Protein 1FPZ (pdb70)

Organism: Homo sapiens (NCBI:txid9606)

GO terms:
  GO:0004722 protein serine/threonine phosphatase activity (F, IDA)
  GO:0004725 protein tyrosine phosphatase activity (F, IDA)
  GO:0051726 regulation of cell cycle (P, IDA)
  GO:0004722 protein serine/threonine phosphatase activity (F, EXP)
  GO:0004725 protein tyrosine phosphatase activity (F, EXP)
  GO:0008138 protein tyrosine/serine/threonine phosphatase activity (F, TAS)
  GO:0051726 regulation of cell cycle (P, TAS)
  GO:0000079 regulation of cyclin-dependent protein serine/threonine kinase activity (P, TAS)
  GO:0000082 G1/S transition of mitotic cell cycle (P, TAS)
  GO:0008285 negative regulation of cell population proliferation (P, TAS)
  GO:0005515 protein binding (F, IPI)
  GO:0005829 cytosol (C, IDA)
  GO:0048471 perinuclear region of cytoplasm (C, IDA)

Structure (mmCIF, N/CA/C/O backbone):
data_1FPZ
#
_entry.id   1FPZ
#
_cell.length_a   131.930
_cell.length_b   131.930
_cell.length_c   140.240
_cell.angle_alpha   90.00
_cell.angle_beta   90.00
_cell.angle_gamma   120.00
#
_symmetry.space_group_name_H-M   'P 65'
#
loop_
_entity.id
_entity.type
_entity.pdbx_description
1 polymer 'CYCLIN-DEPENDENT KINASE INHIBITOR 3'
2 non-polymer 'SULFATE ION'
3 water water
#
loop_
_atom_site.group_PDB
_atom_site.id
_atom_site.type_symbol
_atom_site.label_atom_id
_atom_site.label_alt_id
_atom_site.label_comp_id
_atom_site.label_asym_id
_atom_site.label_entity_id
_atom_site.label_seq_id
_atom_site.pdbx_PDB_ins_code
_atom_site.Cartn_x
_atom_site.Cartn_y
_atom_site.Cartn_z
_atom_site.occupancy
_atom_site.B_iso_or_equiv
_atom_site.auth_seq_id
_atom_site.auth_comp_id
_atom_site.auth_asym_id
_atom_site.auth_atom_id
_atom_site.pdbx_PDB_model_num
ATOM 1 N N . THR A 1 25 ? 3.040 21.349 93.341 1.00 53.31 25 THR A N 1
ATOM 2 C CA . THR A 1 25 ? 3.705 21.982 94.520 1.00 53.72 25 THR A CA 1
ATOM 3 C C . THR A 1 25 ? 4.897 22.841 94.099 1.00 53.64 25 THR A C 1
ATOM 4 O O . THR A 1 25 ? 5.371 22.756 92.961 1.00 52.88 25 THR A O 1
ATOM 8 N N . PRO A 1 26 ? 5.387 23.694 95.013 1.00 53.84 26 PRO A N 1
ATOM 9 C CA . PRO A 1 26 ? 6.530 24.549 94.686 1.00 54.02 26 PRO A CA 1
ATOM 10 C C . PRO A 1 26 ? 7.819 23.759 94.439 1.00 53.29 26 PRO A C 1
ATOM 11 O O . PRO A 1 26 ? 7.969 23.055 93.422 1.00 53.86 26 PRO A O 1
ATOM 15 N N . ILE A 1 27 ? 8.739 23.914 95.386 1.00 51.38 27 ILE A N 1
ATOM 16 C CA . ILE A 1 27 ? 10.051 23.273 95.413 1.00 49.13 27 ILE A CA 1
ATOM 17 C C . ILE A 1 27 ? 10.531 23.760 96.753 1.00 47.08 27 ILE A C 1
ATOM 18 O O . ILE A 1 27 ? 10.536 24.974 97.005 1.00 46.75 27 ILE A O 1
ATOM 23 N N . HIS A 1 28 ? 10.920 22.843 97.622 1.00 44.41 28 HIS A N 1
ATOM 24 C CA . HIS A 1 28 ? 11.353 23.296 98.919 1.00 41.94 28 HIS A CA 1
ATOM 25 C C . HIS A 1 28 ? 12.848 23.456 99.120 1.00 39.81 28 HIS A C 1
ATOM 26 O O . HIS A 1 28 ? 13.631 22.574 98.793 1.00 40.28 28 HIS A O 1
ATOM 33 N N . ILE A 1 29 ? 13.204 24.591 99.705 1.00 37.28 29 ILE A N 1
ATOM 34 C CA . ILE A 1 29 ? 14.574 24.959 100.016 1.00 33.05 29 ILE A CA 1
ATOM 35 C C . ILE A 1 29 ? 14.763 24.805 101.523 1.00 32.47 29 ILE A C 1
ATOM 36 O O . ILE A 1 29 ? 13.968 25.333 102.307 1.00 32.09 29 ILE A O 1
ATOM 41 N N . SER A 1 30 ? 15.790 24.063 101.923 1.00 31.81 30 SER A N 1
ATOM 42 C CA . SER A 1 30 ? 16.117 23.868 103.335 1.00 30.83 30 SER A CA 1
ATOM 43 C C . SER A 1 30 ? 17.213 24.874 103.654 1.00 29.05 30 SER A C 1
ATOM 44 O O . SER A 1 30 ? 18.339 24.745 103.174 1.00 28.74 30 SER A O 1
ATOM 47 N N . TRP A 1 31 ? 16.886 25.874 104.461 1.00 27.53 31 TRP A N 1
ATOM 48 C CA . TRP A 1 31 ? 17.844 26.917 104.778 1.00 26.42 31 TRP A CA 1
ATOM 49 C C . TRP A 1 31 ? 18.771 26.654 105.977 1.00 24.49 31 TRP A C 1
ATOM 50 O O . TRP A 1 31 ? 18.312 26.572 107.121 1.00 24.17 31 TRP A O 1
ATOM 61 N N . LEU A 1 32 ? 20.076 26.554 105.700 1.00 20.69 32 LEU A N 1
ATOM 62 C CA . LEU A 1 32 ? 21.080 26.295 106.733 1.00 17.19 32 LEU A CA 1
ATOM 63 C C . LEU A 1 32 ? 21.601 27.577 107.401 1.00 18.95 32 LEU A C 1
ATOM 64 O O . LEU A 1 32 ? 22.126 28.465 106.729 1.00 17.64 32 LEU A O 1
ATOM 69 N N . SER A 1 33 ? 21.464 27.672 108.717 1.00 19.47 33 SER A N 1
ATOM 70 C CA . SER A 1 33 ? 21.976 28.853 109.405 1.00 20.55 33 SER A CA 1
ATOM 71 C C . SER A 1 33 ? 23.485 28.702 109.531 1.00 20.11 33 SER A C 1
ATOM 72 O O . SER A 1 33 ? 23.981 27.616 109.815 1.00 20.12 33 SER A O 1
ATOM 75 N N . LEU A 1 34 ? 24.215 29.780 109.293 1.00 20.58 34 LEU A N 1
ATOM 76 C CA . LEU A 1 34 ? 25.671 29.723 109.392 1.00 20.38 34 LEU A CA 1
ATOM 77 C C . LEU A 1 34 ? 26.174 30.383 110.707 1.00 21.76 34 LEU A C 1
ATOM 78 O O . LEU A 1 34 ? 27.374 30.580 110.907 1.00 20.18 34 LEU A O 1
ATOM 83 N N . SER A 1 35 ? 25.255 30.698 111.626 1.00 24.10 35 SER A N 1
ATOM 84 C CA . SER A 1 35 ? 25.686 31.328 112.871 1.00 27.13 35 SER A CA 1
ATOM 85 C C . SER A 1 35 ? 26.739 30.507 113.648 1.00 28.83 35 SER A C 1
ATOM 86 O O . SER A 1 35 ? 27.518 31.081 114.400 1.00 29.11 35 SER A O 1
ATOM 89 N N . ARG A 1 36 ? 26.793 29.191 113.469 1.00 31.49 36 ARG A N 1
ATOM 90 C CA . ARG A 1 36 ? 27.788 28.392 114.201 1.00 35.36 36 ARG A CA 1
ATOM 91 C C . ARG A 1 36 ? 29.212 28.653 113.718 1.00 37.79 36 ARG A C 1
ATOM 92 O O . ARG A 1 36 ? 30.172 28.111 114.274 1.00 38.32 36 ARG A O 1
ATOM 100 N N . VAL A 1 37 ? 29.342 29.466 112.674 1.00 39.27 37 VAL A N 1
ATOM 101 C CA . VAL A 1 37 ? 30.641 29.815 112.134 1.00 40.43 37 VAL A CA 1
ATOM 102 C C . VAL A 1 37 ? 30.713 31.340 111.997 1.00 42.33 37 VAL A C 1
ATOM 103 O O . VAL A 1 37 ? 31.400 31.893 111.147 1.00 42.74 37 VAL A O 1
ATOM 107 N N . ASN A 1 38 ? 29.975 32.011 112.870 1.00 44.89 38 ASN A N 1
ATOM 108 C CA . ASN A 1 38 ? 29.936 33.463 112.932 1.00 47.66 38 ASN A CA 1
ATOM 109 C C . ASN A 1 38 ? 29.499 34.143 111.657 1.00 48.08 38 ASN A C 1
ATOM 110 O O . ASN A 1 38 ? 30.165 35.065 111.188 1.00 49.31 38 ASN A O 1
ATOM 115 N N . CYS A 1 39 ? 28.379 33.690 111.105 1.00 47.79 39 CYS A N 1
ATOM 116 C CA . CYS A 1 39 ? 27.829 34.269 109.889 1.00 46.22 39 CYS A CA 1
ATOM 117 C C . CYS A 1 39 ? 26.323 34.398 110.040 1.00 45.44 39 CYS A C 1
ATOM 118 O O . CYS A 1 39 ? 25.633 33.431 110.371 1.00 45.17 39 CYS A O 1
ATOM 121 N N . SER A 1 40 ? 25.841 35.612 109.799 1.00 43.90 40 SER A N 1
ATOM 122 C CA . SER A 1 40 ? 24.437 35.999 109.890 1.00 42.38 40 SER A CA 1
ATOM 123 C C . SER A 1 40 ? 23.566 35.397 108.797 1.00 42.22 40 SER A C 1
ATOM 124 O O . SER A 1 40 ? 22.337 35.286 108.939 1.00 41.56 40 SER A O 1
ATOM 127 N N . GLN A 1 41 ? 24.227 35.029 107.699 1.00 42.25 41 GLN A N 1
ATOM 128 C CA . GLN A 1 41 ? 23.590 34.459 106.506 1.00 41.07 41 GLN A CA 1
ATOM 129 C C . GLN A 1 41 ? 23.132 33.006 106.627 1.00 38.55 41 GLN A C 1
ATOM 130 O O . GLN A 1 41 ? 23.579 32.270 107.511 1.00 38.02 41 GLN A O 1
ATOM 136 N N . PHE A 1 42 ? 22.248 32.619 105.702 1.00 35.43 42 PHE A N 1
ATOM 137 C CA . PHE A 1 42 ? 21.697 31.270 105.607 1.00 32.55 42 PHE A CA 1
ATOM 138 C C . PHE A 1 42 ? 22.040 30.735 104.221 1.00 31.42 42 PHE A C 1
ATOM 139 O O . PHE A 1 42 ? 22.073 31.492 103.251 1.00 31.91 42 PHE A O 1
ATOM 147 N N . LEU A 1 43 ? 22.275 29.437 104.120 1.00 27.17 43 LEU A N 1
ATOM 148 C CA . LEU A 1 43 ? 22.586 28.834 102.839 1.00 24.36 43 LEU A CA 1
ATOM 149 C C . LEU A 1 43 ? 21.471 27.870 102.471 1.00 22.95 43 LEU A C 1
ATOM 150 O O . LEU A 1 43 ? 21.100 27.011 103.275 1.00 23.40 43 LEU A O 1
ATOM 155 N N . GLY A 1 44 ? 20.935 27.995 101.263 1.00 22.73 44 GLY A N 1
ATOM 156 C CA . GLY A 1 44 ? 19.870 27.089 100.845 1.00 22.97 44 GLY A CA 1
ATOM 157 C C . GLY A 1 44 ? 20.310 25.826 100.113 1.00 24.12 44 GLY A C 1
ATOM 158 O O . GLY A 1 44 ? 21.250 25.859 99.334 1.00 23.60 44 GLY A O 1
ATOM 159 N N . LEU A 1 45 ? 19.639 24.702 100.378 1.00 26.99 45 LEU A N 1
ATOM 160 C CA . LEU A 1 45 ? 19.927 23.417 99.727 1.00 29.64 45 LEU A CA 1
ATOM 161 C C . LEU A 1 45 ? 18.619 22.805 99.234 1.00 32.82 45 LEU A C 1
ATOM 162 O O . LEU A 1 45 ? 17.547 23.058 99.807 1.00 34.79 45 LEU A O 1
ATOM 167 N N . CYS A 1 46 ? 18.700 22.000 98.172 1.00 34.96 46 CYS A N 1
ATOM 168 C CA . CYS A 1 46 ? 17.500 21.382 97.612 1.00 36.91 46 CYS A CA 1
ATOM 169 C C . CYS A 1 46 ? 17.806 20.240 96.659 1.00 37.85 46 CYS A C 1
ATOM 170 O O . CYS A 1 46 ? 18.963 19.914 96.409 1.00 38.00 46 CYS A O 1
ATOM 173 N N . ALA A 1 47 ? 16.743 19.626 96.151 1.00 38.90 47 ALA A N 1
ATOM 174 C CA . ALA A 1 47 ? 16.844 18.538 95.183 1.00 39.14 47 ALA A CA 1
ATOM 175 C C . ALA A 1 47 ? 16.779 19.147 93.782 1.00 39.95 47 ALA A C 1
ATOM 176 O O . ALA A 1 47 ? 16.535 20.348 93.621 1.00 39.58 47 ALA A O 1
ATOM 178 N N . LEU A 1 48 ? 16.967 18.315 92.766 1.00 41.49 48 LEU A N 1
ATOM 179 C CA . LEU A 1 48 ? 16.960 18.785 91.387 1.00 43.07 48 LEU A CA 1
ATOM 180 C C . LEU A 1 48 ? 15.682 19.467 90.926 1.00 44.64 48 LEU A C 1
ATOM 181 O O . LEU A 1 48 ? 14.613 18.863 90.844 1.00 43.75 48 LEU A O 1
ATOM 186 N N . PRO A 1 49 ? 15.776 20.753 90.609 1.00 46.16 49 PRO A N 1
ATOM 187 C CA . PRO A 1 49 ? 14.603 21.498 90.150 1.00 48.41 49 PRO A CA 1
ATOM 188 C C . PRO A 1 49 ? 14.173 20.996 88.762 1.00 50.60 49 PRO A C 1
ATOM 189 O O . PRO A 1 49 ? 15.018 20.684 87.910 1.00 50.77 49 PRO A O 1
ATOM 193 N N . GLY A 1 50 ? 12.866 20.926 88.530 1.00 52.21 50 GLY A N 1
ATOM 194 C CA . GLY A 1 50 ? 12.368 20.466 87.244 1.00 54.67 50 GLY A CA 1
ATOM 195 C C . GLY A 1 50 ? 12.672 19.016 86.890 1.00 56.41 50 GLY A C 1
ATOM 196 O O . GLY A 1 50 ? 12.436 18.594 85.755 1.00 56.60 50 GLY A O 1
ATOM 197 N N . CYS A 1 51 ? 13.182 18.247 87.849 1.00 57.36 51 CYS A N 1
ATOM 198 C CA . CYS A 1 51 ? 13.509 16.848 87.596 1.00 58.52 51 CYS A CA 1
ATOM 199 C C . CYS A 1 51 ? 12.287 16.056 87.155 1.00 59.69 51 CYS A C 1
ATOM 200 O O . CYS A 1 51 ? 11.173 16.261 87.651 1.00 60.90 51 CYS A O 1
ATOM 203 N N . LYS A 1 52 ? 12.507 15.148 86.215 1.00 60.59 52 LYS A N 1
ATOM 204 C CA . LYS A 1 52 ? 11.438 14.316 85.685 1.00 60.30 52 LYS A CA 1
ATOM 205 C C . LYS A 1 52 ? 11.958 12.892 85.634 1.00 60.92 52 LYS A C 1
ATOM 206 O O . LYS A 1 52 ? 12.694 12.522 84.726 1.00 61.82 52 LYS A O 1
ATOM 212 N N . PHE A 1 53 ? 11.583 12.101 86.631 1.00 61.37 53 PHE A N 1
ATOM 213 C CA . PHE A 1 53 ? 12.020 10.720 86.720 1.00 61.36 53 PHE A CA 1
ATOM 214 C C . PHE A 1 53 ? 10.817 9.909 87.184 1.00 62.26 53 PHE A C 1
ATOM 215 O O . PHE A 1 53 ? 9.727 10.455 87.318 1.00 61.64 53 PHE A O 1
ATOM 223 N N . LYS A 1 54 ? 11.013 8.617 87.436 1.00 63.87 54 LYS A N 1
ATOM 224 C CA . LYS A 1 54 ? 9.919 7.753 87.876 1.00 64.77 54 LYS A CA 1
ATOM 225 C C . LYS A 1 54 ? 9.063 8.396 88.959 1.00 66.51 54 LYS A C 1
ATOM 226 O O . LYS A 1 54 ? 9.528 8.623 90.085 1.00 67.96 54 LYS A O 1
ATOM 232 N N . ASP A 1 55 ? 7.814 8.689 88.602 1.00 67.26 55 ASP A N 1
ATOM 233 C CA . ASP A 1 55 ? 6.844 9.291 89.517 1.00 67.71 55 ASP A CA 1
ATOM 234 C C . ASP A 1 55 ? 7.091 10.772 89.822 1.00 67.97 55 ASP A C 1
ATOM 235 O O . ASP A 1 55 ? 6.199 11.471 90.321 1.00 67.38 55 ASP A O 1
ATOM 240 N N . VAL A 1 56 ? 8.303 11.242 89.536 1.00 68.42 56 VAL A N 1
ATOM 241 C CA . VAL A 1 56 ? 8.658 12.635 89.769 1.00 68.25 56 VAL A CA 1
ATOM 242 C C . VAL A 1 56 ? 8.561 13.400 88.458 1.00 67.58 56 VAL A C 1
ATOM 243 O O . VAL A 1 56 ? 9.383 13.226 87.563 1.00 68.03 56 VAL A O 1
ATOM 247 N N . ARG A 1 57 ? 7.546 14.242 88.343 1.00 66.99 57 ARG A N 1
ATOM 248 C CA . ARG A 1 57 ? 7.357 15.024 87.133 1.00 66.61 57 ARG A CA 1
ATOM 249 C C . ARG A 1 57 ? 7.256 16.487 87.527 1.00 65.63 57 ARG A C 1
ATOM 250 O O . ARG A 1 57 ? 6.198 16.954 87.938 1.00 65.45 57 ARG A O 1
ATOM 258 N N . ARG A 1 58 ? 8.371 17.199 87.407 1.00 64.15 58 ARG A N 1
ATOM 259 C CA . ARG A 1 58 ? 8.435 18.617 87.743 1.00 62.27 58 ARG A CA 1
ATOM 260 C C . ARG A 1 58 ? 8.477 19.462 86.477 1.00 60.69 58 ARG A C 1
ATOM 261 O O . ARG A 1 58 ? 8.844 18.981 85.413 1.00 59.92 58 ARG A O 1
ATOM 269 N N . ASN A 1 59 ? 8.113 20.732 86.617 1.00 59.90 59 ASN A N 1
ATOM 270 C CA . ASN A 1 59 ? 8.098 21.686 85.515 1.00 59.36 59 ASN A CA 1
ATOM 271 C C . ASN A 1 59 ? 9.330 22.581 85.668 1.00 58.95 59 ASN A C 1
ATOM 272 O O . ASN A 1 59 ? 9.316 23.514 86.468 1.00 58.08 59 ASN A O 1
ATOM 277 N N . VAL A 1 60 ? 10.381 22.314 84.899 1.00 58.38 60 VAL A N 1
ATOM 278 C CA . VAL A 1 60 ? 11.620 23.076 85.022 1.00 58.28 60 VAL A CA 1
ATOM 279 C C . VAL A 1 60 ? 11.504 24.593 84.886 1.00 58.07 60 VAL A C 1
ATOM 280 O O . VAL A 1 60 ? 12.264 25.333 85.511 1.00 58.66 60 VAL A O 1
ATOM 284 N N . GLN A 1 61 ? 10.553 25.061 84.088 1.00 57.23 61 GLN A N 1
ATOM 285 C CA . GLN A 1 61 ? 10.380 26.499 83.910 1.00 56.94 61 GLN A CA 1
ATOM 286 C C . GLN A 1 61 ? 9.680 27.141 85.101 1.00 55.98 61 GLN A C 1
ATOM 287 O O . GLN A 1 61 ? 10.058 28.225 85.540 1.00 56.25 61 GLN A O 1
ATOM 293 N N . LYS A 1 62 ? 8.642 26.487 85.610 1.00 54.66 62 LYS A N 1
ATOM 294 C CA . LYS A 1 62 ? 7.926 27.023 86.758 1.00 52.66 62 LYS A CA 1
ATOM 295 C C . LYS A 1 62 ? 8.846 27.080 87.973 1.00 51.66 62 LYS A C 1
ATOM 296 O O . LYS A 1 62 ? 8.859 28.079 88.693 1.00 51.24 62 LYS A O 1
ATOM 302 N N . ASP A 1 63 ? 9.595 26.000 88.203 1.00 49.84 63 ASP A N 1
ATOM 303 C CA . ASP A 1 63 ? 10.532 25.911 89.331 1.00 47.04 63 ASP A CA 1
ATOM 304 C C . ASP A 1 63 ? 11.527 27.037 89.287 1.00 46.05 63 ASP A C 1
ATOM 305 O O . ASP A 1 63 ? 11.768 27.703 90.291 1.00 46.37 63 ASP A O 1
ATOM 310 N N . THR A 1 64 ? 12.124 27.215 88.117 1.00 44.83 64 THR A N 1
ATOM 311 C CA . THR A 1 64 ? 13.096 28.275 87.885 1.00 45.62 64 THR A CA 1
ATOM 312 C C . THR A 1 64 ? 12.474 29.623 88.282 1.00 46.56 64 THR A C 1
ATOM 313 O O . THR A 1 64 ? 13.029 30.357 89.098 1.00 45.91 64 THR A O 1
ATOM 317 N N . GLU A 1 65 ? 11.311 29.931 87.705 1.00 48.21 65 GLU A N 1
ATOM 318 C CA . GLU A 1 65 ? 10.585 31.174 87.981 1.00 48.06 65 GLU A CA 1
ATOM 319 C C . GLU A 1 65 ? 10.293 31.328 89.479 1.00 47.90 65 GLU A C 1
ATOM 320 O O . GLU A 1 65 ? 10.396 32.419 90.040 1.00 48.22 65 GLU A O 1
ATOM 326 N N . GLU A 1 66 ? 9.916 30.228 90.117 1.00 47.46 66 GLU A N 1
ATOM 327 C CA . GLU A 1 66 ? 9.633 30.227 91.549 1.00 46.81 66 GLU A CA 1
ATOM 328 C C . GLU A 1 66 ? 10.872 30.671 92.334 1.00 46.36 66 GLU A C 1
ATOM 329 O O . GLU A 1 66 ? 10.791 31.530 93.218 1.00 45.86 66 GLU A O 1
ATOM 335 N N . LEU A 1 67 ? 12.012 30.060 92.014 1.00 45.23 67 LEU A N 1
ATOM 336 C CA . LEU A 1 67 ? 13.269 30.374 92.670 1.00 43.56 67 LEU A CA 1
ATOM 337 C C . LEU A 1 67 ? 13.632 31.820 92.424 1.00 43.98 67 LEU A C 1
ATOM 338 O O . LEU A 1 67 ? 14.121 32.511 93.319 1.00 43.33 67 LEU A O 1
ATOM 343 N N . LYS A 1 68 ? 13.410 32.268 91.194 1.00 45.22 68 LYS A N 1
ATOM 344 C CA . LYS A 1 68 ? 13.702 33.635 90.804 1.00 46.93 68 LYS A CA 1
ATOM 345 C C . LYS A 1 68 ? 12.820 34.584 91.615 1.00 48.99 68 LYS A C 1
ATOM 346 O O . LYS A 1 68 ? 13.272 35.641 92.076 1.00 48.52 68 LYS A O 1
ATOM 352 N N . SER A 1 69 ? 11.558 34.185 91.778 1.00 50.39 69 SER A N 1
ATOM 353 C CA . SER A 1 69 ? 10.558 34.953 92.522 1.00 52.33 69 SER A CA 1
ATOM 354 C C . SER A 1 69 ? 10.851 34.968 94.018 1.00 52.74 69 SER A C 1
ATOM 355 O O . SER A 1 69 ? 10.335 35.804 94.755 1.00 53.60 69 SER A O 1
ATOM 358 N N . CYS A 1 70 ? 11.679 34.025 94.455 1.00 52.96 70 CYS A N 1
ATOM 359 C CA . CYS A 1 70 ? 12.052 33.903 95.856 1.00 52.57 70 CYS A CA 1
ATOM 360 C C . CYS A 1 70 ? 13.216 34.802 96.202 1.00 52.45 70 CYS A C 1
ATOM 361 O O . CYS A 1 70 ? 13.478 35.049 97.375 1.00 53.62 70 CYS A O 1
ATOM 364 N N . GLY A 1 71 ? 13.938 35.269 95.190 1.00 51.13 71 GLY A N 1
ATOM 365 C CA . GLY A 1 71 ? 15.076 36.134 95.459 1.00 48.79 71 GLY A CA 1
ATOM 366 C C . GLY A 1 71 ? 16.421 35.440 95.298 1.00 47.09 71 GLY A C 1
ATOM 367 O O . GLY A 1 71 ? 17.480 36.001 95.613 1.00 45.96 71 GLY A O 1
ATOM 368 N N . ILE A 1 72 ? 16.386 34.211 94.808 1.00 45.34 72 ILE A N 1
ATOM 369 C CA . ILE A 1 72 ? 17.605 33.451 94.595 1.00 42.94 72 ILE A CA 1
ATOM 370 C C . ILE A 1 72 ? 18.459 34.236 93.616 1.00 41.64 72 ILE A C 1
ATOM 371 O O . ILE A 1 72 ? 18.004 34.577 92.531 1.00 42.22 72 ILE A O 1
ATOM 376 N N . GLN A 1 73 ? 19.699 34.510 93.981 1.00 39.41 73 GLN A N 1
ATOM 377 C CA . GLN A 1 73 ? 20.571 35.269 93.098 1.00 38.54 73 GLN A CA 1
ATOM 378 C C . GLN A 1 73 ? 21.653 34.419 92.439 1.00 36.73 73 GLN A C 1
ATOM 379 O O . GLN A 1 73 ? 22.011 34.630 91.284 1.00 36.59 73 GLN A O 1
ATOM 385 N N . ASP A 1 74 ? 22.182 33.472 93.195 1.00 34.17 74 ASP A N 1
ATOM 386 C CA . ASP A 1 74 ? 23.216 32.571 92.706 1.00 31.05 74 ASP A CA 1
ATOM 387 C C . ASP A 1 74 ? 22.850 31.130 93.031 1.00 28.55 74 ASP A C 1
ATOM 388 O O . ASP A 1 74 ? 22.436 30.855 94.154 1.00 28.48 74 ASP A O 1
ATOM 393 N N . ILE A 1 75 ? 23.008 30.213 92.064 1.00 26.00 75 ILE A N 1
ATOM 394 C CA . ILE A 1 75 ? 22.715 28.776 92.261 1.00 22.11 75 ILE A CA 1
ATOM 395 C C . ILE A 1 75 ? 23.927 27.886 91.919 1.00 20.02 75 ILE A C 1
ATOM 396 O O . ILE A 1 75 ? 24.508 28.052 90.861 1.00 19.08 75 ILE A O 1
ATOM 401 N N . PHE A 1 76 ? 24.308 26.961 92.807 1.00 18.04 76 PHE A N 1
ATOM 402 C CA . PHE A 1 76 ? 25.434 26.060 92.549 1.00 16.76 76 PHE A CA 1
ATOM 403 C C . PHE A 1 76 ? 24.876 24.676 92.236 1.00 17.92 76 PHE A C 1
ATOM 404 O O . PHE A 1 76 ? 24.099 24.116 93.010 1.00 16.16 76 PHE A O 1
ATOM 412 N N . VAL A 1 77 ? 25.303 24.126 91.108 1.00 17.40 77 VAL A N 1
ATOM 413 C CA . VAL A 1 77 ? 24.821 22.835 90.649 1.00 18.36 77 VAL A CA 1
ATOM 414 C C . VAL A 1 77 ? 25.919 21.794 90.630 1.00 19.72 77 VAL A C 1
ATOM 415 O O . VAL A 1 77 ? 26.944 21.997 89.970 1.00 20.46 77 VAL A O 1
ATOM 419 N N . PHE A 1 78 ? 25.722 20.685 91.345 1.00 20.23 78 PHE A N 1
ATOM 420 C CA . PHE A 1 78 ? 26.740 19.649 91.361 1.00 22.18 78 PHE A CA 1
ATOM 421 C C . PHE A 1 78 ? 26.347 18.417 90.558 1.00 25.47 78 PHE A C 1
ATOM 422 O O . PHE A 1 78 ? 27.032 17.415 90.627 1.00 26.18 78 PHE A O 1
ATOM 430 N N . CYS A 1 79 ? 25.264 18.508 89.781 1.00 29.84 79 CYS A N 1
ATOM 431 C CA . CYS A 1 79 ? 24.805 17.401 88.938 1.00 35.14 79 CYS A CA 1
ATOM 432 C C . CYS A 1 79 ? 25.623 17.365 87.661 1.00 38.18 79 CYS A C 1
ATOM 433 O O . CYS A 1 79 ? 25.921 18.416 87.104 1.00 39.48 79 CYS A O 1
ATOM 436 N N . THR A 1 80 ? 25.989 16.176 87.190 1.00 40.45 80 THR A N 1
ATOM 437 C CA . THR A 1 80 ? 26.766 16.089 85.955 1.00 42.16 80 THR A CA 1
ATOM 438 C C . THR A 1 80 ? 25.872 16.320 84.748 1.00 43.61 80 THR A C 1
ATOM 439 O O . THR A 1 80 ? 24.647 16.421 84.869 1.00 44.10 80 THR A O 1
ATOM 443 N N . ARG A 1 81 ? 26.497 16.427 83.582 1.00 45.85 81 ARG A N 1
ATOM 444 C CA . ARG A 1 81 ? 25.780 16.635 82.326 1.00 47.41 81 ARG A CA 1
ATOM 445 C C . ARG A 1 81 ? 24.859 15.448 82.025 1.00 46.98 81 ARG A C 1
ATOM 446 O O . ARG A 1 81 ? 23.722 15.625 81.585 1.00 46.27 81 ARG A O 1
ATOM 454 N N . GLY A 1 82 ? 25.364 14.240 82.254 1.00 46.43 82 GLY A N 1
ATOM 455 C CA . GLY A 1 82 ? 24.556 13.060 82.019 1.00 46.84 82 GLY A CA 1
ATOM 456 C C . GLY A 1 82 ? 23.255 13.117 82.806 1.00 47.23 82 GLY A C 1
ATOM 457 O O . GLY A 1 82 ? 22.166 12.883 82.265 1.00 46.54 82 GLY A O 1
ATOM 458 N N . GLU A 1 83 ? 23.356 13.449 84.088 1.00 46.30 83 GLU A N 1
ATOM 459 C CA . GLU A 1 83 ? 22.172 13.515 84.921 1.00 45.03 83 GLU A CA 1
ATOM 460 C C . GLU A 1 83 ? 21.168 14.489 84.367 1.00 45.93 83 GLU A C 1
ATOM 461 O O . GLU A 1 83 ? 19.996 14.157 84.205 1.00 45.86 83 GLU A O 1
ATOM 467 N N . LEU A 1 84 ? 21.620 15.704 84.074 1.00 46.56 84 LEU A N 1
ATOM 468 C CA . LEU A 1 84 ? 20.707 16.703 83.551 1.00 46.75 84 LEU A CA 1
ATOM 469 C C . LEU A 1 84 ? 19.986 16.138 82.334 1.00 47.99 84 LEU A C 1
ATOM 470 O O . LEU A 1 84 ? 18.856 16.528 82.037 1.00 47.88 84 LEU A O 1
ATOM 475 N N . SER A 1 85 ? 20.637 15.203 81.647 1.00 48.93 85 SER A N 1
ATOM 476 C CA . SER A 1 85 ? 20.035 14.557 80.486 1.00 49.90 85 SER A CA 1
ATOM 477 C C . SER A 1 85 ? 19.035 13.515 80.972 1.00 50.26 85 SER A C 1
ATOM 478 O O . SER A 1 85 ? 17.847 13.573 80.649 1.00 49.53 85 SER A O 1
ATOM 481 N N . LYS A 1 86 ? 19.530 12.561 81.752 1.00 50.71 86 LYS A N 1
ATOM 482 C CA . LYS A 1 86 ? 18.685 11.512 82.305 1.00 51.32 86 LYS A CA 1
ATOM 483 C C . LYS A 1 86 ? 17.363 12.038 82.842 1.00 53.06 86 LYS A C 1
ATOM 484 O O . LYS A 1 86 ? 16.293 11.618 82.414 1.00 53.82 86 LYS A O 1
ATOM 490 N N . TYR A 1 87 ? 17.451 12.960 83.789 1.00 54.82 87 TYR A N 1
ATOM 491 C CA . TYR A 1 87 ? 16.279 13.537 84.431 1.00 56.49 87 TYR A CA 1
ATOM 492 C C . TYR A 1 87 ? 15.569 14.603 83.573 1.00 58.23 87 TYR A C 1
ATOM 493 O O . TYR A 1 87 ? 14.770 15.400 84.069 1.00 58.57 87 TYR A O 1
ATOM 502 N N . ARG A 1 88 ? 15.858 14.585 82.276 1.00 59.49 88 ARG A N 1
ATOM 503 C CA . ARG A 1 88 ? 15.279 15.511 81.306 1.00 60.83 88 ARG A CA 1
ATOM 504 C C . ARG A 1 88 ? 15.314 16.997 81.633 1.00 61.09 88 ARG A C 1
ATOM 505 O O . ARG A 1 88 ? 14.299 17.683 81.542 1.00 60.65 88 ARG A O 1
ATOM 513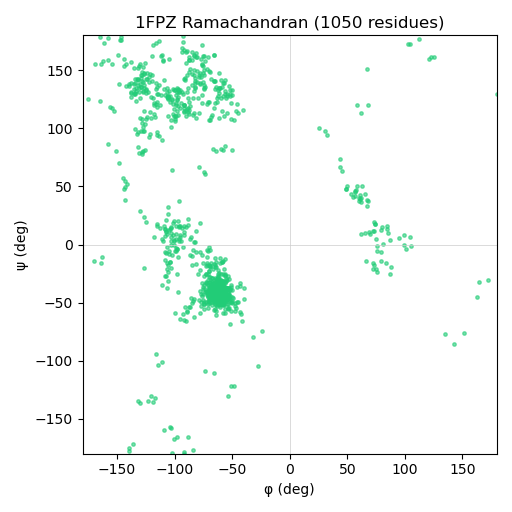 N N . VAL A 1 89 ? 16.494 17.489 81.999 1.00 61.25 89 VAL A N 1
ATOM 514 C CA . VAL A 1 89 ? 16.705 18.908 82.296 1.00 61.16 89 VAL A CA 1
ATOM 515 C C . VAL A 1 89 ? 18.093 19.302 81.780 1.00 60.71 89 VAL A C 1
ATOM 516 O O . VAL A 1 89 ? 18.880 19.926 82.487 1.00 60.63 89 VAL A O 1
ATOM 520 N N . PRO A 1 90 ? 18.399 18.951 80.524 1.00 60.10 90 PRO A N 1
ATOM 521 C CA . PRO A 1 90 ? 19.679 19.236 79.871 1.00 58.90 90 PRO A CA 1
ATOM 522 C C . PRO A 1 90 ? 20.005 20.721 79.769 1.00 58.06 90 PRO A C 1
ATOM 523 O O . PRO A 1 90 ? 21.172 21.112 79.769 1.00 57.45 90 PRO A O 1
ATOM 527 N N . ASN A 1 91 ? 18.978 21.553 79.664 1.00 56.42 91 ASN A N 1
ATOM 528 C CA . ASN A 1 91 ? 19.214 22.985 79.552 1.00 54.56 91 ASN A CA 1
ATOM 529 C C . ASN A 1 91 ? 18.890 23.719 80.848 1.00 51.97 91 ASN A C 1
ATOM 530 O O . ASN A 1 91 ? 18.466 24.883 80.841 1.00 50.50 91 ASN A O 1
ATOM 535 N N . LEU A 1 92 ? 19.105 23.021 81.959 1.00 49.41 92 LEU A N 1
ATOM 536 C CA . LEU A 1 92 ? 18.869 23.569 83.291 1.00 46.40 92 LEU A CA 1
ATOM 537 C C . LEU A 1 92 ? 19.673 24.843 83.446 1.00 44.30 92 LEU A C 1
ATOM 538 O O . LEU A 1 92 ? 19.127 25.910 83.749 1.00 44.79 92 LEU A O 1
ATOM 543 N N . LEU A 1 93 ? 20.978 24.717 83.217 1.00 42.29 93 LEU A N 1
ATOM 544 C CA . LEU A 1 93 ? 21.905 25.835 83.326 1.00 39.43 93 LEU A CA 1
ATOM 545 C C . LEU A 1 93 ? 21.432 27.009 82.469 1.00 38.95 93 LEU A C 1
ATOM 546 O O . LEU A 1 93 ? 21.458 28.164 82.901 1.00 36.67 93 LEU A O 1
ATOM 551 N N . ASP A 1 94 ? 20.993 26.692 81.250 1.00 39.87 94 ASP A N 1
ATOM 552 C CA . ASP A 1 94 ? 20.495 27.690 80.303 1.00 41.40 94 ASP A CA 1
ATOM 553 C C . ASP A 1 94 ? 19.356 28.482 80.946 1.00 40.71 94 ASP A C 1
ATOM 554 O O . ASP A 1 94 ? 19.384 29.713 81.047 1.00 40.93 94 ASP A O 1
ATOM 559 N N . LEU A 1 95 ? 18.325 27.744 81.341 1.00 39.41 95 LEU A N 1
ATOM 560 C CA . LEU A 1 95 ? 17.146 28.339 81.952 1.00 37.95 95 LEU A CA 1
ATOM 561 C C . LEU A 1 95 ? 17.410 29.251 83.131 1.00 37.77 95 LEU A C 1
ATOM 562 O O . LEU A 1 95 ? 16.795 30.315 83.232 1.00 38.15 95 LEU A O 1
ATOM 567 N N . TYR A 1 96 ? 18.311 28.843 84.023 1.00 36.63 96 TYR A N 1
ATOM 568 C CA . TYR A 1 96 ? 18.642 29.645 85.196 1.00 35.94 96 TYR A CA 1
ATOM 569 C C . TYR A 1 96 ? 19.185 31.007 84.800 1.00 35.69 96 TYR A C 1
ATOM 570 O O . TYR A 1 96 ? 18.841 32.028 85.396 1.00 35.78 96 TYR A O 1
ATOM 579 N N . GLN A 1 97 ? 20.084 31.011 83.824 1.00 35.15 97 GLN A N 1
ATOM 580 C CA . GLN A 1 97 ? 20.696 32.248 83.393 1.00 34.18 97 GLN A CA 1
ATOM 581 C C . GLN A 1 97 ? 19.709 33.104 82.605 1.00 36.26 97 GLN A C 1
ATOM 582 O O . GLN A 1 97 ? 19.742 34.331 82.676 1.00 35.51 97 GLN A O 1
ATOM 588 N N . GLN A 1 98 ? 18.813 32.457 81.875 1.00 37.92 98 GLN A N 1
ATOM 589 C CA . GLN A 1 98 ? 17.813 33.191 81.114 1.00 40.03 98 GLN A CA 1
ATOM 590 C C . GLN A 1 98 ? 16.954 33.975 82.088 1.00 40.31 98 GLN A C 1
ATOM 591 O O . GLN A 1 98 ? 16.395 35.012 81.738 1.00 40.90 98 GLN A O 1
ATOM 597 N N . CYS A 1 99 ? 16.853 33.463 83.316 1.00 39.48 99 CYS A N 1
ATOM 598 C CA . CYS A 1 99 ? 16.049 34.091 84.359 1.00 37.98 99 CYS A CA 1
ATOM 599 C C . CYS A 1 99 ? 16.829 35.068 85.211 1.00 37.35 99 CYS A C 1
ATOM 600 O O . CYS A 1 99 ? 16.340 35.537 86.231 1.00 36.98 99 CYS A O 1
ATOM 603 N N . GLY A 1 100 ? 18.054 35.359 84.808 1.00 36.44 100 GLY A N 1
ATOM 604 C CA . GLY A 1 100 ? 18.875 36.295 85.558 1.00 34.62 100 GLY A CA 1
ATOM 605 C C . GLY A 1 100 ? 19.581 35.755 86.799 1.00 33.68 100 GLY A C 1
ATOM 606 O O . GLY A 1 100 ? 20.059 36.526 87.640 1.00 32.29 100 GLY A O 1
ATOM 607 N N . ILE A 1 101 ? 19.652 34.437 86.930 1.00 32.26 101 ILE A N 1
ATOM 608 C CA . ILE A 1 101 ? 20.307 33.823 88.095 1.00 31.10 101 ILE A CA 1
ATOM 609 C C . ILE A 1 101 ? 21.758 33.499 87.737 1.00 28.70 101 ILE A C 1
ATOM 610 O O . ILE A 1 101 ? 21.983 32.938 86.683 1.00 29.64 101 ILE A O 1
ATOM 615 N N . ILE A 1 102 ? 22.741 33.828 88.571 1.00 25.99 102 ILE A N 1
ATOM 616 C CA . ILE A 1 102 ? 24.105 33.448 88.208 1.00 25.54 102 ILE A CA 1
ATOM 617 C C . ILE A 1 102 ? 24.267 31.972 88.570 1.00 24.92 102 ILE A C 1
ATOM 618 O O . ILE A 1 102 ? 24.005 31.552 89.698 1.00 22.43 102 ILE A O 1
ATOM 623 N N . THR A 1 103 ? 24.688 31.203 87.574 1.00 22.53 103 THR A N 1
ATOM 624 C CA . THR A 1 103 ? 24.843 29.768 87.651 1.00 21.46 103 THR A CA 1
ATOM 625 C C . THR A 1 103 ? 26.300 29.293 87.790 1.00 18.70 103 THR A C 1
ATOM 626 O O . THR A 1 103 ? 27.140 29.598 86.951 1.00 17.85 103 THR A O 1
ATOM 630 N N . HIS A 1 104 ? 26.563 28.541 88.863 1.00 15.56 104 HIS A N 1
ATOM 631 C CA . HIS A 1 104 ? 27.887 27.979 89.183 1.00 13.58 104 HIS A CA 1
ATOM 632 C C . HIS A 1 104 ? 27.855 26.458 89.007 1.00 14.47 104 HIS A C 1
ATOM 633 O O . HIS A 1 104 ? 27.550 25.701 89.950 1.00 13.73 104 HIS A O 1
ATOM 640 N N . HIS A 1 105 ? 28.166 25.977 87.814 1.00 14.19 105 HIS A N 1
ATOM 641 C CA . HIS A 1 105 ? 28.128 24.536 87.616 1.00 16.26 105 HIS A CA 1
ATOM 642 C C . HIS A 1 105 ? 29.475 23.866 87.929 1.00 17.11 105 HIS A C 1
ATOM 643 O O . HIS A 1 105 ? 30.465 24.108 87.247 1.00 16.08 105 HIS A O 1
ATOM 650 N N . HIS A 1 106 ? 29.501 23.025 88.963 1.00 17.92 106 HIS A N 1
ATOM 651 C CA . HIS A 1 106 ? 30.707 22.322 89.367 1.00 16.99 106 HIS A CA 1
ATOM 652 C C . HIS A 1 106 ? 30.373 20.849 89.541 1.00 18.65 106 HIS A C 1
ATOM 653 O O . HIS A 1 106 ? 30.211 20.353 90.678 1.00 16.39 106 HIS A O 1
ATOM 660 N N . PRO A 1 107 ? 30.277 20.122 88.426 1.00 21.82 107 PRO A N 1
ATOM 661 C CA . PRO A 1 107 ? 29.955 18.689 88.477 1.00 24.97 107 PRO A CA 1
ATOM 662 C C . PRO A 1 107 ? 30.788 17.816 89.431 1.00 27.06 107 PRO A C 1
ATOM 663 O O . PRO A 1 107 ? 32.007 17.872 89.437 1.00 25.31 107 PRO A O 1
ATOM 667 N N . ILE A 1 108 ? 30.107 17.042 90.275 1.00 30.39 108 ILE A N 1
ATOM 668 C CA . ILE A 1 108 ? 30.777 16.123 91.186 1.00 32.24 108 ILE A CA 1
ATOM 669 C C . ILE A 1 108 ? 30.075 14.788 90.971 1.00 35.47 108 ILE A C 1
ATOM 670 O O . ILE A 1 108 ? 28.847 14.711 90.837 1.00 35.41 108 ILE A O 1
ATOM 675 N N . ALA A 1 109 ? 30.874 13.741 90.873 1.00 39.34 109 ALA A N 1
ATOM 676 C CA . ALA A 1 109 ? 30.364 12.406 90.636 1.00 42.63 109 ALA A CA 1
ATOM 677 C C . ALA A 1 109 ? 29.335 11.958 91.673 1.00 44.69 109 ALA A C 1
ATOM 678 O O . ALA A 1 109 ? 29.583 12.050 92.867 1.00 44.78 109 ALA A O 1
ATOM 680 N N . ASP A 1 110 ? 28.188 11.469 91.209 1.00 47.43 110 ASP A N 1
ATOM 681 C CA . ASP A 1 110 ? 27.143 10.980 92.110 1.00 50.22 110 ASP A CA 1
ATOM 682 C C . ASP A 1 110 ? 27.773 9.995 93.095 1.00 52.18 110 ASP A C 1
ATOM 683 O O . ASP A 1 110 ? 28.355 8.993 92.693 1.00 52.45 110 ASP A O 1
ATOM 688 N N . GLY A 1 111 ? 27.654 10.291 94.384 1.00 54.39 111 GLY A N 1
ATOM 689 C CA . GLY A 1 111 ? 28.236 9.429 95.390 1.00 56.31 111 GLY A CA 1
ATOM 690 C C . GLY A 1 111 ? 29.716 9.700 95.548 1.00 56.59 111 GLY A C 1
ATOM 691 O O . GLY A 1 111 ? 30.381 9.078 96.368 1.00 58.22 111 GLY A O 1
ATOM 692 N N . GLY A 1 112 ? 30.236 10.645 94.778 1.00 56.24 112 GLY A N 1
ATOM 693 C CA . GLY A 1 112 ? 31.652 10.955 94.863 1.00 56.82 112 GLY A CA 1
ATOM 694 C C . GLY A 1 112 ? 32.027 12.229 95.601 1.00 56.91 112 GLY A C 1
ATOM 695 O O . GLY A 1 112 ? 31.280 12.734 96.435 1.00 57.97 112 GLY A O 1
ATOM 696 N N . THR A 1 113 ? 33.205 12.755 95.294 1.00 56.41 113 THR A N 1
ATOM 697 C CA . THR A 1 113 ? 33.674 13.968 95.935 1.00 56.49 113 THR A CA 1
ATOM 698 C C . THR A 1 113 ? 34.453 14.833 94.946 1.00 56.81 113 THR A C 1
ATOM 699 O O . THR A 1 113 ? 34.935 14.340 93.926 1.00 58.27 113 THR A O 1
ATOM 703 N N . PRO A 1 114 ? 34.589 16.138 95.230 1.00 56.33 114 PRO A N 1
ATOM 704 C CA . PRO A 1 114 ? 35.322 17.023 94.324 1.00 55.58 114 PRO A CA 1
ATOM 705 C C . PRO A 1 114 ? 36.801 16.978 94.623 1.00 55.42 114 PRO A C 1
ATOM 706 O O . PRO A 1 114 ? 37.191 16.831 95.772 1.00 55.32 114 PRO A O 1
ATOM 710 N N . ASP A 1 115 ? 37.633 17.113 93.598 1.00 55.22 115 ASP A N 1
ATOM 711 C CA . ASP A 1 115 ? 39.066 17.131 93.838 1.00 54.45 115 ASP A CA 1
ATOM 712 C C . ASP A 1 115 ? 39.293 18.405 94.635 1.00 53.29 115 ASP A C 1
ATOM 713 O O . ASP A 1 115 ? 38.430 19.284 94.669 1.00 53.82 115 ASP A O 1
ATOM 718 N N . ILE A 1 116 ? 40.450 18.501 95.275 1.00 51.56 116 ILE A N 1
ATOM 719 C CA . ILE A 1 116 ? 40.769 19.654 96.100 1.00 49.97 116 ILE A CA 1
ATOM 720 C C . ILE A 1 116 ? 40.808 20.983 95.383 1.00 48.03 116 ILE A C 1
ATOM 721 O O . ILE A 1 116 ? 40.464 22.012 95.956 1.00 48.00 116 ILE A O 1
ATOM 726 N N . ALA A 1 117 ? 41.239 20.973 94.132 1.00 47.38 117 ALA A N 1
ATOM 727 C CA . ALA A 1 117 ? 41.308 22.210 93.367 1.00 46.67 117 ALA A CA 1
ATOM 728 C C . ALA A 1 117 ? 39.895 22.721 93.064 1.00 45.26 117 ALA A C 1
ATOM 729 O O . ALA A 1 117 ? 39.615 23.912 93.171 1.00 44.60 117 ALA A O 1
ATOM 731 N N . SER A 1 118 ? 39.008 21.817 92.673 1.00 43.77 118 SER A N 1
ATOM 732 C CA . SER A 1 118 ? 37.643 22.216 92.384 1.00 42.71 118 SER A CA 1
ATOM 733 C C . SER A 1 118 ? 36.914 22.582 93.684 1.00 41.58 118 SER A C 1
ATOM 734 O O . SER A 1 118 ? 36.299 23.643 93.772 1.00 40.32 118 SER A O 1
ATOM 737 N N . CYS A 1 119 ? 37.006 21.734 94.705 1.00 41.64 119 CYS A N 1
ATOM 738 C CA . CYS A 1 119 ? 36.338 22.060 95.961 1.00 41.74 119 CYS A CA 1
ATOM 739 C C . CYS A 1 119 ? 36.826 23.393 96.507 1.00 40.85 119 CYS A C 1
ATOM 740 O O . CYS A 1 119 ? 36.078 24.116 97.164 1.00 41.04 119 CYS A O 1
ATOM 743 N N . CYS A 1 120 ? 38.085 23.714 96.232 1.00 39.15 120 CYS A N 1
ATOM 744 C CA . CYS A 1 120 ? 38.662 24.966 96.693 1.00 37.80 120 CYS A CA 1
ATOM 745 C C . CYS A 1 120 ? 38.000 26.153 95.984 1.00 36.47 120 CYS A C 1
ATOM 746 O O . CYS A 1 120 ? 37.692 27.160 96.613 1.00 38.07 120 CYS A O 1
ATOM 749 N N . GLU A 1 121 ? 37.771 26.015 94.679 1.00 34.74 121 GLU A N 1
ATOM 750 C CA . GLU A 1 121 ? 37.125 27.056 93.851 1.00 32.83 121 GLU A CA 1
ATOM 751 C C . GLU A 1 121 ? 35.679 27.264 94.352 1.00 29.88 121 GLU A C 1
ATOM 752 O O . GLU A 1 121 ? 35.166 28.387 94.403 1.00 27.63 121 GLU A O 1
ATOM 758 N N . ILE A 1 122 ? 35.020 26.160 94.678 1.00 28.09 122 ILE A N 1
ATOM 759 C CA . ILE A 1 122 ? 33.656 26.231 95.185 1.00 27.15 122 ILE A CA 1
ATOM 760 C C . ILE A 1 122 ? 33.601 27.025 96.494 1.00 27.86 122 ILE A C 1
ATOM 761 O O . ILE A 1 122 ? 32.738 27.897 96.655 1.00 26.19 122 ILE A O 1
ATOM 766 N N . MET A 1 123 ? 34.525 26.742 97.415 1.00 27.42 123 MET A N 1
ATOM 767 C CA . MET A 1 123 ? 34.555 27.449 98.697 1.00 26.43 123 MET A CA 1
ATOM 768 C C . MET A 1 123 ? 34.735 28.929 98.492 1.00 27.09 123 MET A C 1
ATOM 769 O O . MET A 1 123 ? 34.078 29.764 99.111 1.00 27.90 123 MET A O 1
ATOM 774 N N . GLU A 1 124 ? 35.627 29.264 97.584 1.00 27.82 124 GLU A N 1
ATOM 775 C CA . GLU A 1 124 ? 35.890 30.643 97.305 1.00 27.04 124 GLU A CA 1
ATOM 776 C C . GLU A 1 124 ? 34.696 31.350 96.671 1.00 25.66 124 GLU A C 1
ATOM 777 O O . GLU A 1 124 ? 34.391 32.472 97.039 1.00 25.12 124 GLU A O 1
ATOM 783 N N . GLU A 1 125 ? 34.012 30.706 95.722 1.00 23.96 125 GLU A N 1
ATOM 784 C CA . GLU A 1 125 ? 32.870 31.363 95.099 1.00 23.33 125 GLU A CA 1
ATOM 785 C C . GLU A 1 125 ? 31.718 31.486 96.107 1.00 23.06 125 GLU A C 1
ATOM 786 O O . GLU A 1 125 ? 30.932 32.442 96.060 1.00 20.65 125 GLU A O 1
ATOM 792 N N . LEU A 1 126 ? 31.608 30.509 97.007 1.00 23.49 126 LEU A N 1
ATOM 793 C CA . LEU A 1 126 ? 30.544 30.533 98.012 1.00 22.47 126 LEU A CA 1
ATOM 794 C C . LEU A 1 126 ? 30.808 31.690 98.968 1.00 23.15 126 LEU A C 1
ATOM 795 O O . LEU A 1 126 ? 29.932 32.514 99.218 1.00 20.71 126 LEU A O 1
ATOM 800 N N . THR A 1 127 ? 32.021 31.742 99.502 1.00 24.44 127 THR A N 1
ATOM 801 C CA . THR A 1 127 ? 32.372 32.794 100.434 1.00 27.30 127 THR A CA 1
ATOM 802 C C . THR A 1 127 ? 32.101 34.164 99.858 1.00 28.54 127 THR A C 1
ATOM 803 O O . THR A 1 127 ? 31.588 35.037 100.545 1.00 30.21 127 THR A O 1
ATOM 807 N N . THR A 1 128 ? 32.416 34.349 98.582 1.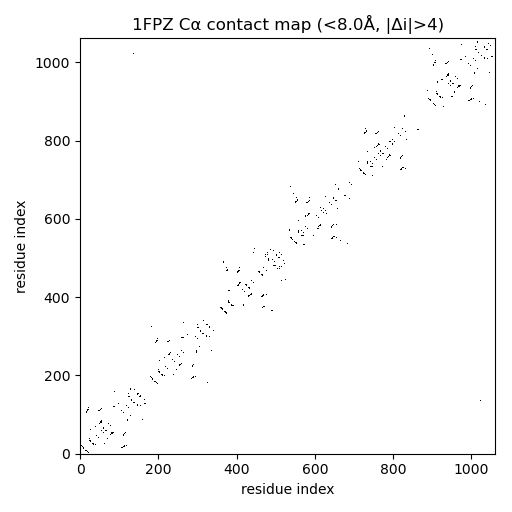00 30.65 128 THR A N 1
ATOM 808 C CA . THR A 1 128 ? 32.188 35.627 97.934 1.00 30.06 128 THR A CA 1
ATOM 809 C C . THR A 1 128 ? 30.707 35.960 97.859 1.00 31.27 128 THR A C 1
ATOM 810 O O . THR A 1 128 ? 30.327 37.120 98.014 1.00 32.07 128 THR A O 1
ATOM 814 N N . CYS A 1 129 ? 29.877 34.952 97.588 1.00 31.34 129 CYS A N 1
ATOM 815 C CA . CYS A 1 129 ? 28.438 35.155 97.506 1.00 32.05 129 CYS A CA 1
ATOM 816 C C . CYS A 1 129 ? 27.938 35.661 98.852 1.00 32.59 129 CYS A C 1
ATOM 817 O O . CYS A 1 129 ? 27.090 36.531 98.903 1.00 33.03 129 CYS A O 1
ATOM 820 N N . LEU A 1 130 ? 28.467 35.108 99.936 1.00 33.38 130 LEU A N 1
ATOM 821 C CA . LEU A 1 130 ? 28.033 35.509 101.264 1.00 34.88 130 LEU A CA 1
ATOM 822 C C . LEU A 1 130 ? 28.568 36.900 101.611 1.00 36.98 130 LEU A C 1
ATOM 823 O O . LEU A 1 130 ? 27.809 37.766 102.029 1.00 36.63 130 LEU A O 1
ATOM 828 N N . LYS A 1 131 ? 29.860 37.125 101.418 1.00 39.34 131 LYS A N 1
ATOM 829 C CA . LYS A 1 131 ? 30.412 38.438 101.712 1.00 41.50 131 LYS A CA 1
ATOM 830 C C . LYS A 1 131 ? 29.750 39.525 100.868 1.00 42.29 131 LYS A C 1
ATOM 831 O O . LYS A 1 131 ? 29.862 40.693 101.196 1.00 44.57 131 LYS A O 1
ATOM 837 N N . ASN A 1 132 ? 29.050 39.138 99.799 1.00 43.16 132 ASN A N 1
ATOM 838 C CA . ASN A 1 132 ? 28.336 40.096 98.940 1.00 43.77 132 ASN A CA 1
ATOM 839 C C . ASN A 1 132 ? 26.856 40.139 99.313 1.00 43.01 132 ASN A C 1
ATOM 840 O O . ASN A 1 132 ? 26.082 40.905 98.743 1.00 42.61 132 ASN A O 1
ATOM 845 N N . TYR A 1 133 ? 26.473 39.288 100.263 1.00 42.62 133 TYR A N 1
ATOM 846 C CA . TYR A 1 133 ? 25.093 39.205 100.742 1.00 42.25 133 TYR A CA 1
ATOM 847 C C . TYR A 1 133 ? 24.140 38.670 99.674 1.00 41.25 133 TYR A C 1
ATOM 848 O O . TYR A 1 133 ? 22.968 39.039 99.616 1.00 42.17 133 TYR A O 1
ATOM 857 N N . ARG A 1 134 ? 24.651 37.772 98.839 1.00 39.25 134 ARG A N 1
ATOM 858 C CA . ARG A 1 134 ? 23.847 37.187 97.776 1.00 37.98 134 ARG A CA 1
ATOM 859 C C . ARG A 1 134 ? 23.000 35.993 98.214 1.00 36.18 134 ARG A C 1
ATOM 860 O O . ARG A 1 134 ? 23.517 35.017 98.766 1.00 35.36 134 ARG A O 1
ATOM 868 N N . LYS A 1 135 ? 21.703 36.062 97.952 1.00 33.17 135 LYS A N 1
ATOM 869 C CA . LYS A 1 135 ? 20.837 34.953 98.293 1.00 31.00 135 LYS A CA 1
ATOM 870 C C . LYS A 1 135 ? 21.350 33.760 97.494 1.00 29.56 135 LYS A C 1
ATOM 871 O O . LYS A 1 135 ? 21.188 33.702 96.268 1.00 29.01 135 LYS A O 1
ATOM 877 N N . THR A 1 136 ? 21.958 32.803 98.181 1.00 27.96 136 THR A N 1
ATOM 878 C CA . THR A 1 136 ? 22.528 31.644 97.505 1.00 23.64 136 THR A CA 1
ATOM 879 C C . THR A 1 136 ? 21.879 30.278 97.785 1.00 22.50 136 THR A C 1
ATOM 880 O O . THR A 1 136 ? 21.596 29.923 98.926 1.00 20.34 136 THR A O 1
ATOM 884 N N . LEU A 1 137 ? 21.706 29.496 96.724 1.00 21.80 137 LEU A N 1
ATOM 885 C CA . LEU A 1 137 ? 21.106 28.169 96.791 1.00 20.04 137 LEU A CA 1
ATOM 886 C C . LEU A 1 137 ? 22.003 27.099 96.121 1.00 20.29 137 LEU A C 1
ATOM 887 O O . LEU A 1 137 ? 22.587 27.359 95.056 1.00 18.50 137 LEU A O 1
ATOM 892 N N . ILE A 1 138 ? 22.106 25.899 96.722 1.00 20.30 138 ILE A N 1
ATOM 893 C CA . ILE A 1 138 ? 22.924 24.840 96.122 1.00 18.75 138 ILE A CA 1
ATOM 894 C C . ILE A 1 138 ? 22.127 23.548 96.000 1.00 19.89 138 ILE A C 1
ATOM 895 O O . ILE A 1 138 ? 21.287 23.251 96.831 1.00 17.38 138 ILE A O 1
ATOM 900 N N . HIS A 1 139 ? 22.380 22.777 94.951 1.00 21.65 139 HIS A N 1
ATOM 901 C CA . HIS A 1 139 ? 21.656 21.534 94.793 1.00 23.84 139 HIS A CA 1
ATOM 902 C C . HIS A 1 139 ? 22.393 20.491 93.983 1.00 25.51 139 HIS A C 1
ATOM 903 O O . HIS A 1 139 ? 23.232 20.791 93.141 1.00 25.84 139 HIS A O 1
ATOM 910 N N . SER A 1 140 ? 22.031 19.254 94.253 1.00 28.23 140 SER A N 1
ATOM 911 C CA . SER A 1 140 ? 22.557 18.078 93.597 1.00 30.05 140 SER A CA 1
ATOM 912 C C . SER A 1 140 ? 21.346 17.416 92.930 1.00 32.12 140 SER A C 1
ATOM 913 O O . SER A 1 140 ? 20.513 18.081 92.321 1.00 32.68 140 SER A O 1
ATOM 916 N N . TYR A 1 141 ? 21.258 16.102 93.068 1.00 35.00 141 TYR A N 1
ATOM 917 C CA . TYR A 1 141 ? 20.128 15.364 92.530 1.00 38.04 141 TYR A CA 1
ATOM 918 C C . TYR A 1 141 ? 19.060 15.350 93.631 1.00 38.30 141 TYR A C 1
ATOM 919 O O . TYR A 1 141 ? 17.944 15.834 93.433 1.00 38.19 141 TYR A O 1
ATOM 928 N N . GLY A 1 142 ? 19.430 14.823 94.794 1.00 38.36 142 GLY A N 1
ATOM 929 C CA . GLY A 1 142 ? 18.503 14.775 95.911 1.00 40.47 142 GLY A CA 1
ATOM 930 C C . GLY A 1 142 ? 18.879 15.669 97.083 1.00 41.46 142 GLY A C 1
ATOM 931 O O . GLY A 1 142 ? 18.332 15.526 98.179 1.00 41.63 142 GLY A O 1
ATOM 932 N N . GLY A 1 143 ? 19.807 16.592 96.859 1.00 43.25 143 GLY A N 1
ATOM 933 C CA . GLY A 1 143 ? 20.238 17.490 97.929 1.00 45.96 143 GLY A CA 1
ATOM 934 C C . GLY A 1 143 ? 20.577 16.735 99.206 1.00 46.15 143 GLY A C 1
ATOM 935 O O . GLY A 1 143 ? 20.166 17.109 100.317 1.00 47.85 143 GLY A O 1
ATOM 936 N N . LEU A 1 144 ? 21.365 15.681 99.054 1.00 45.50 144 LEU A N 1
ATOM 937 C CA . LEU A 1 144 ? 21.690 14.853 100.189 1.00 44.47 144 LEU A CA 1
ATOM 938 C C . LEU A 1 144 ? 22.959 14.074 99.955 1.00 43.45 144 LEU A C 1
ATOM 939 O O . LEU A 1 144 ? 22.911 12.946 99.484 1.00 44.74 144 LEU A O 1
ATOM 944 N N . GLY A 1 145 ? 24.101 14.671 100.266 1.00 42.90 145 GLY A N 1
ATOM 945 C CA . GLY A 1 145 ? 25.342 13.954 100.076 1.00 41.04 145 GLY A CA 1
ATOM 946 C C . GLY A 1 145 ? 26.359 14.837 99.422 1.00 40.47 145 GLY A C 1
ATOM 947 O O . GLY A 1 145 ? 27.283 15.330 100.077 1.00 41.17 145 GLY A O 1
ATOM 948 N N . ARG A 1 146 ? 26.211 15.022 98.118 1.00 39.17 146 ARG A N 1
ATOM 949 C CA . ARG A 1 146 ? 27.130 15.880 97.420 1.00 37.25 146 ARG A CA 1
ATOM 950 C C . ARG A 1 146 ? 26.897 17.292 97.950 1.00 35.36 146 ARG A C 1
ATOM 951 O O . ARG A 1 146 ? 27.848 17.978 98.293 1.00 34.81 146 ARG A O 1
ATOM 959 N N . SER A 1 147 ? 25.639 17.707 98.059 1.00 33.63 147 SER A N 1
ATOM 960 C CA . SER A 1 147 ? 25.342 19.050 98.558 1.00 33.57 147 SER A CA 1
ATOM 961 C C . SER A 1 147 ? 25.726 19.243 100.012 1.00 34.58 147 SER A C 1
ATOM 962 O O . SER A 1 147 ? 26.253 20.296 100.376 1.00 33.72 147 SER A O 1
ATOM 965 N N . CYS A 1 148 ? 25.476 18.229 100.845 1.00 35.12 148 CYS A N 1
ATOM 966 C CA . CYS A 1 148 ? 25.820 18.330 102.259 1.00 34.96 148 CYS A CA 1
ATOM 967 C C . CYS A 1 148 ? 27.314 18.289 102.428 1.00 35.01 148 CYS A C 1
ATOM 968 O O . CYS A 1 148 ? 27.867 18.888 103.357 1.00 35.39 148 CYS A O 1
ATOM 971 N N . LEU A 1 149 ? 27.980 17.585 101.515 1.00 34.53 149 LEU A N 1
ATOM 972 C CA . LEU A 1 149 ? 29.435 17.487 101.552 1.00 33.49 149 LEU A CA 1
ATOM 973 C C . LEU A 1 149 ? 30.032 18.888 101.376 1.00 32.70 149 LEU A C 1
ATOM 974 O O . LEU A 1 149 ? 30.899 19.308 102.148 1.00 34.77 149 LEU A O 1
ATOM 979 N N . VAL A 1 150 ? 29.551 19.611 100.368 1.00 29.88 150 VAL A N 1
ATOM 980 C CA . VAL A 1 150 ? 30.025 20.959 100.092 1.00 27.16 150 VAL A CA 1
ATOM 981 C C . VAL A 1 150 ? 29.637 21.891 101.243 1.00 25.37 150 VAL A C 1
ATOM 982 O O . VAL A 1 150 ? 30.440 22.673 101.704 1.00 25.36 150 VAL A O 1
ATOM 986 N N . ALA A 1 151 ? 28.405 21.792 101.718 1.00 25.88 151 ALA A N 1
ATOM 987 C CA . ALA A 1 151 ? 27.941 22.638 102.820 1.00 24.30 151 ALA A CA 1
ATOM 988 C C . ALA A 1 151 ? 28.816 22.393 104.034 1.00 24.94 151 ALA A C 1
ATOM 989 O O . ALA A 1 151 ? 29.292 23.329 104.651 1.00 24.31 151 ALA A O 1
ATOM 991 N N . ALA A 1 152 ? 29.024 21.119 104.378 1.00 26.23 152 ALA A N 1
ATOM 992 C CA . ALA A 1 152 ? 29.833 20.772 105.540 1.00 26.56 152 ALA A CA 1
ATOM 993 C C . ALA A 1 152 ? 31.282 21.192 105.331 1.00 27.30 152 ALA A C 1
ATOM 994 O O . ALA A 1 152 ? 31.982 21.552 106.279 1.00 29.76 152 ALA A O 1
ATOM 996 N N . CYS A 1 153 ? 31.739 21.141 104.091 1.00 27.28 153 CYS A N 1
ATOM 997 C CA . CYS A 1 153 ? 33.093 21.588 103.800 1.00 28.30 153 CYS A CA 1
ATOM 998 C C . CYS A 1 153 ? 33.202 23.098 104.058 1.00 26.85 153 CYS A C 1
ATOM 999 O O . CYS A 1 153 ? 34.200 23.568 104.585 1.00 27.76 153 CYS A O 1
ATOM 1002 N N . LEU A 1 154 ? 32.163 23.847 103.680 1.00 26.60 154 LEU A N 1
ATOM 1003 C CA . LEU A 1 154 ? 32.143 25.309 103.851 1.00 25.56 154 LEU A CA 1
ATOM 1004 C C . LEU A 1 154 ? 32.209 25.669 105.345 1.00 26.56 154 LEU A C 1
ATOM 1005 O O . LEU A 1 154 ? 32.822 26.657 105.710 1.00 27.44 154 LEU A O 1
ATOM 1010 N N . LEU A 1 155 ? 31.578 24.870 106.203 1.00 27.82 155 LEU A N 1
ATOM 1011 C CA . LEU A 1 155 ? 31.618 25.139 107.642 1.00 29.84 155 LEU A CA 1
ATOM 1012 C C . LEU A 1 155 ? 33.061 24.969 108.127 1.00 32.05 155 LEU A C 1
ATOM 1013 O O . LEU A 1 155 ? 33.570 25.832 108.833 1.00 33.58 155 LEU A O 1
ATOM 1018 N N . LEU A 1 156 ? 33.719 23.869 107.748 1.00 33.34 156 LEU A N 1
ATOM 1019 C CA . LEU A 1 156 ? 35.115 23.660 108.139 1.00 33.77 156 LEU A CA 1
ATOM 1020 C C . LEU A 1 156 ? 35.952 24.781 107.550 1.00 35.32 156 LEU A C 1
ATOM 1021 O O . LEU A 1 156 ? 36.900 25.278 108.165 1.00 36.14 156 LEU A O 1
ATOM 1026 N N . TYR A 1 157 ? 35.588 25.170 106.337 1.00 36.10 157 TYR A N 1
ATOM 1027 C CA . TYR A 1 157 ? 36.295 26.207 105.616 1.00 36.03 157 TYR A CA 1
ATOM 1028 C C . TYR A 1 157 ? 36.246 27.540 106.343 1.00 36.51 157 TYR A C 1
ATOM 1029 O O . TYR A 1 157 ? 37.283 28.168 106.547 1.00 37.28 157 TYR A O 1
ATOM 1038 N N . LEU A 1 158 ? 35.054 27.969 106.753 1.00 37.44 158 LEU A N 1
ATOM 1039 C CA . LEU A 1 158 ? 34.927 29.252 107.447 1.00 38.88 158 LEU A CA 1
ATOM 1040 C C . LEU A 1 158 ? 35.208 29.209 108.953 1.00 41.05 158 LEU A C 1
ATOM 1041 O O . LEU A 1 158 ? 35.187 30.240 109.607 1.00 40.68 158 LEU A O 1
ATOM 1046 N N . SER A 1 159 ? 35.447 28.027 109.510 1.00 44.73 159 SER A N 1
ATOM 1047 C CA . SER A 1 159 ? 35.755 27.925 110.941 1.00 48.18 159 SER A CA 1
ATOM 1048 C C . SER A 1 159 ? 36.928 26.990 111.201 1.00 51.72 159 SER A C 1
ATOM 1049 O O . SER A 1 159 ? 37.035 25.921 110.610 1.00 52.38 159 SER A O 1
ATOM 1052 N N . ASP A 1 160 ? 37.804 27.381 112.106 1.00 55.21 160 ASP A N 1
ATOM 1053 C CA . ASP A 1 160 ? 38.944 26.546 112.387 1.00 58.68 160 ASP A CA 1
ATOM 1054 C C . ASP A 1 160 ? 38.741 25.805 113.697 1.00 59.55 160 ASP A C 1
ATOM 1055 O O . ASP A 1 160 ? 39.597 25.034 114.129 1.00 59.74 160 ASP A O 1
ATOM 1060 N N . THR A 1 161 ? 37.571 26.001 114.295 1.00 60.31 161 THR A N 1
ATOM 1061 C CA . THR A 1 161 ? 37.254 25.371 115.569 1.00 60.44 161 THR A CA 1
ATOM 1062 C C . THR A 1 161 ? 36.262 24.210 115.463 1.00 61.21 161 THR A C 1
ATOM 1063 O O . THR A 1 161 ? 36.232 23.328 116.327 1.00 61.45 161 THR A O 1
ATOM 1067 N N . ILE A 1 162 ? 35.452 24.207 114.410 1.00 62.07 162 ILE A N 1
ATOM 1068 C CA . ILE A 1 162 ? 34.456 23.158 114.242 1.00 63.43 162 ILE A CA 1
ATOM 1069 C C . ILE A 1 162 ? 35.081 21.867 113.717 1.00 64.15 162 ILE A C 1
ATOM 1070 O O . ILE A 1 162 ? 35.944 21.889 112.833 1.00 64.84 162 ILE A O 1
ATOM 1075 N N . SER A 1 163 ? 34.634 20.746 114.271 1.00 64.32 163 SER A N 1
ATOM 1076 C CA . SER A 1 163 ? 35.136 19.434 113.889 1.00 63.82 163 SER A CA 1
ATOM 1077 C C . SER A 1 163 ? 34.369 18.873 112.703 1.00 63.92 163 SER A C 1
ATOM 1078 O O . SER A 1 163 ? 33.236 19.270 112.438 1.00 63.31 163 SER A O 1
ATOM 1081 N N . PRO A 1 164 ? 34.976 17.923 111.982 1.00 64.04 164 PRO A N 1
ATOM 1082 C CA . PRO A 1 164 ? 34.312 17.322 110.828 1.00 63.50 164 PRO A CA 1
ATOM 1083 C C . PRO A 1 164 ? 33.034 16.682 111.335 1.00 62.63 164 PRO A C 1
ATOM 1084 O O . PRO A 1 164 ? 31.979 16.755 110.708 1.00 63.40 164 PRO A O 1
ATOM 1088 N N . GLU A 1 165 ? 33.141 16.062 112.501 1.00 61.06 165 GLU A N 1
ATOM 1089 C CA . GLU A 1 165 ? 31.998 15.406 113.102 1.00 58.50 165 GLU A CA 1
ATOM 1090 C C . GLU A 1 165 ? 30.899 16.401 113.414 1.00 56.51 165 GLU A C 1
ATOM 1091 O O . GLU A 1 165 ? 29.719 16.099 113.240 1.00 57.11 165 GLU A O 1
ATOM 1097 N N . GLN A 1 166 ? 31.281 17.590 113.867 1.00 54.18 166 GLN A N 1
ATOM 1098 C CA . GLN A 1 166 ? 30.301 18.626 114.177 1.00 52.33 166 GLN A CA 1
ATOM 1099 C C . GLN A 1 166 ? 29.628 19.190 112.924 1.00 50.98 166 GLN A C 1
ATOM 1100 O O . GLN A 1 166 ? 28.420 19.442 112.910 1.00 49.58 166 GLN A O 1
ATOM 1106 N N . ALA A 1 167 ? 30.411 19.380 111.866 1.00 49.31 167 ALA A N 1
ATOM 1107 C CA . ALA A 1 167 ? 29.869 19.924 110.626 1.00 46.59 167 ALA A CA 1
ATOM 1108 C C . ALA A 1 167 ? 28.916 18.932 110.027 1.00 44.62 167 ALA A C 1
ATOM 1109 O O . ALA A 1 167 ? 27.916 19.293 109.419 1.00 44.76 167 ALA A O 1
ATOM 1111 N N . ILE A 1 168 ? 29.236 17.666 110.203 1.00 43.70 168 ILE A N 1
ATOM 1112 C CA . ILE A 1 168 ? 28.395 16.616 109.688 1.00 42.44 168 ILE A CA 1
ATOM 1113 C C . ILE A 1 168 ? 27.093 16.642 110.485 1.00 40.98 168 ILE A C 1
ATOM 1114 O O . ILE A 1 168 ? 26.008 16.579 109.914 1.00 40.70 168 ILE A O 1
ATOM 1119 N N . ASP A 1 169 ? 27.198 16.799 111.801 1.00 40.66 169 ASP A N 1
ATOM 1120 C CA . ASP A 1 169 ? 26.012 16.842 112.654 1.00 40.25 169 ASP A CA 1
ATOM 1121 C C . ASP A 1 169 ? 25.073 17.981 112.252 1.00 39.47 169 ASP A C 1
ATOM 1122 O O . ASP A 1 169 ? 23.856 17.817 112.198 1.00 38.40 169 ASP A O 1
ATOM 1127 N N . SER A 1 170 ? 25.640 19.147 111.964 1.00 39.35 170 SER A N 1
ATOM 1128 C CA . SER A 1 170 ? 24.812 20.281 111.567 1.00 39.13 170 SER A CA 1
ATOM 1129 C C . SER A 1 170 ? 24.008 19.997 110.305 1.00 39.72 170 SER A C 1
ATOM 1130 O O . SER A 1 170 ? 22.844 20.376 110.214 1.00 39.04 170 SER A O 1
ATOM 1133 N N . LEU A 1 171 ? 24.619 19.340 109.322 1.00 41.30 171 LEU A N 1
ATOM 1134 C CA . LEU A 1 171 ? 23.906 19.026 108.085 1.00 41.78 171 LEU A CA 1
ATOM 1135 C C . LEU A 1 171 ? 22.918 17.887 108.304 1.00 43.07 171 LEU A C 1
ATOM 1136 O O . LEU A 1 171 ? 21.832 17.866 107.706 1.00 43.72 171 LEU A O 1
ATOM 1141 N N . ARG A 1 172 ? 23.296 16.949 109.171 1.00 44.14 172 ARG A N 1
ATOM 1142 C CA . ARG A 1 172 ? 22.441 15.815 109.504 1.00 45.61 172 ARG A CA 1
ATOM 1143 C C . ARG A 1 172 ? 21.146 16.387 110.092 1.00 46.55 172 ARG A C 1
ATOM 1144 O O . ARG A 1 172 ? 20.052 15.917 109.798 1.00 45.98 172 ARG A O 1
ATOM 1152 N N . ASP A 1 173 ? 21.297 17.437 110.899 1.00 48.93 173 ASP A N 1
ATOM 1153 C CA . ASP A 1 173 ? 20.172 18.106 111.543 1.00 50.62 173 ASP A CA 1
ATOM 1154 C C . ASP A 1 173 ? 19.320 18.849 110.541 1.00 50.48 173 ASP A C 1
ATOM 1155 O O . ASP A 1 173 ? 18.169 19.163 110.818 1.00 50.20 173 ASP A O 1
ATOM 1160 N N . LEU A 1 174 ? 19.896 19.128 109.376 1.00 51.68 174 LEU A N 1
ATOM 1161 C CA . LEU A 1 174 ? 19.197 19.845 108.316 1.00 53.31 174 LEU A CA 1
ATOM 1162 C C . LEU A 1 174 ? 18.593 18.923 107.263 1.00 55.25 174 LEU A C 1
ATOM 1163 O O . LEU A 1 174 ? 17.480 19.150 106.799 1.00 54.77 174 LEU A O 1
ATOM 1168 N N . ARG A 1 175 ? 19.332 17.882 106.894 1.00 57.78 175 ARG A N 1
ATOM 1169 C CA . ARG A 1 175 ? 18.890 16.957 105.844 1.00 61.42 175 ARG A CA 1
ATOM 1170 C C . ARG A 1 175 ? 18.444 15.548 106.257 1.00 64.17 175 ARG A C 1
ATOM 1171 O O . ARG A 1 175 ? 17.869 14.824 105.438 1.00 64.95 175 ARG A O 1
ATOM 1179 N N . GLY A 1 176 ? 18.732 15.147 107.493 1.00 67.06 176 GLY A N 1
ATOM 1180 C CA . GLY A 1 176 ? 18.366 13.812 107.942 1.00 70.05 176 GLY A CA 1
ATOM 1181 C C . GLY A 1 176 ? 19.596 12.946 108.178 1.00 71.95 176 GLY A C 1
ATOM 1182 O O . GLY A 1 176 ? 20.721 13.387 107.936 1.00 71.86 176 GLY A O 1
ATOM 1183 N N . SER A 1 177 ? 19.407 11.717 108.650 1.00 73.52 177 SER A N 1
ATOM 1184 C CA . SER A 1 177 ? 20.556 10.853 108.898 1.00 74.58 177 SER A CA 1
ATOM 1185 C C . SER A 1 177 ? 21.297 10.514 107.604 1.00 75.56 177 SER A C 1
ATOM 1186 O O . SER A 1 177 ? 22.455 10.101 107.649 1.00 75.44 177 SER A O 1
ATOM 1189 N N . GLY A 1 178 ? 20.641 10.716 106.458 1.00 76.17 178 GLY A N 1
ATOM 1190 C CA . GLY A 1 178 ? 21.265 10.423 105.177 1.00 76.73 178 GLY A CA 1
ATOM 1191 C C . GLY A 1 178 ? 22.028 11.590 104.581 1.00 77.56 178 GLY A C 1
ATOM 1192 O O . GLY A 1 178 ? 22.368 11.561 103.402 1.00 78.44 178 GLY A O 1
ATOM 1193 N N . ALA A 1 179 ? 22.300 12.609 105.395 1.00 77.56 179 ALA A N 1
ATOM 1194 C CA . ALA A 1 179 ? 23.027 13.813 104.973 1.00 77.72 179 ALA A CA 1
ATOM 1195 C C . ALA A 1 179 ? 24.232 13.498 104.091 1.00 77.69 179 ALA A C 1
ATOM 1196 O O . ALA A 1 179 ? 24.344 13.980 102.955 1.00 77.94 179 ALA A O 1
ATOM 1198 N N . ILE A 1 180 ? 25.157 12.723 104.640 1.00 77.44 180 ILE A N 1
ATOM 1199 C CA . ILE A 1 180 ? 26.330 12.311 103.887 1.00 77.43 180 ILE A CA 1
ATOM 1200 C C . ILE A 1 180 ? 25.982 10.907 103.381 1.00 77.82 180 ILE A C 1
ATOM 1201 O O . ILE A 1 180 ? 25.467 10.075 104.141 1.00 77.68 180 ILE A O 1
ATOM 1206 N N . GLN A 1 181 ? 26.259 10.664 102.100 1.00 77.39 181 GLN A N 1
ATOM 1207 C CA . GLN A 1 181 ? 25.936 9.401 101.438 1.00 77.21 181 GLN A CA 1
ATOM 1208 C C . GLN A 1 181 ? 26.883 8.225 101.586 1.00 77.34 181 GLN A C 1
ATOM 1209 O O . GLN A 1 181 ? 26.492 7.188 102.095 1.00 77.28 181 GLN A O 1
ATOM 1215 N N . THR A 1 182 ? 28.114 8.376 101.112 1.00 77.86 182 THR A N 1
ATOM 1216 C CA . THR A 1 182 ? 29.086 7.284 101.157 1.00 78.31 182 THR A CA 1
ATOM 1217 C C . THR A 1 182 ? 30.242 7.506 102.114 1.00 78.35 182 THR A C 1
ATOM 1218 O O . THR A 1 182 ? 30.515 8.632 102.528 1.00 77.51 182 THR A O 1
ATOM 1222 N N . ILE A 1 183 ? 30.941 6.425 102.447 1.00 78.57 183 ILE A N 1
ATOM 1223 C CA . ILE A 1 183 ? 32.058 6.570 103.352 1.00 78.56 183 ILE A CA 1
ATOM 1224 C C . ILE A 1 183 ? 33.165 7.332 102.653 1.00 78.45 183 ILE A C 1
ATOM 1225 O O . ILE A 1 183 ? 34.037 7.884 103.310 1.00 78.61 183 ILE A O 1
ATOM 1230 N N . LYS A 1 184 ? 33.128 7.394 101.325 1.00 78.41 184 LYS A N 1
ATOM 1231 C CA . LYS A 1 184 ? 34.154 8.159 100.631 1.00 78.48 184 LYS A CA 1
ATOM 1232 C C . LYS A 1 184 ? 33.986 9.621 101.027 1.00 77.86 184 LYS A C 1
ATOM 1233 O O . LYS A 1 184 ? 34.961 10.329 101.287 1.00 77.61 184 LYS A O 1
ATOM 1239 N N . GLN A 1 185 ? 32.736 10.064 101.072 1.00 76.92 185 GLN A N 1
ATOM 1240 C CA . GLN A 1 185 ? 32.432 11.437 101.438 1.00 75.40 185 GLN A CA 1
ATOM 1241 C C . GLN A 1 185 ? 32.831 11.688 102.898 1.00 74.46 185 GLN A C 1
ATOM 1242 O O . GLN A 1 185 ? 33.435 12.714 103.211 1.00 74.46 185 GLN A O 1
ATOM 1248 N N . TYR A 1 186 ? 32.508 10.748 103.786 1.00 73.42 186 TYR A N 1
ATOM 1249 C CA . TYR A 1 186 ? 32.865 10.886 105.201 1.00 71.71 186 TYR A CA 1
ATOM 1250 C C . TYR A 1 186 ? 34.364 11.032 105.293 1.00 70.16 186 TYR A C 1
ATOM 1251 O O . TYR A 1 186 ? 34.887 11.862 106.031 1.00 69.12 186 TYR A O 1
ATOM 1260 N N . ASN A 1 187 ? 35.041 10.200 104.521 1.00 69.12 187 ASN A N 1
ATOM 1261 C CA . ASN A 1 187 ? 36.480 10.185 104.478 1.00 67.91 187 ASN A CA 1
ATOM 1262 C C . ASN A 1 187 ? 37.022 11.544 104.032 1.00 66.82 187 ASN A C 1
ATOM 1263 O O . ASN A 1 187 ? 37.973 12.055 104.620 1.00 67.10 187 ASN A O 1
ATOM 1268 N N . TYR A 1 188 ? 36.406 12.142 103.015 1.00 65.31 188 TYR A N 1
ATOM 1269 C CA . TYR A 1 188 ? 36.863 13.445 102.531 1.00 63.85 188 TYR A CA 1
ATOM 1270 C C . TYR A 1 188 ? 36.751 14.520 103.621 1.00 62.88 188 TYR A C 1
ATOM 1271 O O . TYR A 1 188 ? 37.698 15.286 103.845 1.00 62.27 188 TYR A O 1
ATOM 1280 N N . LEU A 1 189 ? 35.603 14.570 104.299 1.00 61.60 189 LEU A N 1
ATOM 1281 C CA . LEU A 1 189 ? 35.390 15.550 105.371 1.00 60.26 189 LEU A CA 1
ATOM 1282 C C . LEU A 1 189 ? 36.503 15.446 106.403 1.00 59.73 189 LEU A C 1
ATOM 1283 O O . LEU A 1 189 ? 37.067 16.452 106.824 1.00 59.04 189 LEU A O 1
ATOM 1288 N N . HIS A 1 190 ? 36.799 14.223 106.829 1.00 59.93 190 HIS A N 1
ATOM 1289 C CA . HIS A 1 190 ? 37.879 14.015 107.776 1.00 59.70 190 HIS A CA 1
ATOM 1290 C C . HIS A 1 190 ? 39.112 14.084 106.895 1.00 60.19 190 HIS A C 1
ATOM 1291 O O . HIS A 1 190 ? 39.297 13.233 106.034 1.00 59.90 190 HIS A O 1
ATOM 1298 N N . GLU A 1 191 ? 39.925 15.120 107.089 1.00 61.36 191 GLU A N 1
ATOM 1299 C CA . GLU A 1 191 ? 41.164 15.355 106.323 1.00 61.78 191 GLU A CA 1
ATOM 1300 C C . GLU A 1 191 ? 41.014 16.408 105.230 1.00 61.62 191 GLU A C 1
ATOM 1301 O O . GLU A 1 191 ? 41.993 16.735 104.563 1.00 61.18 191 GLU A O 1
ATOM 1307 N N . PHE A 1 192 ? 39.802 16.927 105.031 1.00 61.82 192 PHE A N 1
ATOM 1308 C CA . PHE A 1 192 ? 39.598 17.959 104.019 1.00 61.40 192 PHE A CA 1
ATOM 1309 C C . PHE A 1 192 ? 40.487 19.154 104.353 1.00 61.17 192 PHE A C 1
ATOM 1310 O O . PHE A 1 192 ? 40.966 19.854 103.461 1.00 60.70 192 PHE A O 1
ATOM 1318 N N . ARG A 1 193 ? 40.693 19.379 105.648 1.00 62.05 193 ARG A N 1
ATOM 1319 C CA . ARG A 1 193 ? 41.529 20.473 106.130 1.00 63.07 193 ARG A CA 1
ATOM 1320 C C . ARG A 1 193 ? 42.987 20.221 105.772 1.00 63.66 193 ARG A C 1
ATOM 1321 O O . ARG A 1 193 ? 43.721 21.134 105.388 1.00 64.24 193 ARG A O 1
ATOM 1329 N N . ASP A 1 194 ? 43.408 18.972 105.908 1.00 63.70 194 ASP A N 1
ATOM 1330 C CA . ASP A 1 194 ? 44.779 18.632 105.593 1.00 64.11 194 ASP A CA 1
ATOM 1331 C C . ASP A 1 194 ? 44.993 18.689 104.080 1.00 63.96 194 ASP A C 1
ATOM 1332 O O . ASP A 1 194 ? 45.975 19.271 103.608 1.00 64.20 194 ASP A O 1
ATOM 1337 N N . LYS A 1 195 ? 44.063 18.123 103.315 1.00 63.32 195 LYS A N 1
ATOM 1338 C CA . LYS A 1 195 ? 44.199 18.138 101.867 1.00 62.23 195 LYS A CA 1
ATOM 1339 C C . LYS A 1 195 ? 44.198 19.568 101.380 1.00 62.12 195 LYS A C 1
ATOM 1340 O O . LYS A 1 195 ? 44.989 19.936 100.520 1.00 62.44 195 LYS A O 1
ATOM 1346 N N . LEU A 1 196 ? 43.324 20.387 101.943 1.00 62.29 196 LEU A N 1
ATOM 1347 C CA . LEU A 1 196 ? 43.277 21.775 101.528 1.00 63.37 196 LEU A CA 1
ATOM 1348 C C . LEU A 1 196 ? 44.572 22.471 101.932 1.00 64.34 196 LEU A C 1
ATOM 1349 O O . LEU A 1 196 ? 45.068 23.330 101.207 1.00 64.55 196 LEU A O 1
ATOM 1354 N N . ALA A 1 197 ? 45.121 22.092 103.083 1.00 66.50 197 ALA A N 1
ATOM 1355 C CA . ALA A 1 197 ? 46.371 22.681 103.572 1.00 68.52 197 ALA A CA 1
ATOM 1356 C C . ALA A 1 197 ? 47.462 22.499 102.517 1.00 69.72 197 ALA A C 1
ATOM 1357 O O . ALA A 1 197 ? 48.325 23.365 102.320 1.00 68.85 197 ALA A O 1
ATOM 1359 N N . ALA A 1 198 ? 47.407 21.349 101.851 1.00 71.47 198 ALA A N 1
ATOM 1360 C CA . ALA A 1 198 ? 48.354 21.016 100.801 1.00 72.92 198 ALA A CA 1
ATOM 1361 C C . ALA A 1 198 ? 48.266 22.107 99.751 1.00 74.06 198 ALA A C 1
ATOM 1362 O O . ALA A 1 198 ? 47.579 21.961 98.733 1.00 74.29 198 ALA A O 1
ATOM 1364 N N . HIS A 1 199 ? 48.947 23.214 100.021 1.00 74.74 199 HIS A N 1
ATOM 1365 C CA . HIS A 1 199 ? 48.958 24.327 99.103 1.00 75.14 199 HIS A CA 1
ATOM 1366 C C . HIS A 1 199 ? 50.366 24.738 98.759 1.00 75.61 199 HIS A C 1
ATOM 1367 O O . HIS A 1 199 ? 51.130 25.187 99.613 1.00 75.45 199 HIS A O 1
ATOM 1374 N N . LEU A 1 200 ? 50.701 24.558 97.487 1.00 76.48 200 LEU A N 1
ATOM 1375 C CA . LEU A 1 200 ? 52.023 24.888 96.986 1.00 76.68 200 LEU A CA 1
ATOM 1376 C C . LEU A 1 200 ? 51.981 26.180 96.187 1.00 76.49 200 LEU A C 1
ATOM 1377 O O . LEU A 1 200 ? 52.465 27.203 96.718 1.00 76.11 200 LEU A O 1
ATOM 1382 N N . THR B 1 25 ? 4.569 94.244 95.130 1.00 47.97 25 THR B N 1
ATOM 1383 C CA . THR B 1 25 ? 5.383 95.017 96.120 1.00 48.09 25 THR B CA 1
ATOM 1384 C C . THR B 1 25 ? 6.540 95.736 95.418 1.00 47.24 25 THR B C 1
ATOM 1385 O O . THR B 1 25 ? 7.407 95.083 94.830 1.00 47.77 25 THR B O 1
ATOM 1389 N N . PRO B 1 26 ? 6.568 97.092 95.484 1.00 45.97 26 PRO B N 1
ATOM 1390 C CA . PRO B 1 26 ? 7.589 97.951 94.868 1.00 44.31 26 PRO B CA 1
ATOM 1391 C C . PRO B 1 26 ? 8.949 97.293 94.700 1.00 42.93 26 PRO B C 1
ATOM 1392 O O . PRO B 1 26 ? 9.164 96.480 93.796 1.00 45.21 26 PRO B O 1
ATOM 1396 N N . ILE B 1 27 ? 9.869 97.690 95.558 1.00 39.28 27 ILE B N 1
ATOM 1397 C CA . ILE B 1 27 ? 11.237 97.185 95.597 1.00 35.95 27 ILE B CA 1
ATOM 1398 C C . ILE B 1 27 ? 11.608 97.707 96.975 1.00 33.23 27 ILE B C 1
ATOM 1399 O O . ILE B 1 27 ? 11.481 98.905 97.219 1.00 32.51 27 ILE B O 1
ATOM 1404 N N . HIS B 1 28 ? 12.039 96.833 97.874 1.00 29.91 28 HIS B N 1
ATOM 1405 C CA . HIS B 1 28 ? 12.378 97.290 99.224 1.00 26.82 28 HIS B CA 1
ATOM 1406 C C . HIS B 1 28 ? 13.828 97.652 99.408 1.00 23.58 28 HIS B C 1
ATOM 1407 O O . HIS B 1 28 ? 14.712 96.868 99.065 1.00 21.26 28 HIS B O 1
ATOM 1414 N N . ILE B 1 29 ? 14.062 98.837 99.966 1.00 21.78 29 ILE B N 1
ATOM 1415 C CA . ILE B 1 29 ? 15.427 99.306 100.239 1.00 19.00 29 ILE B CA 1
ATOM 1416 C C . ILE B 1 29 ? 15.655 99.228 101.751 1.00 17.46 29 ILE B C 1
ATOM 1417 O O . ILE B 1 29 ? 14.819 99.696 102.523 1.00 17.18 29 ILE B O 1
ATOM 1422 N N . SER B 1 30 ? 16.783 98.638 102.155 1.00 14.70 30 SER B N 1
ATOM 1423 C CA . SER B 1 30 ? 17.166 98.504 103.542 1.00 13.09 30 SER B CA 1
ATOM 1424 C C . SER B 1 30 ? 18.136 99.658 103.790 1.00 13.45 30 SER B C 1
ATOM 1425 O O . SER B 1 30 ? 19.237 99.668 103.214 1.00 11.57 30 SER B O 1
ATOM 1428 N N . TRP B 1 31 ? 17.756 100.602 104.655 1.00 13.95 31 TRP B N 1
ATOM 1429 C CA . TRP B 1 31 ? 18.601 101.756 104.910 1.00 14.20 31 TRP B CA 1
ATOM 1430 C C . TRP B 1 31 ? 19.568 101.597 106.073 1.00 13.31 31 TRP B C 1
ATOM 1431 O O . TRP B 1 31 ? 19.167 101.418 107.210 1.00 13.53 31 TRP B O 1
ATOM 1442 N N . LEU B 1 32 ? 20.858 101.666 105.761 1.00 12.92 32 LEU B N 1
ATOM 1443 C CA . LEU B 1 32 ? 21.930 101.543 106.738 1.00 13.05 32 LEU B CA 1
ATOM 1444 C C . LEU B 1 32 ? 22.348 102.874 107.406 1.00 14.62 32 LEU B C 1
ATOM 1445 O O . LEU B 1 32 ? 22.844 103.771 106.723 1.00 13.47 32 LEU B O 1
ATOM 1450 N N . SER B 1 33 ? 22.194 102.997 108.724 1.00 15.71 33 SER B N 1
ATOM 1451 C CA . SER B 1 33 ? 22.617 104.232 109.409 1.00 16.54 33 SER B CA 1
ATOM 1452 C C . SER B 1 33 ? 24.124 104.236 109.499 1.00 16.23 33 SER B C 1
ATOM 1453 O O . SER B 1 33 ? 24.720 103.216 109.825 1.00 15.11 33 SER B O 1
ATOM 1456 N N . LEU B 1 34 ? 24.734 105.381 109.188 1.00 17.58 34 LEU B N 1
ATOM 1457 C CA . LEU B 1 34 ? 26.185 105.524 109.256 1.00 16.94 34 LEU B CA 1
ATOM 1458 C C . LEU B 1 34 ? 26.573 106.214 110.580 1.00 18.94 34 LEU B C 1
ATOM 1459 O O . LEU B 1 34 ? 27.728 106.580 110.803 1.00 18.99 34 LEU B O 1
ATOM 1464 N N . SER B 1 35 ? 25.611 106.381 111.479 1.00 20.49 35 SER B N 1
ATOM 1465 C CA . SER B 1 35 ? 25.916 107.060 112.742 1.00 22.60 35 SER B CA 1
ATOM 1466 C C . SER B 1 35 ? 27.121 106.516 113.497 1.00 25.08 35 SER B C 1
ATOM 1467 O O . SER B 1 35 ? 27.838 107.289 114.148 1.00 24.86 35 SER B O 1
ATOM 1470 N N . ARG B 1 36 ? 27.333 105.202 113.435 1.00 26.25 36 ARG B N 1
ATOM 1471 C CA . ARG B 1 36 ? 28.429 104.583 114.184 1.00 28.67 36 ARG B CA 1
ATOM 1472 C C . ARG B 1 36 ? 29.788 104.931 113.622 1.00 29.61 36 ARG B C 1
ATOM 1473 O O . ARG B 1 36 ? 30.828 104.540 114.171 1.00 31.42 36 ARG B O 1
ATOM 1481 N N . VAL B 1 37 ? 29.775 105.690 112.530 1.00 29.13 37 VAL B N 1
ATOM 1482 C CA . VAL B 1 37 ? 30.981 106.121 111.867 1.00 28.52 37 VAL B CA 1
ATOM 1483 C C . VAL B 1 37 ? 30.917 107.652 111.733 1.00 28.38 37 VAL B C 1
ATOM 1484 O O . VAL B 1 37 ? 31.558 108.272 110.889 1.00 28.85 37 VAL B O 1
ATOM 1488 N N . ASN B 1 38 ? 30.132 108.254 112.619 1.00 28.74 38 ASN B N 1
ATOM 1489 C CA . ASN B 1 38 ? 29.952 109.700 112.679 1.00 28.39 38 ASN B CA 1
ATOM 1490 C C . ASN B 1 38 ? 29.459 110.364 111.395 1.00 28.87 38 ASN B C 1
ATOM 1491 O O . ASN B 1 38 ? 29.993 111.400 110.950 1.00 29.29 38 ASN B O 1
ATOM 1496 N N . CYS B 1 39 ? 28.437 109.764 110.791 1.00 27.17 39 CYS B N 1
ATOM 1497 C CA . CYS B 1 39 ? 27.828 110.338 109.601 1.00 25.33 39 CYS B CA 1
ATOM 1498 C C . CYS B 1 39 ? 26.317 110.245 109.798 1.00 25.53 39 CYS B C 1
ATOM 1499 O O . CYS B 1 39 ? 25.787 109.179 110.153 1.00 24.60 39 CYS B O 1
ATOM 1502 N N . SER B 1 40 ? 25.632 111.367 109.597 1.00 24.90 40 SER B N 1
ATOM 1503 C CA . SER B 1 40 ? 24.184 111.417 109.762 1.00 25.22 40 SER B CA 1
ATOM 1504 C C . SER B 1 40 ? 23.399 110.786 108.606 1.00 24.49 40 SER B C 1
ATOM 1505 O O . SER B 1 40 ? 22.178 110.608 108.706 1.00 24.14 40 SER B O 1
ATOM 1508 N N . GLN B 1 41 ? 24.094 110.447 107.526 1.00 23.18 41 GLN B N 1
ATOM 1509 C CA . GLN B 1 41 ? 23.475 109.838 106.349 1.00 22.81 41 GLN B CA 1
ATOM 1510 C C . GLN B 1 41 ? 23.231 108.318 106.430 1.00 21.66 41 GLN B C 1
ATOM 1511 O O . GLN B 1 41 ? 23.815 107.632 107.275 1.00 21.10 41 GLN B O 1
ATOM 1517 N N . PHE B 1 42 ? 22.348 107.820 105.558 1.00 19.60 42 PHE B N 1
ATOM 1518 C CA . PHE B 1 42 ? 22.010 106.384 105.507 1.00 18.35 42 PHE B CA 1
ATOM 1519 C C . PHE B 1 42 ? 22.302 105.884 104.101 1.00 18.51 42 PHE B C 1
ATOM 1520 O O . PHE B 1 42 ? 22.059 106.590 103.122 1.00 19.13 42 PHE B O 1
ATOM 1528 N N . LEU B 1 43 ? 22.855 104.680 104.002 1.00 17.61 43 LEU B N 1
ATOM 1529 C CA . LEU B 1 43 ? 23.166 104.101 102.709 1.00 15.57 43 LEU B CA 1
ATOM 1530 C C . LEU B 1 43 ? 22.134 103.028 102.401 1.00 16.36 43 LEU B C 1
ATOM 1531 O O . LEU B 1 43 ? 21.848 102.175 103.241 1.00 16.20 43 LEU B O 1
ATOM 1536 N N . GLY B 1 44 ? 21.574 103.053 101.196 1.00 15.16 44 GLY B N 1
ATOM 1537 C CA . GLY B 1 44 ? 20.591 102.035 100.852 1.00 13.54 44 GLY B CA 1
ATOM 1538 C C . GLY B 1 44 ? 21.165 100.774 100.187 1.00 14.71 44 GLY B C 1
ATOM 1539 O O . GLY B 1 44 ? 22.117 100.852 99.388 1.00 13.49 44 GLY B O 1
ATOM 1540 N N . LEU B 1 45 ? 20.589 99.616 100.527 1.00 12.48 45 LEU B N 1
ATOM 1541 C CA . LEU B 1 45 ? 20.966 98.310 99.963 1.00 12.59 45 LEU B CA 1
ATOM 1542 C C . LEU B 1 45 ? 19.677 97.615 99.471 1.00 12.56 45 LEU B C 1
ATOM 1543 O O . LEU B 1 45 ? 18.607 97.805 100.068 1.00 13.53 45 LEU B O 1
ATOM 1548 N N . CYS B 1 46 ? 19.774 96.843 98.391 1.00 12.60 46 CYS B N 1
ATOM 1549 C CA . CYS B 1 46 ? 18.632 96.092 97.864 1.00 13.42 46 CYS B CA 1
ATOM 1550 C C . CYS B 1 46 ? 19.049 94.944 96.926 1.00 12.25 46 CYS B C 1
ATOM 1551 O O . CYS B 1 46 ? 20.223 94.755 96.623 1.00 13.34 46 CYS B O 1
ATOM 1554 N N . ALA B 1 47 ? 18.070 94.134 96.528 1.00 13.79 47 ALA B N 1
ATOM 1555 C CA . ALA B 1 47 ? 18.270 93.015 95.600 1.00 13.49 47 ALA B CA 1
ATOM 1556 C C . ALA B 1 47 ? 18.220 93.536 94.171 1.00 15.47 47 ALA B C 1
ATOM 1557 O O . ALA B 1 47 ? 18.072 94.731 93.960 1.00 18.29 47 ALA B O 1
ATOM 1559 N N . LEU B 1 48 ? 18.314 92.656 93.174 1.00 14.91 48 LEU B N 1
ATOM 1560 C CA . LEU B 1 48 ? 18.291 93.096 91.785 1.00 14.59 48 LEU B CA 1
ATOM 1561 C C . LEU B 1 48 ? 16.965 93.675 91.244 1.00 16.41 48 LEU B C 1
ATOM 1562 O O . LEU B 1 48 ? 16.004 92.929 91.039 1.00 16.92 48 LEU B O 1
ATOM 1567 N N . PRO B 1 49 ? 16.895 95.005 90.974 1.00 15.77 49 PRO B N 1
ATOM 1568 C CA . PRO B 1 49 ? 15.649 95.570 90.443 1.00 16.30 49 PRO B CA 1
ATOM 1569 C C . PRO B 1 49 ? 15.315 94.916 89.089 1.00 18.24 49 PRO B C 1
ATOM 1570 O O . PRO B 1 49 ? 16.221 94.590 88.307 1.00 19.40 49 PRO B O 1
ATOM 1574 N N . GLY B 1 50 ? 14.025 94.768 88.797 1.00 19.77 50 GLY B N 1
ATOM 1575 C CA . GLY B 1 50 ? 13.603 94.202 87.529 1.00 22.01 50 GLY B CA 1
ATOM 1576 C C . GLY B 1 50 ? 14.045 92.764 87.253 1.00 24.87 50 GLY B C 1
ATOM 1577 O O . GLY B 1 50 ? 13.866 92.264 86.140 1.00 24.68 50 GLY B O 1
ATOM 1578 N N . CYS B 1 51 ? 14.609 92.094 88.250 1.00 26.87 51 CYS B N 1
ATOM 1579 C CA . CYS B 1 51 ? 15.075 90.722 88.075 1.00 29.87 51 CYS B CA 1
ATOM 1580 C C . CYS B 1 51 ? 13.933 89.825 87.629 1.00 33.12 51 CYS B C 1
ATOM 1581 O O . CYS B 1 51 ? 12.808 89.967 88.101 1.00 33.92 51 CYS B O 1
ATOM 1584 N N . LYS B 1 52 ? 14.233 88.928 86.692 1.00 35.69 52 LYS B N 1
ATOM 1585 C CA . LYS B 1 52 ? 13.269 87.970 86.167 1.00 38.72 52 LYS B CA 1
ATOM 1586 C C . LYS B 1 52 ? 13.935 86.613 86.180 1.00 41.81 52 LYS B C 1
ATOM 1587 O O . LYS B 1 52 ? 14.710 86.285 85.285 1.00 42.34 52 LYS B O 1
ATOM 1593 N N . PHE B 1 53 ? 13.658 85.843 87.222 1.00 45.59 53 PHE B N 1
ATOM 1594 C CA . PHE B 1 53 ? 14.213 84.510 87.347 1.00 50.22 53 PHE B CA 1
ATOM 1595 C C . PHE B 1 53 ? 13.097 83.639 87.900 1.00 53.55 53 PHE B C 1
ATOM 1596 O O . PHE B 1 53 ? 11.984 84.118 88.086 1.00 54.44 53 PHE B O 1
ATOM 1604 N N . LYS B 1 54 ? 13.384 82.367 88.157 1.00 57.13 54 LYS B N 1
ATOM 1605 C CA . LYS B 1 54 ? 12.373 81.444 88.679 1.00 59.58 54 LYS B CA 1
ATOM 1606 C C . LYS B 1 54 ? 11.460 82.072 89.733 1.00 61.50 54 LYS B C 1
ATOM 1607 O O . LYS B 1 54 ? 11.914 82.451 90.820 1.00 62.24 54 LYS B O 1
ATOM 1613 N N . ASP B 1 55 ? 10.174 82.175 89.407 1.00 62.47 55 ASP B N 1
ATOM 1614 C CA . ASP B 1 55 ? 9.187 82.739 90.328 1.00 63.29 55 ASP B CA 1
ATOM 1615 C C . ASP B 1 55 ? 9.269 84.245 90.537 1.00 62.60 55 ASP B C 1
ATOM 1616 O O . ASP B 1 55 ? 8.306 84.867 90.992 1.00 62.97 55 ASP B O 1
ATOM 1621 N N . VAL B 1 56 ? 10.426 84.823 90.238 1.00 61.27 56 VAL B N 1
ATOM 1622 C CA . VAL B 1 56 ? 10.604 86.254 90.388 1.00 59.26 56 VAL B CA 1
ATOM 1623 C C . VAL B 1 56 ? 10.452 86.917 89.028 1.00 58.42 56 VAL B C 1
ATOM 1624 O O . VAL B 1 56 ? 11.277 86.734 88.143 1.00 58.56 56 VAL B O 1
ATOM 1628 N N . ARG B 1 57 ? 9.375 87.671 88.857 1.00 57.78 57 ARG B N 1
ATOM 1629 C CA . ARG B 1 57 ? 9.137 88.364 87.598 1.00 56.12 57 ARG B CA 1
ATOM 1630 C C . ARG B 1 57 ? 8.854 89.824 87.935 1.00 53.80 57 ARG B C 1
ATOM 1631 O O . ARG B 1 57 ? 7.747 90.196 88.301 1.00 54.57 57 ARG B O 1
ATOM 1639 N N . ARG B 1 58 ? 9.885 90.647 87.820 1.00 50.38 58 ARG B N 1
ATOM 1640 C CA . ARG B 1 58 ? 9.777 92.064 88.133 1.00 46.86 58 ARG B CA 1
ATOM 1641 C C . ARG B 1 58 ? 9.879 92.866 86.844 1.00 44.00 58 ARG B C 1
ATOM 1642 O O . ARG B 1 58 ? 10.392 92.364 85.848 1.00 44.59 58 ARG B O 1
ATOM 1650 N N . ASN B 1 59 ? 9.389 94.104 86.857 1.00 40.70 59 ASN B N 1
ATOM 1651 C CA . ASN B 1 59 ? 9.448 94.947 85.664 1.00 35.67 59 ASN B CA 1
ATOM 1652 C C . ASN B 1 59 ? 10.526 96.017 85.847 1.00 33.53 59 ASN B C 1
ATOM 1653 O O . ASN B 1 59 ? 10.376 96.928 86.656 1.00 33.24 59 ASN B O 1
ATOM 1658 N N . VAL B 1 60 ? 11.612 95.895 85.088 1.00 30.56 60 VAL B N 1
ATOM 1659 C CA . VAL B 1 60 ? 12.735 96.835 85.165 1.00 28.48 60 VAL B CA 1
ATOM 1660 C C . VAL B 1 60 ? 12.375 98.313 84.979 1.00 26.93 60 VAL B C 1
ATOM 1661 O O . VAL B 1 60 ? 12.968 99.181 85.618 1.00 25.73 60 VAL B O 1
ATOM 1665 N N . GLN B 1 61 ? 11.435 98.619 84.093 1.00 25.10 61 GLN B N 1
ATOM 1666 C CA . GLN B 1 61 ? 11.101 100.026 83.901 1.00 23.64 61 GLN B CA 1
ATOM 1667 C C . GLN B 1 61 ? 10.328 100.592 85.092 1.00 22.66 61 GLN B C 1
ATOM 1668 O O . GLN B 1 61 ? 10.572 101.722 85.519 1.00 22.79 61 GLN B O 1
ATOM 1674 N N . LYS B 1 62 ? 9.404 99.809 85.631 1.00 22.85 62 LYS B N 1
ATOM 1675 C CA . LYS B 1 62 ? 8.613 100.254 86.782 1.00 22.94 62 LYS B CA 1
ATOM 1676 C C . LYS B 1 62 ? 9.487 100.441 88.023 1.00 21.21 62 LYS B C 1
ATOM 1677 O O . LYS B 1 62 ? 9.372 101.434 88.775 1.00 19.92 62 LYS B O 1
ATOM 1683 N N . ASP B 1 63 ? 10.352 99.463 88.251 1.00 19.38 63 ASP B N 1
ATOM 1684 C CA . ASP B 1 63 ? 11.247 99.501 89.389 1.00 20.28 63 ASP B CA 1
ATOM 1685 C C . ASP B 1 63 ? 12.119 100.759 89.278 1.00 20.10 63 ASP B C 1
ATOM 1686 O O . ASP B 1 63 ? 12.222 101.518 90.216 1.00 22.09 63 ASP B O 1
ATOM 1691 N N . THR B 1 64 ? 12.745 100.968 88.125 1.00 18.90 64 THR B N 1
ATOM 1692 C CA . THR B 1 64 ? 13.613 102.124 87.906 1.00 17.73 64 THR B CA 1
ATOM 1693 C C . THR B 1 64 ? 12.866 103.441 88.185 1.00 17.28 64 THR B C 1
ATOM 1694 O O . THR B 1 64 ? 13.393 104.353 88.805 1.00 15.52 64 THR B O 1
ATOM 1698 N N . GLU B 1 65 ? 11.635 103.543 87.711 1.00 19.45 65 GLU B N 1
ATOM 1699 C CA . GLU B 1 65 ? 10.868 104.751 87.930 1.00 20.58 65 GLU B CA 1
ATOM 1700 C C . GLU B 1 65 ? 10.551 104.927 89.401 1.00 20.31 65 GLU B C 1
ATOM 1701 O O . GLU B 1 65 ? 10.576 106.049 89.889 1.00 19.78 65 GLU B O 1
ATOM 1707 N N . GLU B 1 66 ? 10.258 103.831 90.104 1.00 21.33 66 GLU B N 1
ATOM 1708 C CA . GLU B 1 66 ? 9.978 103.932 91.533 1.00 22.10 66 GLU B CA 1
ATOM 1709 C C . GLU B 1 66 ? 11.245 104.456 92.261 1.00 20.80 66 GLU B C 1
ATOM 1710 O O . GLU B 1 66 ? 11.149 105.335 93.103 1.00 20.10 66 GLU B O 1
ATOM 1716 N N . LEU B 1 67 ? 12.416 103.915 91.927 1.00 19.15 67 LEU B N 1
ATOM 1717 C CA . LEU B 1 67 ? 13.668 104.366 92.542 1.00 19.67 67 LEU B CA 1
ATOM 1718 C C . LEU B 1 67 ? 13.881 105.833 92.239 1.00 17.98 67 LEU B C 1
ATOM 1719 O O . LEU B 1 67 ? 14.266 106.601 93.105 1.00 17.70 67 LEU B O 1
ATOM 1724 N N . LYS B 1 68 ? 13.637 106.216 90.999 1.00 18.66 68 LYS B N 1
ATOM 1725 C CA . LYS B 1 68 ? 13.812 107.603 90.586 1.00 20.43 68 LYS B CA 1
ATOM 1726 C C . LYS B 1 68 ? 12.878 108.530 91.352 1.00 20.64 68 LYS B C 1
ATOM 1727 O O . LYS B 1 68 ? 13.306 109.575 91.857 1.00 19.08 68 LYS B O 1
ATOM 1733 N N . SER B 1 69 ? 11.613 108.133 91.461 1.00 22.38 69 SER B N 1
ATOM 1734 C CA . SER B 1 69 ? 10.624 108.960 92.153 1.00 24.55 69 SER B CA 1
ATOM 1735 C C . SER B 1 69 ? 10.809 108.988 93.660 1.00 25.28 69 SER B C 1
ATOM 1736 O O . SER B 1 69 ? 10.177 109.796 94.337 1.00 25.80 69 SER B O 1
ATOM 1739 N N . CYS B 1 70 ? 11.675 108.120 94.186 1.00 25.21 70 CYS B N 1
ATOM 1740 C CA . CYS B 1 70 ? 11.939 108.083 95.626 1.00 23.85 70 CYS B CA 1
ATOM 1741 C C . CYS B 1 70 ? 13.136 108.986 95.942 1.00 21.62 70 CYS B C 1
ATOM 1742 O O . CYS B 1 70 ? 13.501 109.184 97.104 1.00 19.58 70 CYS B O 1
ATOM 1745 N N . GLY B 1 71 ? 13.717 109.570 94.899 1.00 19.73 71 GLY B N 1
ATOM 1746 C CA . GLY B 1 71 ? 14.849 110.441 95.110 1.00 18.99 71 GLY B CA 1
ATOM 1747 C C . GLY B 1 71 ? 16.240 109.831 94.975 1.00 18.76 71 GLY B C 1
ATOM 1748 O O . GLY B 1 71 ? 17.220 110.518 95.244 1.00 17.73 71 GLY B O 1
ATOM 1749 N N . ILE B 1 72 ? 16.345 108.562 94.555 1.00 18.87 72 ILE B N 1
ATOM 1750 C CA . ILE B 1 72 ? 17.669 107.938 94.393 1.00 18.82 72 ILE B CA 1
ATOM 1751 C C . ILE B 1 72 ? 18.431 108.758 93.330 1.00 18.94 72 ILE B C 1
ATOM 1752 O O . ILE B 1 72 ? 17.890 109.019 92.264 1.00 18.69 72 ILE B O 1
ATOM 1757 N N . GLN B 1 73 ? 19.673 109.164 93.607 1.00 18.50 73 GLN B N 1
ATOM 1758 C CA . GLN B 1 73 ? 20.431 109.971 92.649 1.00 15.19 73 GLN B CA 1
ATOM 1759 C C . GLN B 1 73 ? 21.601 109.161 92.076 1.00 15.48 73 GLN B C 1
ATOM 1760 O O . GLN B 1 73 ? 21.953 109.310 90.909 1.00 13.74 73 GLN B O 1
ATOM 1766 N N . ASP B 1 74 ? 22.191 108.303 92.906 1.00 16.35 74 ASP B N 1
ATOM 1767 C CA . ASP B 1 74 ? 23.314 107.447 92.499 1.00 17.51 74 ASP B CA 1
ATOM 1768 C C . ASP B 1 74 ? 23.048 105.969 92.866 1.00 17.53 74 ASP B C 1
ATOM 1769 O O . ASP B 1 74 ? 22.606 105.680 93.998 1.00 17.19 74 ASP B O 1
ATOM 1774 N N . ILE B 1 75 ? 23.339 105.055 91.933 1.00 15.10 75 ILE B N 1
ATOM 1775 C CA . ILE B 1 75 ? 23.188 103.617 92.180 1.00 16.32 75 ILE B CA 1
ATOM 1776 C C . ILE B 1 75 ? 24.502 102.850 91.906 1.00 15.60 75 ILE B C 1
ATOM 1777 O O . ILE B 1 75 ? 25.167 103.066 90.872 1.00 15.44 75 ILE B O 1
ATOM 1782 N N . PHE B 1 76 ? 24.891 101.973 92.822 1.00 12.10 76 PHE B N 1
ATOM 1783 C CA . PHE B 1 76 ? 26.102 101.166 92.636 1.00 13.28 76 PHE B CA 1
ATOM 1784 C C . PHE B 1 76 ? 25.643 99.744 92.305 1.00 14.29 76 PHE B C 1
ATOM 1785 O O . PHE B 1 76 ? 24.851 99.178 93.038 1.00 15.82 76 PHE B O 1
ATOM 1793 N N . VAL B 1 77 ? 26.145 99.170 91.211 1.00 14.26 77 VAL B N 1
ATOM 1794 C CA . VAL B 1 77 ? 25.721 97.839 90.763 1.00 13.74 77 VAL B CA 1
ATOM 1795 C C . VAL B 1 77 ? 26.934 96.904 90.787 1.00 15.74 77 VAL B C 1
ATOM 1796 O O . VAL B 1 77 ? 27.953 97.177 90.130 1.00 16.47 77 VAL B O 1
ATOM 1800 N N . PHE B 1 78 ? 26.847 95.813 91.534 1.00 15.30 78 PHE B N 1
ATOM 1801 C CA . PHE B 1 78 ? 27.984 94.881 91.614 1.00 16.56 78 PHE B CA 1
ATOM 1802 C C . PHE B 1 78 ? 27.751 93.559 90.880 1.00 17.50 78 PHE B C 1
ATOM 1803 O O . PHE B 1 78 ? 28.576 92.648 90.985 1.00 18.12 78 PHE B O 1
ATOM 1811 N N . CYS B 1 79 ? 26.627 93.471 90.147 1.00 19.50 79 CYS B N 1
ATOM 1812 C CA . CYS B 1 79 ? 26.272 92.297 89.330 1.00 20.11 79 CYS B CA 1
ATOM 1813 C C . CYS B 1 79 ? 27.153 92.293 88.091 1.00 20.31 79 CYS B C 1
ATOM 1814 O O . CYS B 1 79 ? 27.545 93.350 87.610 1.00 19.37 79 CYS B O 1
ATOM 1817 N N . THR B 1 80 ? 27.451 91.114 87.560 1.00 22.03 80 THR B N 1
ATOM 1818 C CA . THR B 1 80 ? 28.293 91.037 86.361 1.00 24.17 80 THR B CA 1
ATOM 1819 C C . THR B 1 80 ? 27.425 91.111 85.121 1.00 23.78 80 THR B C 1
ATOM 1820 O O . THR B 1 80 ? 26.221 90.992 85.214 1.00 23.97 80 THR B O 1
ATOM 1824 N N . ARG B 1 81 ? 28.060 91.328 83.969 1.00 25.71 81 ARG B N 1
ATOM 1825 C CA . ARG B 1 81 ? 27.400 91.373 82.668 1.00 26.56 81 ARG B CA 1
ATOM 1826 C C . ARG B 1 81 ? 26.591 90.091 82.447 1.00 25.44 81 ARG B C 1
ATOM 1827 O O . ARG B 1 81 ? 25.432 90.121 81.982 1.00 22.22 81 ARG B O 1
ATOM 1835 N N . GLY B 1 82 ? 27.222 88.965 82.764 1.00 24.48 82 GLY B N 1
ATOM 1836 C CA . GLY B 1 82 ? 26.555 87.678 82.625 1.00 24.35 82 GLY B CA 1
ATOM 1837 C C . GLY B 1 82 ? 25.247 87.643 83.415 1.00 25.87 82 GLY B C 1
ATOM 1838 O O . GLY B 1 82 ? 24.204 87.219 82.880 1.00 26.78 82 GLY B O 1
ATOM 1839 N N . GLU B 1 83 ? 25.289 88.113 84.675 1.00 23.96 83 GLU B N 1
ATOM 1840 C CA . GLU B 1 83 ? 24.094 88.129 85.538 1.00 22.93 83 GLU B CA 1
ATOM 1841 C C . GLU B 1 83 ? 22.999 88.976 84.940 1.00 22.24 83 GLU B C 1
ATOM 1842 O O . GLU B 1 83 ? 21.852 88.540 84.898 1.00 24.03 83 GLU B O 1
ATOM 1848 N N . LEU B 1 84 ? 23.342 90.182 84.488 1.00 21.35 84 LEU B N 1
ATOM 1849 C CA . LEU B 1 84 ? 22.358 91.090 83.896 1.00 20.74 84 LEU B CA 1
ATOM 1850 C C . LEU B 1 84 ? 21.650 90.370 82.741 1.00 22.79 84 LEU B C 1
ATOM 1851 O O . LEU B 1 84 ? 20.433 90.548 82.523 1.00 23.21 84 LEU B O 1
ATOM 1856 N N . SER B 1 85 ? 22.404 89.565 82.001 1.00 21.69 85 SER B N 1
ATOM 1857 C CA . SER B 1 85 ? 21.812 88.791 80.915 1.00 24.90 85 SER B CA 1
ATOM 1858 C C . SER B 1 85 ? 20.936 87.665 81.458 1.00 26.38 85 SER B C 1
ATOM 1859 O O . SER B 1 85 ? 19.759 87.570 81.105 1.00 28.52 85 SER B O 1
ATOM 1862 N N . LYS B 1 86 ? 21.500 86.817 82.316 1.00 25.42 86 LYS B N 1
ATOM 1863 C CA . LYS B 1 86 ? 20.738 85.705 82.891 1.00 26.31 86 LYS B CA 1
ATOM 1864 C C . LYS B 1 86 ? 19.396 86.114 83.491 1.00 25.77 86 LYS B C 1
ATOM 1865 O O . LYS B 1 86 ? 18.371 85.514 83.186 1.00 26.01 86 LYS B O 1
ATOM 1871 N N . TYR B 1 87 ? 19.405 87.138 84.335 1.00 25.49 87 TYR B N 1
ATOM 1872 C CA . TYR B 1 87 ? 18.193 87.610 84.974 1.00 25.55 87 TYR B CA 1
ATOM 1873 C C . TYR B 1 87 ? 17.382 88.526 84.060 1.00 25.64 87 TYR B C 1
ATOM 1874 O O . TYR B 1 87 ? 16.439 89.185 84.488 1.00 24.85 87 TYR B O 1
ATOM 1883 N N . ARG B 1 88 ? 17.771 88.549 82.795 1.00 26.57 88 ARG B N 1
ATOM 1884 C CA . ARG B 1 88 ? 17.070 89.308 81.776 1.00 28.55 88 ARG B CA 1
ATOM 1885 C C . ARG B 1 88 ? 16.917 90.808 81.989 1.00 29.00 88 ARG B C 1
ATOM 1886 O O . ARG B 1 88 ? 15.836 91.376 81.806 1.00 29.23 88 ARG B O 1
ATOM 1894 N N . VAL B 1 89 ? 18.023 91.438 82.351 1.00 27.97 89 VAL B N 1
ATOM 1895 C CA . VAL B 1 89 ? 18.090 92.882 82.539 1.00 26.59 89 VAL B CA 1
ATOM 1896 C C . VAL B 1 89 ? 19.479 93.322 82.082 1.00 25.20 89 VAL B C 1
ATOM 1897 O O . VAL B 1 89 ? 20.257 93.888 82.847 1.00 23.07 89 VAL B O 1
ATOM 1901 N N . PRO B 1 90 ? 19.814 93.021 80.825 1.00 24.61 90 PRO B N 1
ATOM 1902 C CA . PRO B 1 90 ? 21.080 93.339 80.173 1.00 24.10 90 PRO B CA 1
ATOM 1903 C C . PRO B 1 90 ? 21.288 94.847 80.038 1.00 25.14 90 PRO B C 1
ATOM 1904 O O . PRO B 1 90 ? 22.420 95.341 80.047 1.00 25.16 90 PRO B O 1
ATOM 1908 N N . ASN B 1 91 ? 20.197 95.581 79.895 1.00 23.38 91 ASN B N 1
ATOM 1909 C CA . ASN B 1 91 ? 20.333 97.015 79.704 1.00 23.18 91 ASN B CA 1
ATOM 1910 C C . ASN B 1 91 ? 19.952 97.801 80.948 1.00 22.59 91 ASN B C 1
ATOM 1911 O O . ASN B 1 91 ? 19.539 98.959 80.838 1.00 23.99 91 ASN B O 1
ATOM 1916 N N . LEU B 1 92 ? 20.088 97.167 82.116 1.00 19.88 92 LEU B N 1
ATOM 1917 C CA . LEU B 1 92 ? 19.769 97.821 83.365 1.00 18.27 92 LEU B CA 1
ATOM 1918 C C . LEU B 1 92 ? 20.505 99.161 83.509 1.00 17.80 92 LEU B C 1
ATOM 1919 O O . LEU B 1 92 ? 19.879 100.183 83.758 1.00 16.27 92 LEU B O 1
ATOM 1924 N N . LEU B 1 93 ? 21.816 99.150 83.313 1.00 18.48 93 LEU B N 1
ATOM 1925 C CA . LEU B 1 93 ? 22.637 100.343 83.473 1.00 19.99 93 LEU B CA 1
ATOM 1926 C C . LEU B 1 93 ? 22.186 101.483 82.550 1.00 20.95 93 LEU B C 1
ATOM 1927 O O . LEU B 1 93 ? 22.171 102.668 82.927 1.00 21.06 93 LEU B O 1
ATOM 1932 N N . ASP B 1 94 ? 21.802 101.090 81.343 1.00 22.93 94 ASP B N 1
ATOM 1933 C CA . ASP B 1 94 ? 21.305 101.995 80.322 1.00 23.94 94 ASP B CA 1
ATOM 1934 C C . ASP B 1 94 ? 20.026 102.667 80.819 1.00 21.78 94 ASP B C 1
ATOM 1935 O O . ASP B 1 94 ? 19.903 103.898 80.778 1.00 20.33 94 ASP B O 1
ATOM 1940 N N . LEU B 1 95 ? 19.090 101.850 81.281 1.00 19.35 95 LEU B N 1
ATOM 1941 C CA . LEU B 1 95 ? 17.807 102.315 81.808 1.00 20.40 95 LEU B CA 1
ATOM 1942 C C . LEU B 1 95 ? 17.940 103.240 83.029 1.00 20.17 95 LEU B C 1
ATOM 1943 O O . LEU B 1 95 ? 17.185 104.230 83.190 1.00 19.15 95 LEU B O 1
ATOM 1948 N N . TYR B 1 96 ? 18.892 102.929 83.899 1.00 18.52 96 TYR B N 1
ATOM 1949 C CA . TYR B 1 96 ? 19.092 103.784 85.072 1.00 18.90 96 TYR B CA 1
ATOM 1950 C C . TYR B 1 96 ? 19.461 105.187 84.560 1.00 19.19 96 TYR B C 1
ATOM 1951 O O . TYR B 1 96 ? 18.828 106.183 84.925 1.00 18.98 96 TYR B O 1
ATOM 1960 N N . GLN B 1 97 ? 20.485 105.252 83.711 1.00 18.86 97 GLN B N 1
ATOM 1961 C CA . GLN B 1 97 ? 20.951 106.526 83.196 1.00 19.91 97 GLN B CA 1
ATOM 1962 C C . GLN B 1 97 ? 19.909 107.273 82.367 1.00 21.20 97 GLN B C 1
ATOM 1963 O O . GLN B 1 97 ? 19.834 108.498 82.438 1.00 21.10 97 GLN B O 1
ATOM 1969 N N . GLN B 1 98 ? 19.121 106.551 81.575 1.00 21.09 98 GLN B N 1
ATOM 1970 C CA . GLN B 1 98 ? 18.085 107.195 80.778 1.00 22.44 98 GLN B CA 1
ATOM 1971 C C . GLN B 1 98 ? 17.078 107.881 81.691 1.00 22.74 98 GLN B C 1
ATOM 1972 O O . GLN B 1 98 ? 16.423 108.826 81.277 1.00 22.32 98 GLN B O 1
ATOM 1978 N N . CYS B 1 99 ? 16.981 107.400 82.933 1.00 22.08 99 CYS B N 1
ATOM 1979 C CA . CYS B 1 99 ? 16.057 107.948 83.928 1.00 21.96 99 CYS B CA 1
ATOM 1980 C C . CYS B 1 99 ? 16.726 109.026 84.773 1.00 20.94 99 CYS B C 1
ATOM 1981 O O . CYS B 1 99 ? 16.183 109.416 85.793 1.00 22.64 99 CYS B O 1
ATOM 1984 N N . GLY B 1 100 ? 17.915 109.475 84.374 1.00 18.73 100 GLY B N 1
ATOM 1985 C CA . GLY B 1 100 ? 18.605 110.496 85.143 1.00 19.44 100 GLY B CA 1
ATOM 1986 C C . GLY B 1 100 ? 19.364 110.090 86.412 1.00 19.83 100 GLY B C 1
ATOM 1987 O O . GLY B 1 100 ? 19.783 110.969 87.188 1.00 19.34 100 GLY B O 1
ATOM 1988 N N . ILE B 1 101 ? 19.572 108.788 86.631 1.00 17.78 101 ILE B N 1
ATOM 1989 C CA . ILE B 1 101 ? 20.280 108.315 87.829 1.00 16.77 101 ILE B CA 1
ATOM 1990 C C . ILE B 1 101 ? 21.758 108.075 87.491 1.00 16.10 101 ILE B C 1
ATOM 1991 O O . ILE B 1 101 ? 22.054 107.430 86.494 1.00 16.05 101 ILE B O 1
ATOM 1996 N N . ILE B 1 102 ? 22.687 108.584 88.306 1.00 15.40 102 ILE B N 1
ATOM 1997 C CA . ILE B 1 102 ? 24.114 108.386 88.017 1.00 14.75 102 ILE B CA 1
ATOM 1998 C C . ILE B 1 102 ? 24.462 106.951 88.397 1.00 15.05 102 ILE B C 1
ATOM 1999 O O . ILE B 1 102 ? 24.283 106.548 89.548 1.00 12.12 102 ILE B O 1
ATOM 2004 N N . THR B 1 103 ? 24.954 106.191 87.423 1.00 15.67 103 THR B N 1
ATOM 2005 C CA . THR B 1 103 ? 25.267 104.781 87.617 1.00 15.59 103 THR B CA 1
ATOM 2006 C C . THR B 1 103 ? 26.731 104.440 87.756 1.00 15.66 103 THR B C 1
ATOM 2007 O O . THR B 1 103 ? 27.527 104.779 86.872 1.00 18.91 103 THR B O 1
ATOM 2011 N N . HIS B 1 104 ? 27.070 103.710 88.821 1.00 14.07 104 HIS B N 1
ATOM 2012 C CA . HIS B 1 104 ? 28.441 103.272 89.098 1.00 11.90 104 HIS B CA 1
ATOM 2013 C C . HIS B 1 104 ? 28.537 101.741 89.035 1.00 13.05 104 HIS B C 1
ATOM 2014 O O . HIS B 1 104 ? 28.315 101.049 90.046 1.00 10.40 104 HIS B O 1
ATOM 2021 N N . HIS B 1 105 ? 28.914 101.200 87.872 1.00 12.96 105 HIS B N 1
ATOM 2022 C CA . HIS B 1 105 ? 28.982 99.758 87.719 1.00 12.68 105 HIS B CA 1
ATOM 2023 C C . HIS B 1 105 ? 30.334 99.146 88.079 1.00 13.34 105 HIS B C 1
ATOM 2024 O O . HIS B 1 105 ? 31.293 99.324 87.376 1.00 13.17 105 HIS B O 1
ATOM 2031 N N . HIS B 1 106 ? 30.392 98.398 89.174 1.00 15.74 106 HIS B N 1
ATOM 2032 C CA . HIS B 1 106 ? 31.633 97.752 89.611 1.00 17.37 106 HIS B CA 1
ATOM 2033 C C . HIS B 1 106 ? 31.347 96.279 89.786 1.00 17.65 106 HIS B C 1
ATOM 2034 O O . HIS B 1 106 ? 31.111 95.811 90.902 1.00 16.93 106 HIS B O 1
ATOM 2041 N N . PRO B 1 107 ? 31.360 95.516 88.691 1.00 18.49 107 PRO B N 1
ATOM 2042 C CA . PRO B 1 107 ? 31.071 94.088 88.869 1.00 17.47 107 PRO B CA 1
ATOM 2043 C C . PRO B 1 107 ? 32.004 93.322 89.818 1.00 16.76 107 PRO B C 1
ATOM 2044 O O . PRO B 1 107 ? 33.231 93.507 89.831 1.00 15.94 107 PRO B O 1
ATOM 2048 N N . ILE B 1 108 ? 31.398 92.502 90.668 1.00 16.13 108 ILE B N 1
ATOM 2049 C CA . ILE B 1 108 ? 32.161 91.662 91.594 1.00 14.87 108 ILE B CA 1
ATOM 2050 C C . ILE B 1 108 ? 31.631 90.252 91.349 1.00 15.43 108 ILE B C 1
ATOM 2051 O O . ILE B 1 108 ? 30.423 90.043 91.197 1.00 14.74 108 ILE B O 1
ATOM 2056 N N . ALA B 1 109 ? 32.539 89.288 91.290 1.00 15.95 109 ALA B N 1
ATOM 2057 C CA . ALA B 1 109 ? 32.153 87.900 91.041 1.00 16.05 109 ALA B CA 1
ATOM 2058 C C . ALA B 1 109 ? 31.244 87.383 92.177 1.00 16.47 109 ALA B C 1
ATOM 2059 O O . ALA B 1 109 ? 31.549 87.574 93.372 1.00 15.01 109 ALA B O 1
ATOM 2061 N N . ASP B 1 110 ? 30.141 86.731 91.799 1.00 16.13 110 ASP B N 1
ATOM 2062 C CA . ASP B 1 110 ? 29.179 86.211 92.765 1.00 17.95 110 ASP B CA 1
ATOM 2063 C C . ASP B 1 110 ? 29.893 85.367 93.805 1.00 17.67 110 ASP B C 1
ATOM 2064 O O . ASP B 1 110 ? 30.622 84.468 93.461 1.00 17.11 110 ASP B O 1
ATOM 2069 N N . GLY B 1 111 ? 29.674 85.656 95.077 1.00 16.88 111 GLY B N 1
ATOM 2070 C CA . GLY B 1 111 ? 30.371 84.920 96.108 1.00 17.92 111 GLY B CA 1
ATOM 2071 C C . GLY B 1 111 ? 31.828 85.369 96.232 1.00 19.26 111 GLY B C 1
ATOM 2072 O O . GLY B 1 111 ? 32.563 84.883 97.101 1.00 18.96 111 GLY B O 1
ATOM 2073 N N . GLY B 1 112 ? 32.245 86.316 95.385 1.00 19.12 112 GLY B N 1
ATOM 2074 C CA . GLY B 1 112 ? 33.616 86.780 95.409 1.00 19.23 112 GLY B CA 1
ATOM 2075 C C . GLY B 1 112 ? 33.891 88.120 96.055 1.00 22.19 112 GLY B C 1
ATOM 2076 O O . GLY B 1 112 ? 33.087 88.614 96.858 1.00 23.54 112 GLY B O 1
ATOM 2077 N N . THR B 1 113 ? 35.019 88.725 95.679 1.00 21.75 113 THR B N 1
ATOM 2078 C CA . THR B 1 113 ? 35.452 89.991 96.244 1.00 22.10 113 THR B CA 1
ATOM 2079 C C . THR B 1 113 ? 36.137 90.908 95.220 1.00 22.50 113 THR B C 1
ATOM 2080 O O . THR B 1 113 ? 36.698 90.445 94.220 1.00 22.98 113 THR B O 1
ATOM 2084 N N . PRO B 1 114 ? 36.084 92.225 95.452 1.00 21.05 114 PRO B N 1
ATOM 2085 C CA . PRO B 1 114 ? 36.724 93.147 94.514 1.00 20.63 114 PRO B CA 1
ATOM 2086 C C . PRO B 1 114 ? 38.228 93.195 94.799 1.00 20.81 114 PRO B C 1
ATOM 2087 O O . PRO B 1 114 ? 38.642 92.972 95.919 1.00 20.79 114 PRO B O 1
ATOM 2091 N N . ASP B 1 115 ? 39.053 93.429 93.790 1.00 23.41 115 ASP B N 1
ATOM 2092 C CA . ASP B 1 115 ? 40.487 93.538 94.056 1.00 25.28 115 ASP B CA 1
ATOM 2093 C C . ASP B 1 115 ? 40.666 94.878 94.802 1.00 26.91 115 ASP B C 1
ATOM 2094 O O . ASP B 1 115 ? 39.765 95.729 94.762 1.00 28.12 115 ASP B O 1
ATOM 2099 N N . ILE B 1 116 ? 41.778 95.082 95.502 1.00 25.71 116 ILE B N 1
ATOM 2100 C CA . ILE B 1 116 ? 41.909 96.330 96.257 1.00 24.42 116 ILE B CA 1
ATOM 2101 C C . ILE B 1 116 ? 41.798 97.588 95.439 1.00 22.88 116 ILE B C 1
ATOM 2102 O O . ILE B 1 116 ? 41.281 98.599 95.919 1.00 22.11 116 ILE B O 1
ATOM 2107 N N . ALA B 1 117 ? 42.313 97.547 94.221 1.00 22.12 117 ALA B N 1
ATOM 2108 C CA . ALA B 1 117 ? 42.259 98.723 93.357 1.00 21.95 117 ALA B CA 1
ATOM 2109 C C . ALA B 1 117 ? 40.810 99.076 93.121 1.00 22.58 117 ALA B C 1
ATOM 2110 O O . ALA B 1 117 ? 40.382 100.226 93.256 1.00 22.82 117 ALA B O 1
ATOM 2112 N N . SER B 1 118 ? 40.056 98.055 92.738 1.00 22.23 118 SER B N 1
ATOM 2113 C CA . SER B 1 118 ? 38.649 98.222 92.455 1.00 20.86 118 SER B CA 1
ATOM 2114 C C . SER B 1 118 ? 37.911 98.636 93.726 1.00 20.76 118 SER B C 1
ATOM 2115 O O . SER B 1 118 ? 37.148 99.603 93.710 1.00 20.65 118 SER B O 1
ATOM 2118 N N . CYS B 1 119 ? 38.165 97.950 94.842 1.00 20.36 119 CYS B N 1
ATOM 2119 C CA . CYS B 1 119 ? 37.491 98.308 96.086 1.00 20.92 119 CYS B CA 1
ATOM 2120 C C . CYS B 1 119 ? 37.825 99.747 96.527 1.00 21.59 119 CYS B C 1
ATOM 2121 O O . CYS B 1 119 ? 36.972 100.491 97.052 1.00 20.38 119 CYS B O 1
ATOM 2124 N N . CYS B 1 120 ? 39.069 100.139 96.301 1.00 21.13 120 CYS B N 1
ATOM 2125 C CA . CYS B 1 120 ? 39.470 101.464 96.692 1.00 24.18 120 CYS B CA 1
ATOM 2126 C C . CYS B 1 120 ? 38.666 102.501 95.927 1.00 23.65 120 CYS B C 1
ATOM 2127 O O . CYS B 1 120 ? 38.213 103.468 96.511 1.00 25.21 120 CYS B O 1
ATOM 2130 N N . GLU B 1 121 ? 38.507 102.305 94.616 1.00 23.38 121 GLU B N 1
ATOM 2131 C CA . GLU B 1 121 ? 37.742 103.234 93.767 1.00 22.33 121 GLU B CA 1
ATOM 2132 C C . GLU B 1 121 ? 36.309 103.309 94.253 1.00 20.89 121 GLU B C 1
ATOM 2133 O O . GLU B 1 121 ? 35.699 104.378 94.262 1.00 20.71 121 GLU B O 1
ATOM 2139 N N . ILE B 1 122 ? 35.762 102.161 94.629 1.00 18.68 122 ILE B N 1
ATOM 2140 C CA . ILE B 1 122 ? 34.386 102.114 95.139 1.00 19.07 122 ILE B CA 1
ATOM 2141 C C . ILE B 1 122 ? 34.264 102.979 96.406 1.00 18.54 122 ILE B C 1
ATOM 2142 O O . ILE B 1 122 ? 33.328 103.768 96.545 1.00 18.20 122 ILE B O 1
ATOM 2147 N N . MET B 1 123 ? 35.219 102.840 97.322 1.00 19.35 123 MET B N 1
ATOM 2148 C CA . MET B 1 123 ? 35.187 103.587 98.578 1.00 18.62 123 MET B CA 1
ATOM 2149 C C . MET B 1 123 ? 35.242 105.084 98.330 1.00 18.22 123 MET B C 1
ATOM 2150 O O . MET B 1 123 ? 34.492 105.873 98.933 1.00 18.80 123 MET B O 1
ATOM 2155 N N . GLU B 1 124 ? 36.113 105.483 97.414 1.00 18.25 124 GLU B N 1
ATOM 2156 C CA . GLU B 1 124 ? 36.233 106.888 97.067 1.00 18.74 124 GLU B CA 1
ATOM 2157 C C . GLU B 1 124 ? 34.941 107.431 96.457 1.00 18.16 124 GLU B C 1
ATOM 2158 O O . GLU B 1 124 ? 34.485 108.534 96.815 1.00 18.93 124 GLU B O 1
ATOM 2164 N N . GLU B 1 125 ? 34.340 106.691 95.535 1.00 17.23 125 GLU B N 1
ATOM 2165 C CA . GLU B 1 125 ? 33.112 107.190 94.920 1.00 18.21 125 GLU B CA 1
ATOM 2166 C C . GLU B 1 125 ? 31.952 107.288 95.928 1.00 19.48 125 GLU B C 1
ATOM 2167 O O . GLU B 1 125 ? 31.133 108.214 95.855 1.00 18.93 125 GLU B O 1
ATOM 2173 N N . LEU B 1 126 ? 31.884 106.339 96.863 1.00 19.95 126 LEU B N 1
ATOM 2174 C CA . LEU B 1 126 ? 30.809 106.348 97.854 1.00 20.60 126 LEU B CA 1
ATOM 2175 C C . LEU B 1 126 ? 31.035 107.525 98.802 1.00 20.51 126 LEU B C 1
ATOM 2176 O O . LEU B 1 126 ? 30.094 108.256 99.155 1.00 20.17 126 LEU B O 1
ATOM 2181 N N . THR B 1 127 ? 32.283 107.709 99.198 1.00 19.99 127 THR B N 1
ATOM 2182 C CA . THR B 1 127 ? 32.640 108.782 100.109 1.00 19.86 127 THR B CA 1
ATOM 2183 C C . THR B 1 127 ? 32.180 110.086 99.520 1.00 18.87 127 THR B C 1
ATOM 2184 O O . THR B 1 127 ? 31.579 110.890 100.206 1.00 19.46 127 THR B O 1
ATOM 2188 N N . THR B 1 128 ? 32.475 110.279 98.239 1.00 18.18 128 THR B N 1
ATOM 2189 C CA . THR B 1 128 ? 32.086 111.488 97.537 1.00 19.47 128 THR B CA 1
ATOM 2190 C C . THR B 1 128 ? 30.561 111.687 97.499 1.00 19.35 128 THR B C 1
ATOM 2191 O O . THR B 1 128 ? 30.093 112.793 97.748 1.00 21.16 128 THR B O 1
ATOM 2195 N N . CYS B 1 129 ? 29.781 110.646 97.198 1.00 17.17 129 CYS B N 1
ATOM 2196 C CA . CYS B 1 129 ? 28.323 110.806 97.200 1.00 17.79 129 CYS B CA 1
ATOM 2197 C C . CYS B 1 129 ? 27.884 111.289 98.578 1.00 18.18 129 CYS B C 1
ATOM 2198 O O . CYS B 1 129 ? 27.032 112.168 98.683 1.00 17.50 129 CYS B O 1
ATOM 2201 N N . LEU B 1 130 ? 28.461 110.717 99.635 1.00 17.15 130 LEU B N 1
ATOM 2202 C CA . LEU B 1 130 ? 28.093 111.107 100.994 1.00 19.10 130 LEU B CA 1
ATOM 2203 C C . LEU B 1 130 ? 28.459 112.565 101.275 1.00 22.07 130 LEU B C 1
ATOM 2204 O O . LEU B 1 130 ? 27.660 113.340 101.821 1.00 21.43 130 LEU B O 1
ATOM 2209 N N . LYS B 1 131 ? 29.685 112.936 100.911 1.00 23.60 131 LYS B N 1
ATOM 2210 C CA . LYS B 1 131 ? 30.116 114.311 101.126 1.00 24.45 131 LYS B CA 1
ATOM 2211 C C . LYS B 1 131 ? 29.322 115.312 100.313 1.00 23.68 131 LYS B C 1
ATOM 2212 O O . LYS B 1 131 ? 29.309 116.488 100.650 1.00 26.27 131 LYS B O 1
ATOM 2218 N N . ASN B 1 132 ? 28.655 114.857 99.257 1.00 21.73 132 ASN B N 1
ATOM 2219 C CA . ASN B 1 132 ? 27.822 115.749 98.439 1.00 21.24 132 ASN B CA 1
ATOM 2220 C C . ASN B 1 132 ? 26.323 115.584 98.825 1.00 19.79 132 ASN B C 1
ATOM 2221 O O . ASN B 1 132 ? 25.437 116.185 98.224 1.00 22.19 132 ASN B O 1
ATOM 2226 N N . TYR B 1 133 ? 26.052 114.773 99.829 1.00 18.21 133 TYR B N 1
ATOM 2227 C CA . TYR B 1 133 ? 24.699 114.504 100.279 1.00 19.36 133 TYR B CA 1
ATOM 2228 C C . TYR B 1 133 ? 23.807 113.852 99.220 1.00 18.13 133 TYR B C 1
ATOM 2229 O O . TYR B 1 133 ? 22.622 114.126 99.160 1.00 18.26 133 TYR B O 1
ATOM 2238 N N . ARG B 1 134 ? 24.377 112.972 98.404 1.00 17.95 134 ARG B N 1
ATOM 2239 C CA . ARG B 1 134 ? 23.606 112.296 97.365 1.00 16.83 134 ARG B CA 1
ATOM 2240 C C . ARG B 1 134 ? 22.879 111.102 97.965 1.00 16.88 134 ARG B C 1
ATOM 2241 O O . ARG B 1 134 ? 23.477 110.335 98.701 1.00 15.49 134 ARG B O 1
ATOM 2249 N N . LYS B 1 135 ? 21.588 110.974 97.669 1.00 17.67 135 LYS B N 1
ATOM 2250 C CA . LYS B 1 135 ? 20.792 109.829 98.121 1.00 19.07 135 LYS B CA 1
ATOM 2251 C C . LYS B 1 135 ? 21.355 108.641 97.285 1.00 19.71 135 LYS B C 1
ATOM 2252 O O . LYS B 1 135 ? 21.141 108.530 96.065 1.00 19.79 135 LYS B O 1
ATOM 2258 N N . THR B 1 136 ? 22.096 107.777 97.957 1.00 19.55 136 THR B N 1
ATOM 2259 C CA . THR B 1 136 ? 22.784 106.661 97.322 1.00 17.19 136 THR B CA 1
ATOM 2260 C C . THR B 1 136 ? 22.205 105.269 97.643 1.00 17.35 136 THR B C 1
ATOM 2261 O O . THR B 1 136 ? 21.803 105.000 98.777 1.00 18.02 136 THR B O 1
ATOM 2265 N N . LEU B 1 137 ? 22.186 104.402 96.627 1.00 16.04 137 LEU B N 1
ATOM 2266 C CA . LEU B 1 137 ? 21.664 103.037 96.700 1.00 14.79 137 LEU B CA 1
ATOM 2267 C C . LEU B 1 137 ? 22.678 102.061 96.088 1.00 15.03 137 LEU B C 1
ATOM 2268 O O . LEU B 1 137 ? 23.263 102.365 95.041 1.00 13.47 137 LEU B O 1
ATOM 2273 N N . ILE B 1 138 ? 22.908 100.910 96.726 1.00 13.09 138 ILE B N 1
ATOM 2274 C CA . ILE B 1 138 ? 23.824 99.941 96.134 1.00 13.61 138 ILE B CA 1
ATOM 2275 C C . ILE B 1 138 ? 23.101 98.601 96.048 1.00 14.58 138 ILE B C 1
ATOM 2276 O O . ILE B 1 138 ? 22.261 98.319 96.887 1.00 16.53 138 ILE B O 1
ATOM 2281 N N . HIS B 1 139 ? 23.397 97.783 95.046 1.00 14.13 139 HIS B N 1
ATOM 2282 C CA . HIS B 1 139 ? 22.734 96.485 94.969 1.00 14.21 139 HIS B CA 1
ATOM 2283 C C . HIS B 1 139 ? 23.503 95.482 94.160 1.00 13.74 139 HIS B C 1
ATOM 2284 O O . HIS B 1 139 ? 24.345 95.853 93.330 1.00 11.94 139 HIS B O 1
ATOM 2291 N N . SER B 1 140 ? 23.194 94.209 94.409 1.00 14.16 140 SER B N 1
ATOM 2292 C CA . SER B 1 140 ? 23.810 93.094 93.714 1.00 16.04 140 SER B CA 1
ATOM 2293 C C . SER B 1 140 ? 22.641 92.219 93.253 1.00 17.14 140 SER B C 1
ATOM 2294 O O . SER B 1 140 ? 21.644 92.748 92.731 1.00 16.61 140 SER B O 1
ATOM 2297 N N . TYR B 1 141 ? 22.747 90.899 93.408 1.00 17.23 141 TYR B N 1
ATOM 2298 C CA . TYR B 1 141 ? 21.617 90.034 93.023 1.00 17.49 141 TYR B CA 1
ATOM 2299 C C . TYR B 1 141 ? 20.647 89.936 94.217 1.00 15.99 141 TYR B C 1
ATOM 2300 O O . TYR B 1 141 ? 19.475 90.257 94.114 1.00 13.02 141 TYR B O 1
ATOM 2309 N N . GLY B 1 142 ? 21.169 89.545 95.370 1.00 15.99 142 GLY B N 1
ATOM 2310 C CA . GLY B 1 142 ? 20.307 89.411 96.537 1.00 14.87 142 GLY B CA 1
ATOM 2311 C C . GLY B 1 142 ? 20.556 90.452 97.607 1.00 14.97 142 GLY B C 1
ATOM 2312 O O . GLY B 1 142 ? 19.914 90.418 98.656 1.00 17.31 142 GLY B O 1
ATOM 2313 N N . GLY B 1 143 ? 21.470 91.391 97.354 1.00 14.42 143 GLY B N 1
ATOM 2314 C CA . GLY B 1 143 ? 21.788 92.421 98.341 1.00 13.40 143 GLY B CA 1
ATOM 2315 C C . GLY B 1 143 ? 22.214 91.754 99.626 1.00 15.54 143 GLY B C 1
ATOM 2316 O O . GLY B 1 143 ? 21.893 92.217 100.725 1.00 13.47 143 GLY B O 1
ATOM 2317 N N . LEU B 1 144 ? 23.011 90.704 99.469 1.00 15.25 144 LEU B N 1
ATOM 2318 C CA . LEU B 1 144 ? 23.415 89.882 100.588 1.00 19.47 144 LEU B CA 1
ATOM 2319 C C . LEU B 1 144 ? 24.832 89.279 100.400 1.00 21.80 144 LEU B C 1
ATOM 2320 O O . LEU B 1 144 ? 24.985 88.073 100.176 1.00 27.41 144 LEU B O 1
ATOM 2325 N N . GLY B 1 145 ? 25.882 90.056 100.448 1.00 18.66 145 GLY B N 1
ATOM 2326 C CA . GLY B 1 145 ? 27.156 89.362 100.324 1.00 14.87 145 GLY B CA 1
ATOM 2327 C C . GLY B 1 145 ? 28.102 90.323 99.699 1.00 13.04 145 GLY B C 1
ATOM 2328 O O . GLY B 1 145 ? 28.960 90.910 100.356 1.00 11.44 145 GLY B O 1
ATOM 2329 N N . ARG B 1 146 ? 27.930 90.489 98.404 1.00 13.21 146 ARG B N 1
ATOM 2330 C CA . ARG B 1 146 ? 28.753 91.441 97.704 1.00 13.24 146 ARG B CA 1
ATOM 2331 C C . ARG B 1 146 ? 28.340 92.848 98.178 1.00 13.82 146 ARG B C 1
ATOM 2332 O O . ARG B 1 146 ? 29.182 93.700 98.380 1.00 14.49 146 ARG B O 1
ATOM 2340 N N . SER B 1 147 ? 27.042 93.097 98.359 1.00 12.93 147 SER B N 1
ATOM 2341 C CA . SER B 1 147 ? 26.618 94.424 98.830 1.00 12.07 147 SER B CA 1
ATOM 2342 C C . SER B 1 147 ? 27.013 94.684 100.260 1.00 12.82 147 SER B C 1
ATOM 2343 O O . SER B 1 147 ? 27.480 95.773 100.589 1.00 12.77 147 SER B O 1
ATOM 2346 N N . CYS B 1 148 ? 26.767 93.713 101.137 1.00 13.71 148 CYS B N 1
ATOM 2347 C CA . CYS B 1 148 ? 27.137 93.894 102.539 1.00 13.62 148 CYS B CA 1
ATOM 2348 C C . CYS B 1 148 ? 28.690 93.939 102.675 1.00 14.53 148 CYS B C 1
ATOM 2349 O O . CYS B 1 148 ? 29.225 94.567 103.596 1.00 16.30 148 CYS B O 1
ATOM 2352 N N . LEU B 1 149 ? 29.404 93.267 101.771 1.00 14.95 149 LEU B N 1
ATOM 2353 C CA . LEU B 1 149 ? 30.876 93.274 101.782 1.00 15.16 149 LEU B CA 1
ATOM 2354 C C . LEU B 1 149 ? 31.339 94.708 101.604 1.00 15.70 149 LEU B C 1
ATOM 2355 O O . LEU B 1 149 ? 32.167 95.215 102.385 1.00 16.63 149 LEU B O 1
ATOM 2360 N N . VAL B 1 150 ? 30.804 95.348 100.559 1.00 15.03 150 VAL B N 1
ATOM 2361 C CA . VAL B 1 150 ? 31.153 96.732 100.239 1.00 13.95 150 VAL B CA 1
ATOM 2362 C C . VAL B 1 150 ? 30.736 97.668 101.348 1.00 15.60 150 VAL B C 1
ATOM 2363 O O . VAL B 1 150 ? 31.525 98.494 101.785 1.00 19.52 150 VAL B O 1
ATOM 2367 N N . ALA B 1 151 ? 29.493 97.575 101.809 1.00 16.17 151 ALA B N 1
ATOM 2368 C CA . ALA B 1 151 ? 29.069 98.460 102.882 1.00 15.12 151 ALA B CA 1
ATOM 2369 C C . ALA B 1 151 ? 29.923 98.264 104.141 1.00 14.48 151 ALA B C 1
ATOM 2370 O O . ALA B 1 151 ? 30.217 99.227 104.844 1.00 14.57 151 ALA B O 1
ATOM 2372 N N . ALA B 1 152 ? 30.321 97.030 104.444 1.00 15.45 152 ALA B N 1
ATOM 2373 C CA . ALA B 1 152 ? 31.142 96.767 105.643 1.00 13.40 152 ALA B CA 1
ATOM 2374 C C . ALA B 1 152 ? 32.520 97.391 105.461 1.00 14.75 152 ALA B C 1
ATOM 2375 O O . ALA B 1 152 ? 33.117 97.936 106.404 1.00 12.05 152 ALA B O 1
ATOM 2377 N N . CYS B 1 153 ? 33.026 97.299 104.232 1.00 15.36 153 CYS B N 1
ATOM 2378 C CA . CYS B 1 153 ? 34.331 97.874 103.906 1.00 14.30 153 CYS B CA 1
ATOM 2379 C C . CYS B 1 153 ? 34.306 99.391 104.104 1.00 15.11 153 CYS B C 1
ATOM 2380 O O . CYS B 1 153 ? 35.301 99.982 104.546 1.00 15.60 153 CYS B O 1
ATOM 2383 N N . LEU B 1 154 ? 33.182 100.024 103.760 1.00 14.37 154 LEU B N 1
ATOM 2384 C CA . LEU B 1 154 ? 33.076 101.476 103.901 1.00 14.25 154 LEU B CA 1
ATOM 2385 C C . LEU B 1 154 ? 33.087 101.865 105.382 1.00 14.96 154 LEU B C 1
ATOM 2386 O O . LEU B 1 154 ? 33.603 102.936 105.756 1.00 15.38 154 LEU B O 1
ATOM 2391 N N . LEU B 1 155 ? 32.491 101.033 106.225 1.00 13.78 155 LEU B N 1
ATOM 2392 C CA . LEU B 1 155 ? 32.475 101.329 107.636 1.00 14.55 155 LEU B CA 1
ATOM 2393 C C . LEU B 1 155 ? 33.929 101.306 108.113 1.00 15.38 155 LEU B C 1
ATOM 2394 O O . LEU B 1 155 ? 34.354 102.197 108.854 1.00 16.69 155 LEU B O 1
ATOM 2399 N N . LEU B 1 156 ? 34.698 100.317 107.675 1.00 17.03 156 LEU B N 1
ATOM 2400 C CA . LEU B 1 156 ? 36.108 100.229 108.061 1.00 18.44 156 LEU B CA 1
ATOM 2401 C C . LEU B 1 156 ? 36.886 101.391 107.441 1.00 20.09 156 LEU B C 1
ATOM 2402 O O . LEU B 1 156 ? 37.793 101.937 108.049 1.00 20.16 156 LEU B O 1
ATOM 2407 N N . TYR B 1 157 ? 36.527 101.745 106.216 1.00 21.96 157 TYR B N 1
ATOM 2408 C CA . TYR B 1 157 ? 37.158 102.855 105.485 1.00 23.79 157 TYR B CA 1
ATOM 2409 C C . TYR B 1 157 ? 36.921 104.188 106.215 1.00 24.42 157 TYR B C 1
ATOM 2410 O O . TYR B 1 157 ? 37.864 104.952 106.444 1.00 26.79 157 TYR B O 1
ATOM 2419 N N . LEU B 1 158 ? 35.680 104.467 106.599 1.00 24.00 158 LEU B N 1
ATOM 2420 C CA . LEU B 1 158 ? 35.373 105.725 107.264 1.00 24.60 158 LEU B CA 1
ATOM 2421 C C . LEU B 1 158 ? 35.673 105.806 108.769 1.00 27.01 158 LEU B C 1
ATOM 2422 O O . LEU B 1 158 ? 35.565 106.881 109.360 1.00 27.84 158 LEU B O 1
ATOM 2427 N N . SER B 1 159 ? 36.065 104.697 109.385 1.00 27.57 159 SER B N 1
ATOM 2428 C CA . SER B 1 159 ? 36.365 104.695 110.820 1.00 28.40 159 SER B CA 1
ATOM 2429 C C . SER B 1 159 ? 37.614 103.884 111.121 1.00 28.90 159 SER B C 1
ATOM 2430 O O . SER B 1 159 ? 37.817 102.814 110.559 1.00 28.76 159 SER B O 1
ATOM 2433 N N . ASP B 1 160 ? 38.450 104.387 112.010 1.00 29.07 160 ASP B N 1
ATOM 2434 C CA . ASP B 1 160 ? 39.665 103.669 112.339 1.00 30.30 160 ASP B CA 1
ATOM 2435 C C . ASP B 1 160 ? 39.491 102.862 113.629 1.00 30.61 160 ASP B C 1
ATOM 2436 O O . ASP B 1 160 ? 40.372 102.104 114.028 1.00 31.49 160 ASP B O 1
ATOM 2441 N N . THR B 1 161 ? 38.339 102.998 114.269 1.00 28.71 161 THR B N 1
ATOM 2442 C CA . THR B 1 161 ? 38.127 102.291 115.509 1.00 25.98 161 THR B CA 1
ATOM 2443 C C . THR B 1 161 ? 37.196 101.085 115.478 1.00 24.72 161 THR B C 1
ATOM 2444 O O . THR B 1 161 ? 37.219 100.281 116.397 1.00 24.22 161 THR B O 1
ATOM 2448 N N . ILE B 1 162 ? 36.367 100.962 114.451 1.00 23.56 162 ILE B N 1
ATOM 2449 C CA . ILE B 1 162 ? 35.452 99.814 114.386 1.00 21.53 162 ILE B CA 1
ATOM 2450 C C . ILE B 1 162 ? 36.188 98.616 113.832 1.00 20.69 162 ILE B C 1
ATOM 2451 O O . ILE B 1 162 ? 36.966 98.743 112.899 1.00 21.90 162 ILE B O 1
ATOM 2456 N N . SER B 1 163 ? 35.934 97.449 114.408 1.00 19.80 163 SER B N 1
ATOM 2457 C CA . SER B 1 163 ? 36.577 96.200 113.990 1.00 19.01 163 SER B CA 1
ATOM 2458 C C . SER B 1 163 ? 35.806 95.507 112.857 1.00 19.04 163 SER B C 1
ATOM 2459 O O . SER B 1 163 ? 34.625 95.795 112.624 1.00 16.49 163 SER B O 1
ATOM 2462 N N . PRO B 1 164 ? 36.478 94.586 112.127 1.00 18.00 164 PRO B N 1
ATOM 2463 C CA . PRO B 1 164 ? 35.776 93.894 111.048 1.00 16.71 164 PRO B CA 1
ATOM 2464 C C . PRO B 1 164 ? 34.603 93.113 111.649 1.00 17.00 164 PRO B C 1
ATOM 2465 O O . PRO B 1 164 ? 33.510 93.014 111.074 1.00 15.09 164 PRO B O 1
ATOM 2469 N N . GLU B 1 165 ? 34.817 92.568 112.831 1.00 18.04 165 GLU B N 1
ATOM 2470 C CA . GLU B 1 165 ? 33.736 91.833 113.452 1.00 19.28 165 GLU B CA 1
ATOM 2471 C C . GLU B 1 165 ? 32.529 92.741 113.701 1.00 18.16 165 GLU B C 1
ATOM 2472 O O . GLU B 1 165 ? 31.382 92.319 113.496 1.00 17.87 165 GLU B O 1
ATOM 2478 N N . GLN B 1 166 ? 32.786 93.959 114.173 1.00 16.57 166 GLN B N 1
ATOM 2479 C CA . GLN B 1 166 ? 31.731 94.922 114.450 1.00 15.80 166 GLN B CA 1
ATOM 2480 C C . GLN B 1 166 ? 31.012 95.410 113.207 1.00 15.25 166 GLN B C 1
ATOM 2481 O O . GLN B 1 166 ? 29.806 95.686 113.267 1.00 17.67 166 GLN B O 1
ATOM 2487 N N . ALA B 1 167 ? 31.752 95.596 112.109 1.00 13.24 167 ALA B N 1
ATOM 2488 C CA . ALA B 1 167 ? 31.147 96.024 110.841 1.00 12.66 167 ALA B CA 1
ATOM 2489 C C . ALA B 1 167 ? 30.291 94.871 110.295 1.00 12.81 167 ALA B C 1
ATOM 2490 O O . ALA B 1 167 ? 29.257 95.075 109.676 1.00 11.25 167 ALA B O 1
ATOM 2492 N N . ILE B 1 168 ? 30.762 93.647 110.487 1.00 12.77 168 ILE B N 1
ATOM 2493 C CA . ILE B 1 168 ? 30.007 92.506 110.005 1.00 14.07 168 ILE B CA 1
ATOM 2494 C C . ILE B 1 168 ? 28.689 92.441 110.784 1.00 15.01 168 ILE B C 1
ATOM 2495 O O . ILE B 1 168 ? 27.636 92.228 110.202 1.00 12.51 168 ILE B O 1
ATOM 2500 N N . ASP B 1 169 ? 28.743 92.651 112.097 1.00 16.55 169 ASP B N 1
ATOM 2501 C CA . ASP B 1 169 ? 27.514 92.630 112.919 1.00 17.14 169 ASP B CA 1
ATOM 2502 C C . ASP B 1 169 ? 26.503 93.717 112.531 1.00 16.17 169 ASP B C 1
ATOM 2503 O O . ASP B 1 169 ? 25.273 93.487 112.548 1.00 15.27 169 ASP B O 1
ATOM 2508 N N . SER B 1 170 ? 26.988 94.912 112.219 1.00 14.76 170 SER B N 1
ATOM 2509 C CA . SER B 1 170 ? 26.073 95.985 111.827 1.00 14.06 170 SER B CA 1
ATOM 2510 C C . SER B 1 170 ? 25.320 95.560 110.584 1.00 14.80 170 SER B C 1
ATOM 2511 O O . SER B 1 170 ? 24.127 95.832 110.446 1.00 15.76 170 SER B O 1
ATOM 2514 N N . LEU B 1 171 ? 26.025 94.921 109.648 1.00 14.63 171 LEU B N 1
ATOM 2515 C CA . LEU B 1 171 ? 25.351 94.531 108.428 1.00 13.63 171 LEU B CA 1
ATOM 2516 C C . LEU B 1 171 ? 24.376 93.379 108.620 1.00 13.91 171 LEU B C 1
ATOM 2517 O O . LEU B 1 171 ? 23.353 93.317 107.933 1.00 16.06 171 LEU B O 1
ATOM 2522 N N . ARG B 1 172 ? 24.690 92.465 109.533 1.00 13.33 172 ARG B N 1
ATOM 2523 C CA . ARG B 1 172 ? 23.808 91.346 109.766 1.00 14.66 172 ARG B CA 1
ATOM 2524 C C . ARG B 1 172 ? 22.545 91.872 110.447 1.00 14.22 172 ARG B C 1
ATOM 2525 O O . ARG B 1 172 ? 21.454 91.334 110.251 1.00 12.86 172 ARG B O 1
ATOM 2533 N N . ASP B 1 173 ? 22.701 92.910 111.260 1.00 14.95 173 ASP B N 1
ATOM 2534 C CA . ASP B 1 173 ? 21.551 93.502 111.927 1.00 17.65 173 ASP B CA 1
ATOM 2535 C C . ASP B 1 173 ? 20.666 94.090 110.833 1.00 15.90 173 ASP B C 1
ATOM 2536 O O . ASP B 1 173 ? 19.472 94.190 110.974 1.00 17.72 173 ASP B O 1
ATOM 2541 N N . LEU B 1 174 ? 21.283 94.481 109.736 1.00 14.08 174 LEU B N 1
ATOM 2542 C CA . LEU B 1 174 ? 20.538 95.062 108.630 1.00 14.07 174 LEU B CA 1
ATOM 2543 C C . LEU B 1 174 ? 19.951 94.019 107.679 1.00 12.26 174 LEU B C 1
ATOM 2544 O O . LEU B 1 174 ? 18.765 94.081 107.361 1.00 11.05 174 LEU B O 1
ATOM 2549 N N . ARG B 1 175 ? 20.771 93.081 107.214 1.00 12.12 175 ARG B N 1
ATOM 2550 C CA . ARG B 1 175 ? 20.284 92.087 106.248 1.00 12.87 175 ARG B CA 1
ATOM 2551 C C . ARG B 1 175 ? 20.137 90.615 106.684 1.00 15.39 175 ARG B C 1
ATOM 2552 O O . ARG B 1 175 ? 19.832 89.754 105.839 1.00 18.19 175 ARG B O 1
ATOM 2560 N N . GLY B 1 176 ? 20.372 90.304 107.957 1.00 15.49 176 GLY B N 1
ATOM 2561 C CA . GLY B 1 176 ? 20.222 88.914 108.392 1.00 15.49 176 GLY B CA 1
ATOM 2562 C C . GLY B 1 176 ? 21.496 88.115 108.582 1.00 15.13 176 GLY B C 1
ATOM 2563 O O . GLY B 1 176 ? 22.592 88.580 108.254 1.00 14.66 176 GLY B O 1
ATOM 2564 N N . SER B 1 177 ? 21.357 86.904 109.115 1.00 14.59 177 SER B N 1
ATOM 2565 C CA . SER B 1 177 ? 22.494 86.040 109.379 1.00 16.69 177 SER B CA 1
ATOM 2566 C C . SER B 1 177 ? 23.352 85.784 108.112 1.00 17.04 177 SER B C 1
ATOM 2567 O O . SER B 1 177 ? 24.554 85.505 108.208 1.00 15.71 177 SER B O 1
ATOM 2570 N N . GLY B 1 178 ? 22.725 85.874 106.942 1.00 15.79 178 GLY B N 1
ATOM 2571 C CA . GLY B 1 178 ? 23.448 85.641 105.706 1.00 16.68 178 GLY B CA 1
ATOM 2572 C C . GLY B 1 178 ? 24.048 86.889 105.051 1.00 16.21 178 GLY B C 1
ATOM 2573 O O . GLY B 1 178 ? 24.412 86.851 103.895 1.00 15.16 178 GLY B O 1
ATOM 2574 N N . ALA B 1 179 ? 24.153 87.991 105.776 1.00 16.96 179 ALA B N 1
ATOM 2575 C CA . ALA B 1 179 ? 24.698 89.220 105.193 1.00 15.86 179 ALA B CA 1
ATOM 2576 C C . ALA B 1 179 ? 25.993 88.983 104.425 1.00 16.36 179 ALA B C 1
ATOM 2577 O O . ALA B 1 179 ? 26.114 89.382 103.265 1.00 15.66 179 ALA B O 1
ATOM 2579 N N . ILE B 1 180 ? 26.967 88.353 105.064 1.00 18.24 180 ILE B N 1
ATOM 2580 C CA . ILE B 1 180 ? 28.232 88.035 104.411 1.00 19.63 180 ILE B CA 1
ATOM 2581 C C . ILE B 1 180 ? 28.033 86.586 104.004 1.00 20.57 180 ILE B C 1
ATOM 2582 O O . ILE B 1 180 ? 27.598 85.762 104.785 1.00 20.80 180 ILE B O 1
ATOM 2587 N N . GLN B 1 181 ? 28.340 86.291 102.762 1.00 21.25 181 GLN B N 1
ATOM 2588 C CA . GLN B 1 181 ? 28.106 84.997 102.191 1.00 22.41 181 GLN B CA 1
ATOM 2589 C C . GLN B 1 181 ? 29.122 83.863 102.295 1.00 22.99 181 GLN B C 1
ATOM 2590 O O . GLN B 1 181 ? 28.770 82.770 102.749 1.00 21.57 181 GLN B O 1
ATOM 2596 N N . THR B 1 182 ? 30.360 84.129 101.886 1.00 22.65 182 THR B N 1
ATOM 2597 C CA . THR B 1 182 ? 31.406 83.109 101.866 1.00 22.36 182 THR B CA 1
ATOM 2598 C C . THR B 1 182 ? 32.621 83.409 102.740 1.00 23.42 182 THR B C 1
ATOM 2599 O O . THR B 1 182 ? 32.875 84.556 103.138 1.00 22.93 182 THR B O 1
ATOM 2603 N N . ILE B 1 183 ? 33.391 82.363 103.022 1.00 23.23 183 ILE B N 1
ATOM 2604 C CA . ILE B 1 183 ? 34.589 82.507 103.810 1.00 22.53 183 ILE B CA 1
ATOM 2605 C C . ILE B 1 183 ? 35.538 83.505 103.159 1.00 22.63 183 ILE B C 1
ATOM 2606 O O . ILE B 1 183 ? 36.268 84.205 103.841 1.00 22.63 183 ILE B O 1
ATOM 2611 N N . LYS B 1 184 ? 35.523 83.541 101.834 1.00 20.52 184 LYS B N 1
ATOM 2612 C CA . LYS B 1 184 ? 36.380 84.438 101.081 1.00 19.76 184 LYS B CA 1
ATOM 2613 C C . LYS B 1 184 ? 36.060 85.878 101.448 1.00 17.32 184 LYS B C 1
ATOM 2614 O O . LYS B 1 184 ? 36.966 86.671 101.691 1.00 15.78 184 LYS B O 1
ATOM 2620 N N . GLN B 1 185 ? 34.760 86.202 101.501 1.00 16.30 185 GLN B N 1
ATOM 2621 C CA . GLN B 1 185 ? 34.316 87.556 101.869 1.00 14.67 185 GLN B CA 1
ATOM 2622 C C . GLN B 1 185 ? 34.704 87.871 103.345 1.00 16.10 185 GLN B C 1
ATOM 2623 O O . GLN B 1 185 ? 35.152 88.989 103.641 1.00 17.55 185 GLN B O 1
ATOM 2629 N N . TYR B 1 186 ? 34.569 86.907 104.267 1.00 15.47 186 TYR B N 1
ATOM 2630 C CA . TYR B 1 186 ? 34.962 87.130 105.674 1.00 14.33 186 TYR B CA 1
ATOM 2631 C C . TYR B 1 186 ? 36.489 87.437 105.776 1.00 15.67 186 TYR B C 1
ATOM 2632 O O . TYR B 1 186 ? 36.930 88.322 106.531 1.00 13.89 186 TYR B O 1
ATOM 2641 N N . ASN B 1 187 ? 37.295 86.681 105.029 1.00 16.77 187 ASN B N 1
ATOM 2642 C CA . ASN B 1 187 ? 38.750 86.865 105.064 1.00 17.22 187 ASN B CA 1
ATOM 2643 C C . ASN B 1 187 ? 39.094 88.239 104.533 1.00 18.56 187 ASN B C 1
ATOM 2644 O O . ASN B 1 187 ? 39.996 88.892 105.054 1.00 16.63 187 ASN B O 1
ATOM 2649 N N . TYR B 1 188 ? 38.372 88.675 103.496 1.00 19.48 188 TYR B N 1
ATOM 2650 C CA . TYR B 1 188 ? 38.625 89.963 102.880 1.00 20.79 188 TYR B CA 1
ATOM 2651 C C . TYR B 1 188 ? 38.424 91.073 103.924 1.00 21.82 188 TYR B C 1
ATOM 2652 O O . TYR B 1 188 ? 39.291 91.941 104.090 1.00 21.95 188 TYR B O 1
ATOM 2661 N N . LEU B 1 189 ? 37.296 91.031 104.640 1.00 23.84 189 LEU B N 1
ATOM 2662 C CA . LEU B 1 189 ? 37.004 92.022 105.687 1.00 25.80 189 LEU B CA 1
ATOM 2663 C C . LEU B 1 189 ? 38.077 92.043 106.758 1.00 26.39 189 LEU B C 1
ATOM 2664 O O . LEU B 1 189 ? 38.445 93.108 107.232 1.00 26.18 189 LEU B O 1
ATOM 2669 N N . HIS B 1 190 ? 38.538 90.870 107.166 1.00 27.29 190 HIS B N 1
ATOM 2670 C CA . HIS B 1 190 ? 39.623 90.760 108.146 1.00 31.83 190 HIS B CA 1
ATOM 2671 C C . HIS B 1 190 ? 40.861 90.961 107.271 1.00 33.08 190 HIS B C 1
ATOM 2672 O O . HIS B 1 190 ? 41.176 90.096 106.480 1.00 36.27 190 HIS B O 1
ATOM 2679 N N . GLU B 1 191 ? 41.550 92.085 107.385 1.00 32.91 191 GLU B N 1
ATOM 2680 C CA . GLU B 1 191 ? 42.740 92.339 106.558 1.00 33.40 191 GLU B CA 1
ATOM 2681 C C . GLU B 1 191 ? 42.482 93.338 105.436 1.00 30.76 191 GLU B C 1
ATOM 2682 O O . GLU B 1 191 ? 43.383 93.655 104.674 1.00 29.87 191 GLU B O 1
ATOM 2688 N N . PHE B 1 192 ? 41.251 93.817 105.328 1.00 28.75 192 PHE B N 1
ATOM 2689 C CA . PHE B 1 192 ? 40.941 94.827 104.323 1.00 26.89 192 PHE B CA 1
ATOM 2690 C C . PHE B 1 192 ? 41.800 96.078 104.575 1.00 26.73 192 PHE B C 1
ATOM 2691 O O . PHE B 1 192 ? 42.266 96.722 103.629 1.00 25.53 192 PHE B O 1
ATOM 2699 N N . ARG B 1 193 ? 41.990 96.421 105.851 1.00 25.40 193 ARG B N 1
ATOM 2700 C CA . ARG B 1 193 ? 42.782 97.589 106.201 1.00 26.08 193 ARG B CA 1
ATOM 2701 C C . ARG B 1 193 ? 44.261 97.377 105.862 1.00 26.75 193 ARG B C 1
ATOM 2702 O O . ARG B 1 193 ? 44.931 98.293 105.445 1.00 26.75 193 ARG B O 1
ATOM 2710 N N . ASP B 1 194 ? 44.775 96.172 106.057 1.00 27.80 194 ASP B N 1
ATOM 2711 C CA . ASP B 1 194 ? 46.168 95.908 105.729 1.00 28.99 194 ASP B CA 1
ATOM 2712 C C . ASP B 1 194 ? 46.318 95.912 104.196 1.00 29.91 194 ASP B C 1
ATOM 2713 O O . ASP B 1 194 ? 47.276 96.468 103.653 1.00 30.94 194 ASP B O 1
ATOM 2718 N N . LYS B 1 195 ? 45.373 95.304 103.484 1.00 29.03 195 LYS B N 1
ATOM 2719 C CA . LYS B 1 195 ? 45.463 95.280 102.027 1.00 29.05 195 LYS B CA 1
ATOM 2720 C C . LYS B 1 195 ? 45.447 96.699 101.510 1.00 29.84 195 LYS B C 1
ATOM 2721 O O . LYS B 1 195 ? 46.251 97.081 100.651 1.00 31.22 195 LYS B O 1
ATOM 2727 N N . LEU B 1 196 ? 44.491 97.467 102.009 1.00 31.08 196 LEU B N 1
ATOM 2728 C CA . LEU B 1 196 ? 44.344 98.857 101.622 1.00 32.72 196 LEU B CA 1
ATOM 2729 C C . LEU B 1 196 ? 45.623 99.652 101.958 1.00 34.03 196 LEU B C 1
ATOM 2730 O O . LEU B 1 196 ? 46.078 100.469 101.144 1.00 34.19 196 LEU B O 1
ATOM 2735 N N . ALA B 1 197 ? 46.192 99.420 103.147 1.00 34.12 197 ALA B N 1
ATOM 2736 C CA . ALA B 1 197 ? 47.418 100.106 103.566 1.00 35.77 197 ALA B CA 1
ATOM 2737 C C . ALA B 1 197 ? 48.465 99.952 102.466 1.00 36.59 197 ALA B C 1
ATOM 2738 O O . ALA B 1 197 ? 49.147 100.902 102.121 1.00 36.50 197 ALA B O 1
ATOM 2740 N N . ALA B 1 198 ? 48.583 98.740 101.936 1.00 39.04 198 ALA B N 1
ATOM 2741 C CA . ALA B 1 198 ? 49.499 98.457 100.843 1.00 41.42 198 ALA B CA 1
ATOM 2742 C C . ALA B 1 198 ? 49.253 99.493 99.756 1.00 43.64 198 ALA B C 1
ATOM 2743 O O . ALA B 1 198 ? 48.532 99.245 98.781 1.00 43.58 198 ALA B O 1
ATOM 2745 N N . HIS B 1 199 ? 49.856 100.659 99.957 1.00 47.31 199 HIS B N 1
ATOM 2746 C CA . HIS B 1 199 ? 49.754 101.796 99.053 1.00 50.58 199 HIS B CA 1
ATOM 2747 C C . HIS B 1 199 ? 51.146 102.238 98.623 1.00 52.57 199 HIS B C 1
ATOM 2748 O O . HIS B 1 199 ? 51.921 102.782 99.421 1.00 51.90 199 HIS B O 1
ATOM 2755 N N . LEU B 1 200 ? 51.463 101.993 97.359 1.00 54.60 200 LEU B N 1
ATOM 2756 C CA . LEU B 1 200 ? 52.753 102.385 96.828 1.00 55.99 200 LEU B CA 1
ATOM 2757 C C . LEU B 1 200 ? 52.528 103.678 96.049 1.00 57.08 200 LEU B C 1
ATOM 2758 O O . LEU B 1 200 ? 52.978 104.750 96.527 1.00 58.03 200 LEU B O 1
ATOM 2763 N N . GLU C 1 23 ? 71.064 57.412 91.727 1.00 27.85 23 GLU C N 1
ATOM 2764 C CA . GLU C 1 23 ? 70.932 57.899 90.316 1.00 27.95 23 GLU C CA 1
ATOM 2765 C C . GLU C 1 23 ? 70.426 59.334 90.389 1.00 26.87 23 GLU C C 1
ATOM 2766 O O . GLU C 1 23 ? 71.035 60.265 89.842 1.00 22.92 23 GLU C O 1
ATOM 2772 N N . GLN C 1 24 ? 69.315 59.496 91.103 1.00 28.18 24 GLN C N 1
ATOM 2773 C CA . GLN C 1 24 ? 68.716 60.804 91.323 1.00 28.88 24 GLN C CA 1
ATOM 2774 C C . GLN C 1 24 ? 69.142 61.341 92.699 1.00 30.02 24 GLN C C 1
ATOM 2775 O O . GLN C 1 24 ? 68.784 62.452 93.070 1.00 30.06 24 GLN C O 1
ATOM 2781 N N . THR C 1 25 ? 69.881 60.538 93.461 1.00 31.08 25 THR C N 1
ATOM 2782 C CA . THR C 1 25 ? 70.402 61.008 94.738 1.00 31.25 25 THR C CA 1
ATOM 2783 C C . THR C 1 25 ? 71.667 61.791 94.377 1.00 31.53 25 THR C C 1
ATOM 2784 O O . THR C 1 25 ? 72.417 61.385 93.471 1.00 31.14 25 THR C O 1
ATOM 2788 N N . PRO C 1 26 ? 71.912 62.924 95.066 1.00 32.67 26 PRO C N 1
ATOM 2789 C CA . PRO C 1 26 ? 73.057 63.833 94.877 1.00 32.47 26 PRO C CA 1
ATOM 2790 C C . PRO C 1 26 ? 74.396 63.221 94.428 1.00 33.93 26 PRO C C 1
ATOM 2791 O O . PRO C 1 26 ? 74.744 63.298 93.256 1.00 37.68 26 PRO C O 1
ATOM 2795 N N . ILE C 1 27 ? 75.143 62.631 95.346 1.00 33.02 27 ILE C N 1
ATOM 2796 C CA . ILE C 1 27 ? 76.437 61.999 95.041 1.00 31.92 27 ILE C CA 1
ATOM 2797 C C . ILE C 1 27 ? 77.235 61.755 96.338 1.00 31.39 27 ILE C C 1
ATOM 2798 O O . ILE C 1 27 ? 77.994 60.789 96.446 1.00 36.48 27 ILE C O 1
ATOM 2803 N N . HIS C 1 28 ? 77.065 62.619 97.320 1.00 26.10 28 HIS C N 1
ATOM 2804 C CA . HIS C 1 28 ? 77.737 62.483 98.630 1.00 23.02 28 HIS C CA 1
ATOM 2805 C C . HIS C 1 28 ? 79.254 62.430 98.751 1.00 21.63 28 HIS C C 1
ATOM 2806 O O . HIS C 1 28 ? 79.942 61.540 98.265 1.00 22.14 28 HIS C O 1
ATOM 2813 N N . ILE C 1 29 ? 79.745 63.408 99.480 1.00 19.95 29 ILE C N 1
ATOM 2814 C CA . ILE C 1 29 ? 81.143 63.551 99.773 1.00 17.75 29 ILE C CA 1
ATOM 2815 C C . ILE C 1 29 ? 81.250 63.365 101.283 1.00 17.62 29 ILE C C 1
ATOM 2816 O O . ILE C 1 29 ? 80.428 63.890 102.048 1.00 18.21 29 ILE C O 1
ATOM 2821 N N . SER C 1 30 ? 82.231 62.591 101.726 1.00 17.32 30 SER C N 1
ATOM 2822 C CA . SER C 1 30 ? 82.480 62.409 103.161 1.00 17.36 30 SER C CA 1
ATOM 2823 C C . SER C 1 30 ? 83.687 63.339 103.465 1.00 16.86 30 SER C C 1
ATOM 2824 O O . SER C 1 30 ? 84.739 63.196 102.828 1.00 14.75 30 SER C O 1
ATOM 2827 N N . TRP C 1 31 ? 83.507 64.296 104.383 1.00 15.02 31 TRP C N 1
ATOM 2828 C CA . TRP C 1 31 ? 84.544 65.267 104.750 1.00 17.14 31 TRP C CA 1
ATOM 2829 C C . TRP C 1 31 ? 85.411 64.810 105.938 1.00 17.11 31 TRP C C 1
ATOM 2830 O O . TRP C 1 31 ? 84.919 64.641 107.071 1.00 17.15 31 TRP C O 1
ATOM 2841 N N . LEU C 1 32 ? 86.697 64.596 105.657 1.00 16.07 32 LEU C N 1
ATOM 2842 C CA . LEU C 1 32 ? 87.692 64.157 106.638 1.00 16.04 32 LEU C CA 1
ATOM 2843 C C . LEU C 1 32 ? 88.348 65.347 107.337 1.00 16.91 32 LEU C C 1
ATOM 2844 O O . LEU C 1 32 ? 89.006 66.144 106.685 1.00 19.35 32 LEU C O 1
ATOM 2849 N N . SER C 1 33 ? 88.170 65.465 108.651 1.00 18.01 33 SER C N 1
ATOM 2850 C CA . SER C 1 33 ? 88.764 66.552 109.421 1.00 18.29 33 SER C CA 1
ATOM 2851 C C . SER C 1 33 ? 90.252 66.281 109.574 1.00 18.75 33 SER C C 1
ATOM 2852 O O . SER C 1 33 ? 90.643 65.154 109.855 1.00 18.89 33 SER C O 1
ATOM 2855 N N . LEU C 1 34 ? 91.079 67.307 109.413 1.00 19.09 34 LEU C N 1
ATOM 2856 C CA . LEU C 1 34 ? 92.529 67.117 109.526 1.00 19.58 34 LEU C CA 1
ATOM 2857 C C . LEU C 1 34 ? 93.082 67.740 110.824 1.00 21.13 34 LEU C C 1
ATOM 2858 O O . LEU C 1 34 ? 94.288 67.885 111.016 1.00 21.75 34 LEU C O 1
ATOM 2863 N N . SER C 1 35 ? 92.190 68.081 111.734 1.00 22.49 35 SER C N 1
ATOM 2864 C CA . SER C 1 35 ? 92.624 68.686 112.976 1.00 24.81 35 SER C CA 1
ATOM 2865 C C . SER C 1 35 ? 93.564 67.765 113.738 1.00 26.88 35 SER C C 1
ATOM 2866 O O . SER C 1 35 ? 94.474 68.224 114.406 1.00 27.24 35 SER C O 1
ATOM 2869 N N . ARG C 1 36 ? 93.329 66.463 113.647 1.00 29.08 36 ARG C N 1
ATOM 2870 C CA . ARG C 1 36 ? 94.144 65.466 114.344 1.00 29.53 36 ARG C CA 1
ATOM 2871 C C . ARG C 1 36 ? 95.579 65.533 113.855 1.00 29.70 36 ARG C C 1
ATOM 2872 O O . ARG C 1 36 ? 96.504 65.057 114.510 1.00 30.81 36 ARG C O 1
ATOM 2880 N N . VAL C 1 37 ? 95.754 66.087 112.666 1.00 29.66 37 VAL C N 1
ATOM 2881 C CA . VAL C 1 37 ? 97.070 66.178 112.056 1.00 29.66 37 VAL C CA 1
ATOM 2882 C C . VAL C 1 37 ? 97.466 67.649 112.081 1.00 30.11 37 VAL C C 1
ATOM 2883 O O . VAL C 1 37 ? 98.372 68.104 111.404 1.00 29.67 37 VAL C O 1
ATOM 2887 N N . ASN C 1 38 ? 96.735 68.384 112.903 1.00 31.82 38 ASN C N 1
ATOM 2888 C CA . ASN C 1 38 ? 96.971 69.795 113.119 1.00 34.28 38 ASN C CA 1
ATOM 2889 C C . ASN C 1 38 ? 96.729 70.658 111.904 1.00 33.99 38 ASN C C 1
ATOM 2890 O O . ASN C 1 38 ? 97.541 71.545 111.612 1.00 34.70 38 ASN C O 1
ATOM 2895 N N . CYS C 1 39 ? 95.630 70.384 111.196 1.00 32.63 39 CYS C N 1
ATOM 2896 C CA . CYS C 1 39 ? 95.227 71.163 110.023 1.00 31.34 39 CYS C CA 1
ATOM 2897 C C . CYS C 1 39 ? 93.783 71.632 110.206 1.00 31.17 39 CYS C C 1
ATOM 2898 O O . CYS C 1 39 ? 92.907 70.863 110.598 1.00 30.08 39 CYS C O 1
ATOM 2901 N N . SER C 1 40 ? 93.549 72.903 109.912 1.00 32.28 40 SER C N 1
ATOM 2902 C CA . SER C 1 40 ? 92.236 73.529 110.064 1.00 32.10 40 SER C CA 1
ATOM 2903 C C . SER C 1 40 ? 91.195 73.098 109.031 1.00 30.60 40 SER C C 1
ATOM 2904 O O . SER C 1 40 ? 89.991 73.271 109.234 1.00 30.68 40 SER C O 1
ATOM 2907 N N . GLN C 1 41 ? 91.664 72.538 107.929 1.00 30.01 41 GLN C N 1
ATOM 2908 C CA . GLN C 1 41 ? 90.782 72.124 106.838 1.00 29.71 41 GLN C CA 1
ATOM 2909 C C . GLN C 1 41 ? 90.250 70.705 106.834 1.00 27.21 41 GLN C C 1
ATOM 2910 O O . GLN C 1 41 ? 90.569 69.899 107.714 1.00 25.87 41 GLN C O 1
ATOM 2916 N N . PHE C 1 42 ? 89.476 70.412 105.784 1.00 25.40 42 PHE C N 1
ATOM 2917 C CA . PHE C 1 42 ? 88.859 69.106 105.583 1.00 24.58 42 PHE C CA 1
ATOM 2918 C C . PHE C 1 42 ? 89.134 68.555 104.189 1.00 22.47 42 PHE C C 1
ATOM 2919 O O . PHE C 1 42 ? 89.173 69.305 103.235 1.00 23.86 42 PHE C O 1
ATOM 2927 N N . LEU C 1 43 ? 89.338 67.246 104.077 1.00 19.89 43 LEU C N 1
ATOM 2928 C CA . LEU C 1 43 ? 89.619 66.614 102.780 1.00 16.84 43 LEU C CA 1
ATOM 2929 C C . LEU C 1 43 ? 88.379 65.809 102.368 1.00 15.90 43 LEU C C 1
ATOM 2930 O O . LEU C 1 43 ? 87.871 65.025 103.139 1.00 16.66 43 LEU C O 1
ATOM 2935 N N . GLY C 1 44 ? 87.885 66.016 101.160 1.00 16.31 44 GLY C N 1
ATOM 2936 C CA . GLY C 1 44 ? 86.729 65.255 100.717 1.00 17.01 44 GLY C CA 1
ATOM 2937 C C . GLY C 1 44 ? 87.065 63.933 100.023 1.00 15.86 44 GLY C C 1
ATOM 2938 O O . GLY C 1 44 ? 88.069 63.806 99.304 1.00 16.93 44 GLY C O 1
ATOM 2939 N N . LEU C 1 45 ? 86.203 62.941 100.234 1.00 16.51 45 LEU C N 1
ATOM 2940 C CA . LEU C 1 45 ? 86.315 61.615 99.624 1.00 14.86 45 LEU C CA 1
ATOM 2941 C C . LEU C 1 45 ? 84.935 61.168 99.094 1.00 14.34 45 LEU C C 1
ATOM 2942 O O . LEU C 1 45 ? 83.924 61.325 99.794 1.00 13.85 45 LEU C O 1
ATOM 2947 N N . CYS C 1 46 ? 84.890 60.645 97.865 1.00 13.97 46 CYS C N 1
ATOM 2948 C CA . CYS C 1 46 ? 83.624 60.105 97.302 1.00 12.92 46 CYS C CA 1
ATOM 2949 C C . CYS C 1 46 ? 83.894 58.914 96.391 1.00 13.51 46 CYS C C 1
ATOM 2950 O O . CYS C 1 46 ? 85.045 58.521 96.182 1.00 12.09 46 CYS C O 1
ATOM 2953 N N . ALA C 1 47 ? 82.816 58.341 95.859 1.00 13.22 47 ALA C N 1
ATOM 2954 C CA . ALA C 1 47 ? 82.915 57.226 94.943 1.00 13.25 47 ALA C CA 1
ATOM 2955 C C . ALA C 1 47 ? 82.961 57.810 93.540 1.00 13.02 47 ALA C C 1
ATOM 2956 O O . ALA C 1 47 ? 82.706 59.001 93.354 1.00 13.66 47 ALA C O 1
ATOM 2958 N N . LEU C 1 48 ? 83.301 56.983 92.562 1.00 13.91 48 LEU C N 1
ATOM 2959 C CA . LEU C 1 48 ? 83.417 57.405 91.170 1.00 12.96 48 LEU C CA 1
ATOM 2960 C C . LEU C 1 48 ? 82.150 58.083 90.678 1.00 14.50 48 LEU C C 1
ATOM 2961 O O . LEU C 1 48 ? 81.116 57.452 90.565 1.00 15.19 48 LEU C O 1
ATOM 2966 N N . PRO C 1 49 ? 82.225 59.389 90.390 1.00 14.53 49 PRO C N 1
ATOM 2967 C CA . PRO C 1 49 ? 81.088 60.189 89.904 1.00 15.02 49 PRO C CA 1
ATOM 2968 C C . PRO C 1 49 ? 80.638 59.703 88.535 1.00 15.57 49 PRO C C 1
ATOM 2969 O O . PRO C 1 49 ? 81.492 59.392 87.695 1.00 15.72 49 PRO C O 1
ATOM 2973 N N . GLY C 1 50 ? 79.324 59.673 88.309 1.00 16.04 50 GLY C N 1
ATOM 2974 C CA . GLY C 1 50 ? 78.777 59.260 87.016 1.00 17.20 50 GLY C CA 1
ATOM 2975 C C . GLY C 1 50 ? 78.912 57.794 86.615 1.00 18.71 50 GLY C C 1
ATOM 2976 O O . GLY C 1 50 ? 78.636 57.419 85.467 1.00 17.31 50 GLY C O 1
ATOM 2977 N N . CYS C 1 51 ? 79.319 56.949 87.552 1.00 21.25 51 CYS C N 1
ATOM 2978 C CA . CYS C 1 51 ? 79.496 55.533 87.242 1.00 23.50 51 CYS C CA 1
ATOM 2979 C C . CYS C 1 51 ? 78.225 54.814 86.800 1.00 27.00 51 CYS C C 1
ATOM 2980 O O . CYS C 1 51 ? 77.153 54.983 87.388 1.00 28.55 51 CYS C O 1
ATOM 2983 N N . LYS C 1 52 ? 78.351 54.023 85.739 1.00 29.42 52 LYS C N 1
ATOM 2984 C CA . LYS C 1 52 ? 77.244 53.211 85.221 1.00 31.19 52 LYS C CA 1
ATOM 2985 C C . LYS C 1 52 ? 77.810 51.808 85.177 1.00 31.46 52 LYS C C 1
ATOM 2986 O O . LYS C 1 52 ? 78.596 51.502 84.301 1.00 31.08 52 LYS C O 1
ATOM 2992 N N . PHE C 1 53 ? 77.425 50.972 86.138 1.00 32.34 53 PHE C N 1
ATOM 2993 C CA . PHE C 1 53 ? 77.908 49.602 86.200 1.00 33.86 53 PHE C CA 1
ATOM 2994 C C . PHE C 1 53 ? 76.920 48.693 86.935 1.00 36.06 53 PHE C C 1
ATOM 2995 O O . PHE C 1 53 ? 76.663 48.879 88.122 1.00 35.41 53 PHE C O 1
ATOM 3003 N N . LYS C 1 54 ? 76.403 47.700 86.209 1.00 39.22 54 LYS C N 1
ATOM 3004 C CA . LYS C 1 54 ? 75.415 46.738 86.707 1.00 42.07 54 LYS C CA 1
ATOM 3005 C C . LYS C 1 54 ? 74.554 47.215 87.863 1.00 43.68 54 LYS C C 1
ATOM 3006 O O . LYS C 1 54 ? 74.974 47.220 89.022 1.00 45.40 54 LYS C O 1
ATOM 3012 N N . ASP C 1 55 ? 73.338 47.632 87.544 1.00 44.61 55 ASP C N 1
ATOM 3013 C CA . ASP C 1 55 ? 72.400 48.091 88.574 1.00 45.91 55 ASP C CA 1
ATOM 3014 C C . ASP C 1 55 ? 72.690 49.497 89.132 1.00 44.68 55 ASP C C 1
ATOM 3015 O O . ASP C 1 55 ? 71.779 50.151 89.656 1.00 44.89 55 ASP C O 1
ATOM 3020 N N . VAL C 1 56 ? 73.941 49.960 89.027 1.00 42.67 56 VAL C N 1
ATOM 3021 C CA . VAL C 1 56 ? 74.302 51.314 89.485 1.00 39.48 56 VAL C CA 1
ATOM 3022 C C . VAL C 1 56 ? 74.372 52.206 88.247 1.00 38.15 56 VAL C C 1
ATOM 3023 O O . VAL C 1 56 ? 75.270 52.064 87.408 1.00 38.48 56 VAL C O 1
ATOM 3027 N N . ARG C 1 57 ? 73.422 53.120 88.121 1.00 35.99 57 ARG C N 1
ATOM 3028 C CA . ARG C 1 57 ? 73.398 53.990 86.956 1.00 35.52 57 ARG C CA 1
ATOM 3029 C C . ARG C 1 57 ? 73.306 55.476 87.337 1.00 32.19 57 ARG C C 1
ATOM 3030 O O . ARG C 1 57 ? 72.255 55.955 87.787 1.00 31.85 57 ARG C O 1
ATOM 3038 N N . ARG C 1 58 ? 74.411 56.195 87.154 1.00 26.35 58 ARG C N 1
ATOM 3039 C CA . ARG C 1 58 ? 74.443 57.617 87.473 1.00 21.80 58 ARG C CA 1
ATOM 3040 C C . ARG C 1 58 ? 74.687 58.435 86.206 1.00 19.53 58 ARG C C 1
ATOM 3041 O O . ARG C 1 58 ? 74.924 57.864 85.136 1.00 17.39 58 ARG C O 1
ATOM 3049 N N . ASN C 1 59 ? 74.602 59.760 86.323 1.00 16.37 59 ASN C N 1
ATOM 3050 C CA . ASN C 1 59 ? 74.791 60.650 85.192 1.00 14.67 59 ASN C CA 1
ATOM 3051 C C . ASN C 1 59 ? 76.002 61.556 85.432 1.00 14.31 59 ASN C C 1
ATOM 3052 O O . ASN C 1 59 ? 75.967 62.406 86.293 1.00 12.82 59 ASN C O 1
ATOM 3057 N N . VAL C 1 60 ? 77.065 61.356 84.652 1.00 15.38 60 VAL C N 1
ATOM 3058 C CA . VAL C 1 60 ? 78.294 62.113 84.854 1.00 16.87 60 VAL C CA 1
ATOM 3059 C C . VAL C 1 60 ? 78.198 63.620 84.871 1.00 15.22 60 VAL C C 1
ATOM 3060 O O . VAL C 1 60 ? 78.859 64.259 85.681 1.00 16.73 60 VAL C O 1
ATOM 3064 N N . GLN C 1 61 ? 77.413 64.209 83.970 1.00 13.95 61 GLN C N 1
ATOM 3065 C CA . GLN C 1 61 ? 77.299 65.677 83.977 1.00 13.85 61 GLN C CA 1
ATOM 3066 C C . GLN C 1 61 ? 76.522 66.155 85.228 1.00 13.70 61 GLN C C 1
ATOM 3067 O O . GLN C 1 61 ? 76.862 67.200 85.821 1.00 11.17 61 GLN C O 1
ATOM 3073 N N . LYS C 1 62 ? 75.492 65.400 85.638 1.00 12.94 62 LYS C N 1
ATOM 3074 C CA . LYS C 1 62 ? 74.748 65.757 86.846 1.00 14.19 62 LYS C CA 1
ATOM 3075 C C . LYS C 1 62 ? 75.701 65.754 88.067 1.00 15.02 62 LYS C C 1
ATOM 3076 O O . LYS C 1 62 ? 75.752 66.701 88.836 1.00 15.88 62 LYS C O 1
ATOM 3082 N N . ASP C 1 63 ? 76.475 64.684 88.228 1.00 14.99 63 ASP C N 1
ATOM 3083 C CA . ASP C 1 63 ? 77.423 64.571 89.345 1.00 13.94 63 ASP C CA 1
ATOM 3084 C C . ASP C 1 63 ? 78.513 65.647 89.326 1.00 14.05 63 ASP C C 1
ATOM 3085 O O . ASP C 1 63 ? 78.811 66.241 90.359 1.00 16.46 63 ASP C O 1
ATOM 3090 N N . THR C 1 64 ? 79.109 65.899 88.164 1.00 12.79 64 THR C N 1
ATOM 3091 C CA . THR C 1 64 ? 80.167 66.912 88.045 1.00 14.63 64 THR C CA 1
ATOM 3092 C C . THR C 1 64 ? 79.605 68.295 88.433 1.00 15.21 64 THR C C 1
ATOM 3093 O O . THR C 1 64 ? 80.256 69.079 89.153 1.00 14.97 64 THR C O 1
ATOM 3097 N N . GLU C 1 65 ? 78.400 68.592 87.954 1.00 15.70 65 GLU C N 1
ATOM 3098 C CA . GLU C 1 65 ? 77.744 69.860 88.270 1.00 17.63 65 GLU C CA 1
ATOM 3099 C C . GLU C 1 65 ? 77.435 69.940 89.767 1.00 19.33 65 GLU C C 1
ATOM 3100 O O . GLU C 1 65 ? 77.489 71.020 90.350 1.00 20.87 65 GLU C O 1
ATOM 3106 N N . GLU C 1 66 ? 77.107 68.798 90.382 1.00 19.28 66 GLU C N 1
ATOM 3107 C CA . GLU C 1 66 ? 76.868 68.770 91.822 1.00 18.34 66 GLU C CA 1
ATOM 3108 C C . GLU C 1 66 ? 78.193 69.055 92.530 1.00 19.05 66 GLU C C 1
ATOM 3109 O O . GLU C 1 66 ? 78.246 69.814 93.505 1.00 18.70 66 GLU C O 1
ATOM 3115 N N . LEU C 1 67 ? 79.268 68.429 92.061 1.00 18.75 67 LEU C N 1
ATOM 3116 C CA . LEU C 1 67 ? 80.543 68.676 92.699 1.00 20.70 67 LEU C CA 1
ATOM 3117 C C . LEU C 1 67 ? 80.926 70.170 92.536 1.00 23.89 67 LEU C C 1
ATOM 3118 O O . LEU C 1 67 ? 81.400 70.802 93.476 1.00 25.56 67 LEU C O 1
ATOM 3123 N N . LYS C 1 68 ? 80.688 70.730 91.354 1.00 26.86 68 LYS C N 1
ATOM 3124 C CA . LYS C 1 68 ? 81.002 72.141 91.092 1.00 28.32 68 LYS C CA 1
ATOM 3125 C C . LYS C 1 68 ? 80.225 73.025 92.058 1.00 28.82 68 LYS C C 1
ATOM 3126 O O . LYS C 1 68 ? 80.775 73.934 92.699 1.00 29.89 68 LYS C O 1
ATOM 3132 N N . SER C 1 69 ? 78.939 72.743 92.185 1.00 29.39 69 SER C N 1
ATOM 3133 C CA . SER C 1 69 ? 78.121 73.532 93.085 1.00 30.33 69 SER C CA 1
ATOM 3134 C C . SER C 1 69 ? 78.546 73.335 94.553 1.00 29.84 69 SER C C 1
ATOM 3135 O O . SER C 1 69 ? 78.203 74.154 95.412 1.00 28.99 69 SER C O 1
ATOM 3138 N N . CYS C 1 70 ? 79.306 72.278 94.853 1.00 28.61 70 CYS C N 1
ATOM 3139 C CA . CYS C 1 70 ? 79.748 72.087 96.238 1.00 27.76 70 CYS C CA 1
ATOM 3140 C C . CYS C 1 70 ? 81.034 72.849 96.531 1.00 27.06 70 CYS C C 1
ATOM 3141 O O . CYS C 1 70 ? 81.606 72.729 97.620 1.00 28.49 70 CYS C O 1
ATOM 3144 N N . GLY C 1 71 ? 81.495 73.626 95.553 1.00 26.19 71 GLY C N 1
ATOM 3145 C CA . GLY C 1 71 ? 82.686 74.442 95.754 1.00 23.74 71 GLY C CA 1
ATOM 3146 C C . GLY C 1 71 ? 84.018 73.783 95.464 1.00 22.96 71 GLY C C 1
ATOM 3147 O O . GLY C 1 71 ? 85.072 74.393 95.678 1.00 21.90 71 GLY C O 1
ATOM 3148 N N . ILE C 1 72 ? 83.978 72.543 94.971 1.00 20.80 72 ILE C N 1
ATOM 3149 C CA . ILE C 1 7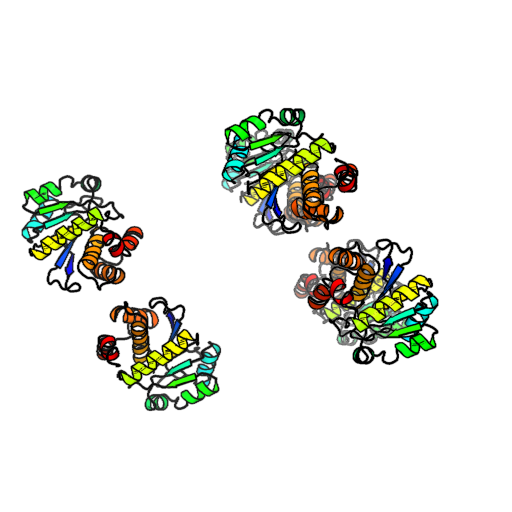2 ? 85.197 71.810 94.649 1.00 19.27 72 ILE C CA 1
ATOM 3150 C C . ILE C 1 72 ? 86.125 72.553 93.662 1.00 18.94 72 ILE C C 1
ATOM 3151 O O . ILE C 1 72 ? 85.704 72.915 92.571 1.00 19.89 72 ILE C O 1
ATOM 3156 N N . GLN C 1 73 ? 87.386 72.741 94.028 1.00 19.88 73 GLN C N 1
ATOM 3157 C CA . GLN C 1 73 ? 88.342 73.419 93.144 1.00 19.40 73 GLN C CA 1
ATOM 3158 C C . GLN C 1 73 ? 89.382 72.463 92.542 1.00 19.53 73 GLN C C 1
ATOM 3159 O O . GLN C 1 73 ? 89.865 72.695 91.428 1.00 19.08 73 GLN C O 1
ATOM 3165 N N . ASP C 1 74 ? 89.674 71.367 93.249 1.00 18.18 74 ASP C N 1
ATOM 3166 C CA . ASP C 1 74 ? 90.634 70.340 92.796 1.00 17.25 74 ASP C CA 1
ATOM 3167 C C . ASP C 1 74 ? 90.163 68.912 93.087 1.00 17.11 74 ASP C C 1
ATOM 3168 O O . ASP C 1 74 ? 89.682 68.625 94.188 1.00 15.18 74 ASP C O 1
ATOM 3173 N N . ILE C 1 75 ? 90.323 68.010 92.117 1.00 17.18 75 ILE C N 1
ATOM 3174 C CA . ILE C 1 75 ? 89.914 66.610 92.282 1.00 15.10 75 ILE C CA 1
ATOM 3175 C C . ILE C 1 75 ? 91.056 65.670 91.936 1.00 16.93 75 ILE C C 1
ATOM 3176 O O . ILE C 1 75 ? 91.705 65.819 90.892 1.00 18.38 75 ILE C O 1
ATOM 3181 N N . PHE C 1 76 ? 91.304 64.709 92.813 1.00 14.11 76 PHE C N 1
ATOM 3182 C CA . PHE C 1 76 ? 92.356 63.749 92.606 1.00 14.59 76 PHE C CA 1
ATOM 3183 C C . PHE C 1 76 ? 91.722 62.429 92.217 1.00 15.22 76 PHE C C 1
ATOM 3184 O O . PHE C 1 76 ? 90.876 61.928 92.950 1.00 14.97 76 PHE C O 1
ATOM 3192 N N . VAL C 1 77 ? 92.141 61.874 91.087 1.00 14.80 77 VAL C N 1
ATOM 3193 C CA . VAL C 1 77 ? 91.591 60.619 90.585 1.00 15.87 77 VAL C CA 1
ATOM 3194 C C . VAL C 1 77 ? 92.612 59.483 90.541 1.00 16.94 77 VAL C C 1
ATOM 3195 O O . VAL C 1 77 ? 93.622 59.558 89.819 1.00 19.06 77 VAL C O 1
ATOM 3199 N N . PHE C 1 78 ? 92.349 58.416 91.294 1.00 15.58 78 PHE C N 1
ATOM 3200 C CA . PHE C 1 78 ? 93.267 57.300 91.319 1.00 17.33 78 PHE C CA 1
ATOM 3201 C C . PHE C 1 78 ? 92.821 56.122 90.446 1.00 18.25 78 PHE C C 1
ATOM 3202 O O . PHE C 1 78 ? 93.493 55.100 90.404 1.00 17.35 78 PHE C O 1
ATOM 3210 N N . CYS C 1 79 ? 91.698 56.292 89.746 1.00 19.21 79 CYS C N 1
ATOM 3211 C CA . CYS C 1 79 ? 91.179 55.295 88.817 1.00 20.97 79 CYS C CA 1
ATOM 3212 C C . CYS C 1 79 ? 92.122 55.224 87.614 1.00 21.35 79 CYS C C 1
ATOM 3213 O O . CYS C 1 79 ? 92.716 56.233 87.221 1.00 19.90 79 CYS C O 1
ATOM 3216 N N . THR C 1 80 ? 92.237 54.048 87.009 1.00 23.54 80 THR C N 1
ATOM 3217 C CA . THR C 1 80 ? 93.081 53.929 85.818 1.00 23.50 80 THR C CA 1
ATOM 3218 C C . THR C 1 80 ? 92.242 54.342 84.634 1.00 24.27 80 THR C C 1
ATOM 3219 O O . THR C 1 80 ? 91.023 54.443 84.746 1.00 23.36 80 THR C O 1
ATOM 3223 N N . ARG C 1 81 ? 92.875 54.602 83.487 1.00 26.22 81 ARG C N 1
ATOM 3224 C CA . ARG C 1 81 ? 92.089 54.975 82.318 1.00 27.77 81 ARG C CA 1
ATOM 3225 C C . ARG C 1 81 ? 91.183 53.782 81.913 1.00 27.67 81 ARG C C 1
ATOM 3226 O O . ARG C 1 81 ? 90.083 53.977 81.388 1.00 27.56 81 ARG C O 1
ATOM 3234 N N . GLY C 1 82 ? 91.619 52.552 82.187 1.00 25.87 82 GLY C N 1
ATOM 3235 C CA . GLY C 1 82 ? 90.781 51.403 81.854 1.00 24.71 82 GLY C CA 1
ATOM 3236 C C . GLY C 1 82 ? 89.452 51.419 82.606 1.00 23.97 82 GLY C C 1
ATOM 3237 O O . GLY C 1 82 ? 88.367 51.202 82.026 1.00 22.19 82 GLY C O 1
ATOM 3238 N N . GLU C 1 83 ? 89.523 51.663 83.911 1.00 22.09 83 GLU C N 1
ATOM 3239 C CA . GLU C 1 83 ? 88.308 51.705 84.713 1.00 22.52 83 GLU C CA 1
ATOM 3240 C C . GLU C 1 83 ? 87.376 52.814 84.221 1.00 22.76 83 GLU C C 1
ATOM 3241 O O . GLU C 1 83 ? 86.155 52.642 84.198 1.00 22.69 83 GLU C O 1
ATOM 3247 N N . LEU C 1 84 ? 87.944 53.955 83.834 1.00 21.18 84 LEU C N 1
ATOM 3248 C CA . LEU C 1 84 ? 87.120 55.061 83.348 1.00 20.32 84 LEU C CA 1
ATOM 3249 C C . LEU C 1 84 ? 86.218 54.643 82.166 1.00 20.59 84 LEU C C 1
ATOM 3250 O O . LEU C 1 84 ? 85.056 55.094 82.037 1.00 17.89 84 LEU C O 1
ATOM 3255 N N . SER C 1 85 ? 86.758 53.797 81.296 1.00 20.11 85 SER C N 1
ATOM 3256 C CA . SER C 1 85 ? 85.989 53.299 80.161 1.00 21.28 85 SER C CA 1
ATOM 3257 C C . SER C 1 85 ? 85.042 52.174 80.646 1.00 21.46 85 SER C C 1
ATOM 3258 O O . SER C 1 85 ? 83.853 52.187 80.345 1.00 22.13 85 SER C O 1
ATOM 3261 N N . LYS C 1 86 ? 85.563 51.217 81.413 1.00 21.28 86 LYS C N 1
ATOM 3262 C CA . LYS C 1 86 ? 84.739 50.111 81.910 1.00 20.43 86 LYS C CA 1
ATOM 3263 C C . LYS C 1 86 ? 83.499 50.619 82.622 1.00 20.92 86 LYS C C 1
ATOM 3264 O O . LYS C 1 86 ? 82.408 50.044 82.528 1.00 22.51 86 LYS C O 1
ATOM 3270 N N . TYR C 1 87 ? 83.667 51.709 83.345 1.00 20.27 87 TYR C N 1
ATOM 3271 C CA . TYR C 1 87 ? 82.566 52.261 84.101 1.00 21.08 87 TYR C CA 1
ATOM 3272 C C . TYR C 1 87 ? 81.814 53.377 83.351 1.00 20.37 87 TYR C C 1
ATOM 3273 O O . TYR C 1 87 ? 81.079 54.138 83.931 1.00 19.71 87 TYR C O 1
ATOM 3282 N N . ARG C 1 88 ? 82.036 53.458 82.050 1.00 22.41 88 ARG C N 1
ATOM 3283 C CA . ARG C 1 88 ? 81.352 54.424 81.209 1.00 23.94 88 ARG C CA 1
ATOM 3284 C C . ARG C 1 88 ? 81.551 55.915 81.535 1.00 23.89 88 ARG C C 1
ATOM 3285 O O . ARG C 1 88 ? 80.600 56.694 81.431 1.00 24.19 88 ARG C O 1
ATOM 3293 N N . VAL C 1 89 ? 82.762 56.311 81.936 1.00 22.04 89 VAL C N 1
ATOM 3294 C CA . VAL C 1 89 ? 83.054 57.713 82.195 1.00 20.12 89 VAL C CA 1
ATOM 3295 C C . VAL C 1 89 ? 84.474 58.021 81.694 1.00 20.82 89 VAL C C 1
ATOM 3296 O O . VAL C 1 89 ? 85.297 58.611 82.412 1.00 20.46 89 VAL C O 1
ATOM 3300 N N . PRO C 1 90 ? 84.754 57.664 80.425 1.00 19.41 90 PRO C N 1
ATOM 3301 C CA . PRO C 1 90 ? 86.041 57.858 79.769 1.00 19.71 90 PRO C CA 1
ATOM 3302 C C . PRO C 1 90 ? 86.429 59.337 79.645 1.00 20.27 90 PRO C C 1
ATOM 3303 O O . PRO C 1 90 ? 87.618 59.669 79.537 1.00 21.61 90 PRO C O 1
ATOM 3307 N N . ASN C 1 91 ? 85.446 60.231 79.637 1.00 19.86 91 ASN C N 1
ATOM 3308 C CA . ASN C 1 91 ? 85.800 61.637 79.550 1.00 21.18 91 ASN C CA 1
ATOM 3309 C C . ASN C 1 91 ? 85.607 62.430 80.840 1.00 20.78 91 ASN C C 1
ATOM 3310 O O . ASN C 1 91 ? 85.508 63.679 80.844 1.00 21.11 91 ASN C O 1
ATOM 3315 N N . LEU C 1 92 ? 85.572 61.687 81.939 1.00 19.22 92 LEU C N 1
ATOM 3316 C CA . LEU C 1 92 ? 85.470 62.253 83.269 1.00 17.52 92 LEU C CA 1
ATOM 3317 C C . LEU C 1 92 ? 86.473 63.409 83.432 1.00 18.17 92 LEU C C 1
ATOM 3318 O O . LEU C 1 92 ? 86.080 64.514 83.795 1.00 16.65 92 LEU C O 1
ATOM 3323 N N . LEU C 1 93 ? 87.754 63.140 83.159 1.00 18.64 93 LEU C N 1
ATOM 3324 C CA . LEU C 1 93 ? 88.805 64.145 83.330 1.00 20.38 93 LEU C CA 1
ATOM 3325 C C . LEU C 1 93 ? 88.585 65.429 82.534 1.00 21.37 93 LEU C C 1
ATOM 3326 O O . LEU C 1 93 ? 88.931 66.511 82.999 1.00 19.98 93 LEU C O 1
ATOM 3331 N N . ASP C 1 94 ? 88.050 65.317 81.324 1.00 21.04 94 ASP C N 1
ATOM 3332 C CA . ASP C 1 94 ? 87.765 66.523 80.536 1.00 22.05 94 ASP C CA 1
ATOM 3333 C C . ASP C 1 94 ? 86.541 67.289 81.097 1.00 20.66 94 ASP C C 1
ATOM 3334 O O . ASP C 1 94 ? 86.548 68.514 81.135 1.00 18.51 94 ASP C O 1
ATOM 3339 N N . LEU C 1 95 ? 85.502 66.567 81.529 1.00 19.54 95 LEU C N 1
ATOM 3340 C CA . LEU C 1 95 ? 84.293 67.195 82.091 1.00 18.59 95 LEU C CA 1
ATOM 3341 C C . LEU C 1 95 ? 84.591 68.042 83.340 1.00 16.77 95 LEU C C 1
ATOM 3342 O O . LEU C 1 95 ? 84.072 69.141 83.488 1.00 17.11 95 LEU C O 1
ATOM 3347 N N . TYR C 1 96 ? 85.401 67.516 84.242 1.00 14.62 96 TYR C N 1
ATOM 3348 C CA . TYR C 1 96 ? 85.777 68.252 85.447 1.00 15.36 96 TYR C CA 1
ATOM 3349 C C . TYR C 1 96 ? 86.417 69.593 85.068 1.00 16.16 96 TYR C C 1
ATOM 3350 O O . TYR C 1 96 ? 86.162 70.602 85.717 1.00 16.28 96 TYR C O 1
ATOM 3359 N N . GLN C 1 97 ? 87.263 69.600 84.033 1.00 17.49 97 GLN C N 1
ATOM 3360 C CA . GLN C 1 97 ? 87.953 70.853 83.645 1.00 18.57 97 GLN C CA 1
ATOM 3361 C C . GLN C 1 97 ? 87.043 71.778 82.866 1.00 20.80 97 GLN C C 1
ATOM 3362 O O . GLN C 1 97 ? 87.285 72.997 82.800 1.00 22.19 97 GLN C O 1
ATOM 3368 N N . GLN C 1 98 ? 85.994 71.209 82.273 1.00 21.11 98 GLN C N 1
ATOM 3369 C CA . GLN C 1 98 ? 85.031 72.016 81.539 1.00 21.38 98 GLN C CA 1
ATOM 3370 C C . GLN C 1 98 ? 84.183 72.737 82.573 1.00 22.43 98 GLN C C 1
ATOM 3371 O O . GLN C 1 98 ? 83.474 73.687 82.249 1.00 22.24 98 GLN C O 1
ATOM 3377 N N . CYS C 1 99 ? 84.246 72.261 83.817 1.00 22.00 99 CYS C N 1
ATOM 3378 C CA . CYS C 1 99 ? 83.518 72.878 84.921 1.00 22.76 99 CYS C CA 1
ATOM 3379 C C . CYS C 1 99 ? 84.448 73.708 85.803 1.00 22.87 99 CYS C C 1
ATOM 3380 O O . CYS C 1 99 ? 84.084 74.070 86.921 1.00 24.61 99 CYS C O 1
ATOM 3383 N N . GLY C 1 100 ? 85.643 73.999 85.291 1.00 23.39 100 GLY C N 1
ATOM 3384 C CA . GLY C 1 100 ? 86.619 74.804 86.013 1.00 22.15 100 GLY C CA 1
ATOM 3385 C C . GLY C 1 100 ? 87.339 74.166 87.193 1.00 21.61 100 GLY C C 1
ATOM 3386 O O . GLY C 1 100 ? 87.896 74.885 88.019 1.00 23.05 100 GLY C O 1
ATOM 3387 N N . ILE C 1 101 ? 87.351 72.834 87.267 1.00 18.78 101 ILE C N 1
ATOM 3388 C CA . ILE C 1 101 ? 88.003 72.143 88.366 1.00 15.70 101 ILE C CA 1
ATOM 3389 C C . ILE C 1 101 ? 89.347 71.597 87.928 1.00 16.23 101 ILE C C 1
ATOM 3390 O O . ILE C 1 101 ? 89.432 70.905 86.908 1.00 16.73 101 ILE C O 1
ATOM 3395 N N . ILE C 1 102 ? 90.410 71.950 88.657 1.00 16.88 102 ILE C N 1
ATOM 3396 C CA . ILE C 1 102 ? 91.756 71.445 88.351 1.00 17.91 102 ILE C CA 1
ATOM 3397 C C . ILE C 1 102 ? 91.773 69.958 88.725 1.00 19.01 102 ILE C C 1
ATOM 3398 O O . ILE C 1 102 ? 91.498 69.594 89.863 1.00 18.06 102 ILE C O 1
ATOM 3403 N N . THR C 1 103 ? 92.088 69.124 87.743 1.00 21.00 103 THR C N 1
ATOM 3404 C CA . THR C 1 103 ? 92.101 67.675 87.838 1.00 21.24 103 THR C CA 1
ATOM 3405 C C . THR C 1 103 ? 93.501 67.107 88.003 1.00 21.80 103 THR C C 1
ATOM 3406 O O . THR C 1 103 ? 94.413 67.492 87.281 1.00 23.41 103 THR C O 1
ATOM 3410 N N . HIS C 1 104 ? 93.662 66.175 88.945 1.00 19.09 104 HIS C N 1
ATOM 3411 C CA . HIS C 1 104 ? 94.947 65.522 89.191 1.00 17.31 104 HIS C CA 1
ATOM 3412 C C . HIS C 1 104 ? 94.803 64.007 89.018 1.00 16.16 104 HIS C C 1
ATOM 3413 O O . HIS C 1 104 ? 94.408 63.304 89.938 1.00 16.00 104 HIS C O 1
ATOM 3420 N N . HIS C 1 105 ? 95.117 63.502 87.837 1.00 16.35 105 HIS C N 1
ATOM 3421 C CA . HIS C 1 105 ? 95.008 62.071 87.586 1.00 16.32 105 HIS C CA 1
ATOM 3422 C C . HIS C 1 105 ? 96.279 61.307 87.966 1.00 16.92 105 HIS C C 1
ATOM 3423 O O . HIS C 1 105 ? 97.308 61.458 87.313 1.00 16.35 105 HIS C O 1
ATOM 3430 N N . HIS C 1 106 ? 96.194 60.471 88.998 1.00 16.98 106 HIS C N 1
ATOM 3431 C CA . HIS C 1 106 ? 97.326 59.659 89.470 1.00 18.72 106 HIS C CA 1
ATOM 3432 C C . HIS C 1 106 ? 96.869 58.202 89.573 1.00 20.58 106 HIS C C 1
ATOM 3433 O O . HIS C 1 106 ? 96.603 57.694 90.663 1.00 19.92 106 HIS C O 1
ATOM 3440 N N . PRO C 1 107 ? 96.783 57.502 88.442 1.00 22.54 107 PRO C N 1
ATOM 3441 C CA . PRO C 1 107 ? 96.328 56.116 88.559 1.00 21.29 107 PRO C CA 1
ATOM 3442 C C . PRO C 1 107 ? 97.106 55.198 89.496 1.00 22.33 107 PRO C C 1
ATOM 3443 O O . PRO C 1 107 ? 98.340 55.270 89.615 1.00 21.32 107 PRO C O 1
ATOM 3447 N N . ILE C 1 108 ? 96.340 54.349 90.185 1.00 20.23 108 ILE C N 1
ATOM 3448 C CA . ILE C 1 108 ? 96.857 53.363 91.108 1.00 20.71 108 ILE C CA 1
ATOM 3449 C C . ILE C 1 108 ? 96.044 52.144 90.692 1.00 23.64 108 ILE C C 1
ATOM 3450 O O . ILE C 1 108 ? 94.808 52.202 90.552 1.00 24.18 108 ILE C O 1
ATOM 3455 N N . ALA C 1 109 ? 96.717 51.029 90.469 1.00 25.19 109 ALA C N 1
ATOM 3456 C CA . ALA C 1 109 ? 95.989 49.838 90.039 1.00 26.65 109 ALA C CA 1
ATOM 3457 C C . ALA C 1 109 ? 94.933 49.381 91.063 1.00 26.74 109 ALA C C 1
ATOM 3458 O O . ALA C 1 109 ? 95.212 49.314 92.263 1.00 25.42 109 ALA C O 1
ATOM 3460 N N . ASP C 1 110 ? 93.729 49.063 90.581 1.00 27.05 110 ASP C N 1
ATOM 3461 C CA . ASP C 1 110 ? 92.658 48.610 91.462 1.00 28.03 110 ASP C CA 1
ATOM 3462 C C . ASP C 1 110 ? 93.230 47.431 92.238 1.00 29.05 110 ASP C C 1
ATOM 3463 O O . ASP C 1 110 ? 93.762 46.495 91.657 1.00 29.39 110 ASP C O 1
ATOM 3468 N N . GLY C 1 111 ? 93.126 47.479 93.554 1.00 29.01 111 GLY C N 1
ATOM 3469 C CA . GLY C 1 111 ? 93.683 46.403 94.341 1.00 28.24 111 GLY C CA 1
ATOM 3470 C C . GLY C 1 111 ? 95.152 46.622 94.693 1.00 29.24 111 GLY C C 1
ATOM 3471 O O . GLY C 1 111 ? 95.634 45.996 95.633 1.00 28.97 111 GLY C O 1
ATOM 3472 N N . GLY C 1 112 ? 95.856 47.497 93.966 1.00 28.40 112 GLY C N 1
ATOM 3473 C CA . GLY C 1 112 ? 97.272 47.742 94.248 1.00 27.95 112 GLY C CA 1
ATOM 3474 C C . GLY C 1 112 ? 97.599 48.998 95.051 1.00 26.75 112 GLY C C 1
ATOM 3475 O O . GLY C 1 112 ? 96.696 49.619 95.600 1.00 27.41 112 GLY C O 1
ATOM 3476 N N . THR C 1 113 ? 98.884 49.381 95.097 1.00 26.54 113 THR C N 1
ATOM 3477 C CA . THR C 1 113 ? 99.378 50.556 95.850 1.00 25.01 113 THR C CA 1
ATOM 3478 C C . THR C 1 113 ? 100.274 51.414 94.949 1.00 25.51 113 THR C C 1
ATOM 3479 O O . THR C 1 113 ? 100.892 50.896 94.029 1.00 25.98 113 THR C O 1
ATOM 3483 N N . PRO C 1 114 ? 100.377 52.727 95.214 1.00 25.91 114 PRO C N 1
ATOM 3484 C CA . PRO C 1 114 ? 101.220 53.583 94.365 1.00 27.19 114 PRO C CA 1
ATOM 3485 C C . PRO C 1 114 ? 102.685 53.401 94.658 1.00 28.77 114 PRO C C 1
ATOM 3486 O O . PRO C 1 114 ? 103.045 53.016 95.768 1.00 28.66 114 PRO C O 1
ATOM 3490 N N . ASP C 1 115 ? 103.521 53.689 93.667 1.00 29.73 115 ASP C N 1
ATOM 3491 C CA . ASP C 1 115 ? 104.960 53.603 93.855 1.00 31.91 115 ASP C CA 1
ATOM 3492 C C . ASP C 1 115 ? 105.353 54.832 94.658 1.00 32.43 115 ASP C C 1
ATOM 3493 O O . ASP C 1 115 ? 104.643 55.830 94.650 1.00 32.17 115 ASP C O 1
ATOM 3498 N N . ILE C 1 116 ? 106.470 54.743 95.367 1.00 33.23 116 ILE C N 1
ATOM 3499 C CA . ILE C 1 116 ? 106.964 55.847 96.184 1.00 33.41 116 ILE C CA 1
ATOM 3500 C C . ILE C 1 116 ? 107.132 57.166 95.413 1.00 31.56 116 ILE C C 1
ATOM 3501 O O . ILE C 1 116 ? 106.981 58.233 95.978 1.00 32.46 116 ILE C O 1
ATOM 3506 N N . ALA C 1 117 ? 107.431 57.103 94.126 1.00 30.36 117 ALA C N 1
ATOM 3507 C CA . ALA C 1 117 ? 107.621 58.323 93.346 1.00 30.80 117 ALA C CA 1
ATOM 3508 C C . ALA C 1 117 ? 106.273 58.994 93.038 1.00 30.92 117 ALA C C 1
ATOM 3509 O O . ALA C 1 117 ? 106.124 60.232 93.110 1.00 29.92 117 ALA C O 1
ATOM 3511 N N . SER C 1 118 ? 105.293 58.171 92.683 1.00 29.32 118 SER C N 1
ATOM 3512 C CA . SER C 1 118 ? 103.955 58.667 92.385 1.00 28.59 118 SER C CA 1
ATOM 3513 C C . SER C 1 118 ? 103.342 59.134 93.722 1.00 28.62 118 SER C C 1
ATOM 3514 O O . SER C 1 118 ? 102.832 60.266 93.843 1.00 26.55 118 SER C O 1
ATOM 3517 N N . CYS C 1 119 ? 103.439 58.273 94.735 1.00 28.10 119 CYS C N 1
ATOM 3518 C CA . CYS C 1 119 ? 102.886 58.574 96.054 1.00 29.88 119 CYS C CA 1
ATOM 3519 C C . CYS C 1 119 ? 103.414 59.916 96.558 1.00 29.38 119 CYS C C 1
ATOM 3520 O O . CYS C 1 119 ? 102.697 60.681 97.199 1.00 26.97 119 CYS C O 1
ATOM 3523 N N . CYS C 1 120 ? 104.679 60.193 96.257 1.00 29.88 120 CYS C N 1
ATOM 3524 C CA . CYS C 1 120 ? 105.297 61.440 96.692 1.00 29.08 120 CYS C CA 1
ATOM 3525 C C . CYS C 1 120 ? 104.702 62.639 95.995 1.00 27.77 120 CYS C C 1
ATOM 3526 O O . CYS C 1 120 ? 104.514 63.665 96.609 1.00 25.73 120 CYS C O 1
ATOM 3529 N N . GLU C 1 121 ? 104.424 62.512 94.700 1.00 28.21 121 GLU C N 1
ATOM 3530 C CA . GLU C 1 121 ? 103.835 63.604 93.932 1.00 28.24 121 GLU C CA 1
ATOM 3531 C C . GLU C 1 121 ? 102.476 63.924 94.519 1.00 27.26 121 GLU C C 1
ATOM 3532 O O . GLU C 1 121 ? 102.095 65.082 94.670 1.00 27.25 121 GLU C O 1
ATOM 3538 N N . ILE C 1 122 ? 101.731 62.872 94.819 1.00 26.89 122 ILE C N 1
ATOM 3539 C CA . ILE C 1 122 ? 100.381 63.044 95.347 1.00 24.41 122 ILE C CA 1
ATOM 3540 C C . ILE C 1 122 ? 100.406 63.760 96.683 1.00 23.48 122 ILE C C 1
ATOM 3541 O O . ILE C 1 122 ? 99.655 64.717 96.887 1.00 22.48 122 ILE C O 1
ATOM 3546 N N . MET C 1 123 ? 101.289 63.334 97.586 1.00 23.13 123 MET C N 1
ATOM 3547 C CA . MET C 1 123 ? 101.364 63.994 98.887 1.00 24.05 123 MET C CA 1
ATOM 3548 C C . MET C 1 123 ? 101.684 65.477 98.715 1.00 24.03 123 MET C C 1
ATOM 3549 O O . MET C 1 123 ? 101.105 66.319 99.401 1.00 24.82 123 MET C O 1
ATOM 3554 N N . GLU C 1 124 ? 102.573 65.788 97.776 1.00 24.37 124 GLU C N 1
ATOM 3555 C CA . GLU C 1 124 ? 102.978 67.172 97.554 1.00 25.11 124 GLU C CA 1
ATOM 3556 C C . GLU C 1 124 ? 101.893 68.028 96.949 1.00 23.89 124 GLU C C 1
ATOM 3557 O O . GLU C 1 124 ? 101.628 69.126 97.446 1.00 23.70 124 GLU C O 1
ATOM 3563 N N . GLU C 1 125 ? 101.231 67.520 95.910 1.00 24.56 125 GLU C N 1
ATOM 3564 C CA . GLU C 1 125 ? 100.154 68.265 95.273 1.00 22.54 125 GLU C CA 1
ATOM 3565 C C . GLU C 1 125 ? 99.012 68.515 96.256 1.00 21.84 125 GLU C C 1
ATOM 3566 O O . GLU C 1 125 ? 98.423 69.597 96.271 1.00 22.67 125 GLU C O 1
ATOM 3572 N N . LEU C 1 126 ? 98.685 67.514 97.076 1.00 22.06 126 LEU C N 1
ATOM 3573 C CA . LEU C 1 126 ? 97.618 67.677 98.050 1.00 21.78 126 LEU C CA 1
ATOM 3574 C C . LEU C 1 126 ? 97.973 68.755 99.076 1.00 23.00 126 LEU C C 1
ATOM 3575 O O . LEU C 1 126 ? 97.170 69.658 99.375 1.00 20.73 126 LEU C O 1
ATOM 3580 N N . THR C 1 127 ? 99.188 68.654 99.608 1.00 24.62 127 THR C N 1
ATOM 3581 C CA . THR C 1 127 ? 99.644 69.595 100.623 1.00 25.40 127 THR C CA 1
ATOM 3582 C C . THR C 1 127 ? 99.564 71.001 100.058 1.00 24.61 127 THR C C 1
ATOM 3583 O O . THR C 1 127 ? 99.080 71.900 100.699 1.00 26.02 127 THR C O 1
ATOM 3587 N N . THR C 1 128 ? 99.994 71.180 98.828 1.00 25.10 128 THR C N 1
ATOM 3588 C CA . THR C 1 128 ? 99.935 72.494 98.209 1.00 24.20 128 THR C CA 1
ATOM 3589 C C . THR C 1 128 ? 98.498 73.001 98.065 1.00 23.27 128 THR C C 1
ATOM 3590 O O . THR C 1 128 ? 98.262 74.217 98.118 1.00 22.69 128 THR C O 1
ATOM 3594 N N . CYS C 1 129 ? 97.538 72.082 97.894 1.00 21.94 129 CYS C N 1
ATOM 3595 C CA . CYS C 1 129 ? 96.149 72.498 97.764 1.00 20.17 129 CYS C CA 1
ATOM 3596 C C . CYS C 1 129 ? 95.672 72.980 99.113 1.00 19.96 129 CYS C C 1
ATOM 3597 O O . CYS C 1 129 ? 95.009 74.000 99.221 1.00 20.02 129 CYS C O 1
ATOM 3600 N N . LEU C 1 130 ? 96.033 72.249 100.155 1.00 21.73 130 LEU C N 1
ATOM 3601 C CA . LEU C 1 130 ? 95.603 72.602 101.490 1.00 24.52 130 LEU C CA 1
ATOM 3602 C C . LEU C 1 130 ? 96.201 73.928 101.947 1.00 27.52 130 LEU C C 1
ATOM 3603 O O . LEU C 1 130 ? 95.467 74.863 102.289 1.00 29.28 130 LEU C O 1
ATOM 3608 N N . LYS C 1 131 ? 97.526 74.036 101.937 1.00 29.38 131 LYS C N 1
ATOM 3609 C CA . LYS C 1 131 ? 98.147 75.293 102.356 1.00 29.97 131 LYS C CA 1
ATOM 3610 C C . LYS C 1 131 ? 97.676 76.468 101.488 1.00 30.27 131 LYS C C 1
ATOM 3611 O O . LYS C 1 131 ? 97.862 77.618 101.867 1.00 31.11 131 LYS C O 1
ATOM 3617 N N . ASN C 1 132 ? 97.052 76.187 100.342 1.00 29.44 132 ASN C N 1
ATOM 3618 C CA . ASN C 1 132 ? 96.538 77.250 99.475 1.00 28.60 132 ASN C CA 1
ATOM 3619 C C . ASN C 1 132 ? 95.027 77.393 99.657 1.00 27.23 132 ASN C C 1
ATOM 3620 O O . ASN C 1 132 ? 94.378 78.099 98.911 1.00 26.00 132 ASN C O 1
ATOM 3625 N N . TYR C 1 133 ? 94.480 76.693 100.640 1.00 27.14 133 TYR C N 1
ATOM 3626 C CA . TYR C 1 133 ? 93.059 76.728 100.933 1.00 27.08 133 TYR C CA 1
ATOM 3627 C C . TYR C 1 133 ? 92.169 76.435 99.728 1.00 25.49 133 TYR C C 1
ATOM 3628 O O . TYR C 1 133 ? 91.180 77.114 99.503 1.00 24.32 133 TYR C O 1
ATOM 3637 N N . ARG C 1 134 ? 92.546 75.422 98.955 1.00 24.70 134 ARG C N 1
ATOM 3638 C CA . ARG C 1 134 ? 91.774 74.995 97.792 1.00 23.41 134 ARG C CA 1
ATOM 3639 C C . ARG C 1 134 ? 90.829 73.871 98.253 1.00 21.99 134 ARG C C 1
ATOM 3640 O O . ARG C 1 134 ? 91.268 72.938 98.927 1.00 22.18 134 ARG C O 1
ATOM 3648 N N . LYS C 1 135 ? 89.543 73.975 97.905 1.00 19.09 135 LYS C N 1
ATOM 3649 C CA . LYS C 1 135 ? 88.555 72.964 98.272 1.00 16.89 135 LYS C CA 1
ATOM 3650 C C . LYS C 1 135 ? 88.939 71.694 97.486 1.00 17.88 135 LYS C C 1
ATOM 3651 O O . LYS C 1 135 ? 88.835 71.656 96.258 1.00 18.30 135 LYS C O 1
ATOM 3657 N N . THR C 1 136 ? 89.390 70.669 98.190 1.00 17.08 136 THR C N 1
ATOM 3658 C CA . THR C 1 136 ? 89.885 69.438 97.567 1.00 16.32 136 THR C CA 1
ATOM 3659 C C . THR C 1 136 ? 89.109 68.151 97.854 1.00 16.31 136 THR C C 1
ATOM 3660 O O . THR C 1 136 ? 88.693 67.889 98.988 1.00 13.47 136 THR C O 1
ATOM 3664 N N . LEU C 1 137 ? 88.947 67.348 96.807 1.00 15.66 137 LEU C N 1
ATOM 3665 C CA . LEU C 1 137 ? 88.216 66.077 96.865 1.00 15.97 137 LEU C CA 1
ATOM 3666 C C . LEU C 1 137 ? 89.017 64.986 96.147 1.00 17.08 137 LEU C C 1
ATOM 3667 O O . LEU C 1 137 ? 89.596 65.250 95.082 1.00 16.90 137 LEU C O 1
ATOM 3672 N N . ILE C 1 138 ? 89.056 63.777 96.717 1.00 16.54 138 ILE C N 1
ATOM 3673 C CA . ILE C 1 138 ? 89.768 62.647 96.093 1.00 14.39 138 ILE C CA 1
ATOM 3674 C C . ILE C 1 138 ? 88.851 61.446 95.934 1.00 15.82 138 ILE C C 1
ATOM 3675 O O . ILE C 1 138 ? 87.876 61.300 96.690 1.00 14.71 138 ILE C O 1
ATOM 3680 N N . HIS C 1 139 ? 89.179 60.562 94.979 1.00 14.55 139 HIS C N 1
ATOM 3681 C CA . HIS C 1 139 ? 88.359 59.376 94.771 1.00 17.48 139 HIS C CA 1
ATOM 3682 C C . HIS C 1 139 ? 88.981 58.330 93.851 1.00 17.90 139 HIS C C 1
ATOM 3683 O O . HIS C 1 139 ? 89.852 58.628 93.034 1.00 18.62 139 HIS C O 1
ATOM 3690 N N . SER C 1 140 ? 88.556 57.098 94.041 1.00 16.96 140 SER C N 1
ATOM 3691 C CA . SER C 1 140 ? 88.975 55.981 93.208 1.00 14.97 140 SER C CA 1
ATOM 3692 C C . SER C 1 140 ? 87.644 55.466 92.624 1.00 15.32 140 SER C C 1
ATOM 3693 O O . SER C 1 140 ? 86.847 56.272 92.110 1.00 12.76 140 SER C O 1
ATOM 3696 N N . TYR C 1 141 ? 87.391 54.163 92.697 1.00 15.31 141 TYR C N 1
ATOM 3697 C CA . TYR C 1 141 ? 86.154 53.614 92.175 1.00 17.17 141 TYR C CA 1
ATOM 3698 C C . TYR C 1 141 ? 85.152 53.491 93.306 1.00 17.49 141 TYR C C 1
ATOM 3699 O O . TYR C 1 141 ? 84.124 54.152 93.294 1.00 16.87 141 TYR C O 1
ATOM 3708 N N . GLY C 1 142 ? 85.454 52.652 94.292 1.00 17.80 142 GLY C N 1
ATOM 3709 C CA . GLY C 1 142 ? 84.527 52.497 95.390 1.00 20.07 142 GLY C CA 1
ATOM 3710 C C . GLY C 1 142 ? 84.807 53.268 96.664 1.00 23.77 142 GLY C C 1
ATOM 3711 O O . GLY C 1 142 ? 84.099 53.127 97.662 1.00 25.02 142 GLY C O 1
ATOM 3712 N N . GLY C 1 143 ? 85.824 54.113 96.674 1.00 26.31 143 GLY C N 1
ATOM 3713 C CA . GLY C 1 143 ? 86.078 54.818 97.927 1.00 29.42 143 GLY C CA 1
ATOM 3714 C C . GLY C 1 143 ? 86.044 53.996 99.230 1.00 30.16 143 GLY C C 1
ATOM 3715 O O . GLY C 1 143 ? 85.212 54.210 100.120 1.00 30.52 143 GLY C O 1
ATOM 3716 N N . LEU C 1 144 ? 86.954 53.038 99.361 1.00 29.15 144 LEU C N 1
ATOM 3717 C CA . LEU C 1 144 ? 87.031 52.250 100.585 1.00 26.13 144 LEU C CA 1
ATOM 3718 C C . LEU C 1 144 ? 88.415 51.598 100.528 1.00 23.42 144 LEU C C 1
ATOM 3719 O O . LEU C 1 144 ? 88.912 51.026 101.510 1.00 22.24 144 LEU C O 1
ATOM 3724 N N . GLY C 1 145 ? 89.041 51.717 99.370 1.00 20.78 145 GLY C N 1
ATOM 3725 C CA . GLY C 1 145 ? 90.359 51.139 99.193 1.00 19.80 145 GLY C CA 1
ATOM 3726 C C . GLY C 1 145 ? 91.441 52.178 98.928 1.00 18.62 145 GLY C C 1
ATOM 3727 O O . GLY C 1 145 ? 91.977 52.743 99.870 1.00 16.14 145 GLY C O 1
ATOM 3728 N N . ARG C 1 146 ? 91.724 52.437 97.652 1.00 16.73 146 ARG C N 1
ATOM 3729 C CA . ARG C 1 146 ? 92.765 53.368 97.263 1.00 17.68 146 ARG C CA 1
ATOM 3730 C C . ARG C 1 146 ? 92.666 54.789 97.838 1.00 17.29 146 ARG C C 1
ATOM 3731 O O . ARG C 1 146 ? 93.638 55.335 98.324 1.00 16.35 146 ARG C O 1
ATOM 3739 N N . SER C 1 147 ? 91.478 55.369 97.787 1.00 18.60 147 SER C N 1
ATOM 3740 C CA . SER C 1 147 ? 91.272 56.711 98.306 1.00 18.17 147 SER C CA 1
ATOM 3741 C C . SER C 1 147 ? 91.620 56.793 99.768 1.00 18.26 147 SER C C 1
ATOM 3742 O O . SER C 1 147 ? 92.360 57.698 100.183 1.00 19.95 147 SER C O 1
ATOM 3745 N N . CYS C 1 148 ? 91.076 55.861 100.558 1.00 16.77 148 CYS C N 1
ATOM 3746 C CA . CYS C 1 148 ? 91.344 55.860 101.974 1.00 16.69 148 CYS C CA 1
ATOM 3747 C C . CYS C 1 148 ? 92.827 55.640 102.200 1.00 17.52 148 CYS C C 1
ATOM 3748 O O . CYS C 1 148 ? 93.388 56.192 103.120 1.00 17.13 148 CYS C O 1
ATOM 3751 N N . LEU C 1 149 ? 93.449 54.804 101.368 1.00 18.62 149 LEU C N 1
ATOM 3752 C CA . LEU C 1 149 ? 94.876 54.515 101.508 1.00 20.10 149 LEU C CA 1
ATOM 3753 C C . LEU C 1 149 ? 95.737 55.797 101.324 1.00 20.55 149 LEU C C 1
ATOM 3754 O O . LEU C 1 149 ? 96.667 56.047 102.092 1.00 22.05 149 LEU C O 1
ATOM 3759 N N . VAL C 1 150 ? 95.403 56.602 100.317 1.00 19.66 150 VAL C N 1
ATOM 3760 C CA . VAL C 1 150 ? 96.117 57.846 100.015 1.00 19.43 150 VAL C CA 1
ATOM 3761 C C . VAL C 1 150 ? 95.861 58.869 101.115 1.00 19.44 150 VAL C C 1
ATOM 3762 O O . VAL C 1 150 ? 96.796 59.514 101.554 1.00 18.62 150 VAL C O 1
ATOM 3766 N N . ALA C 1 151 ? 94.601 59.030 101.557 1.00 19.99 151 ALA C N 1
ATOM 3767 C CA . ALA C 1 151 ? 94.292 59.972 102.662 1.00 18.46 151 ALA C CA 1
ATOM 3768 C C . ALA C 1 151 ? 95.062 59.529 103.920 1.00 17.66 151 ALA C C 1
ATOM 3769 O O . ALA C 1 151 ? 95.680 60.336 104.600 1.00 15.79 151 ALA C O 1
ATOM 3771 N N . ALA C 1 152 ? 95.014 58.237 104.243 1.00 17.12 152 ALA C N 1
ATOM 3772 C CA . ALA C 1 152 ? 95.751 57.786 105.419 1.00 18.72 152 ALA C CA 1
ATOM 3773 C C . ALA C 1 152 ? 97.258 58.093 105.281 1.00 19.01 152 ALA C C 1
ATOM 3774 O O . ALA C 1 152 ? 97.930 58.377 106.283 1.00 18.24 152 ALA C O 1
ATOM 3776 N N . CYS C 1 153 ? 97.778 58.064 104.050 1.00 19.65 153 CYS C N 1
ATOM 3777 C CA . CYS C 1 153 ? 99.184 58.378 103.822 1.00 21.68 153 CYS C CA 1
ATOM 3778 C C . CYS C 1 153 ? 99.422 59.857 104.081 1.00 23.42 153 CYS C C 1
ATOM 3779 O O . CYS C 1 153 ? 100.433 60.223 104.685 1.00 23.97 153 CYS C O 1
ATOM 3782 N N . LEU C 1 154 ? 98.487 60.706 103.651 1.00 23.14 154 LEU C N 1
ATOM 3783 C CA . LEU C 1 154 ? 98.639 62.134 103.866 1.00 23.04 154 LEU C CA 1
ATOM 3784 C C . LEU C 1 154 ? 98.679 62.424 105.377 1.00 23.53 154 LEU C C 1
ATOM 3785 O O . LEU C 1 154 ? 99.451 63.265 105.826 1.00 22.40 154 LEU C O 1
ATOM 3790 N N . LEU C 1 155 ? 97.838 61.746 106.164 1.00 23.78 155 LEU C N 1
ATOM 3791 C CA . LEU C 1 155 ? 97.847 62.001 107.616 1.00 23.52 155 LEU C CA 1
ATOM 3792 C C . LEU C 1 155 ? 99.256 61.686 108.128 1.00 25.56 155 LEU C C 1
ATOM 3793 O O . LEU C 1 155 ? 99.843 62.465 108.874 1.00 25.76 155 LEU C O 1
ATOM 3798 N N . LEU C 1 156 ? 99.801 60.546 107.700 1.00 27.29 156 LEU C N 1
ATOM 3799 C CA . LEU C 1 156 ? 101.144 60.147 108.095 1.00 28.07 156 LEU C CA 1
ATOM 3800 C C . LEU C 1 156 ? 102.159 61.208 107.681 1.00 28.70 156 LEU C C 1
ATOM 3801 O O . LEU C 1 156 ? 103.105 61.488 108.410 1.00 28.14 156 LEU C O 1
ATOM 3806 N N . TYR C 1 157 ? 101.936 61.781 106.502 1.00 29.51 157 TYR C N 1
ATOM 3807 C CA . TYR C 1 157 ? 102.781 62.806 105.886 1.00 29.06 157 TYR C CA 1
ATOM 3808 C C . TYR C 1 157 ? 102.738 64.135 106.619 1.00 30.20 157 TYR C C 1
ATOM 3809 O O . TYR C 1 157 ? 103.761 64.809 106.783 1.00 30.21 157 TYR C O 1
ATOM 3818 N N . LEU C 1 158 ? 101.553 64.521 107.062 1.00 31.02 158 LEU C N 1
ATOM 3819 C CA . LEU C 1 158 ? 101.431 65.786 107.730 1.00 32.60 158 LEU C CA 1
ATOM 3820 C C . LEU C 1 158 ? 101.862 65.765 109.190 1.00 33.50 158 LEU C C 1
ATOM 3821 O O . LEU C 1 158 ? 102.235 66.797 109.727 1.00 34.02 158 LEU C O 1
ATOM 3826 N N . SER C 1 159 ? 101.808 64.606 109.841 1.00 34.88 159 SER C N 1
ATOM 3827 C CA . SER C 1 159 ? 102.225 64.528 111.242 1.00 35.33 159 SER C CA 1
ATOM 3828 C C . SER C 1 159 ? 103.227 63.417 111.500 1.00 36.50 159 SER C C 1
ATOM 3829 O O . SER C 1 159 ? 103.214 62.367 110.857 1.00 36.68 159 SER C O 1
ATOM 3832 N N . ASP C 1 160 ? 104.101 63.662 112.464 1.00 38.28 160 ASP C N 1
ATOM 3833 C CA . ASP C 1 160 ? 105.137 62.699 112.822 1.00 39.85 160 ASP C CA 1
ATOM 3834 C C . ASP C 1 160 ? 104.759 61.873 114.039 1.00 39.59 160 ASP C C 1
ATOM 3835 O O . ASP C 1 160 ? 105.484 60.948 114.412 1.00 40.07 160 ASP C O 1
ATOM 3840 N N . THR C 1 161 ? 103.635 62.199 114.664 1.00 39.39 161 THR C N 1
ATOM 3841 C CA . THR C 1 161 ? 103.226 61.488 115.865 1.00 39.77 161 THR C CA 1
ATOM 3842 C C . THR C 1 161 ? 102.057 60.541 115.709 1.00 38.45 161 THR C C 1
ATOM 3843 O O . THR C 1 161 ? 101.708 59.821 116.651 1.00 38.63 161 THR C O 1
ATOM 3847 N N . ILE C 1 162 ? 101.423 60.562 114.545 1.00 36.71 162 ILE C N 1
ATOM 3848 C CA . ILE C 1 162 ? 100.283 59.686 114.325 1.00 34.93 162 ILE C CA 1
ATOM 3849 C C . ILE C 1 162 ? 100.753 58.307 113.879 1.00 33.12 162 ILE C C 1
ATOM 3850 O O . ILE C 1 162 ? 101.667 58.189 113.055 1.00 31.40 162 ILE C O 1
ATOM 3855 N N . SER C 1 163 ? 100.131 57.268 114.430 1.00 32.02 163 SER C N 1
ATOM 3856 C CA . SER C 1 163 ? 100.483 55.907 114.067 1.00 30.72 163 SER C CA 1
ATOM 3857 C C . SER C 1 163 ? 99.641 55.437 112.885 1.00 29.14 163 SER C C 1
ATOM 3858 O O . SER C 1 163 ? 98.555 55.959 112.632 1.00 28.68 163 SER C O 1
ATOM 3861 N N . PRO C 1 164 ? 100.146 54.457 112.131 1.00 27.25 164 PRO C N 1
ATOM 3862 C CA . PRO C 1 164 ? 99.389 53.957 110.986 1.00 26.96 164 PRO C CA 1
ATOM 3863 C C . PRO C 1 164 ? 98.031 53.400 111.408 1.00 27.98 164 PRO C C 1
ATOM 3864 O O . PRO C 1 164 ? 97.053 53.494 110.657 1.00 29.13 164 PRO C O 1
ATOM 3868 N N . GLU C 1 165 ? 97.981 52.852 112.621 1.00 27.74 165 GLU C N 1
ATOM 3869 C CA . GLU C 1 165 ? 96.758 52.292 113.197 1.00 26.90 165 GLU C CA 1
ATOM 3870 C C . GLU C 1 165 ? 95.723 53.426 113.431 1.00 25.90 165 GLU C C 1
ATOM 3871 O O . GLU C 1 165 ? 94.516 53.251 113.201 1.00 26.26 165 GLU C O 1
ATOM 3877 N N . GLN C 1 166 ? 96.196 54.592 113.875 1.00 23.51 166 GLN C N 1
ATOM 3878 C CA . GLN C 1 166 ? 95.293 55.717 114.131 1.00 22.53 166 GLN C CA 1
ATOM 3879 C C . GLN C 1 166 ? 94.786 56.268 112.794 1.00 22.57 166 GLN C C 1
ATOM 3880 O O . GLN C 1 166 ? 93.605 56.566 112.641 1.00 22.47 166 GLN C O 1
ATOM 3886 N N . ALA C 1 167 ? 95.679 56.373 111.817 1.00 21.79 167 ALA C N 1
ATOM 3887 C CA . ALA C 1 167 ? 95.310 56.839 110.491 1.00 20.95 167 ALA C CA 1
ATOM 3888 C C . ALA C 1 167 ? 94.149 55.983 109.971 1.00 22.52 167 ALA C C 1
ATOM 3889 O O . ALA C 1 167 ? 93.144 56.492 109.433 1.00 23.28 167 ALA C O 1
ATOM 3891 N N . ILE C 1 168 ? 94.286 54.676 110.132 1.00 22.24 168 ILE C N 1
ATOM 3892 C CA . ILE C 1 168 ? 93.260 53.739 109.683 1.00 22.70 168 ILE C CA 1
ATOM 3893 C C . ILE C 1 168 ? 91.949 53.982 110.458 1.00 25.13 168 ILE C C 1
ATOM 3894 O O . ILE C 1 168 ? 90.858 53.890 109.888 1.00 23.32 168 ILE C O 1
ATOM 3899 N N . ASP C 1 169 ? 92.074 54.306 111.751 1.00 26.18 169 ASP C N 1
ATOM 3900 C CA . ASP C 1 169 ? 90.913 54.559 112.592 1.00 26.00 169 ASP C CA 1
ATOM 3901 C C . ASP C 1 169 ? 90.168 55.755 112.033 1.00 24.33 169 ASP C C 1
ATOM 3902 O O . ASP C 1 169 ? 88.949 55.728 111.930 1.00 23.99 169 ASP C O 1
ATOM 3907 N N . SER C 1 170 ? 90.909 56.797 111.665 1.00 23.79 170 SER C N 1
ATOM 3908 C CA . SER C 1 170 ? 90.274 57.985 111.107 1.00 22.78 170 SER C CA 1
ATOM 3909 C C . SER C 1 170 ? 89.492 57.686 109.838 1.00 22.20 170 SER C C 1
ATOM 3910 O O . SER C 1 170 ? 88.356 58.147 109.698 1.00 22.24 170 SER C O 1
ATOM 3913 N N . LEU C 1 171 ? 90.070 56.919 108.919 1.00 22.04 171 LEU C N 1
ATOM 3914 C CA . LEU C 1 171 ? 89.344 56.625 107.688 1.00 22.44 171 LEU C CA 1
ATOM 3915 C C . LEU C 1 171 ? 88.185 55.614 107.946 1.00 22.67 171 LEU C C 1
ATOM 3916 O O . LEU C 1 171 ? 87.200 55.604 107.215 1.00 21.60 171 LEU C O 1
ATOM 3921 N N . ARG C 1 172 ? 88.294 54.794 108.991 1.00 24.76 172 ARG C N 1
ATOM 3922 C CA . ARG C 1 172 ? 87.212 53.851 109.331 1.00 25.27 172 ARG C CA 1
ATOM 3923 C C . ARG C 1 172 ? 86.057 54.706 109.872 1.00 25.61 172 ARG C C 1
ATOM 3924 O O . ARG C 1 172 ? 84.897 54.492 109.504 1.00 25.15 172 ARG C O 1
ATOM 3932 N N . ASP C 1 173 ? 86.372 55.672 110.740 1.00 23.64 173 ASP C N 1
ATOM 3933 C CA . ASP C 1 173 ? 85.335 56.574 111.242 1.00 23.29 173 ASP C CA 1
ATOM 3934 C C . ASP C 1 173 ? 84.699 57.323 110.071 1.00 22.23 173 ASP C C 1
ATOM 3935 O O . ASP C 1 173 ? 83.491 57.554 110.061 1.00 22.35 173 ASP C O 1
ATOM 3940 N N . LEU C 1 174 ? 85.500 57.657 109.060 1.00 20.14 174 LEU C N 1
ATOM 3941 C CA . LEU C 1 174 ? 84.965 58.392 107.927 1.00 20.32 174 LEU C CA 1
ATOM 3942 C C . LEU C 1 174 ? 84.169 57.528 106.956 1.00 19.96 174 LEU C C 1
ATOM 3943 O O . LEU C 1 174 ? 83.034 57.839 106.627 1.00 18.75 174 LEU C O 1
ATOM 3948 N N . ARG C 1 175 ? 84.758 56.437 106.494 1.00 19.44 175 ARG C N 1
ATOM 3949 C CA . ARG C 1 175 ? 84.069 55.647 105.471 1.00 20.21 175 ARG C CA 1
ATOM 3950 C C . ARG C 1 175 ? 83.408 54.340 105.860 1.00 18.61 175 ARG C C 1
ATOM 3951 O O . ARG C 1 175 ? 82.731 53.739 105.035 1.00 17.25 175 ARG C O 1
ATOM 3959 N N . GLY C 1 176 ? 83.630 53.885 107.085 1.00 21.50 176 GLY C N 1
ATOM 3960 C CA . GLY C 1 176 ? 83.056 52.622 107.527 1.00 23.82 176 GLY C CA 1
ATOM 3961 C C . GLY C 1 176 ? 84.147 51.641 107.949 1.00 26.17 176 GLY C C 1
ATOM 3962 O O . GLY C 1 176 ? 85.317 51.763 107.550 1.00 25.05 176 GLY C O 1
ATOM 3963 N N . SER C 1 177 ? 83.757 50.649 108.739 1.00 27.66 177 SER C N 1
ATOM 3964 C CA . SER C 1 177 ? 84.706 49.677 109.264 1.00 30.46 177 SER C CA 1
ATOM 3965 C C . SER C 1 177 ? 85.455 48.862 108.208 1.00 31.50 177 SER C C 1
ATOM 3966 O O . SER C 1 177 ? 86.443 48.191 108.527 1.00 32.93 177 SER C O 1
ATOM 3969 N N . GLY C 1 178 ? 85.010 48.936 106.959 1.00 31.53 178 GLY C N 1
ATOM 3970 C CA . GLY C 1 178 ? 85.677 48.203 105.910 1.00 32.03 178 GLY C CA 1
ATOM 3971 C C . GLY C 1 178 ? 86.679 49.028 105.135 1.00 33.87 178 GLY C C 1
ATOM 3972 O O . GLY C 1 178 ? 87.086 48.621 104.060 1.00 34.02 178 GLY C O 1
ATOM 3973 N N . ALA C 1 179 ? 87.077 50.178 105.666 1.00 35.57 179 ALA C N 1
ATOM 3974 C CA . ALA C 1 179 ? 88.045 51.050 104.999 1.00 38.09 179 ALA C CA 1
ATOM 3975 C C . ALA C 1 179 ? 89.342 50.339 104.537 1.00 39.24 179 ALA C C 1
ATOM 3976 O O . ALA C 1 179 ? 89.299 49.414 103.733 1.00 42.16 179 ALA C O 1
ATOM 3978 N N . ILE C 1 180 ? 90.492 50.795 105.000 1.00 39.91 180 ILE C N 1
ATOM 3979 C CA . ILE C 1 180 ? 91.755 50.181 104.628 1.00 40.27 180 ILE C CA 1
ATOM 3980 C C . ILE C 1 180 ? 91.762 48.742 105.165 1.00 40.57 180 ILE C C 1
ATOM 3981 O O . ILE C 1 180 ? 92.364 48.497 106.202 1.00 41.16 180 ILE C O 1
ATOM 3986 N N . GLN C 1 181 ? 91.127 47.787 104.487 1.00 39.61 181 GLN C N 1
ATOM 3987 C CA . GLN C 1 181 ? 91.104 46.427 105.042 1.00 38.93 181 GLN C CA 1
ATOM 3988 C C . GLN C 1 181 ? 92.011 45.326 104.466 1.00 38.38 181 GLN C C 1
ATOM 3989 O O . GLN C 1 181 ? 92.191 44.301 105.117 1.00 37.75 181 GLN C O 1
ATOM 3995 N N . THR C 1 182 ? 92.590 45.510 103.280 1.00 37.60 182 THR C N 1
ATOM 3996 C CA . THR C 1 182 ? 93.455 44.477 102.713 1.00 34.53 182 THR C CA 1
ATOM 3997 C C . THR C 1 182 ? 94.842 44.489 103.362 1.00 33.44 182 THR C C 1
ATOM 3998 O O . THR C 1 182 ? 95.326 45.551 103.751 1.00 32.91 182 THR C O 1
ATOM 4002 N N . ILE C 1 183 ? 95.491 43.324 103.479 1.00 30.50 183 ILE C N 1
ATOM 4003 C CA . ILE C 1 183 ? 96.834 43.284 104.096 1.00 27.26 183 ILE C CA 1
ATOM 4004 C C . ILE C 1 183 ? 97.810 44.112 103.230 1.00 25.72 183 ILE C C 1
ATOM 4005 O O . ILE C 1 183 ? 98.710 44.809 103.726 1.00 24.21 183 ILE C O 1
ATOM 4010 N N . LYS C 1 184 ? 97.610 44.050 101.927 1.00 24.49 184 LYS C N 1
ATOM 4011 C CA . LYS C 1 184 ? 98.457 44.808 101.039 1.00 23.84 184 LYS C CA 1
ATOM 4012 C C . LYS C 1 184 ? 98.459 46.263 101.489 1.00 24.07 184 LYS C C 1
ATOM 4013 O O . LYS C 1 184 ? 99.516 46.866 101.615 1.00 25.83 184 LYS C O 1
ATOM 4019 N N . GLN C 1 185 ? 97.268 46.810 101.748 1.00 23.83 185 GLN C N 1
ATOM 4020 C CA . GLN C 1 185 ? 97.116 48.216 102.163 1.00 22.17 185 GLN C CA 1
ATOM 4021 C C . GLN C 1 185 ? 97.697 48.491 103.546 1.00 21.66 185 GLN C C 1
ATOM 4022 O O . GLN C 1 185 ? 98.454 49.449 103.699 1.00 20.53 185 GLN C O 1
ATOM 4028 N N . TYR C 1 186 ? 97.342 47.659 104.535 1.00 22.37 186 TYR C N 1
ATOM 4029 C CA . TYR C 1 186 ? 97.867 47.729 105.914 1.00 22.73 186 TYR C CA 1
ATOM 4030 C C . TYR C 1 186 ? 99.391 47.700 105.869 1.00 24.19 186 TYR C C 1
ATOM 4031 O O . TYR C 1 186 ? 100.057 48.464 106.579 1.00 24.86 186 TYR C O 1
ATOM 4040 N N . ASN C 1 187 ? 99.946 46.806 105.051 1.00 23.20 187 ASN C N 1
ATOM 4041 C CA . ASN C 1 187 ? 101.398 46.704 104.916 1.00 22.88 187 ASN C CA 1
ATOM 4042 C C . ASN C 1 187 ? 101.991 47.982 104.324 1.00 24.26 187 ASN C C 1
ATOM 4043 O O . ASN C 1 187 ? 103.052 48.438 104.746 1.00 22.56 187 ASN C O 1
ATOM 4048 N N . TYR C 1 188 ? 101.308 48.554 103.335 1.00 25.61 188 TYR C N 1
ATOM 4049 C CA . TYR C 1 188 ? 101.814 49.759 102.707 1.00 27.06 188 TYR C CA 1
ATOM 4050 C C . TYR C 1 188 ? 101.936 50.919 103.689 1.00 26.15 188 TYR C C 1
ATOM 4051 O O . TYR C 1 188 ? 102.956 51.600 103.742 1.00 25.89 188 TYR C O 1
ATOM 4060 N N . LEU C 1 189 ? 100.884 51.144 104.454 1.00 26.54 189 LEU C N 1
ATOM 4061 C CA . LEU C 1 189 ? 100.862 52.231 105.428 1.00 27.14 189 LEU C CA 1
ATOM 4062 C C . LEU C 1 189 ? 102.004 52.097 106.430 1.00 27.58 189 LEU C C 1
ATOM 4063 O O . LEU C 1 189 ? 102.587 53.096 106.860 1.00 24.65 189 LEU C O 1
ATOM 4068 N N . HIS C 1 190 ? 102.276 50.870 106.855 1.00 27.63 190 HIS C N 1
ATOM 4069 C CA . HIS C 1 190 ? 103.394 50.679 107.746 1.00 30.32 190 HIS C CA 1
ATOM 4070 C C . HIS C 1 190 ? 104.469 50.628 106.679 1.00 32.56 190 HIS C C 1
ATOM 4071 O O . HIS C 1 190 ? 104.216 50.171 105.567 1.00 33.74 190 HIS C O 1
ATOM 4078 N N . GLU C 1 191 ? 105.649 51.132 106.988 1.00 33.36 191 GLU C N 1
ATOM 4079 C CA . GLU C 1 191 ? 106.745 51.160 106.024 1.00 34.49 191 GLU C CA 1
ATOM 4080 C C . GLU C 1 191 ? 106.649 52.296 104.992 1.00 34.15 191 GLU C C 1
ATOM 4081 O O . GLU C 1 191 ? 107.585 52.501 104.221 1.00 34.80 191 GLU C O 1
ATOM 4087 N N . PHE C 1 192 ? 105.544 53.050 104.982 1.00 32.78 192 PHE C N 1
ATOM 4088 C CA . PHE C 1 192 ? 105.455 54.197 104.070 1.00 31.16 192 PHE C CA 1
ATOM 4089 C C . PHE C 1 192 ? 106.461 55.264 104.527 1.00 30.96 192 PHE C C 1
ATOM 4090 O O . PHE C 1 192 ? 107.195 55.816 103.723 1.00 30.98 192 PHE C O 1
ATOM 4098 N N . ARG C 1 193 ? 106.481 55.566 105.814 1.00 31.03 193 ARG C N 1
ATOM 4099 C CA . ARG C 1 193 ? 107.404 56.567 106.311 1.00 33.12 193 ARG C CA 1
ATOM 4100 C C . ARG C 1 193 ? 108.838 56.248 105.891 1.00 34.78 193 ARG C C 1
ATOM 4101 O O . ARG C 1 193 ? 109.575 57.125 105.449 1.00 34.15 193 ARG C O 1
ATOM 4109 N N . ASP C 1 194 ? 109.209 54.981 106.011 1.00 37.34 194 ASP C N 1
ATOM 4110 C CA . ASP C 1 194 ? 110.540 54.539 105.652 1.00 39.67 194 ASP C CA 1
ATOM 4111 C C . ASP C 1 194 ? 110.833 54.608 104.138 1.00 40.11 194 ASP C C 1
ATOM 4112 O O . ASP C 1 194 ? 111.916 55.051 103.742 1.00 40.88 194 ASP C O 1
ATOM 4117 N N . LYS C 1 195 ? 109.897 54.175 103.292 1.00 39.28 195 LYS C N 1
ATOM 4118 C CA . LYS C 1 195 ? 110.128 54.234 101.845 1.00 37.76 195 LYS C CA 1
ATOM 4119 C C . LYS C 1 195 ? 110.176 55.683 101.428 1.00 38.10 195 LYS C C 1
ATOM 4120 O O . LYS C 1 195 ? 110.901 56.052 100.506 1.00 37.74 195 LYS C O 1
ATOM 4126 N N . LEU C 1 196 ? 109.412 56.514 102.121 1.00 38.85 196 LEU C N 1
ATOM 4127 C CA . LEU C 1 196 ? 109.383 57.937 101.790 1.00 39.10 196 LEU C CA 1
ATOM 4128 C C . LEU C 1 196 ? 110.664 58.611 102.273 1.00 39.22 196 LEU C C 1
ATOM 4129 O O . LEU C 1 196 ? 111.315 59.334 101.523 1.00 36.51 196 LEU C O 1
ATOM 4134 N N . ALA C 1 197 ? 111.027 58.367 103.528 1.00 41.08 197 ALA C N 1
ATOM 4135 C CA . ALA C 1 197 ? 112.232 58.960 104.077 1.00 43.79 197 ALA C CA 1
ATOM 4136 C C . ALA C 1 197 ? 113.313 58.761 103.019 1.00 45.58 197 ALA C C 1
ATOM 4137 O O . ALA C 1 197 ? 114.154 59.634 102.779 1.00 46.38 197 ALA C O 1
ATOM 4139 N N . ALA C 1 198 ? 113.257 57.619 102.350 1.00 46.71 198 ALA C N 1
ATOM 4140 C CA . ALA C 1 198 ? 114.233 57.329 101.325 1.00 48.09 198 ALA C CA 1
ATOM 4141 C C . ALA C 1 198 ? 113.973 58.027 99.997 1.00 49.75 198 ALA C C 1
ATOM 4142 O O . ALA C 1 198 ? 113.633 57.378 99.014 1.00 49.41 198 ALA C O 1
ATOM 4144 N N . HIS C 1 199 ? 114.081 59.350 99.956 1.00 51.69 199 HIS C N 1
ATOM 4145 C CA . HIS C 1 199 ? 113.942 59.963 98.657 1.00 52.39 199 HIS C CA 1
ATOM 4146 C C . HIS C 1 199 ? 115.091 60.872 98.306 1.00 54.58 199 HIS C C 1
ATOM 4147 O O . HIS C 1 199 ? 115.345 61.093 97.129 1.00 55.74 199 HIS C O 1
ATOM 4154 N N . LEU C 1 200 ? 115.834 61.320 99.315 1.00 55.75 200 LEU C N 1
ATOM 4155 C CA . LEU C 1 200 ? 116.985 62.196 99.117 1.00 57.43 200 LEU C CA 1
ATOM 4156 C C . LEU C 1 200 ? 117.773 62.053 97.808 1.00 57.75 200 LEU C C 1
ATOM 4157 O O . LEU C 1 200 ? 117.921 63.105 97.138 1.00 58.84 200 LEU C O 1
ATOM 4162 N N . GLU D 1 23 ? 18.252 70.189 145.034 1.00 41.33 23 GLU D N 1
ATOM 4163 C CA . GLU D 1 23 ? 18.410 69.458 146.322 1.00 42.57 23 GLU D CA 1
ATOM 4164 C C . GLU D 1 23 ? 19.641 68.578 146.244 1.00 42.00 23 GLU D C 1
ATOM 4165 O O . GLU D 1 23 ? 20.724 68.924 146.749 1.00 40.67 23 GLU D O 1
ATOM 4171 N N . GLN D 1 24 ? 19.463 67.419 145.625 1.00 40.80 24 GLN D N 1
ATOM 4172 C CA . GLN D 1 24 ? 20.575 66.513 145.460 1.00 39.81 24 GLN D CA 1
ATOM 4173 C C . GLN D 1 24 ? 21.129 66.781 144.072 1.00 40.46 24 GLN D C 1
ATOM 4174 O O . GLN D 1 24 ? 21.528 65.866 143.362 1.00 40.20 24 GLN D O 1
ATOM 4180 N N . THR D 1 25 ? 21.115 68.065 143.708 1.00 41.30 25 THR D N 1
ATOM 4181 C CA . THR D 1 25 ? 21.630 68.581 142.434 1.00 41.70 25 THR D CA 1
ATOM 4182 C C . THR D 1 25 ? 23.038 69.132 142.704 1.00 41.45 25 THR D C 1
ATOM 4183 O O . THR D 1 25 ? 23.194 70.055 143.503 1.00 42.53 25 THR D O 1
ATOM 4187 N N . PRO D 1 26 ? 24.067 68.591 142.023 1.00 40.69 26 PRO D N 1
ATOM 4188 C CA . PRO D 1 26 ? 25.474 68.986 142.159 1.00 40.11 26 PRO D CA 1
ATOM 4189 C C . PRO D 1 26 ? 25.734 70.406 142.675 1.00 39.75 26 PRO D C 1
ATOM 4190 O O . PRO D 1 26 ? 26.130 70.587 143.834 1.00 41.54 26 PRO D O 1
ATOM 4194 N N . ILE D 1 27 ? 25.518 71.394 141.811 1.00 37.37 27 ILE D N 1
ATOM 4195 C CA . ILE D 1 27 ? 25.719 72.807 142.153 1.00 36.51 27 ILE D CA 1
ATOM 4196 C C . ILE D 1 27 ? 25.818 73.612 140.845 1.00 35.76 27 ILE D C 1
ATOM 4197 O O . ILE D 1 27 ? 25.202 74.658 140.693 1.00 38.10 27 ILE D O 1
ATOM 4202 N N . HIS D 1 28 ? 26.593 73.086 139.907 1.00 33.01 28 HIS D N 1
ATOM 4203 C CA . HIS D 1 28 ? 26.814 73.674 138.581 1.00 28.88 28 HIS D CA 1
ATOM 4204 C C . HIS D 1 28 ? 27.573 74.983 138.430 1.00 24.93 28 HIS D C 1
ATOM 4205 O O . HIS D 1 28 ? 27.176 76.053 138.921 1.00 23.22 28 HIS D O 1
ATOM 4212 N N . ILE D 1 29 ? 28.662 74.866 137.681 1.00 21.44 29 ILE D N 1
ATOM 4213 C CA . ILE D 1 29 ? 29.549 75.970 137.363 1.00 18.58 29 ILE D CA 1
ATOM 4214 C C . ILE D 1 29 ? 29.495 76.169 135.860 1.00 18.74 29 ILE D C 1
ATOM 4215 O O . ILE D 1 29 ? 29.555 75.186 135.075 1.00 18.73 29 ILE D O 1
ATOM 4220 N N . SER D 1 30 ? 29.357 77.431 135.453 1.00 16.35 30 SER D N 1
ATOM 4221 C CA . SER D 1 30 ? 29.335 77.805 134.048 1.00 15.59 30 SER D CA 1
ATOM 4222 C C . SER D 1 30 ? 30.759 78.265 133.721 1.00 15.76 30 SER D C 1
ATOM 4223 O O . SER D 1 30 ? 31.283 79.178 134.381 1.00 15.97 30 SER D O 1
ATOM 4226 N N . TRP D 1 31 ? 31.400 77.664 132.719 1.00 13.64 31 TRP D N 1
ATOM 4227 C CA . TRP D 1 31 ? 32.773 78.077 132.408 1.00 13.52 31 TRP D CA 1
ATOM 4228 C C . TRP D 1 31 ? 32.897 79.046 131.194 1.00 13.25 31 TRP D C 1
ATOM 4229 O O . TRP D 1 31 ? 32.579 78.669 130.058 1.00 11.59 31 TRP D O 1
ATOM 4240 N N . LEU D 1 32 ? 33.374 80.269 131.454 1.00 13.50 32 LEU D N 1
ATOM 4241 C CA . LEU D 1 32 ? 33.567 81.318 130.446 1.00 12.83 32 LEU D CA 1
ATOM 4242 C C . LEU D 1 32 ? 34.928 81.228 129.743 1.00 14.35 32 LEU D C 1
ATOM 4243 O O . LEU D 1 32 ? 35.993 81.322 130.372 1.00 12.27 32 LEU D O 1
ATOM 4248 N N . SER D 1 33 ? 34.886 81.036 128.437 1.00 15.62 33 SER D N 1
ATOM 4249 C CA . SER D 1 33 ? 36.114 80.959 127.678 1.00 18.04 33 SER D CA 1
ATOM 4250 C C . SER D 1 33 ? 36.650 82.384 127.588 1.00 19.40 33 SER D C 1
ATOM 4251 O O . SER D 1 33 ? 35.886 83.318 127.352 1.00 19.69 33 SER D O 1
ATOM 4254 N N . LEU D 1 34 ? 37.946 82.561 127.798 1.00 20.69 34 LEU D N 1
ATOM 4255 C CA . LEU D 1 34 ? 38.503 83.899 127.720 1.00 20.89 34 LEU D CA 1
ATOM 4256 C C . LEU D 1 34 ? 39.330 84.085 126.442 1.00 23.47 34 LEU D C 1
ATOM 4257 O O . LEU D 1 34 ? 40.006 85.085 126.259 1.00 25.04 34 LEU D O 1
ATOM 4262 N N . SER D 1 35 ? 39.266 83.117 125.537 1.00 27.05 35 SER D N 1
ATOM 4263 C CA . SER D 1 35 ? 40.028 83.213 124.305 1.00 29.14 35 SER D CA 1
ATOM 4264 C C . SER D 1 35 ? 39.675 84.453 123.492 1.00 30.41 35 SER D C 1
ATOM 4265 O O . SER D 1 35 ? 40.537 85.045 122.847 1.00 31.22 35 SER D O 1
ATOM 4268 N N . ARG D 1 36 ? 38.420 84.872 123.530 1.00 31.01 36 ARG D N 1
ATOM 4269 C CA . ARG D 1 36 ? 38.017 86.044 122.773 1.00 31.31 36 ARG D CA 1
ATOM 4270 C C . ARG D 1 36 ? 38.721 87.285 123.302 1.00 31.10 36 ARG D C 1
ATOM 4271 O O . ARG D 1 36 ? 38.674 88.346 122.681 1.00 32.27 36 ARG D O 1
ATOM 4279 N N . VAL D 1 37 ? 39.363 87.146 124.457 1.00 29.80 37 VAL D N 1
ATOM 4280 C CA . VAL D 1 37 ? 40.062 88.243 125.101 1.00 28.44 37 VAL D CA 1
ATOM 4281 C C . VAL D 1 37 ? 41.544 87.867 125.114 1.00 29.01 37 VAL D C 1
ATOM 4282 O O . VAL D 1 37 ? 42.342 88.411 125.871 1.00 27.33 37 VAL D O 1
ATOM 4286 N N . ASN D 1 38 ? 41.888 86.900 124.264 1.00 30.61 38 ASN D N 1
ATOM 4287 C CA . ASN D 1 38 ? 43.268 86.436 124.122 1.00 31.09 38 ASN D CA 1
ATOM 4288 C C . ASN D 1 38 ? 43.805 85.699 125.349 1.00 30.32 38 ASN D C 1
ATOM 4289 O O . ASN D 1 38 ? 44.974 85.869 125.710 1.00 30.31 38 ASN D O 1
ATOM 4294 N N . CYS D 1 39 ? 42.971 84.900 126.005 1.00 28.92 39 CYS D N 1
ATOM 4295 C CA . CYS D 1 39 ? 43.417 84.144 127.172 1.00 27.99 39 CYS D CA 1
ATOM 4296 C C . CYS D 1 39 ? 43.073 82.666 126.987 1.00 28.15 39 CYS D C 1
ATOM 4297 O O . CYS D 1 39 ? 41.945 82.314 126.626 1.00 29.79 39 CYS D O 1
ATOM 4300 N N . SER D 1 40 ? 44.061 81.811 127.246 1.00 26.64 40 SER D N 1
ATOM 4301 C CA . SER D 1 40 ? 43.931 80.369 127.083 1.00 24.24 40 SER D CA 1
ATOM 4302 C C . SER D 1 40 ? 43.024 79.736 128.105 1.00 22.75 40 SER D C 1
ATOM 4303 O O . SER D 1 40 ? 42.541 78.622 127.919 1.00 22.09 40 SER D O 1
ATOM 4306 N N . GLN D 1 41 ? 42.775 80.462 129.181 1.00 22.23 41 GLN D N 1
ATOM 4307 C CA . GLN D 1 41 ? 41.944 79.944 130.259 1.00 23.34 41 GLN D CA 1
ATOM 4308 C C . GLN D 1 41 ? 40.434 80.209 130.319 1.00 20.51 41 GLN D C 1
ATOM 4309 O O . GLN D 1 41 ? 39.882 80.898 129.466 1.00 19.67 41 GLN D O 1
ATOM 4315 N N . PHE D 1 42 ? 39.798 79.654 131.357 1.00 20.00 42 PHE D N 1
ATOM 4316 C CA . PHE D 1 42 ? 38.363 79.776 131.596 1.00 19.29 42 PHE D CA 1
ATOM 4317 C C . PHE D 1 42 ? 38.064 80.342 132.979 1.00 19.07 42 PHE D C 1
ATOM 4318 O O . PHE D 1 42 ? 38.824 80.115 133.914 1.00 19.62 42 PHE D O 1
ATOM 4326 N N . LEU D 1 43 ? 36.969 81.098 133.107 1.00 18.13 43 LEU D N 1
ATOM 4327 C CA . LEU D 1 43 ? 36.585 81.669 134.417 1.00 17.28 43 LEU D CA 1
ATOM 4328 C C . LEU D 1 43 ? 35.212 81.097 134.791 1.00 16.22 43 LEU D C 1
ATOM 4329 O O . LEU D 1 43 ? 34.262 81.158 134.017 1.00 17.30 43 LEU D O 1
ATOM 4334 N N . GLY D 1 44 ? 35.123 80.504 135.972 1.00 17.37 44 GLY D N 1
ATOM 4335 C CA . GLY D 1 44 ? 33.867 79.924 136.396 1.00 14.47 44 GLY D CA 1
ATOM 4336 C C . GLY D 1 44 ? 32.945 80.902 137.086 1.00 14.39 44 GLY D C 1
ATOM 4337 O O . GLY D 1 44 ? 33.393 81.871 137.708 1.00 15.67 44 GLY D O 1
ATOM 4338 N N . LEU D 1 45 ? 31.648 80.653 136.953 1.00 15.38 45 LEU D N 1
ATOM 4339 C CA . LEU D 1 45 ? 30.591 81.456 137.569 1.00 15.90 45 LEU D CA 1
ATOM 4340 C C . LEU D 1 45 ? 29.524 80.475 138.068 1.00 16.34 45 LEU D C 1
ATOM 4341 O O . LEU D 1 45 ? 29.196 79.509 137.363 1.00 15.81 45 LEU D O 1
ATOM 4346 N N . CYS D 1 46 ? 29.000 80.716 139.269 1.00 17.04 46 CYS D N 1
ATOM 4347 C CA . CYS D 1 46 ? 27.938 79.871 139.826 1.00 17.94 46 CYS D CA 1
ATOM 4348 C C . CYS D 1 46 ? 27.010 80.722 140.704 1.00 20.05 46 CYS D C 1
ATOM 4349 O O . CYS D 1 46 ? 27.249 81.907 140.892 1.00 21.39 46 CYS D O 1
ATOM 4352 N N . ALA D 1 47 ? 25.947 80.132 141.218 1.00 21.91 47 ALA D N 1
ATOM 4353 C CA . ALA D 1 47 ? 25.013 80.845 142.095 1.00 22.94 47 ALA D CA 1
ATOM 4354 C C . ALA D 1 47 ? 25.485 80.580 143.533 1.00 22.55 47 ALA D C 1
ATOM 4355 O O . ALA D 1 47 ? 26.337 79.711 143.744 1.00 23.66 47 ALA D O 1
ATOM 4357 N N . LEU D 1 48 ? 24.933 81.311 144.509 1.00 22.22 48 LEU D N 1
ATOM 4358 C CA . LEU D 1 48 ? 25.310 81.142 145.916 1.00 20.11 48 LEU D CA 1
ATOM 4359 C C . LEU D 1 48 ? 25.274 79.703 146.414 1.00 21.28 48 LEU D C 1
ATOM 4360 O O . LEU D 1 48 ? 24.209 79.131 146.607 1.00 21.06 48 LEU D O 1
ATOM 4365 N N . PRO D 1 49 ? 26.446 79.094 146.643 1.00 23.05 49 PRO D N 1
ATOM 4366 C CA . PRO D 1 49 ? 26.488 77.711 147.141 1.00 23.66 49 PRO D CA 1
ATOM 4367 C C . PRO D 1 49 ? 25.901 77.570 148.569 1.00 24.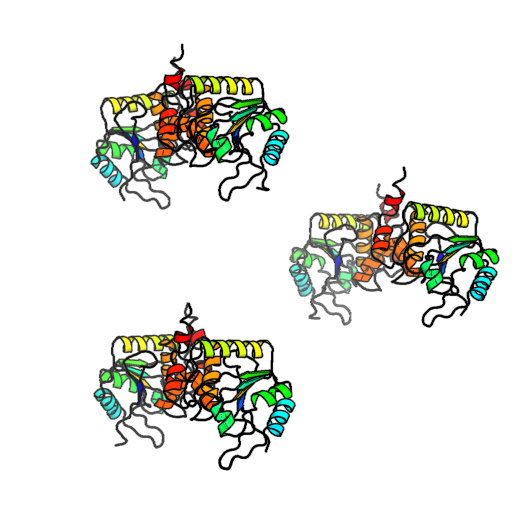25 49 PRO D C 1
ATOM 4368 O O . PRO D 1 49 ? 26.125 78.428 149.434 1.00 24.46 49 PRO D O 1
ATOM 4372 N N . GLY D 1 50 ? 25.165 76.486 148.802 1.00 24.91 50 GLY D N 1
ATOM 4373 C CA . GLY D 1 50 ? 24.564 76.223 150.105 1.00 26.85 50 GLY D CA 1
ATOM 4374 C C . GLY D 1 50 ? 23.385 77.099 150.506 1.00 28.31 50 GLY D C 1
ATOM 4375 O O . GLY D 1 50 ? 22.960 77.085 151.663 1.00 28.97 50 GLY D O 1
ATOM 4376 N N . CYS D 1 51 ? 22.848 77.857 149.557 1.00 29.22 51 CYS D N 1
ATOM 4377 C CA . CYS D 1 51 ? 21.726 78.748 149.829 1.00 29.80 51 CYS D CA 1
ATOM 4378 C C . CYS D 1 51 ? 20.450 78.024 150.226 1.00 31.88 51 CYS D C 1
ATOM 4379 O O . CYS D 1 51 ? 20.046 77.047 149.599 1.00 32.03 51 CYS D O 1
ATOM 4382 N N . LYS D 1 52 ? 19.818 78.524 151.277 1.00 35.04 52 LYS D N 1
ATOM 4383 C CA . LYS D 1 52 ? 18.548 77.988 151.767 1.00 38.57 52 LYS D CA 1
ATOM 4384 C C . LYS D 1 52 ? 17.655 79.206 151.853 1.00 39.55 52 LYS D C 1
ATOM 4385 O O . LYS D 1 52 ? 17.801 80.031 152.740 1.00 39.89 52 LYS D O 1
ATOM 4391 N N . PHE D 1 53 ? 16.744 79.329 150.908 1.00 41.67 53 PHE D N 1
ATOM 4392 C CA . PHE D 1 53 ? 15.865 80.467 150.891 1.00 44.34 53 PHE D CA 1
ATOM 4393 C C . PHE D 1 53 ? 14.580 80.138 150.138 1.00 46.97 53 PHE D C 1
ATOM 4394 O O . PHE D 1 53 ? 14.616 79.830 148.942 1.00 47.27 53 PHE D O 1
ATOM 4402 N N . LYS D 1 54 ? 13.460 80.206 150.854 1.00 49.71 54 LYS D N 1
ATOM 4403 C CA . LYS D 1 54 ? 12.134 79.946 150.301 1.00 52.98 54 LYS D CA 1
ATOM 4404 C C . LYS D 1 54 ? 12.077 78.901 149.183 1.00 55.27 54 LYS D C 1
ATOM 4405 O O . LYS D 1 54 ? 12.285 79.227 148.009 1.00 57.19 54 LYS D O 1
ATOM 4411 N N . ASP D 1 55 ? 11.800 77.653 149.548 1.00 56.34 55 ASP D N 1
ATOM 4412 C CA . ASP D 1 55 ? 11.688 76.565 148.579 1.00 57.33 55 ASP D CA 1
ATOM 4413 C C . ASP D 1 55 ? 13.033 76.110 147.971 1.00 56.81 55 ASP D C 1
ATOM 4414 O O . ASP D 1 55 ? 13.123 75.029 147.382 1.00 56.16 55 ASP D O 1
ATOM 4419 N N . VAL D 1 56 ? 14.073 76.932 148.112 1.00 56.17 56 VAL D N 1
ATOM 4420 C CA . VAL D 1 56 ? 15.406 76.578 147.617 1.00 54.64 56 VAL D CA 1
ATOM 4421 C C . VAL D 1 56 ? 16.247 76.162 148.823 1.00 53.04 56 VAL D C 1
ATOM 4422 O O . VAL D 1 56 ? 16.640 77.004 149.630 1.00 52.67 56 VAL D O 1
ATOM 4426 N N . ARG D 1 57 ? 16.521 74.867 148.950 1.00 51.57 57 ARG D N 1
ATOM 4427 C CA . ARG D 1 57 ? 17.298 74.373 150.090 1.00 50.87 57 ARG D CA 1
ATOM 4428 C C . ARG D 1 57 ? 18.537 73.567 149.679 1.00 47.58 57 ARG D C 1
ATOM 4429 O O . ARG D 1 57 ? 18.413 72.432 149.201 1.00 49.16 57 ARG D O 1
ATOM 4437 N N . ARG D 1 58 ? 19.725 74.142 149.869 1.00 41.79 58 ARG D N 1
ATOM 4438 C CA . ARG D 1 58 ? 20.965 73.441 149.523 1.00 35.99 58 ARG D CA 1
ATOM 4439 C C . ARG D 1 58 ? 21.722 73.162 150.808 1.00 33.10 58 ARG D C 1
ATOM 4440 O O . ARG D 1 58 ? 21.310 73.610 151.873 1.00 30.26 58 ARG D O 1
ATOM 4448 N N . ASN D 1 59 ? 22.838 72.444 150.696 1.00 30.24 59 ASN D N 1
ATOM 4449 C CA . ASN D 1 59 ? 23.668 72.117 151.865 1.00 29.46 59 ASN D CA 1
ATOM 4450 C C . ASN D 1 59 ? 25.065 72.656 151.643 1.00 28.55 59 ASN D C 1
ATOM 4451 O O . ASN D 1 59 ? 25.785 72.173 150.771 1.00 26.73 59 ASN D O 1
ATOM 4456 N N . VAL D 1 60 ? 25.454 73.637 152.453 1.00 28.00 60 VAL D N 1
ATOM 4457 C CA . VAL D 1 60 ? 26.737 74.306 152.288 1.00 29.08 60 VAL D CA 1
ATOM 4458 C C . VAL D 1 60 ? 27.974 73.423 152.228 1.00 28.27 60 VAL D C 1
ATOM 4459 O O . VAL D 1 60 ? 28.841 73.630 151.364 1.00 28.08 60 VAL D O 1
ATOM 4463 N N . GLN D 1 61 ? 28.067 72.458 153.142 1.00 27.01 61 GLN D N 1
ATOM 4464 C CA . GLN D 1 61 ? 29.224 71.556 153.178 1.00 26.28 61 GLN D CA 1
ATOM 4465 C C . GLN D 1 61 ? 29.280 70.689 151.905 1.00 25.52 61 GLN D C 1
ATOM 4466 O O . GLN D 1 61 ? 30.359 70.491 151.333 1.00 25.73 61 GLN D O 1
ATOM 4472 N N . LYS D 1 62 ? 28.130 70.171 151.468 1.00 23.18 62 LYS D N 1
ATOM 4473 C CA . LYS D 1 62 ? 28.069 69.378 150.242 1.00 21.08 62 LYS D CA 1
ATOM 4474 C C . LYS D 1 62 ? 28.550 70.195 149.038 1.00 20.84 62 LYS D C 1
ATOM 4475 O O . LYS D 1 62 ? 29.341 69.705 148.218 1.00 20.31 62 LYS D O 1
ATOM 4481 N N . ASP D 1 63 ? 28.066 71.433 148.922 1.00 20.73 63 ASP D N 1
ATOM 4482 C CA . ASP D 1 63 ? 28.456 72.263 147.777 1.00 21.18 63 ASP D CA 1
ATOM 4483 C C . ASP D 1 63 ? 29.924 72.617 147.806 1.00 22.20 63 ASP D C 1
ATOM 4484 O O . ASP D 1 63 ? 30.596 72.543 146.779 1.00 24.85 63 ASP D O 1
ATOM 4489 N N . THR D 1 64 ? 30.426 73.003 148.970 1.00 21.57 64 THR D N 1
ATOM 4490 C CA . THR D 1 64 ? 31.830 73.346 149.119 1.00 23.59 64 THR D CA 1
ATOM 4491 C C . THR D 1 64 ? 32.764 72.172 148.717 1.00 24.85 64 THR D C 1
ATOM 4492 O O . THR D 1 64 ? 33.763 72.366 148.018 1.00 26.86 64 THR D O 1
ATOM 4496 N N . GLU D 1 65 ? 32.438 70.960 149.152 1.00 27.69 65 GLU D N 1
ATOM 4497 C CA . GLU D 1 65 ? 33.226 69.776 148.797 1.00 28.89 65 GLU D CA 1
ATOM 4498 C C . GLU D 1 65 ? 33.076 69.508 147.302 1.00 28.30 65 GLU D C 1
ATOM 4499 O O . GLU D 1 65 ? 33.959 68.956 146.655 1.00 27.25 65 GLU D O 1
ATOM 4505 N N . GLU D 1 66 ? 31.933 69.897 146.755 1.00 28.16 66 GLU D N 1
ATOM 4506 C CA . GLU D 1 66 ? 31.723 69.701 145.343 1.00 27.52 66 GLU D CA 1
ATOM 4507 C C . GLU D 1 66 ? 32.689 70.652 144.625 1.00 25.54 66 GLU D C 1
ATOM 4508 O O . GLU D 1 66 ? 33.377 70.250 143.687 1.00 23.39 66 GLU D O 1
ATOM 4514 N N . LEU D 1 67 ? 32.755 71.899 145.079 1.00 23.80 67 LEU D N 1
ATOM 4515 C CA . LEU D 1 67 ? 33.629 72.870 144.426 1.00 23.97 67 LEU D CA 1
ATOM 4516 C C . LEU D 1 67 ? 35.103 72.476 144.587 1.00 24.72 67 LEU D C 1
ATOM 4517 O O . LEU D 1 67 ? 35.889 72.630 143.667 1.00 22.84 67 LEU D O 1
ATOM 4522 N N . LYS D 1 68 ? 35.467 71.961 145.757 1.00 27.16 68 LYS D N 1
ATOM 4523 C CA . LYS D 1 68 ? 36.847 71.551 146.009 1.00 28.60 68 LYS D CA 1
ATOM 4524 C C . LYS D 1 68 ? 37.182 70.394 145.068 1.00 28.92 68 LYS D C 1
ATOM 4525 O O . LYS D 1 68 ? 38.242 70.374 144.447 1.00 28.50 68 LYS D O 1
ATOM 4531 N N . SER D 1 69 ? 36.240 69.467 144.922 1.00 29.63 69 SER D N 1
ATOM 4532 C CA . SER D 1 69 ? 36.440 68.319 144.047 1.00 29.88 69 SER D CA 1
ATOM 4533 C C . SER D 1 69 ? 36.525 68.735 142.567 1.00 29.14 69 SER D C 1
ATOM 4534 O O . SER D 1 69 ? 37.069 67.992 141.734 1.00 28.22 69 SER D O 1
ATOM 4537 N N . CYS D 1 70 ? 35.998 69.918 142.245 1.00 27.48 70 CYS D N 1
ATOM 4538 C CA . CYS D 1 70 ? 36.035 70.422 140.875 1.00 26.26 70 CYS D CA 1
ATOM 4539 C C . CYS D 1 70 ? 37.383 71.090 140.601 1.00 25.51 70 CYS D C 1
ATOM 4540 O O . CYS D 1 70 ? 37.606 71.646 139.519 1.00 24.37 70 CYS D O 1
ATOM 4543 N N . GLY D 1 71 ? 38.270 71.057 141.595 1.00 25.15 71 GLY D N 1
ATOM 4544 C CA . GLY D 1 71 ? 39.598 71.627 141.427 1.00 22.88 71 GLY D CA 1
ATOM 4545 C C . GLY D 1 71 ? 39.741 73.114 141.692 1.00 23.65 71 GLY D C 1
ATOM 4546 O O . GLY D 1 71 ? 40.808 73.695 141.414 1.00 22.06 71 GLY D O 1
ATOM 4547 N N . ILE D 1 72 ? 38.692 73.734 142.253 1.00 21.97 72 ILE D N 1
ATOM 4548 C CA . ILE D 1 72 ? 38.733 75.158 142.535 1.00 20.38 72 ILE D CA 1
ATOM 4549 C C . ILE D 1 72 ? 39.817 75.598 143.546 1.00 20.92 72 ILE D C 1
ATOM 4550 O O . ILE D 1 72 ? 39.907 75.076 144.647 1.00 21.58 72 ILE D O 1
ATOM 4555 N N . GLN D 1 73 ? 40.624 76.580 143.169 1.00 20.59 73 GLN D N 1
ATOM 4556 C CA . GLN D 1 73 ? 41.685 77.064 144.044 1.00 21.02 73 GLN D CA 1
ATOM 4557 C C . GLN D 1 73 ? 41.404 78.438 144.655 1.00 20.49 73 GLN D C 1
ATOM 4558 O O . GLN D 1 73 ? 41.883 78.739 145.753 1.00 19.50 73 GLN D O 1
ATOM 4564 N N . ASP D 1 74 ? 40.599 79.247 143.968 1.00 19.33 74 ASP D N 1
ATOM 4565 C CA . ASP D 1 74 ? 40.258 80.591 144.421 1.00 19.40 74 ASP D CA 1
ATOM 4566 C C . ASP D 1 74 ? 38.802 80.962 144.113 1.00 19.21 74 ASP D C 1
ATOM 4567 O O . ASP D 1 74 ? 38.322 80.735 142.994 1.00 18.35 74 ASP D O 1
ATOM 4572 N N . ILE D 1 75 ? 38.113 81.579 145.081 1.00 18.85 75 ILE D N 1
ATOM 4573 C CA . ILE D 1 75 ? 36.710 81.977 144.894 1.00 18.60 75 ILE D CA 1
ATOM 4574 C C . ILE D 1 75 ? 36.427 83.443 145.275 1.00 18.87 75 ILE D C 1
ATOM 4575 O O . ILE D 1 75 ? 36.793 83.890 146.379 1.00 17.73 75 ILE D O 1
ATOM 4580 N N . PHE D 1 76 ? 35.838 84.206 144.346 1.00 19.04 76 PHE D N 1
ATOM 4581 C CA . PHE D 1 76 ? 35.508 85.601 144.604 1.00 18.15 76 PHE D CA 1
ATOM 4582 C C . PHE D 1 76 ? 34.040 85.637 144.972 1.00 18.22 76 PHE D C 1
ATOM 4583 O O . PHE D 1 76 ? 33.201 85.053 144.281 1.00 16.94 76 PHE D O 1
ATOM 4591 N N . VAL D 1 77 ? 33.750 86.282 146.099 1.00 18.37 77 VAL D N 1
ATOM 4592 C CA . VAL D 1 77 ? 32.386 86.407 146.618 1.00 16.95 77 VAL D CA 1
ATOM 4593 C C . VAL D 1 77 ? 31.980 87.876 146.623 1.0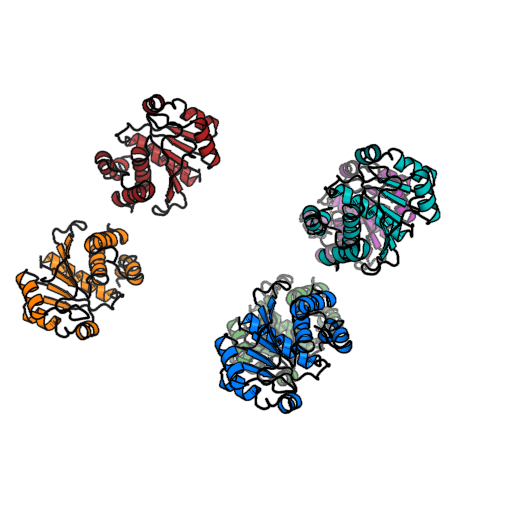0 17.84 77 VAL D C 1
ATOM 4594 O O . VAL D 1 77 ? 32.649 88.698 147.256 1.00 15.37 77 VAL D O 1
ATOM 4598 N N . PHE D 1 78 ? 30.906 88.212 145.905 1.00 18.91 78 PHE D N 1
ATOM 4599 C CA . PHE D 1 78 ? 30.442 89.592 145.837 1.00 19.63 78 PHE D CA 1
ATOM 4600 C C . PHE D 1 78 ? 29.224 89.842 146.718 1.00 20.59 78 PHE D C 1
ATOM 4601 O O . PHE D 1 78 ? 28.726 90.952 146.758 1.00 19.63 78 PHE D O 1
ATOM 4609 N N . CYS D 1 79 ? 28.750 88.811 147.415 1.00 22.13 79 CYS D N 1
ATOM 4610 C CA . CYS D 1 79 ? 27.597 88.940 148.312 1.00 25.08 79 CYS D CA 1
ATOM 4611 C C . CYS D 1 79 ? 27.972 89.659 149.590 1.00 25.89 79 CYS D C 1
ATOM 4612 O O . CYS D 1 79 ? 29.095 89.515 150.085 1.00 24.44 79 CYS D O 1
ATOM 4615 N N . THR D 1 80 ? 27.026 90.437 150.119 1.00 27.39 80 THR D N 1
ATOM 4616 C CA . THR D 1 80 ? 27.238 91.216 151.345 1.00 27.75 80 THR D CA 1
ATOM 4617 C C . THR D 1 80 ? 27.200 90.303 152.555 1.00 28.82 80 THR D C 1
ATOM 4618 O O . THR D 1 80 ? 26.682 89.182 152.486 1.00 30.15 80 THR D O 1
ATOM 4622 N N . ARG D 1 81 ? 27.731 90.789 153.678 1.00 29.96 81 ARG D N 1
ATOM 4623 C CA . ARG D 1 81 ? 27.723 90.022 154.920 1.00 29.67 81 ARG D CA 1
ATOM 4624 C C . ARG D 1 81 ? 26.278 89.728 155.260 1.00 28.34 81 ARG D C 1
ATOM 4625 O O . ARG D 1 81 ? 25.952 88.660 155.769 1.00 26.44 81 ARG D O 1
ATOM 4633 N N . GLY D 1 82 ? 25.415 90.705 154.980 1.00 26.92 82 GLY D N 1
ATOM 4634 C CA . GLY D 1 82 ? 23.999 90.543 155.246 1.00 25.07 82 GLY D CA 1
ATOM 4635 C C . GLY D 1 82 ? 23.341 89.396 154.502 1.00 23.79 82 GLY D C 1
ATOM 4636 O O . GLY D 1 82 ? 22.589 88.602 155.079 1.00 22.95 82 GLY D O 1
ATOM 4637 N N . GLU D 1 83 ? 23.608 89.321 153.204 1.00 23.77 83 GLU D N 1
ATOM 4638 C CA . GLU D 1 83 ? 23.043 88.265 152.390 1.00 22.80 83 GLU D CA 1
ATOM 4639 C C . GLU D 1 83 ? 23.499 86.912 152.914 1.00 24.07 83 GLU D C 1
ATOM 4640 O O . GLU D 1 83 ? 22.689 85.996 153.051 1.00 24.47 83 GLU D O 1
ATOM 4646 N N . LEU D 1 84 ? 24.789 86.778 153.215 1.00 23.79 84 LEU D N 1
ATOM 4647 C CA . LEU D 1 84 ? 25.271 85.499 153.708 1.00 24.61 84 LEU D CA 1
ATOM 4648 C C . LEU D 1 84 ? 24.435 85.019 154.888 1.00 26.08 84 LEU D C 1
ATOM 4649 O O . LEU D 1 84 ? 24.125 83.830 154.994 1.00 25.43 84 LEU D O 1
ATOM 4654 N N . SER D 1 85 ? 24.047 85.943 155.764 1.00 27.92 85 SER D N 1
ATOM 4655 C CA . SER D 1 85 ? 23.210 85.586 156.906 1.00 28.81 85 SER D CA 1
ATOM 4656 C C . SER D 1 85 ? 21.770 85.317 156.480 1.00 29.05 85 SER D C 1
ATOM 4657 O O . SER D 1 85 ? 21.213 84.281 156.811 1.00 30.13 85 SER D O 1
ATOM 4660 N N . LYS D 1 86 ? 21.163 86.230 155.732 1.00 28.83 86 LYS D N 1
ATOM 4661 C CA . LYS D 1 86 ? 19.782 86.009 155.344 1.00 28.13 86 LYS D CA 1
ATOM 4662 C C . LYS D 1 86 ? 19.571 84.720 154.549 1.00 28.12 86 LYS D C 1
ATOM 4663 O O . LYS D 1 86 ? 18.521 84.091 154.649 1.00 29.04 86 LYS D O 1
ATOM 4669 N N . TYR D 1 87 ? 20.563 84.303 153.771 1.00 28.63 87 TYR D N 1
ATOM 4670 C CA . TYR D 1 87 ? 20.396 83.078 153.009 1.00 28.04 87 TYR D CA 1
ATOM 4671 C C . TYR D 1 87 ? 21.017 81.870 153.691 1.00 28.19 87 TYR D C 1
ATOM 4672 O O . TYR D 1 87 ? 21.299 80.867 153.053 1.00 27.80 87 TYR D O 1
ATOM 4681 N N . ARG D 1 88 ? 21.231 81.994 154.996 1.00 28.47 88 ARG D N 1
ATOM 4682 C CA . ARG D 1 88 ? 21.743 80.912 155.839 1.00 29.11 88 ARG D CA 1
ATOM 4683 C C . ARG D 1 88 ? 23.115 80.290 155.561 1.00 29.26 88 ARG D C 1
ATOM 4684 O O . ARG D 1 88 ? 23.270 79.080 155.688 1.00 30.26 88 ARG D O 1
ATOM 4692 N N . VAL D 1 89 ? 24.107 81.103 155.215 1.00 28.78 89 VAL D N 1
ATOM 4693 C CA . VAL D 1 89 ? 25.453 80.588 154.972 1.00 27.17 89 VAL D CA 1
ATOM 4694 C C . VAL D 1 89 ? 26.461 81.613 155.472 1.00 27.05 89 VAL D C 1
ATOM 4695 O O . VAL D 1 89 ? 27.428 81.921 154.791 1.00 24.26 89 VAL D O 1
ATOM 4699 N N . PRO D 1 90 ? 26.267 82.119 156.712 1.00 28.36 90 PRO D N 1
ATOM 4700 C CA . PRO D 1 90 ? 27.129 83.126 157.342 1.00 28.63 90 PRO D CA 1
ATOM 4701 C C . PRO D 1 90 ? 28.579 82.678 157.436 1.00 29.33 90 PRO D C 1
ATOM 4702 O O . PRO D 1 90 ? 29.509 83.513 157.520 1.00 28.35 90 PRO D O 1
ATOM 4706 N N . ASN D 1 91 ? 28.737 81.353 157.450 1.00 30.08 91 ASN D N 1
ATOM 4707 C CA . ASN D 1 91 ? 30.035 80.688 157.575 1.00 30.67 91 ASN D CA 1
ATOM 4708 C C . ASN D 1 91 ? 30.668 80.291 156.236 1.00 28.96 91 ASN D C 1
ATOM 4709 O O . ASN D 1 91 ? 31.690 79.587 156.197 1.00 28.00 91 ASN D O 1
ATOM 4714 N N . LEU D 1 92 ? 30.061 80.744 155.141 1.00 27.53 92 LEU D N 1
ATOM 4715 C CA . LEU D 1 92 ? 30.552 80.429 153.809 1.00 26.40 92 LEU D CA 1
ATOM 4716 C C . LEU D 1 92 ? 32.056 80.634 153.664 1.00 27.33 92 LEU D C 1
ATOM 4717 O O . LEU D 1 92 ? 32.784 79.702 153.317 1.00 27.88 92 LEU D O 1
ATOM 4722 N N . LEU D 1 93 ? 32.512 81.849 153.951 1.00 27.34 93 LEU D N 1
ATOM 4723 C CA . LEU D 1 93 ? 33.917 82.207 153.789 1.00 26.90 93 LEU D CA 1
ATOM 4724 C C . LEU D 1 93 ? 34.908 81.348 154.593 1.00 26.07 93 LEU D C 1
ATOM 4725 O O . LEU D 1 93 ? 35.991 81.042 154.121 1.00 23.28 93 LEU D O 1
ATOM 4730 N N . ASP D 1 94 ? 34.538 80.964 155.806 1.00 26.82 94 ASP D N 1
ATOM 4731 C CA . ASP D 1 94 ? 35.430 80.134 156.596 1.00 26.60 94 ASP D CA 1
ATOM 4732 C C . ASP D 1 94 ? 35.432 78.677 156.073 1.00 26.06 94 ASP D C 1
ATOM 4733 O O . ASP D 1 94 ? 36.481 78.047 156.043 1.00 25.63 94 ASP D O 1
ATOM 4738 N N . LEU D 1 95 ? 34.282 78.167 155.621 1.00 25.17 95 LEU D N 1
ATOM 4739 C CA . LEU D 1 95 ? 34.214 76.809 155.069 1.00 23.93 95 LEU D CA 1
ATOM 4740 C C . LEU D 1 95 ? 35.115 76.644 153.848 1.00 22.34 95 LEU D C 1
ATOM 4741 O O . LEU D 1 95 ? 35.801 75.633 153.709 1.00 21.89 95 LEU D O 1
ATOM 4746 N N . TYR D 1 96 ? 35.109 77.630 152.961 1.00 21.10 96 TYR D N 1
ATOM 4747 C CA . TYR D 1 96 ? 35.951 77.545 151.762 1.00 22.16 96 TYR D CA 1
ATOM 4748 C C . TYR D 1 96 ? 37.413 77.370 152.192 1.00 21.69 96 TYR D C 1
ATOM 4749 O O . TYR D 1 96 ? 38.162 76.584 151.619 1.00 19.06 96 TYR D O 1
ATOM 4758 N N . GLN D 1 97 ? 37.809 78.132 153.204 1.00 22.27 97 GLN D N 1
ATOM 4759 C CA . GLN D 1 97 ? 39.184 78.109 153.704 1.00 21.88 97 GLN D CA 1
ATOM 4760 C C . GLN D 1 97 ? 39.498 76.796 154.415 1.00 23.30 97 GLN D C 1
ATOM 4761 O O . GLN D 1 97 ? 40.653 76.347 154.432 1.00 24.58 97 GLN D O 1
ATOM 4767 N N . GLN D 1 98 ? 38.466 76.181 154.979 1.00 23.88 98 GLN D N 1
ATOM 4768 C CA . GLN D 1 98 ? 38.601 74.892 155.639 1.00 26.53 98 GLN D CA 1
ATOM 4769 C C . GLN D 1 98 ? 38.813 73.810 154.571 1.00 27.35 98 GLN D C 1
ATOM 4770 O O . GLN D 1 98 ? 39.259 72.707 154.874 1.00 28.34 98 GLN D O 1
ATOM 4776 N N . CYS D 1 99 ? 38.472 74.134 153.327 1.00 27.46 99 CYS D N 1
ATOM 4777 C CA . CYS D 1 99 ? 38.649 73.209 152.217 1.00 26.09 99 CYS D CA 1
ATOM 4778 C C . CYS D 1 99 ? 39.861 73.587 151.365 1.00 24.53 99 CYS D C 1
ATOM 4779 O O . CYS D 1 99 ? 40.029 73.088 150.242 1.00 23.64 99 CYS D O 1
ATOM 4782 N N . GLY D 1 100 ? 40.691 74.474 151.908 1.00 22.79 100 GLY D N 1
ATOM 4783 C CA . GLY D 1 100 ? 41.900 74.909 151.222 1.00 22.40 100 GLY D CA 1
ATOM 4784 C C . GLY D 1 100 ? 41.728 75.860 150.041 1.00 21.57 100 GLY D C 1
ATOM 4785 O O . GLY D 1 100 ? 42.631 76.012 149.223 1.00 20.58 100 GLY D O 1
ATOM 4786 N N . ILE D 1 101 ? 40.568 76.500 149.950 1.00 20.92 101 ILE D N 1
ATOM 4787 C CA . ILE D 1 101 ? 40.314 77.436 148.865 1.00 20.33 101 ILE D CA 1
ATOM 4788 C C . ILE D 1 101 ? 40.556 78.880 149.286 1.00 20.95 101 ILE D C 1
ATOM 4789 O O . ILE D 1 101 ? 40.003 79.323 150.291 1.00 22.05 101 ILE D O 1
ATOM 4794 N N . ILE D 1 102 ? 41.397 79.603 148.550 1.00 20.20 102 ILE D N 1
ATOM 4795 C CA . ILE D 1 102 ? 41.661 81.006 148.860 1.00 21.46 102 ILE D CA 1
ATOM 4796 C C . ILE D 1 102 ? 40.419 81.815 148.496 1.00 21.90 102 ILE D C 1
ATOM 4797 O O . ILE D 1 102 ? 39.963 81.807 147.353 1.00 21.36 102 ILE D O 1
ATOM 4802 N N . THR D 1 103 ? 39.887 82.492 149.507 1.00 22.37 103 THR D N 1
ATOM 4803 C CA . THR D 1 103 ? 38.654 83.270 149.425 1.00 23.60 103 THR D CA 1
ATOM 4804 C C . THR D 1 103 ? 38.883 84.765 149.324 1.00 23.11 103 THR D C 1
ATOM 4805 O O . THR D 1 103 ? 39.543 85.334 150.178 1.00 23.70 103 THR D O 1
ATOM 4809 N N . HIS D 1 104 ? 38.334 85.394 148.287 1.00 22.84 104 HIS D N 1
ATOM 4810 C CA . HIS D 1 104 ? 38.462 86.844 148.067 1.00 20.47 104 HIS D CA 1
ATOM 4811 C C . HIS D 1 104 ? 37.085 87.491 148.213 1.00 19.28 104 HIS D C 1
ATOM 4812 O O . HIS D 1 104 ? 36.314 87.564 147.246 1.00 19.14 104 HIS D O 1
ATOM 4819 N N . HIS D 1 105 ? 36.770 87.965 149.409 1.00 18.53 105 HIS D N 1
ATOM 4820 C CA . HIS D 1 105 ? 35.472 88.593 149.638 1.00 19.99 105 HIS D CA 1
ATOM 4821 C C . HIS D 1 105 ? 35.454 90.077 149.242 1.00 19.36 105 HIS D C 1
ATOM 4822 O O . HIS D 1 105 ? 36.102 90.888 149.890 1.00 17.41 105 HIS D O 1
ATOM 4829 N N . HIS D 1 106 ? 34.711 90.428 148.187 1.00 20.32 106 HIS D N 1
ATOM 4830 C CA . HIS D 1 106 ? 34.621 91.809 147.731 1.00 20.94 106 HIS D CA 1
ATOM 4831 C C . HIS D 1 106 ? 33.148 92.230 147.600 1.00 22.07 106 HIS D C 1
ATOM 4832 O O . HIS D 1 106 ? 32.596 92.269 146.498 1.00 20.72 106 HIS D O 1
ATOM 4839 N N . PRO D 1 107 ? 32.504 92.584 148.719 1.00 23.12 107 PRO D N 1
ATOM 4840 C CA . PRO D 1 107 ? 31.097 92.998 148.700 1.00 23.29 107 PRO D CA 1
ATOM 4841 C C . PRO D 1 107 ? 30.669 94.079 147.688 1.00 23.98 107 PRO D C 1
ATOM 4842 O O . PRO D 1 107 ? 31.333 95.115 147.529 1.00 24.54 107 PRO D O 1
ATOM 4846 N N . ILE D 1 108 ? 29.555 93.807 146.999 1.00 21.87 108 ILE D N 1
ATOM 4847 C CA . ILE D 1 108 ? 28.953 94.735 146.048 1.00 20.82 108 ILE D CA 1
ATOM 4848 C C . ILE D 1 108 ? 27.482 94.682 146.443 1.00 21.20 108 ILE D C 1
ATOM 4849 O O . ILE D 1 108 ? 26.868 93.609 146.494 1.00 20.85 108 ILE D O 1
ATOM 4854 N N . ALA D 1 109 ? 26.909 95.828 146.763 1.00 22.51 109 ALA D N 1
ATOM 4855 C CA . ALA D 1 109 ? 25.504 95.859 147.152 1.00 22.89 109 ALA D CA 1
ATOM 4856 C C . ALA D 1 109 ? 24.579 95.175 146.117 1.00 22.27 109 ALA D C 1
ATOM 4857 O O . ALA D 1 109 ? 24.722 95.371 144.910 1.00 20.60 109 ALA D O 1
ATOM 4859 N N . ASP D 1 110 ? 23.633 94.382 146.617 1.00 21.96 110 ASP D N 1
ATOM 4860 C CA . ASP D 1 110 ? 22.667 93.700 145.780 1.00 23.56 110 ASP D CA 1
ATOM 4861 C C . ASP D 1 110 ? 22.020 94.803 144.932 1.00 24.11 110 ASP D C 1
ATOM 4862 O O . ASP D 1 110 ? 21.574 95.819 145.464 1.00 24.12 110 ASP D O 1
ATOM 4867 N N . GLY D 1 111 ? 21.964 94.611 143.622 1.00 22.68 111 GLY D N 1
ATOM 4868 C CA . GLY D 1 111 ? 21.410 95.659 142.796 1.00 23.12 111 GLY D CA 1
ATOM 4869 C C . GLY D 1 111 ? 22.391 96.803 142.539 1.00 23.91 111 GLY D C 1
ATOM 4870 O O . GLY D 1 111 ? 22.162 97.593 141.648 1.00 24.72 111 GLY D O 1
ATOM 4871 N N . GLY D 1 112 ? 23.494 96.897 143.278 1.00 23.96 112 GLY D N 1
ATOM 4872 C CA . GLY D 1 112 ? 24.432 97.991 143.032 1.00 24.06 112 GLY D CA 1
ATOM 4873 C C . GLY D 1 112 ? 25.641 97.646 142.163 1.00 25.13 112 GLY D C 1
ATOM 4874 O O . GLY D 1 112 ? 25.655 96.600 141.517 1.00 25.13 112 GLY D O 1
ATOM 4875 N N . THR D 1 113 ? 26.660 98.508 142.156 1.00 24.36 113 THR D N 1
ATOM 4876 C CA . THR D 1 113 ? 27.889 98.306 141.365 1.00 24.69 113 THR D CA 1
ATOM 4877 C C . THR D 1 113 ? 29.097 98.634 142.250 1.00 25.41 113 THR D C 1
ATOM 4878 O O . THR D 1 113 ? 28.991 99.452 143.151 1.00 26.34 113 THR D O 1
ATOM 4882 N N . PRO D 1 114 ? 30.261 98.013 141.998 1.00 25.37 114 PRO D N 1
ATOM 4883 C CA . PRO D 1 114 ? 31.433 98.296 142.831 1.00 26.31 114 PRO D CA 1
ATOM 4884 C C . PRO D 1 114 ? 32.042 99.638 142.507 1.00 27.43 114 PRO D C 1
ATOM 4885 O O . PRO D 1 114 ? 31.900 100.118 141.393 1.00 27.44 114 PRO D O 1
ATOM 4889 N N . ASP D 1 115 ? 32.708 100.239 143.488 1.00 30.30 115 ASP D N 1
ATOM 4890 C CA . ASP D 1 115 ? 33.370 101.522 143.288 1.00 33.11 115 ASP D CA 1
ATOM 4891 C C . ASP D 1 115 ? 34.671 101.270 142.530 1.00 32.53 115 ASP D C 1
ATOM 4892 O O . ASP D 1 115 ? 35.186 100.153 142.529 1.00 31.74 115 ASP D O 1
ATOM 4897 N N . ILE D 1 116 ? 35.196 102.313 141.891 1.00 32.49 116 ILE D N 1
ATOM 4898 C CA . ILE D 1 116 ? 36.411 102.175 141.092 1.00 32.32 116 ILE D CA 1
ATOM 4899 C C . ILE D 1 116 ? 37.566 101.550 141.863 1.00 30.90 116 ILE D C 1
ATOM 4900 O O . ILE D 1 116 ? 38.333 100.782 141.312 1.00 30.74 116 ILE D O 1
ATOM 4905 N N . ALA D 1 117 ? 37.685 101.891 143.139 1.00 30.34 117 ALA D N 1
ATOM 4906 C CA . ALA D 1 117 ? 38.765 101.368 143.957 1.00 30.57 117 ALA D CA 1
ATOM 4907 C C . ALA D 1 117 ? 38.632 99.869 144.168 1.00 30.48 117 ALA D C 1
ATOM 4908 O O . ALA D 1 117 ? 39.594 99.119 144.012 1.00 31.76 117 ALA D O 1
ATOM 4910 N N . SER D 1 118 ? 37.433 99.436 144.529 1.00 28.85 118 SER D N 1
ATOM 4911 C CA . SER D 1 118 ? 37.172 98.021 144.770 1.00 27.31 118 SER D CA 1
ATOM 4912 C C . SER D 1 118 ? 37.215 97.245 143.440 1.00 26.38 118 SER D C 1
ATOM 4913 O O . SER D 1 118 ? 37.916 96.235 143.304 1.00 25.53 118 SER D O 1
ATOM 4916 N N . CYS D 1 119 ? 36.491 97.738 142.447 1.00 26.08 119 CYS D N 1
ATOM 4917 C CA . CYS D 1 119 ? 36.458 97.068 141.148 1.00 27.16 119 CYS D CA 1
ATOM 4918 C C . CYS D 1 119 ? 37.896 96.915 140.613 1.00 26.91 119 CYS D C 1
ATOM 4919 O O . CYS D 1 119 ? 38.228 95.944 139.948 1.00 27.28 119 CYS D O 1
ATOM 4922 N N . CYS D 1 120 ? 38.741 97.879 140.954 1.00 28.12 120 CYS D N 1
ATOM 4923 C CA . CYS D 1 120 ? 40.154 97.932 140.557 1.00 27.47 120 CYS D CA 1
ATOM 4924 C C . CYS D 1 120 ? 40.895 96.735 141.160 1.00 26.34 120 CYS D C 1
ATOM 4925 O O . CYS D 1 120 ? 41.595 96.017 140.463 1.00 23.79 120 CYS D O 1
ATOM 4928 N N . GLU D 1 121 ? 40.723 96.523 142.461 1.00 27.57 121 GLU D N 1
ATOM 4929 C CA . GLU D 1 121 ? 41.378 95.410 143.157 1.00 29.57 121 GLU D CA 1
ATOM 4930 C C . GLU D 1 121 ? 40.935 94.065 142.612 1.00 29.25 121 GLU D C 1
ATOM 4931 O O . GLU D 1 121 ? 41.724 93.124 142.483 1.00 28.08 121 GLU D O 1
ATOM 4937 N N . ILE D 1 122 ? 39.638 93.964 142.354 1.00 28.88 122 ILE D N 1
ATOM 4938 C CA . ILE D 1 122 ? 39.073 92.722 141.857 1.00 27.04 122 ILE D CA 1
ATOM 4939 C C . ILE D 1 122 ? 39.718 92.346 140.524 1.00 27.75 122 ILE D C 1
ATOM 4940 O O . ILE D 1 122 ? 40.116 91.190 140.320 1.00 26.96 122 ILE D O 1
ATOM 4945 N N . MET D 1 123 ? 39.849 93.324 139.625 1.00 27.17 123 MET D N 1
ATOM 4946 C CA . MET D 1 123 ? 40.427 93.054 138.308 1.00 25.70 123 MET D CA 1
ATOM 4947 C C . MET D 1 123 ? 41.893 92.605 138.440 1.00 25.70 123 MET D C 1
ATOM 4948 O O . MET D 1 123 ? 42.379 91.795 137.658 1.00 24.78 123 MET D O 1
ATOM 4953 N N . GLU D 1 124 ? 42.599 93.136 139.430 1.00 26.41 124 GLU D N 1
ATOM 4954 C CA . GLU D 1 124 ? 43.991 92.756 139.623 1.00 26.39 124 GLU D CA 1
ATOM 4955 C C . GLU D 1 124 ? 44.102 91.379 140.237 1.00 25.09 124 GLU D C 1
ATOM 4956 O O . GLU D 1 124 ? 44.885 90.543 139.759 1.00 24.79 124 GLU D O 1
ATOM 4962 N N . GLU D 1 125 ? 43.331 91.134 141.296 1.00 22.32 125 GLU D N 1
ATOM 4963 C CA . GLU D 1 125 ? 43.372 89.845 141.946 1.00 20.99 125 GLU D CA 1
ATOM 4964 C C . GLU D 1 125 ? 42.972 88.737 140.950 1.00 22.37 125 GLU D C 1
ATOM 4965 O O . GLU D 1 125 ? 43.552 87.646 140.956 1.00 22.43 125 GLU D O 1
ATOM 4971 N N . LEU D 1 126 ? 41.987 89.010 140.086 1.00 23.12 126 LEU D N 1
ATOM 4972 C CA . LEU D 1 126 ? 41.559 88.003 139.097 1.00 23.90 126 LEU D CA 1
ATOM 4973 C C . LEU D 1 126 ? 42.665 87.708 138.090 1.00 25.11 126 LEU D C 1
ATOM 4974 O O . LEU D 1 126 ? 42.983 86.549 137.815 1.00 24.42 126 LEU D O 1
ATOM 4979 N N . THR D 1 127 ? 43.240 88.776 137.536 1.00 25.93 127 THR D N 1
ATOM 4980 C CA . THR D 1 127 ? 44.279 88.631 136.529 1.00 26.91 127 THR D CA 1
ATOM 4981 C C . THR D 1 127 ? 45.465 87.873 137.134 1.00 26.71 127 THR D C 1
ATOM 4982 O O . THR D 1 127 ? 46.040 87.009 136.492 1.00 25.13 127 THR D O 1
ATOM 4986 N N . THR D 1 128 ? 45.787 88.149 138.392 1.00 27.55 128 THR D N 1
ATOM 4987 C CA . THR D 1 128 ? 46.896 87.471 139.054 1.00 28.02 128 THR D CA 1
ATOM 4988 C C . THR D 1 128 ? 46.634 85.971 139.107 1.00 28.35 128 THR D C 1
ATOM 4989 O O . THR D 1 128 ? 47.521 85.162 138.828 1.00 27.55 128 THR D O 1
ATOM 4993 N N . CYS D 1 129 ? 45.407 85.598 139.466 1.00 27.77 129 CYS D N 1
ATOM 4994 C CA . CYS D 1 129 ? 45.054 84.200 139.514 1.00 26.48 129 CYS D CA 1
ATOM 4995 C C . CYS D 1 129 ? 45.207 83.620 138.103 1.00 28.12 129 CYS D C 1
ATOM 4996 O O . CYS D 1 129 ? 45.757 82.544 137.932 1.00 29.24 129 CYS D O 1
ATOM 4999 N N . LEU D 1 130 ? 44.726 84.325 137.091 1.00 29.30 130 LEU D N 1
ATOM 5000 C CA . LEU D 1 130 ? 44.836 83.809 135.727 1.00 31.51 130 LEU D CA 1
ATOM 5001 C C . LEU D 1 130 ? 46.279 83.542 135.315 1.00 32.93 130 LEU D C 1
ATOM 5002 O O . LEU D 1 130 ? 46.660 82.417 134.964 1.00 32.63 130 LEU D O 1
ATOM 5007 N N . LYS D 1 131 ? 47.075 84.598 135.356 1.00 33.75 131 LYS D N 1
ATOM 5008 C CA . LYS D 1 131 ? 48.468 84.509 134.962 1.00 34.98 131 LYS D CA 1
ATOM 5009 C C . LYS D 1 131 ? 49.236 83.480 135.789 1.00 34.97 131 LYS D C 1
ATOM 5010 O O . LYS D 1 131 ? 50.328 83.062 135.413 1.00 35.20 131 LYS D O 1
ATOM 5016 N N . ASN D 1 132 ? 48.658 83.046 136.901 1.00 34.15 132 ASN D N 1
ATOM 5017 C CA . ASN D 1 132 ? 49.324 82.040 137.713 1.00 33.27 132 ASN D CA 1
ATOM 5018 C C . ASN D 1 132 ? 48.618 80.688 137.586 1.00 31.61 132 ASN D C 1
ATOM 5019 O O . ASN D 1 132 ? 48.862 79.751 138.347 1.00 28.38 132 ASN D O 1
ATOM 5024 N N . TYR D 1 133 ? 47.719 80.617 136.612 1.00 31.67 133 TYR D N 1
ATOM 5025 C CA . TYR D 1 133 ? 46.993 79.400 136.316 1.00 32.41 133 TYR D CA 1
ATOM 5026 C C . TYR D 1 133 ? 46.239 78.794 137.496 1.00 31.33 133 TYR D C 1
ATOM 5027 O O . TYR D 1 133 ? 46.235 77.585 137.688 1.00 31.11 133 TYR D O 1
ATOM 5036 N N . ARG D 1 134 ? 45.604 79.653 138.287 1.00 29.37 134 ARG D N 1
ATOM 5037 C CA . ARG D 1 134 ? 44.809 79.224 139.437 1.00 28.28 134 ARG D CA 1
ATOM 5038 C C . ARG D 1 134 ? 43.381 78.945 138.974 1.00 28.06 134 ARG D C 1
ATOM 5039 O O . ARG D 1 134 ? 42.765 79.800 138.361 1.00 29.17 134 ARG D O 1
ATOM 5047 N N . LYS D 1 135 ? 42.847 77.763 139.259 1.00 25.99 135 LYS D N 1
ATOM 5048 C CA . LYS D 1 135 ? 41.478 77.509 138.854 1.00 24.07 135 LYS D CA 1
ATOM 5049 C C . LYS D 1 135 ? 40.597 78.473 139.668 1.00 22.77 135 LYS D C 1
ATOM 5050 O O . LYS D 1 135 ? 40.547 78.402 140.904 1.00 21.81 135 LYS D O 1
ATOM 5056 N N . THR D 1 136 ? 39.895 79.364 138.982 1.00 21.55 136 THR D N 1
ATOM 5057 C CA . THR D 1 136 ? 39.088 80.374 139.686 1.00 20.11 136 THR D CA 1
ATOM 5058 C C . THR D 1 136 ? 37.606 80.437 139.358 1.00 18.51 136 THR D C 1
ATOM 5059 O O . THR D 1 136 ? 37.211 80.319 138.203 1.00 15.90 136 THR D O 1
ATOM 5063 N N . LEU D 1 137 ? 36.799 80.689 140.399 1.00 17.96 137 LEU D N 1
ATOM 5064 C CA . LEU D 1 137 ? 35.333 80.770 140.312 1.00 15.65 137 LEU D CA 1
ATOM 5065 C C . LEU D 1 137 ? 34.817 82.037 141.028 1.00 16.09 137 LEU D C 1
ATOM 5066 O O . LEU D 1 137 ? 35.377 82.440 142.062 1.00 12.75 137 LEU D O 1
ATOM 5071 N N . ILE D 1 138 ? 33.778 82.687 140.473 1.00 15.13 138 ILE D N 1
ATOM 5072 C CA . ILE D 1 138 ? 33.206 83.872 141.130 1.00 12.75 138 ILE D CA 1
ATOM 5073 C C . ILE D 1 138 ? 31.690 83.748 141.242 1.00 12.91 138 ILE D C 1
ATOM 5074 O O . ILE D 1 138 ? 31.062 83.039 140.475 1.00 11.54 138 ILE D O 1
ATOM 5079 N N . HIS D 1 139 ? 31.108 84.442 142.212 1.00 12.01 139 HIS D N 1
ATOM 5080 C CA . HIS D 1 139 ? 29.651 84.399 142.363 1.00 13.58 139 HIS D CA 1
ATOM 5081 C C . HIS D 1 139 ? 29.073 85.500 143.238 1.00 12.05 139 HIS D C 1
ATOM 5082 O O . HIS D 1 139 ? 29.775 86.096 144.045 1.00 12.49 139 HIS D O 1
ATOM 5089 N N . SER D 1 140 ? 27.803 85.809 143.012 1.00 11.46 140 SER D N 1
ATOM 5090 C CA . SER D 1 140 ? 27.083 86.766 143.831 1.00 11.44 140 SER D CA 1
ATOM 5091 C C . SER D 1 140 ? 25.951 85.904 144.459 1.00 13.53 140 SER D C 1
ATOM 5092 O O . SER D 1 140 ? 26.242 84.819 144.952 1.00 15.40 140 SER D O 1
ATOM 5095 N N . TYR D 1 141 ? 24.690 86.349 144.445 1.00 14.49 141 TYR D N 1
ATOM 5096 C CA . TYR D 1 141 ? 23.588 85.510 144.970 1.00 16.46 141 TYR D CA 1
ATOM 5097 C C . TYR D 1 141 ? 22.972 84.673 143.831 1.00 17.44 141 TYR D C 1
ATOM 5098 O O . TYR D 1 141 ? 23.037 83.450 143.835 1.00 13.97 141 TYR D O 1
ATOM 5107 N N . GLY D 1 142 ? 22.356 85.358 142.868 1.00 19.16 142 GLY D N 1
ATOM 5108 C CA . GLY D 1 142 ? 21.737 84.660 141.762 1.00 22.38 142 GLY D CA 1
ATOM 5109 C C . GLY D 1 142 ? 22.545 84.522 140.487 1.00 24.18 142 GLY D C 1
ATOM 5110 O O . GLY D 1 142 ? 22.038 84.016 139.496 1.00 26.15 142 GLY D O 1
ATOM 5111 N N . GLY D 1 143 ? 23.794 84.954 140.469 1.00 25.27 143 GLY D N 1
ATOM 5112 C CA . GLY D 1 143 ? 24.532 84.806 139.216 1.00 28.98 143 GLY D CA 1
ATOM 5113 C C . GLY D 1 143 ? 23.839 85.160 137.890 1.00 29.90 143 GLY D C 1
ATOM 5114 O O . GLY D 1 143 ? 23.609 84.298 137.018 1.00 30.93 143 GLY D O 1
ATOM 5115 N N . LEU D 1 144 ? 23.537 86.443 137.719 1.00 28.29 144 LEU D N 1
ATOM 5116 C CA . LEU D 1 144 ? 22.904 86.942 136.513 1.00 25.53 144 LEU D CA 1
ATOM 5117 C C . LEU D 1 144 ? 23.133 88.455 136.581 1.00 23.32 144 LEU D C 1
ATOM 5118 O O . LEU D 1 144 ? 22.989 89.191 135.592 1.00 22.20 144 LEU D O 1
ATOM 5123 N N . GLY D 1 145 ? 23.487 88.902 137.777 1.00 20.29 145 GLY D N 1
ATOM 5124 C CA . GLY D 1 145 ? 23.708 90.308 138.000 1.00 18.03 145 GLY D CA 1
ATOM 5125 C C . GLY D 1 145 ? 25.168 90.637 138.242 1.00 16.04 145 GLY D C 1
ATOM 5126 O O . GLY D 1 145 ? 25.943 90.723 137.301 1.00 15.46 145 GLY D O 1
ATOM 5127 N N . ARG D 1 146 ? 25.518 90.834 139.510 1.00 14.05 146 ARG D N 1
ATOM 5128 C CA . ARG D 1 146 ? 26.868 91.212 139.919 1.00 14.37 146 ARG D CA 1
ATOM 5129 C C . ARG D 1 146 ? 28.054 90.433 139.335 1.00 16.29 146 ARG D C 1
ATOM 5130 O O . ARG D 1 146 ? 29.025 91.047 138.848 1.00 15.74 146 ARG D O 1
ATOM 5138 N N . SER D 1 147 ? 27.982 89.103 139.415 1.00 16.34 147 SER D N 1
ATOM 5139 C CA . SER D 1 147 ? 29.037 88.270 138.875 1.00 15.47 147 SER D CA 1
ATOM 5140 C C . SER D 1 147 ? 29.202 88.490 137.388 1.00 15.18 147 SER D C 1
ATOM 5141 O O . SER D 1 147 ? 30.327 88.554 136.906 1.00 15.13 147 SER D O 1
ATOM 5144 N N . CYS D 1 148 ? 28.089 88.576 136.655 1.00 13.48 148 CYS D N 1
ATOM 5145 C CA . CYS D 1 148 ? 28.177 88.765 135.233 1.00 13.36 148 CYS D CA 1
ATOM 5146 C C . CYS D 1 148 ? 28.792 90.135 134.980 1.00 12.55 148 CYS D C 1
ATOM 5147 O O . CYS D 1 148 ? 29.610 90.301 134.080 1.00 12.99 148 CYS D O 1
ATOM 5150 N N . LEU D 1 149 ? 28.400 91.112 135.788 1.00 12.37 149 LEU D N 1
ATOM 5151 C CA . LEU D 1 149 ? 28.941 92.468 135.623 1.00 12.19 149 LEU D CA 1
ATOM 5152 C C . LEU D 1 149 ? 30.493 92.486 135.775 1.00 10.77 149 LEU D C 1
ATOM 5153 O O . LEU D 1 149 ? 31.182 93.060 134.948 1.00 8.47 149 LEU D O 1
ATOM 5158 N N . VAL D 1 150 ? 31.020 91.811 136.804 1.00 12.47 150 VAL D N 1
ATOM 5159 C CA . VAL D 1 150 ? 32.468 91.758 137.085 1.00 12.66 150 VAL D CA 1
ATOM 5160 C C . VAL D 1 150 ? 33.209 90.991 136.000 1.00 14.56 150 VAL D C 1
ATOM 5161 O O . VAL D 1 150 ? 34.266 91.421 135.531 1.00 13.70 150 VAL D O 1
ATOM 5165 N N . ALA D 1 151 ? 32.656 89.842 135.605 1.00 15.04 151 ALA D N 1
ATOM 5166 C CA . ALA D 1 151 ? 33.246 89.051 134.514 1.00 15.51 151 ALA D CA 1
ATOM 5167 C C . ALA D 1 151 ? 33.348 89.909 133.261 1.00 16.27 151 ALA D C 1
ATOM 5168 O O . ALA D 1 151 ? 34.397 89.953 132.601 1.00 15.88 151 ALA D O 1
ATOM 5170 N N . ALA D 1 152 ? 32.259 90.607 132.928 1.00 15.03 152 ALA D N 1
ATOM 5171 C CA . ALA D 1 152 ? 32.274 91.446 131.728 1.00 14.04 152 ALA D CA 1
ATOM 5172 C C . ALA D 1 152 ? 33.294 92.589 131.869 1.00 15.07 152 ALA D C 1
ATOM 5173 O O . ALA D 1 152 ? 33.863 93.067 130.872 1.00 13.18 152 ALA D O 1
ATOM 5175 N N . CYS D 1 153 ? 33.503 93.045 133.100 1.00 16.85 153 CYS D N 1
ATOM 5176 C CA . CYS D 1 153 ? 34.475 94.105 133.367 1.00 19.98 153 CYS D CA 1
ATOM 5177 C C . CYS D 1 153 ? 35.898 93.543 133.093 1.00 21.10 153 CYS D C 1
ATOM 5178 O O . CYS D 1 153 ? 36.700 94.173 132.402 1.00 21.64 153 CYS D O 1
ATOM 5181 N N . LEU D 1 154 ? 36.188 92.345 133.593 1.00 21.74 154 LEU D N 1
ATOM 5182 C CA . LEU D 1 154 ? 37.488 91.732 133.350 1.00 22.16 154 LEU D CA 1
ATOM 5183 C C . LEU D 1 154 ? 37.745 91.685 131.837 1.00 23.91 154 LEU D C 1
ATOM 5184 O O . LEU D 1 154 ? 38.822 92.043 131.394 1.00 26.35 154 LEU D O 1
ATOM 5189 N N . LEU D 1 155 ? 36.756 91.266 131.045 1.00 24.89 155 LEU D N 1
ATOM 5190 C CA . LEU D 1 155 ? 36.944 91.163 129.594 1.00 24.55 155 LEU D CA 1
ATOM 5191 C C . LEU D 1 155 ? 37.420 92.502 129.072 1.00 25.96 155 LEU D C 1
ATOM 5192 O O . LEU D 1 155 ? 38.431 92.582 128.373 1.00 27.80 155 LEU D O 1
ATOM 5197 N N . LEU D 1 156 ? 36.694 93.553 129.430 1.00 26.24 156 LEU D N 1
ATOM 5198 C CA . LEU D 1 156 ? 37.051 94.901 129.011 1.00 25.08 156 LEU D CA 1
ATOM 5199 C C . LEU D 1 156 ? 38.477 95.199 129.485 1.00 25.01 156 LEU D C 1
ATOM 5200 O O . LEU D 1 156 ? 39.260 95.825 128.776 1.00 25.43 156 LEU D O 1
ATOM 5205 N N . TYR D 1 157 ? 38.810 94.712 130.675 1.00 25.41 157 TYR D N 1
ATOM 5206 C CA . TYR D 1 157 ? 40.134 94.889 131.302 1.00 26.21 157 TYR D CA 1
ATOM 5207 C C . TYR D 1 157 ? 41.275 94.155 130.561 1.00 27.35 157 TYR D C 1
ATOM 5208 O O . TYR D 1 157 ? 42.368 94.706 130.342 1.00 27.14 157 TYR D O 1
ATOM 5217 N N . LEU D 1 158 ? 41.017 92.920 130.149 1.00 27.78 158 LEU D N 1
ATOM 5218 C CA . LEU D 1 158 ? 42.037 92.143 129.464 1.00 28.45 158 LEU D CA 1
ATOM 5219 C C . LEU D 1 158 ? 42.172 92.464 127.972 1.00 29.30 158 LEU D C 1
ATOM 5220 O O . LEU D 1 158 ? 43.170 92.110 127.361 1.00 27.94 158 LEU D O 1
ATOM 5225 N N . SER D 1 159 ? 41.170 93.130 127.397 1.00 31.25 159 SER D N 1
ATOM 5226 C CA . SER D 1 159 ? 41.150 93.495 125.980 1.00 31.31 159 SER D CA 1
ATOM 5227 C C . SER D 1 159 ? 40.822 94.963 125.736 1.00 33.58 159 SER D C 1
ATOM 5228 O O . SER D 1 159 ? 39.923 95.533 126.360 1.00 34.59 159 SER D O 1
ATOM 5231 N N . ASP D 1 160 ? 41.537 95.567 124.803 1.00 36.03 160 ASP D N 1
ATOM 5232 C CA . ASP D 1 160 ? 41.313 96.958 124.474 1.00 37.92 160 ASP D CA 1
ATOM 5233 C C . ASP D 1 160 ? 40.458 97.079 123.232 1.00 37.31 160 ASP D C 1
ATOM 5234 O O . ASP D 1 160 ? 40.077 98.177 122.852 1.00 37.42 160 ASP D O 1
ATOM 5239 N N . THR D 1 161 ? 40.155 95.961 122.589 1.00 37.05 161 THR D N 1
ATOM 5240 C CA . THR D 1 161 ? 39.366 96.022 121.369 1.00 36.84 161 THR D CA 1
ATOM 5241 C C . THR D 1 161 ? 37.943 95.506 121.472 1.00 36.06 161 THR D C 1
ATOM 5242 O O . THR D 1 161 ? 37.179 95.618 120.514 1.00 36.63 161 THR D O 1
ATOM 5246 N N . ILE D 1 162 ? 37.583 94.927 122.611 1.00 33.92 162 ILE D N 1
ATOM 5247 C CA . ILE D 1 162 ? 36.217 94.403 122.757 1.00 31.70 162 ILE D CA 1
ATOM 5248 C C . ILE D 1 162 ? 35.252 95.461 123.276 1.00 29.16 162 ILE D C 1
ATOM 5249 O O . ILE D 1 162 ? 35.572 96.177 124.216 1.00 29.34 162 ILE D O 1
ATOM 5254 N N . SER D 1 163 ? 34.073 95.562 122.664 1.00 26.70 163 SER D N 1
ATOM 5255 C CA . SER D 1 163 ? 33.095 96.543 123.124 1.00 25.04 163 SER D CA 1
ATOM 5256 C C . SER D 1 163 ? 32.257 96.104 124.340 1.00 22.61 163 SER D C 1
ATOM 5257 O O . SER D 1 163 ? 32.238 94.934 124.749 1.00 21.13 163 SER D O 1
ATOM 5260 N N . PRO D 1 164 ? 31.587 97.067 124.965 1.00 21.15 164 PRO D N 1
ATOM 5261 C CA . PRO D 1 164 ? 30.759 96.729 126.131 1.00 20.18 164 PRO D CA 1
ATOM 5262 C C . PRO D 1 164 ? 29.643 95.783 125.719 1.00 19.42 164 PRO D C 1
ATOM 5263 O O . PRO D 1 164 ? 29.269 94.875 126.465 1.00 21.05 164 PRO D O 1
ATOM 5267 N N . GLU D 1 165 ? 29.125 95.990 124.513 1.00 18.45 165 GLU D N 1
ATOM 5268 C CA . GLU D 1 165 ? 28.037 95.150 124.000 1.00 16.52 165 GLU D CA 1
ATOM 5269 C C . GLU D 1 165 ? 28.524 93.736 123.707 1.00 16.93 165 GLU D C 1
ATOM 5270 O O . GLU D 1 165 ? 27.799 92.764 123.950 1.00 15.31 165 GLU D O 1
ATOM 5276 N N . GLN D 1 166 ? 29.750 93.609 123.218 1.00 14.32 166 GLN D N 1
ATOM 5277 C CA . GLN D 1 166 ? 30.263 92.266 122.937 1.00 15.53 166 GLN D CA 1
ATOM 5278 C C . GLN D 1 166 ? 30.509 91.535 124.296 1.00 15.54 166 GLN D C 1
ATOM 5279 O O . GLN D 1 166 ? 30.197 90.349 124.454 1.00 16.62 166 GLN D O 1
ATOM 5285 N N . ALA D 1 167 ? 31.000 92.254 125.298 1.00 14.58 167 ALA D N 1
ATOM 5286 C CA . ALA D 1 167 ? 31.200 91.643 126.595 1.00 14.64 167 ALA D CA 1
ATOM 5287 C C . ALA D 1 167 ? 29.862 91.124 127.137 1.00 17.54 167 ALA D C 1
ATOM 5288 O O . ALA D 1 167 ? 29.787 90.024 127.719 1.00 20.00 167 ALA D O 1
ATOM 5290 N N . ILE D 1 168 ? 28.796 91.899 126.928 1.00 17.42 168 ILE D N 1
ATOM 5291 C CA . ILE D 1 168 ? 27.464 91.506 127.358 1.00 18.23 168 ILE D CA 1
ATOM 5292 C C . ILE D 1 168 ? 27.022 90.241 126.626 1.00 17.78 168 ILE D C 1
ATOM 5293 O O . ILE D 1 168 ? 26.474 89.291 127.233 1.00 15.01 168 ILE D O 1
ATOM 5298 N N . ASP D 1 169 ? 27.251 90.213 125.320 1.00 18.83 169 ASP D N 1
ATOM 5299 C CA . ASP D 1 169 ? 26.866 89.015 124.587 1.00 18.57 169 ASP D CA 1
ATOM 5300 C C . ASP D 1 169 ? 27.614 87.805 125.136 1.00 16.42 169 ASP D C 1
ATOM 5301 O O . ASP D 1 169 ? 27.028 86.745 125.256 1.00 15.32 169 ASP D O 1
ATOM 5306 N N . SER D 1 170 ? 28.896 87.955 125.491 1.00 15.60 170 SER D N 1
ATOM 5307 C CA . SER D 1 170 ? 29.618 86.796 126.051 1.00 15.44 170 SER D CA 1
ATOM 5308 C C . SER D 1 170 ? 28.918 86.249 127.281 1.00 13.41 170 SER D C 1
ATOM 5309 O O . SER D 1 170 ? 28.694 85.035 127.380 1.00 12.09 170 SER D O 1
ATOM 5312 N N . LEU D 1 171 ? 28.584 87.123 128.231 1.00 11.62 171 LEU D N 1
ATOM 5313 C CA . LEU D 1 171 ? 27.948 86.636 129.443 1.00 10.97 171 LEU D CA 1
ATOM 5314 C C . LEU D 1 171 ? 26.506 86.152 129.200 1.00 11.62 171 LEU D C 1
ATOM 5315 O O . LEU D 1 171 ? 25.994 85.329 129.968 1.00 10.39 171 LEU D O 1
ATOM 5320 N N . ARG D 1 172 ? 25.859 86.632 128.136 1.00 12.48 172 ARG D N 1
ATOM 5321 C CA . ARG D 1 172 ? 24.490 86.191 127.811 1.00 11.04 172 ARG D CA 1
ATOM 5322 C C . ARG D 1 172 ? 24.588 84.790 127.217 1.00 11.22 172 ARG D C 1
ATOM 5323 O O . ARG D 1 172 ? 23.745 83.933 127.483 1.00 9.35 172 ARG D O 1
ATOM 5331 N N . ASP D 1 173 ? 25.627 84.563 126.408 1.00 11.52 173 ASP D N 1
ATOM 5332 C CA . ASP D 1 173 ? 25.864 83.245 125.850 1.00 13.79 173 ASP D CA 1
ATOM 5333 C C . ASP D 1 173 ? 26.115 82.280 127.003 1.00 15.61 173 ASP D C 1
ATOM 5334 O O . ASP D 1 173 ? 25.666 81.148 126.960 1.00 15.44 173 ASP D O 1
ATOM 5339 N N . LEU D 1 174 ? 26.816 82.747 128.041 1.00 14.40 174 LEU D N 1
ATOM 5340 C CA . LEU D 1 174 ? 27.160 81.914 129.164 1.00 14.10 174 LEU D CA 1
ATOM 5341 C C . LEU D 1 174 ? 26.027 81.649 130.156 1.00 15.84 174 LEU D C 1
ATOM 5342 O O . LEU D 1 174 ? 25.776 80.507 130.527 1.00 16.28 174 LEU D O 1
ATOM 5347 N N . ARG D 1 175 ? 25.350 82.697 130.589 1.00 14.97 175 ARG D N 1
ATOM 5348 C CA . ARG D 1 175 ? 24.325 82.553 131.629 1.00 16.07 175 ARG D CA 1
ATOM 5349 C C . ARG D 1 175 ? 22.879 82.662 131.209 1.00 15.97 175 ARG D C 1
ATOM 5350 O O . ARG D 1 175 ? 22.002 82.270 131.966 1.00 14.89 175 ARG D O 1
ATOM 5358 N N . GLY D 1 176 ? 22.631 83.187 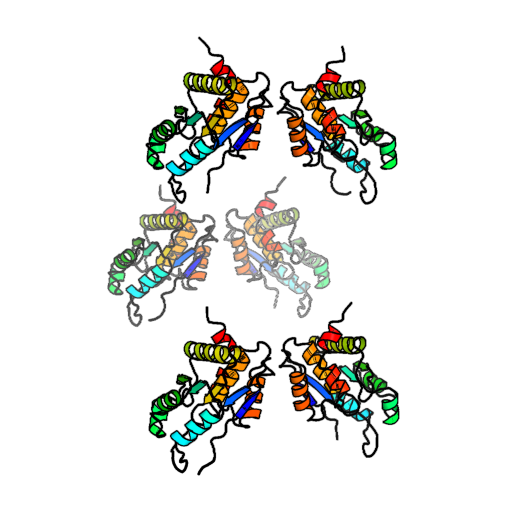130.015 1.00 17.26 176 GLY D N 1
ATOM 5359 C CA . GLY D 1 176 ? 21.260 83.355 129.568 1.00 20.88 176 GLY D CA 1
ATOM 5360 C C . GLY D 1 176 ? 20.970 84.796 129.162 1.00 22.89 176 GLY D C 1
ATOM 5361 O O . GLY D 1 176 ? 21.695 85.751 129.550 1.00 20.94 176 GLY D O 1
ATOM 5362 N N . SER D 1 177 ? 19.888 84.953 128.397 1.00 23.70 177 SER D N 1
ATOM 5363 C CA . SER D 1 177 ? 19.490 86.247 127.864 1.00 25.23 177 SER D CA 1
ATOM 5364 C C . SER D 1 177 ? 19.222 87.319 128.916 1.00 27.04 177 SER D C 1
ATOM 5365 O O . SER D 1 177 ? 19.199 88.520 128.606 1.00 28.17 177 SER D O 1
ATOM 5368 N N . GLY D 1 178 ? 19.068 86.901 130.164 1.00 27.75 178 GLY D N 1
ATOM 5369 C CA . GLY D 1 178 ? 18.822 87.865 131.209 1.00 28.58 178 GLY D CA 1
ATOM 5370 C C . GLY D 1 178 ? 20.059 88.332 131.933 1.00 30.36 178 GLY D C 1
ATOM 5371 O O . GLY D 1 178 ? 19.931 88.956 132.988 1.00 30.50 178 GLY D O 1
ATOM 5372 N N . ALA D 1 179 ? 21.250 88.060 131.393 1.00 29.87 179 ALA D N 1
ATOM 5373 C CA . ALA D 1 179 ? 22.489 88.469 132.065 1.00 29.80 179 ALA D CA 1
ATOM 5374 C C . ALA D 1 179 ? 22.554 89.931 132.555 1.00 29.98 179 ALA D C 1
ATOM 5375 O O . ALA D 1 179 ? 21.759 90.352 133.377 1.00 33.37 179 ALA D O 1
ATOM 5377 N N . ILE D 1 180 ? 23.528 90.691 132.095 1.00 28.62 180 ILE D N 1
ATOM 5378 C CA . ILE D 1 180 ? 23.680 92.080 132.518 1.00 26.05 180 ILE D CA 1
ATOM 5379 C C . ILE D 1 180 ? 22.467 92.833 131.960 1.00 25.11 180 ILE D C 1
ATOM 5380 O O . ILE D 1 180 ? 22.560 93.459 130.905 1.00 23.37 180 ILE D O 1
ATOM 5385 N N . GLN D 1 181 ? 21.339 92.753 132.653 1.00 23.24 181 GLN D N 1
ATOM 5386 C CA . GLN D 1 181 ? 20.137 93.401 132.165 1.00 24.10 181 GLN D CA 1
ATOM 5387 C C . GLN D 1 181 ? 19.730 94.773 132.690 1.00 21.40 181 GLN D C 1
ATOM 5388 O O . GLN D 1 181 ? 19.033 95.478 131.980 1.00 21.13 181 GLN D O 1
ATOM 5394 N N . THR D 1 182 ? 20.133 95.162 133.901 1.00 20.49 182 THR D N 1
ATOM 5395 C CA . THR D 1 182 ? 19.702 96.465 134.418 1.00 19.89 182 THR D CA 1
ATOM 5396 C C . THR D 1 182 ? 20.459 97.631 133.813 1.00 19.44 182 THR D C 1
ATOM 5397 O O . THR D 1 182 ? 21.637 97.538 133.508 1.00 18.52 182 THR D O 1
ATOM 5401 N N . ILE D 1 183 ? 19.759 98.734 133.617 1.00 18.39 183 ILE D N 1
ATOM 5402 C CA . ILE D 1 183 ? 20.373 99.909 133.031 1.00 18.76 183 ILE D CA 1
ATOM 5403 C C . ILE D 1 183 ? 21.566 100.374 133.874 1.00 17.57 183 ILE D C 1
ATOM 5404 O O . ILE D 1 183 ? 22.561 100.865 133.352 1.00 17.68 183 ILE D O 1
ATOM 5409 N N . LYS D 1 184 ? 21.470 100.228 135.180 1.00 18.38 184 LYS D N 1
ATOM 5410 C CA . LYS D 1 184 ? 22.588 100.614 136.020 1.00 18.40 184 LYS D CA 1
ATOM 5411 C C . LYS D 1 184 ? 23.812 99.784 135.582 1.00 17.47 184 LYS D C 1
ATOM 5412 O O . LYS D 1 184 ? 24.911 100.322 135.446 1.00 18.14 184 LYS D O 1
ATOM 5418 N N . GLN D 1 185 ? 23.615 98.487 135.332 1.00 16.07 185 GLN D N 1
ATOM 5419 C CA . GLN D 1 185 ? 24.732 97.629 134.907 1.00 17.05 185 GLN D CA 1
ATOM 5420 C C . GLN D 1 185 ? 25.287 98.021 133.532 1.00 16.65 185 GLN D C 1
ATOM 5421 O O . GLN D 1 185 ? 26.524 98.199 133.369 1.00 17.01 185 GLN D O 1
ATOM 5427 N N . TYR D 1 186 ? 24.374 98.167 132.572 1.00 15.76 186 TYR D N 1
ATOM 5428 C CA . TYR D 1 186 ? 24.662 98.586 131.202 1.00 13.88 186 TYR D CA 1
ATOM 5429 C C . TYR D 1 186 ? 25.497 99.860 131.238 1.00 14.01 186 TYR D C 1
ATOM 5430 O O . TYR D 1 186 ? 26.515 99.961 130.558 1.00 12.50 186 TYR D O 1
ATOM 5439 N N . ASN D 1 187 ? 25.041 100.834 132.032 1.00 14.00 187 ASN D N 1
ATOM 5440 C CA . ASN D 1 187 ? 25.734 102.117 132.181 1.00 13.73 187 ASN D CA 1
ATOM 5441 C C . ASN D 1 187 ? 27.143 101.923 132.741 1.00 15.15 187 ASN D C 1
ATOM 5442 O O . ASN D 1 187 ? 28.115 102.503 132.243 1.00 12.94 187 ASN D O 1
ATOM 5447 N N . TYR D 1 188 ? 27.246 101.099 133.784 1.00 17.24 188 TYR D N 1
ATOM 5448 C CA . TYR D 1 188 ? 28.517 100.841 134.442 1.00 17.78 188 TYR D CA 1
ATOM 5449 C C . TYR D 1 188 ? 29.565 100.384 133.431 1.00 20.38 188 TYR D C 1
ATOM 5450 O O . TYR D 1 188 ? 30.639 100.999 133.320 1.00 19.75 188 TYR D O 1
ATOM 5459 N N . LEU D 1 189 ? 29.254 99.326 132.687 1.00 22.14 189 LEU D N 1
ATOM 5460 C CA . LEU D 1 189 ? 30.175 98.799 131.680 1.00 23.79 189 LEU D CA 1
ATOM 5461 C C . LEU D 1 189 ? 30.625 99.860 130.683 1.00 25.38 189 LEU D C 1
ATOM 5462 O O . LEU D 1 189 ? 31.771 99.855 130.240 1.00 24.07 189 LEU D O 1
ATOM 5467 N N . HIS D 1 190 ? 29.705 100.732 130.280 1.00 28.29 190 HIS D N 1
ATOM 5468 C CA . HIS D 1 190 ? 30.068 101.818 129.369 1.00 31.08 190 HIS D CA 1
ATOM 5469 C C . HIS D 1 190 ? 30.623 102.740 130.426 1.00 34.28 190 HIS D C 1
ATOM 5470 O O . HIS D 1 190 ? 30.099 102.748 131.529 1.00 37.21 190 HIS D O 1
ATOM 5477 N N . GLU D 1 191 ? 31.676 103.487 130.147 1.00 36.15 191 GLU D N 1
ATOM 5478 C CA . GLU D 1 191 ? 32.259 104.393 131.174 1.00 36.49 191 GLU D CA 1
ATOM 5479 C C . GLU D 1 191 ? 33.241 103.692 132.143 1.00 35.20 191 GLU D C 1
ATOM 5480 O O . GLU D 1 191 ? 34.013 104.352 132.855 1.00 34.86 191 GLU D O 1
ATOM 5486 N N . PHE D 1 192 ? 33.219 102.363 132.176 1.00 34.27 192 PHE D N 1
ATOM 5487 C CA . PHE D 1 192 ? 34.145 101.627 133.037 1.00 32.24 192 PHE D CA 1
ATOM 5488 C C . PHE D 1 192 ? 35.615 101.920 132.638 1.00 32.19 192 PHE D C 1
ATOM 5489 O O . PHE D 1 192 ? 36.459 102.164 133.491 1.00 31.81 192 PHE D O 1
ATOM 5497 N N . ARG D 1 193 ? 35.905 101.882 131.345 1.00 31.83 193 ARG D N 1
ATOM 5498 C CA . ARG D 1 193 ? 37.254 102.153 130.864 1.00 33.80 193 ARG D CA 1
ATOM 5499 C C . ARG D 1 193 ? 37.693 103.525 131.320 1.00 34.29 193 ARG D C 1
ATOM 5500 O O . ARG D 1 193 ? 38.805 103.689 131.819 1.00 34.91 193 ARG D O 1
ATOM 5508 N N . ASP D 1 194 ? 36.805 104.498 131.167 1.00 34.64 194 ASP D N 1
ATOM 5509 C CA . ASP D 1 194 ? 37.121 105.856 131.548 1.00 35.14 194 ASP D CA 1
ATOM 5510 C C . ASP D 1 194 ? 37.280 106.036 133.054 1.00 34.99 194 ASP D C 1
ATOM 5511 O O . ASP D 1 194 ? 38.191 106.728 133.490 1.00 35.60 194 ASP D O 1
ATOM 5516 N N . LYS D 1 195 ? 36.423 105.414 133.859 1.00 34.18 195 LYS D N 1
ATOM 5517 C CA . LYS D 1 195 ? 36.562 105.542 135.305 1.00 33.84 195 LYS D CA 1
ATOM 5518 C C . LYS D 1 195 ? 37.885 104.897 135.694 1.00 35.21 195 LYS D C 1
ATOM 5519 O O . LYS D 1 195 ? 38.607 105.389 136.564 1.00 35.65 195 LYS D O 1
ATOM 5525 N N . LEU D 1 196 ? 38.186 103.787 135.026 1.00 35.32 196 LEU D N 1
ATOM 5526 C CA . LEU D 1 196 ? 39.400 103.009 135.247 1.00 35.46 196 LEU D CA 1
ATOM 5527 C C . LEU D 1 196 ? 40.652 103.789 134.870 1.00 36.24 196 LEU D C 1
ATOM 5528 O O . LEU D 1 196 ? 41.561 103.946 135.679 1.00 34.88 196 LEU D O 1
ATOM 5533 N N . ALA D 1 197 ? 40.691 104.265 133.630 1.00 37.16 197 ALA D N 1
ATOM 5534 C CA . ALA D 1 197 ? 41.820 105.038 133.148 1.00 39.83 197 ALA D CA 1
ATOM 5535 C C . ALA D 1 197 ? 42.201 106.016 134.254 1.00 43.46 197 ALA D C 1
ATOM 5536 O O . ALA D 1 197 ? 43.383 106.292 134.479 1.00 43.99 197 ALA D O 1
ATOM 5538 N N . ALA D 1 198 ? 41.193 106.515 134.963 1.00 46.96 198 ALA D N 1
ATOM 5539 C CA . ALA D 1 198 ? 41.410 107.452 136.064 1.00 50.34 198 ALA D CA 1
ATOM 5540 C C . ALA D 1 198 ? 41.990 106.761 137.304 1.00 52.77 198 ALA D C 1
ATOM 5541 O O . ALA D 1 198 ? 41.346 106.753 138.357 1.00 52.53 198 ALA D O 1
ATOM 5543 N N . HIS D 1 199 ? 43.183 106.165 137.171 1.00 55.50 199 HIS D N 1
ATOM 5544 C CA . HIS D 1 199 ? 43.851 105.495 138.297 1.00 58.10 199 HIS D CA 1
ATOM 5545 C C . HIS D 1 199 ? 44.889 106.455 138.844 1.00 60.72 199 HIS D C 1
ATOM 5546 O O . HIS D 1 199 ? 44.903 106.789 140.033 1.00 62.19 199 HIS D O 1
ATOM 5553 N N . LEU D 1 200 ? 45.793 106.821 137.934 1.00 61.89 200 LEU D N 1
ATOM 5554 C CA . LEU D 1 200 ? 46.940 107.687 138.181 1.00 63.70 200 LEU D CA 1
ATOM 5555 C C . LEU D 1 200 ? 47.278 107.951 139.650 1.00 64.59 200 LEU D C 1
ATOM 5556 O O . LEU D 1 200 ? 48.389 107.530 140.051 1.00 64.97 200 LEU D O 1
ATOM 5561 N N . THR E 1 25 ? 84.120 31.531 143.484 1.00 46.27 25 THR E N 1
ATOM 5562 C CA . THR E 1 25 ? 84.754 32.422 142.466 1.00 46.52 25 THR E CA 1
ATOM 5563 C C . THR E 1 25 ? 86.184 32.799 142.849 1.00 45.59 25 THR E C 1
ATOM 5564 O O . THR E 1 25 ? 86.459 33.104 144.016 1.00 46.31 25 THR E O 1
ATOM 5568 N N . PRO E 1 26 ? 87.120 32.761 141.880 1.00 43.64 26 PRO E N 1
ATOM 5569 C CA . PRO E 1 26 ? 88.495 33.127 142.236 1.00 42.07 26 PRO E CA 1
ATOM 5570 C C . PRO E 1 26 ? 88.584 34.638 142.429 1.00 41.23 26 PRO E C 1
ATOM 5571 O O . PRO E 1 26 ? 88.075 35.196 143.403 1.00 43.66 26 PRO E O 1
ATOM 5575 N N . ILE E 1 27 ? 89.242 35.269 141.472 1.00 36.91 27 ILE E N 1
ATOM 5576 C CA . ILE E 1 27 ? 89.442 36.698 141.392 1.00 33.94 27 ILE E CA 1
ATOM 5577 C C . ILE E 1 27 ? 90.248 36.740 140.110 1.00 31.05 27 ILE E C 1
ATOM 5578 O O . ILE E 1 27 ? 91.196 35.979 139.930 1.00 30.74 27 ILE E O 1
ATOM 5583 N N . HIS E 1 28 ? 89.822 37.590 139.194 1.00 28.35 28 HIS E N 1
ATOM 5584 C CA . HIS E 1 28 ? 90.456 37.656 137.897 1.00 26.32 28 HIS E CA 1
ATOM 5585 C C . HIS E 1 28 ? 91.501 38.745 137.747 1.00 23.39 28 HIS E C 1
ATOM 5586 O O . HIS E 1 28 ? 91.281 39.902 138.118 1.00 22.91 28 HIS E O 1
ATOM 5593 N N . ILE E 1 29 ? 92.632 38.335 137.187 1.00 20.99 29 ILE E N 1
ATOM 5594 C CA . ILE E 1 29 ? 93.756 39.216 136.910 1.00 18.12 29 ILE E CA 1
ATOM 5595 C C . ILE E 1 29 ? 93.801 39.453 135.398 1.00 18.28 29 ILE E C 1
ATOM 5596 O O . ILE E 1 29 ? 93.762 38.494 134.618 1.00 17.19 29 ILE E O 1
ATOM 5601 N N . SER E 1 30 ? 93.820 40.719 134.987 1.00 17.02 30 SER E N 1
ATOM 5602 C CA . SER E 1 30 ? 93.964 41.058 133.587 1.00 16.30 30 SER E CA 1
ATOM 5603 C C . SER E 1 30 ? 95.470 41.312 133.382 1.00 18.07 30 SER E C 1
ATOM 5604 O O . SER E 1 30 ? 96.045 42.257 133.966 1.00 16.17 30 SER E O 1
ATOM 5607 N N . TRP E 1 31 ? 96.101 40.493 132.543 1.00 17.96 31 TRP E N 1
ATOM 5608 C CA . TRP E 1 31 ? 97.530 40.635 132.282 1.00 17.08 31 TRP E CA 1
ATOM 5609 C C . TRP E 1 31 ? 97.861 41.521 131.100 1.00 16.87 31 TRP E C 1
ATOM 5610 O O . TRP E 1 31 ? 97.465 41.260 129.955 1.00 17.44 31 TRP E O 1
ATOM 5621 N N . LEU E 1 32 ? 98.605 42.579 131.387 1.00 15.37 32 LEU E N 1
ATOM 5622 C CA . LEU E 1 32 ? 98.982 43.561 130.376 1.00 15.47 32 LEU E CA 1
ATOM 5623 C C . LEU E 1 32 ? 100.360 43.274 129.753 1.00 16.51 32 LEU E C 1
ATOM 5624 O O . LEU E 1 32 ? 101.376 43.210 130.466 1.00 17.63 32 LEU E O 1
ATOM 5629 N N . SER E 1 33 ? 100.411 43.097 128.436 1.00 15.93 33 SER E N 1
ATOM 5630 C CA . SER E 1 33 ? 101.708 42.851 127.804 1.00 16.85 33 SER E CA 1
ATOM 5631 C C . SER E 1 33 ? 102.481 44.145 127.736 1.00 16.34 33 SER E C 1
ATOM 5632 O O . SER E 1 33 ? 101.922 45.200 127.469 1.00 16.40 33 SER E O 1
ATOM 5635 N N . LEU E 1 34 ? 103.768 44.064 127.993 1.00 16.78 34 LEU E N 1
ATOM 5636 C CA . LEU E 1 34 ? 104.597 45.256 127.916 1.00 17.00 34 LEU E CA 1
ATOM 5637 C C . LEU E 1 34 ? 105.438 45.196 126.618 1.00 20.20 34 LEU E C 1
ATOM 5638 O O . LEU E 1 34 ? 106.373 45.991 126.417 1.00 20.94 34 LEU E O 1
ATOM 5643 N N . SER E 1 35 ? 105.094 44.276 125.708 1.00 21.00 35 SER E N 1
ATOM 5644 C CA . SER E 1 35 ? 105.868 44.181 124.482 1.00 22.16 35 SER E CA 1
ATOM 5645 C C . SER E 1 35 ? 105.945 45.488 123.685 1.00 23.64 35 SER E C 1
ATOM 5646 O O . SER E 1 35 ? 106.909 45.717 122.964 1.00 23.89 35 SER E O 1
ATOM 5649 N N . ARG E 1 36 ? 104.947 46.353 123.809 1.00 24.86 36 ARG E N 1
ATOM 5650 C CA . ARG E 1 36 ? 104.967 47.583 123.034 1.00 27.85 36 ARG E CA 1
ATOM 5651 C C . ARG E 1 36 ? 106.000 48.540 123.560 1.00 29.05 36 ARG E C 1
ATOM 5652 O O . ARG E 1 36 ? 106.260 49.586 122.962 1.00 30.41 36 ARG E O 1
ATOM 5660 N N . VAL E 1 37 ? 106.614 48.143 124.663 1.00 28.36 37 VAL E N 1
ATOM 5661 C CA . VAL E 1 37 ? 107.583 48.940 125.360 1.00 26.33 37 VAL E CA 1
ATOM 5662 C C . VAL E 1 37 ? 108.882 48.139 125.513 1.00 27.93 37 VAL E C 1
ATOM 5663 O O . VAL E 1 37 ? 109.729 48.440 126.335 1.00 27.00 37 VAL E O 1
ATOM 5667 N N . ASN E 1 38 ? 109.026 47.108 124.688 1.00 29.50 38 ASN E N 1
ATOM 5668 C CA . ASN E 1 38 ? 110.227 46.270 124.684 1.00 32.31 38 ASN E CA 1
ATOM 5669 C C . ASN E 1 38 ? 110.479 45.425 125.922 1.00 32.88 38 ASN E C 1
ATOM 5670 O O . ASN E 1 38 ? 111.627 45.278 126.372 1.00 33.12 38 ASN E O 1
ATOM 5675 N N . CYS E 1 39 ? 109.417 44.881 126.503 1.00 32.18 39 CYS E N 1
ATOM 5676 C CA . CYS E 1 39 ? 109.595 44.024 127.649 1.00 30.51 39 CYS E CA 1
ATOM 5677 C C . CYS E 1 39 ? 108.742 42.786 127.432 1.00 29.32 39 CYS E C 1
ATOM 5678 O O . CYS E 1 39 ? 107.574 42.881 127.066 1.00 29.43 39 CYS E O 1
ATOM 5681 N N . SER E 1 40 ? 109.337 41.623 127.650 1.00 29.43 40 SER E N 1
ATOM 5682 C CA . SER E 1 40 ? 108.659 40.359 127.448 1.00 29.53 40 SER E CA 1
ATOM 5683 C C . SER E 1 40 ? 107.712 40.004 128.574 1.00 28.73 40 SER E C 1
ATOM 5684 O O . SER E 1 40 ? 106.967 39.024 128.474 1.00 29.64 40 SER E O 1
ATOM 5687 N N . GLN E 1 41 ? 107.719 40.800 129.637 1.00 27.02 41 GLN E N 1
ATOM 5688 C CA . GLN E 1 41 ? 106.878 40.498 130.779 1.00 23.62 41 GLN E CA 1
ATOM 5689 C C . GLN E 1 41 ? 105.484 41.134 130.723 1.00 21.17 41 GLN E C 1
ATOM 5690 O O . GLN E 1 41 ? 105.232 42.026 129.892 1.00 20.95 41 GLN E O 1
ATOM 5696 N N . PHE E 1 42 ? 104.593 40.644 131.594 1.00 17.86 42 PHE E N 1
ATOM 5697 C CA . PHE E 1 42 ? 103.221 41.114 131.691 1.00 15.86 42 PHE E CA 1
ATOM 5698 C C . PHE E 1 42 ? 102.950 41.668 133.092 1.00 15.35 42 PHE E C 1
ATOM 5699 O O . PHE E 1 42 ? 103.426 41.121 134.079 1.00 17.41 42 PHE E O 1
ATOM 5707 N N . LEU E 1 43 ? 102.202 42.751 133.182 1.00 13.33 43 LEU E N 1
ATOM 5708 C CA . LEU E 1 43 ? 101.857 43.316 134.494 1.00 10.54 43 LEU E CA 1
ATOM 5709 C C . LEU E 1 43 ? 100.382 43.007 134.766 1.00 10.57 43 LEU E C 1
ATOM 5710 O O . LEU E 1 43 ? 99.532 43.187 133.879 1.00 9.07 43 LEU E O 1
ATOM 5715 N N . GLY E 1 44 ? 100.079 42.551 135.974 1.00 9.82 44 GLY E N 1
ATOM 5716 C CA . GLY E 1 44 ? 98.685 42.244 136.320 1.00 10.71 44 GLY E CA 1
ATOM 5717 C C . GLY E 1 44 ? 97.879 43.391 136.939 1.00 12.29 44 GLY E C 1
ATOM 5718 O O . GLY E 1 44 ? 98.424 44.211 137.693 1.00 14.89 44 GLY E O 1
ATOM 5719 N N . LEU E 1 45 ? 96.592 43.497 136.573 1.00 13.78 45 LEU E N 1
ATOM 5720 C CA . LEU E 1 45 ? 95.641 44.489 137.110 1.00 12.70 45 LEU E CA 1
ATOM 5721 C C . LEU E 1 45 ? 94.355 43.795 137.592 1.00 12.28 45 LEU E C 1
ATOM 5722 O O . LEU E 1 45 ? 93.876 42.839 136.954 1.00 13.25 45 LEU E O 1
ATOM 5727 N N . CYS E 1 46 ? 93.799 44.244 138.715 1.00 12.88 46 CYS E N 1
ATOM 5728 C CA . CYS E 1 46 ? 92.538 43.680 139.214 1.00 13.76 46 CYS E CA 1
ATOM 5729 C C . CYS E 1 46 ? 91.800 44.635 140.149 1.00 13.63 46 CYS E C 1
ATOM 5730 O O . CYS E 1 46 ? 92.266 45.746 140.373 1.00 12.95 46 CYS E O 1
ATOM 5733 N N . ALA E 1 47 ? 90.607 44.224 140.612 1.00 14.06 47 ALA E N 1
ATOM 5734 C CA . ALA E 1 47 ? 89.813 45.014 141.551 1.00 14.68 47 ALA E CA 1
ATOM 5735 C C . ALA E 1 47 ? 90.177 44.568 142.979 1.00 15.33 47 ALA E C 1
ATOM 5736 O O . ALA E 1 47 ? 91.019 43.682 143.189 1.00 16.12 47 ALA E O 1
ATOM 5738 N N . LEU E 1 48 ? 89.547 45.183 143.963 1.00 15.03 48 LEU E N 1
ATOM 5739 C CA . LEU E 1 48 ? 89.838 44.916 145.353 1.00 14.89 48 LEU E CA 1
ATOM 5740 C C . LEU E 1 48 ? 89.688 43.448 145.834 1.00 15.48 48 LEU E C 1
ATOM 5741 O O . LEU E 1 48 ? 88.588 42.933 145.916 1.00 14.88 48 LEU E O 1
ATOM 5746 N N . PRO E 1 49 ? 90.802 42.753 146.166 1.00 15.69 49 PRO E N 1
ATOM 5747 C CA . PRO E 1 49 ? 90.531 41.381 146.619 1.00 15.09 49 PRO E CA 1
ATOM 5748 C C . PRO E 1 49 ? 89.848 41.446 147.983 1.00 16.32 49 PRO E C 1
ATOM 5749 O O . PRO E 1 49 ? 90.081 42.370 148.767 1.00 17.19 49 PRO E O 1
ATOM 5753 N N . GLY E 1 50 ? 88.995 40.472 148.256 1.00 14.88 50 GLY E N 1
ATOM 5754 C CA . GLY E 1 50 ? 88.321 40.425 149.536 1.00 15.13 50 GLY E CA 1
ATOM 5755 C C . GLY E 1 50 ? 87.284 41.510 149.780 1.00 17.49 50 GLY E C 1
ATOM 5756 O O . GLY E 1 50 ? 86.786 41.632 150.894 1.00 15.61 50 GLY E O 1
ATOM 5757 N N . CYS E 1 51 ? 86.948 42.278 148.750 1.00 19.66 51 CYS E N 1
ATOM 5758 C CA . CYS E 1 51 ? 85.989 43.370 148.889 1.00 23.86 51 CYS E CA 1
ATOM 5759 C C . CYS E 1 51 ? 84.641 42.917 149.423 1.00 26.49 51 CYS E C 1
ATOM 5760 O O . CYS E 1 51 ? 84.129 41.871 149.050 1.00 26.36 51 CYS E O 1
ATOM 5763 N N . LYS E 1 52 ? 84.071 43.707 150.317 1.00 29.70 52 LYS E N 1
ATOM 5764 C CA . LYS E 1 52 ? 82.764 43.401 150.860 1.00 32.69 52 LYS E CA 1
ATOM 5765 C C . LYS E 1 52 ? 81.949 44.660 150.799 1.00 35.63 52 LYS E C 1
ATOM 5766 O O . LYS E 1 52 ? 82.050 45.513 151.673 1.00 36.43 52 LYS E O 1
ATOM 5772 N N . PHE E 1 53 ? 81.169 44.793 149.738 1.00 38.94 53 PHE E N 1
ATOM 5773 C CA . PHE E 1 53 ? 80.303 45.944 149.581 1.00 43.18 53 PHE E CA 1
ATOM 5774 C C . PHE E 1 53 ? 78.954 45.442 149.107 1.00 46.69 53 PHE E C 1
ATOM 5775 O O . PHE E 1 53 ? 78.707 44.241 149.073 1.00 48.24 53 PHE E O 1
ATOM 5783 N N . LYS E 1 54 ? 78.080 46.367 148.745 1.00 50.01 54 LYS E N 1
ATOM 5784 C CA . LYS E 1 54 ? 76.753 46.010 148.279 1.00 52.36 54 LYS E CA 1
ATOM 5785 C C . LYS E 1 54 ? 76.790 44.876 147.244 1.00 53.55 54 LYS E C 1
ATOM 5786 O O . LYS E 1 54 ? 77.340 45.015 146.141 1.00 53.04 54 LYS E O 1
ATOM 5792 N N . ASP E 1 55 ? 76.210 43.747 147.646 1.00 54.30 55 ASP E N 1
ATOM 5793 C CA . ASP E 1 55 ? 76.125 42.527 146.843 1.00 55.08 55 ASP E CA 1
ATOM 5794 C C . ASP E 1 55 ? 77.464 41.843 146.564 1.00 54.26 55 ASP E C 1
ATOM 5795 O O . ASP E 1 55 ? 77.494 40.689 146.120 1.00 55.91 55 ASP E O 1
ATOM 5800 N N . VAL E 1 56 ? 78.568 42.544 146.812 1.00 51.17 56 VAL E N 1
ATOM 5801 C CA . VAL E 1 56 ? 79.887 41.961 146.616 1.00 46.72 56 VAL E CA 1
ATOM 5802 C C . VAL E 1 56 ? 80.409 41.497 147.970 1.00 44.82 56 VAL E C 1
ATOM 5803 O O . VAL E 1 56 ? 80.703 42.309 148.837 1.00 44.96 56 VAL E O 1
ATOM 5807 N N . ARG E 1 57 ? 80.490 40.184 148.151 1.00 42.78 57 ARG E N 1
ATOM 5808 C CA . ARG E 1 57 ? 80.972 39.606 149.397 1.00 40.21 57 ARG E CA 1
ATOM 5809 C C . ARG E 1 57 ? 82.087 38.628 149.065 1.00 37.56 57 ARG E C 1
ATOM 5810 O O . ARG E 1 57 ? 81.814 37.488 148.696 1.00 38.12 57 ARG E O 1
ATOM 5818 N N . ARG E 1 58 ? 83.334 39.074 149.191 1.00 33.98 58 ARG E N 1
ATOM 5819 C CA . ARG E 1 58 ? 84.484 38.228 148.906 1.00 29.93 58 ARG E CA 1
ATOM 5820 C C . ARG E 1 58 ? 85.191 37.914 150.201 1.00 27.25 58 ARG E C 1
ATOM 5821 O O . ARG E 1 58 ? 85.045 38.631 151.174 1.00 28.73 58 ARG E O 1
ATOM 5829 N N . ASN E 1 59 ? 85.958 36.827 150.213 1.00 25.96 59 ASN E N 1
ATOM 5830 C CA . ASN E 1 59 ? 86.705 36.407 151.400 1.00 22.62 59 ASN E CA 1
ATOM 5831 C C . ASN E 1 59 ? 88.173 36.846 151.187 1.00 21.57 59 ASN E C 1
ATOM 5832 O O . ASN E 1 59 ? 88.863 36.329 150.304 1.00 20.18 59 ASN E O 1
ATOM 5837 N N . VAL E 1 60 ? 88.634 37.806 151.984 1.00 20.52 60 VAL E N 1
ATOM 5838 C CA . VAL E 1 60 ? 89.989 38.339 151.854 1.00 20.79 60 VAL E CA 1
ATOM 5839 C C . VAL E 1 60 ? 91.080 37.287 152.052 1.00 21.03 60 VAL E C 1
ATOM 5840 O O . VAL E 1 60 ? 92.099 37.351 151.381 1.00 21.19 60 VAL E O 1
ATOM 5844 N N . GLN E 1 61 ? 90.883 36.335 152.971 1.00 20.28 61 GLN E N 1
ATOM 5845 C CA . GLN E 1 61 ? 91.911 35.330 153.199 1.00 19.87 61 GLN E CA 1
ATOM 5846 C C . GLN E 1 61 ? 91.998 34.350 152.045 1.00 20.36 61 GLN E C 1
ATOM 5847 O O . GLN E 1 61 ? 93.100 34.023 151.571 1.00 20.03 61 GLN E O 1
ATOM 5853 N N . LYS E 1 62 ? 90.845 33.906 151.550 1.00 19.45 62 LYS E N 1
ATOM 5854 C CA . LYS E 1 62 ? 90.862 32.961 150.449 1.00 17.58 62 LYS E CA 1
ATOM 5855 C C . LYS E 1 62 ? 91.467 33.578 149.182 1.00 18.03 62 LYS E C 1
ATOM 5856 O O . LYS E 1 62 ? 92.232 32.900 148.451 1.00 16.15 62 LYS E O 1
ATOM 5862 N N . ASP E 1 63 ? 91.148 34.850 148.912 1.00 17.15 63 ASP E N 1
ATOM 5863 C CA . ASP E 1 63 ? 91.669 35.510 147.703 1.00 16.91 63 ASP E CA 1
ATOM 5864 C C . ASP E 1 63 ? 93.168 35.730 147.866 1.00 15.66 63 ASP E C 1
ATOM 5865 O O . ASP E 1 63 ? 93.932 35.567 146.926 1.00 15.35 63 ASP E O 1
ATOM 5870 N N . THR E 1 64 ? 93.604 36.076 149.072 1.00 15.99 64 THR E N 1
ATOM 5871 C CA . THR E 1 64 ? 95.021 36.295 149.258 1.00 16.12 64 THR E CA 1
ATOM 5872 C C . THR E 1 64 ? 95.750 35.008 149.012 1.00 16.84 64 THR E C 1
ATOM 5873 O O . THR E 1 64 ? 96.781 34.992 148.348 1.00 16.30 64 THR E O 1
ATOM 5877 N N . GLU E 1 65 ? 95.209 33.916 149.539 1.00 17.18 65 GLU E N 1
ATOM 5878 C CA . GLU E 1 65 ? 95.827 32.612 149.367 1.00 17.92 65 GLU E CA 1
ATOM 5879 C C . GLU E 1 65 ? 95.835 32.189 147.893 1.00 17.38 65 GLU E C 1
ATOM 5880 O O . GLU E 1 65 ? 96.806 31.585 147.419 1.00 16.96 65 GLU E O 1
ATOM 5886 N N . GLU E 1 66 ? 94.793 32.533 147.156 1.00 17.68 66 GLU E N 1
ATOM 5887 C CA . GLU E 1 66 ? 94.767 32.146 145.744 1.00 18.75 66 GLU E CA 1
ATOM 5888 C C . GLU E 1 66 ? 95.815 32.951 144.993 1.00 16.83 66 GLU E C 1
ATOM 5889 O O . GLU E 1 66 ? 96.469 32.435 144.113 1.00 17.28 66 GLU E O 1
ATOM 5895 N N . LEU E 1 67 ? 95.962 34.224 145.348 1.00 17.51 67 LEU E N 1
ATOM 5896 C CA . LEU E 1 67 ? 96.957 35.093 144.733 1.00 16.36 67 LEU E CA 1
ATOM 5897 C C . LEU E 1 67 ? 98.361 34.537 145.023 1.00 17.11 67 LEU E C 1
ATOM 5898 O O . LEU E 1 67 ? 99.245 34.534 144.174 1.00 18.80 67 LEU E O 1
ATOM 5903 N N . LYS E 1 68 ? 98.589 34.055 146.231 1.00 17.53 68 LYS E N 1
ATOM 5904 C CA . LYS E 1 68 ? 99.909 33.529 146.521 1.00 18.23 68 LYS E CA 1
ATOM 5905 C C . LYS E 1 68 ? 100.131 32.234 145.752 1.00 19.71 68 LYS E C 1
ATOM 5906 O O . LYS E 1 68 ? 101.200 32.018 145.183 1.00 21.89 68 LYS E O 1
ATOM 5912 N N . SER E 1 69 ? 99.108 31.391 145.699 1.00 19.39 69 SER E N 1
ATOM 5913 C CA . SER E 1 69 ? 99.206 30.113 145.007 1.00 18.36 69 SER E CA 1
ATOM 5914 C C . SER E 1 69 ? 99.418 30.286 143.520 1.00 18.82 69 SER E C 1
ATOM 5915 O O . SER E 1 69 ? 99.857 29.360 142.826 1.00 18.89 69 SER E O 1
ATOM 5918 N N . CYS E 1 70 ? 99.098 31.473 143.024 1.00 19.53 70 CYS E N 1
ATOM 5919 C CA . CYS E 1 70 ? 99.277 31.764 141.605 1.00 20.02 70 CYS E CA 1
ATOM 5920 C C . CYS E 1 70 ? 100.701 32.270 141.284 1.00 18.88 70 CYS E C 1
ATOM 5921 O O . CYS E 1 70 ? 101.085 32.374 140.116 1.00 20.46 70 CYS E O 1
ATOM 5924 N N . GLY E 1 71 ? 101.490 32.542 142.329 1.00 18.39 71 GLY E N 1
ATOM 5925 C CA . GLY E 1 71 ? 102.861 32.988 142.134 1.00 18.28 71 GLY E CA 1
ATOM 5926 C C . GLY E 1 71 ? 103.086 34.492 142.245 1.00 20.16 71 GLY E C 1
ATOM 5927 O O . GLY E 1 71 ? 104.200 34.981 141.984 1.00 19.65 71 GLY E O 1
ATOM 5928 N N . ILE E 1 72 ? 102.050 35.230 142.666 1.00 20.39 72 ILE E N 1
ATOM 5929 C CA . ILE E 1 72 ? 102.175 36.676 142.782 1.00 19.03 72 ILE E CA 1
ATOM 5930 C C . ILE E 1 72 ? 103.238 36.907 143.836 1.00 19.76 72 ILE E C 1
ATOM 5931 O O . ILE E 1 72 ? 103.158 36.349 144.912 1.00 19.16 72 ILE E O 1
ATOM 5936 N N . GLN E 1 73 ? 104.258 37.693 143.499 1.00 19.46 73 GLN E N 1
ATOM 5937 C CA . GLN E 1 73 ? 105.341 37.965 144.444 1.00 18.28 73 GLN E CA 1
ATOM 5938 C C . GLN E 1 73 ? 105.301 39.368 145.041 1.00 17.27 73 GLN E C 1
ATOM 5939 O O . GLN E 1 73 ? 105.700 39.586 146.202 1.00 17.41 73 GLN E O 1
ATOM 5945 N N . ASP E 1 74 ? 104.796 40.309 144.256 1.00 16.53 74 ASP E N 1
ATOM 5946 C CA . ASP E 1 74 ? 104.674 41.709 144.655 1.00 14.45 74 ASP E CA 1
ATOM 5947 C C . ASP E 1 74 ? 103.264 42.239 144.304 1.00 14.79 74 ASP E C 1
ATOM 5948 O O . ASP E 1 74 ? 102.765 41.997 143.196 1.00 11.96 74 ASP E O 1
ATOM 5953 N N . ILE E 1 75 ? 102.629 42.955 145.227 1.00 14.56 75 ILE E N 1
ATOM 5954 C CA . ILE E 1 75 ? 101.337 43.584 144.950 1.00 14.71 75 ILE E CA 1
ATOM 5955 C C . ILE E 1 75 ? 101.383 45.114 145.240 1.00 15.38 75 ILE E C 1
ATOM 5956 O O . ILE E 1 75 ? 101.885 45.519 146.293 1.00 14.92 75 ILE E O 1
ATOM 5961 N N . PHE E 1 76 ? 100.860 45.948 144.331 1.00 14.51 76 PHE E N 1
ATOM 5962 C CA . PHE E 1 76 ? 100.791 47.408 144.541 1.00 15.00 76 PHE E CA 1
ATOM 5963 C C . PHE E 1 76 ? 99.337 47.795 144.855 1.00 14.05 76 PHE E C 1
ATOM 5964 O O . PHE E 1 76 ? 98.431 47.473 144.099 1.00 14.20 76 PHE E O 1
ATOM 5972 N N . VAL E 1 77 ? 99.129 48.496 145.970 1.00 13.90 77 VAL E N 1
ATOM 5973 C CA . VAL E 1 77 ? 97.792 48.915 146.395 1.00 11.71 77 VAL E CA 1
ATOM 5974 C C . VAL E 1 77 ? 97.568 50.417 146.339 1.00 11.59 77 VAL E C 1
ATOM 5975 O O . VAL E 1 77 ? 98.240 51.184 147.045 1.00 10.23 77 VAL E O 1
ATOM 5979 N N . PHE E 1 78 ? 96.584 50.853 145.547 1.00 12.26 78 PHE E N 1
ATOM 5980 C CA . PHE E 1 78 ? 96.319 52.289 145.429 1.00 12.99 78 PHE E CA 1
ATOM 5981 C C . PHE E 1 78 ? 95.110 52.751 146.211 1.00 12.83 78 PHE E C 1
ATOM 5982 O O . PHE E 1 78 ? 94.712 53.905 146.102 1.00 13.84 78 PHE E O 1
ATOM 5990 N N . CYS E 1 79 ? 94.519 51.858 146.999 1.00 15.14 79 CYS E N 1
ATOM 5991 C CA . CYS E 1 79 ? 93.353 52.200 147.819 1.00 18.58 79 CYS E CA 1
ATOM 5992 C C . CYS E 1 79 ? 93.791 52.949 149.065 1.00 20.44 79 CYS E C 1
ATOM 5993 O O . CYS E 1 79 ? 94.856 52.647 149.616 1.00 21.53 79 CYS E O 1
ATOM 5996 N N . THR E 1 80 ? 92.972 53.891 149.525 1.00 20.48 80 THR E N 1
ATOM 5997 C CA . THR E 1 80 ? 93.295 54.649 150.734 1.00 21.93 80 THR E CA 1
ATOM 5998 C C . THR E 1 80 ? 92.855 53.824 151.940 1.00 22.31 80 THR E C 1
ATOM 5999 O O . THR E 1 80 ? 92.046 52.895 151.788 1.00 21.00 80 THR E O 1
ATOM 6003 N N . ARG E 1 81 ? 93.363 54.178 153.128 1.00 23.10 81 ARG E N 1
ATOM 6004 C CA . ARG E 1 81 ? 93.016 53.438 154.342 1.00 24.62 81 ARG E CA 1
ATOM 6005 C C . ARG E 1 81 ? 91.499 53.499 154.627 1.00 22.81 81 ARG E C 1
ATOM 6006 O O . ARG E 1 81 ? 90.909 52.513 155.084 1.00 21.34 81 ARG E O 1
ATOM 6014 N N . GLY E 1 82 ? 90.885 54.652 154.360 1.00 20.24 82 GLY E N 1
ATOM 6015 C CA . GLY E 1 82 ? 89.443 54.791 154.557 1.00 19.36 82 GLY E CA 1
ATOM 6016 C C . GLY E 1 82 ? 88.694 53.769 153.694 1.00 18.05 82 GLY E C 1
ATOM 6017 O O . GLY E 1 82 ? 87.710 53.174 154.142 1.00 19.17 82 GLY E O 1
ATOM 6018 N N . GLU E 1 83 ? 89.161 53.547 152.467 1.00 17.78 83 GLU E N 1
ATOM 6019 C CA . GLU E 1 83 ? 88.523 52.557 151.577 1.00 18.35 83 GLU E CA 1
ATOM 6020 C C . GLU E 1 83 ? 88.684 51.152 152.137 1.00 18.97 83 GLU E C 1
ATOM 6021 O O . GLU E 1 83 ? 87.726 50.368 152.159 1.00 18.96 83 GLU E O 1
ATOM 6027 N N . LEU E 1 84 ? 89.883 50.824 152.604 1.00 19.20 84 LEU E N 1
ATOM 6028 C CA . LEU E 1 84 ? 90.102 49.485 153.140 1.00 19.66 84 LEU E CA 1
ATOM 6029 C C . LEU E 1 84 ? 89.137 49.240 154.303 1.00 21.65 84 LEU E C 1
ATOM 6030 O O . LEU E 1 84 ? 88.696 48.111 154.495 1.00 21.88 84 LEU E O 1
ATOM 6035 N N . SER E 1 85 ? 88.810 50.292 155.060 1.00 22.46 85 SER E N 1
ATOM 6036 C CA . SER E 1 85 ? 87.869 50.168 156.180 1.00 24.93 85 SER E CA 1
ATOM 6037 C C . SER E 1 85 ? 86.471 50.033 155.623 1.00 25.22 85 SER E C 1
ATOM 6038 O O . SER E 1 85 ? 85.732 49.111 155.983 1.00 24.90 85 SER E O 1
ATOM 6041 N N . LYS E 1 86 ? 86.113 50.955 154.736 1.00 24.79 86 LYS E N 1
ATOM 6042 C CA . LYS E 1 86 ? 84.798 50.934 154.126 1.00 26.38 86 LYS E CA 1
ATOM 6043 C C . LYS E 1 86 ? 84.412 49.577 153.544 1.00 26.63 86 LYS E C 1
ATOM 6044 O O . LYS E 1 86 ? 83.331 49.072 153.816 1.00 28.57 86 LYS E O 1
ATOM 6050 N N . TYR E 1 87 ? 85.300 48.977 152.762 1.00 25.85 87 TYR E N 1
ATOM 6051 C CA . TYR E 1 87 ? 85.006 47.706 152.134 1.00 25.57 87 TYR E CA 1
ATOM 6052 C C . TYR E 1 87 ? 85.361 46.516 152.997 1.00 26.84 87 TYR E C 1
ATOM 6053 O O . TYR E 1 87 ? 85.497 45.385 152.511 1.00 27.58 87 TYR E O 1
ATOM 6062 N N . ARG E 1 88 ? 85.544 46.787 154.281 1.00 26.82 88 ARG E N 1
ATOM 6063 C CA . ARG E 1 88 ? 85.823 45.751 155.252 1.00 27.19 88 ARG E CA 1
ATOM 6064 C C . ARG E 1 88 ? 87.098 44.915 155.059 1.00 27.43 88 ARG E C 1
ATOM 6065 O O . ARG E 1 88 ? 87.060 43.697 155.222 1.00 26.56 88 ARG E O 1
ATOM 6073 N N . VAL E 1 89 ? 88.209 45.562 154.708 1.00 24.90 89 VAL E N 1
ATOM 6074 C CA . VAL E 1 89 ? 89.490 44.880 154.549 1.00 21.68 89 VAL E CA 1
ATOM 6075 C C . VAL E 1 89 ? 90.579 45.805 155.061 1.00 21.49 89 VAL E C 1
ATOM 6076 O O . VAL E 1 89 ? 91.533 46.111 154.351 1.00 19.77 89 VAL E O 1
ATOM 6080 N N . PRO E 1 90 ? 90.447 46.257 156.309 1.00 21.26 90 PRO E N 1
ATOM 6081 C CA . PRO E 1 90 ? 91.373 47.161 156.993 1.00 22.51 90 PRO E CA 1
ATOM 6082 C C . PRO E 1 90 ? 92.738 46.546 157.149 1.00 23.53 90 PRO E C 1
ATOM 6083 O O . PRO E 1 90 ? 93.751 47.243 157.206 1.00 23.93 90 PRO E O 1
ATOM 6087 N N . ASN E 1 91 ? 92.739 45.219 157.209 1.00 24.96 91 ASN E N 1
ATOM 6088 C CA . ASN E 1 91 ? 93.930 44.411 157.416 1.00 23.77 91 ASN E CA 1
ATOM 6089 C C . ASN E 1 91 ? 94.519 43.821 156.139 1.00 22.87 91 ASN E C 1
ATOM 6090 O O . ASN E 1 91 ? 95.314 42.889 156.217 1.00 22.05 91 ASN E O 1
ATOM 6095 N N . LEU E 1 92 ? 94.110 44.338 154.984 1.00 20.32 92 LEU E N 1
ATOM 6096 C CA . LEU E 1 92 ? 94.579 43.844 153.690 1.00 19.35 92 LEU E CA 1
ATOM 6097 C C . LEU E 1 92 ? 96.109 43.761 153.588 1.00 19.03 92 LEU E C 1
ATOM 6098 O O . LEU E 1 92 ? 96.661 42.700 153.341 1.00 18.99 92 LEU E O 1
ATOM 6103 N N . LEU E 1 93 ? 96.786 44.884 153.800 1.00 18.50 93 LEU E N 1
ATOM 6104 C CA . LEU E 1 93 ? 98.233 44.949 153.684 1.00 17.25 93 LEU E CA 1
ATOM 6105 C C . LEU E 1 93 ? 98.946 43.975 154.633 1.00 18.18 93 LEU E C 1
ATOM 6106 O O . LEU E 1 93 ? 99.983 43.383 154.283 1.00 17.92 93 LEU E O 1
ATOM 6111 N N . ASP E 1 94 ? 98.391 43.778 155.826 1.00 18.63 94 ASP E N 1
ATOM 6112 C CA . ASP E 1 94 ? 99.038 42.864 156.761 1.00 18.81 94 ASP E CA 1
ATOM 6113 C C . ASP E 1 94 ? 98.831 41.393 156.328 1.00 16.89 94 ASP E C 1
ATOM 6114 O O . ASP E 1 94 ? 99.767 40.589 156.402 1.00 15.69 94 ASP E O 1
ATOM 6119 N N . LEU E 1 95 ? 97.640 41.039 155.857 1.00 15.22 95 LEU E N 1
ATOM 6120 C CA . LEU E 1 95 ? 97.413 39.691 155.372 1.00 15.72 95 LEU E CA 1
ATOM 6121 C C . LEU E 1 95 ? 98.291 39.344 154.170 1.00 15.77 95 LEU E C 1
ATOM 6122 O O . LEU E 1 95 ? 98.801 38.227 154.082 1.00 12.52 95 LEU E O 1
ATOM 6127 N N . TYR E 1 96 ? 98.486 40.298 153.263 1.00 16.11 96 TYR E N 1
ATOM 6128 C CA . TYR E 1 96 ? 99.347 40.063 152.113 1.00 16.45 96 TYR E CA 1
ATOM 6129 C C . TYR E 1 96 ? 100.759 39.708 152.600 1.00 16.70 96 TYR E C 1
ATOM 6130 O O . TYR E 1 96 ? 101.377 38.765 152.122 1.00 15.49 96 TYR E O 1
ATOM 6139 N N . GLN E 1 97 ? 101.267 40.511 153.527 1.00 17.01 97 GLN E N 1
ATOM 6140 C CA . GLN E 1 97 ? 102.606 40.326 154.085 1.00 18.27 97 GLN E CA 1
ATOM 6141 C C . GLN E 1 97 ? 102.706 39.016 154.864 1.00 19.23 97 GLN E C 1
ATOM 6142 O O . GLN E 1 97 ? 103.704 38.299 154.736 1.00 19.53 97 GLN E O 1
ATOM 6148 N N . GLN E 1 98 ? 101.687 38.716 155.669 1.00 19.97 98 GLN E N 1
ATOM 6149 C CA . GLN E 1 98 ? 101.624 37.449 156.425 1.00 19.92 98 GLN E CA 1
ATOM 6150 C C . GLN E 1 98 ? 101.728 36.250 155.456 1.00 19.74 98 GLN E C 1
ATOM 6151 O O . GLN E 1 98 ? 102.290 35.216 155.801 1.00 18.95 98 GLN E O 1
ATOM 6157 N N . CYS E 1 99 ? 101.189 36.399 154.242 1.00 18.76 99 CYS E N 1
ATOM 6158 C CA . CYS E 1 99 ? 101.229 35.319 153.257 1.00 19.72 99 CYS E CA 1
ATOM 6159 C C . CYS E 1 99 ? 102.516 35.294 152.435 1.00 20.52 99 CYS E C 1
ATOM 6160 O O . CYS E 1 99 ? 102.615 34.526 151.486 1.00 21.31 99 CYS E O 1
ATOM 6163 N N . GLY E 1 100 ? 103.482 36.149 152.790 1.00 20.53 100 GLY E N 1
ATOM 6164 C CA . GLY E 1 100 ? 104.756 36.199 152.088 1.00 20.52 100 GLY E CA 1
ATOM 6165 C C . GLY E 1 100 ? 104.836 37.039 150.822 1.00 20.68 100 GLY E C 1
ATOM 6166 O O . GLY E 1 100 ? 105.773 36.894 150.048 1.00 23.59 100 GLY E O 1
ATOM 6167 N N . ILE E 1 101 ? 103.872 37.919 150.596 1.00 19.25 101 ILE E N 1
ATOM 6168 C CA . ILE E 1 101 ? 103.871 38.750 149.384 1.00 17.51 101 ILE E CA 1
ATOM 6169 C C . ILE E 1 101 ? 104.413 40.146 149.739 1.00 15.45 101 ILE E C 1
ATOM 6170 O O . ILE E 1 101 ? 103.981 40.699 150.733 1.00 15.04 101 ILE E O 1
ATOM 6175 N N . ILE E 1 102 ? 105.342 40.703 148.950 1.00 15.66 102 ILE E N 1
ATOM 6176 C CA . ILE E 1 102 ? 105.862 42.037 149.240 1.00 13.84 102 ILE E CA 1
ATOM 6177 C C . ILE E 1 102 ? 104.803 43.026 148.804 1.00 15.52 102 ILE E C 1
ATOM 6178 O O . ILE E 1 102 ? 104.312 43.003 147.648 1.00 12.51 102 ILE E O 1
ATOM 6183 N N . THR E 1 103 ? 104.476 43.918 149.728 1.00 16.96 103 THR E N 1
ATOM 6184 C CA . THR E 1 103 ? 103.411 44.859 149.498 1.00 17.88 103 THR E CA 1
ATOM 6185 C C . THR E 1 103 ? 103.855 46.303 149.413 1.00 18.20 103 THR E C 1
ATOM 6186 O O . THR E 1 103 ? 104.559 46.808 150.285 1.00 16.93 103 THR E O 1
ATOM 6190 N N . HIS E 1 104 ? 103.405 46.969 148.350 1.00 17.68 104 HIS E N 1
ATOM 6191 C CA . HIS E 1 104 ? 103.751 48.360 148.116 1.00 17.36 104 HIS E CA 1
ATOM 6192 C C . HIS E 1 104 ? 102.485 49.203 148.190 1.00 15.97 104 HIS E C 1
ATOM 6193 O O . HIS E 1 104 ? 101.771 49.319 147.212 1.00 14.34 104 HIS E O 1
ATOM 6200 N N . HIS E 1 105 ? 102.216 49.812 149.346 1.00 16.10 105 HIS E N 1
ATOM 6201 C CA . HIS E 1 105 ? 101.005 50.619 149.470 1.00 15.27 105 HIS E CA 1
ATOM 6202 C C . HIS E 1 105 ? 101.231 52.069 149.137 1.00 15.84 105 HIS E C 1
ATOM 6203 O O . HIS E 1 105 ? 101.943 52.745 149.850 1.00 17.68 105 HIS E O 1
ATOM 6210 N N . HIS E 1 106 ? 100.610 52.550 148.050 1.00 16.16 106 HIS E N 1
ATOM 6211 C CA . HIS E 1 106 ? 100.740 53.936 147.584 1.00 16.89 106 HIS E CA 1
ATOM 6212 C C . HIS E 1 106 ? 99.334 54.537 147.383 1.00 17.37 106 HIS E C 1
ATOM 6213 O O . HIS E 1 106 ? 98.837 54.646 146.247 1.00 17.08 106 HIS E O 1
ATOM 6220 N N . PRO E 1 107 ? 98.681 54.963 148.473 1.00 16.88 107 PRO E N 1
ATOM 6221 C CA . PRO E 1 107 ? 97.339 55.515 148.268 1.00 16.71 107 PRO E CA 1
ATOM 6222 C C . PRO E 1 107 ? 97.139 56.677 147.300 1.00 17.46 107 PRO E C 1
ATOM 6223 O O . PRO E 1 107 ? 97.884 57.669 147.291 1.00 18.26 107 PRO E O 1
ATOM 6227 N N . ILE E 1 108 ? 96.133 56.514 146.442 1.00 16.97 108 ILE E N 1
ATOM 6228 C CA . ILE E 1 108 ? 95.755 57.523 145.467 1.00 17.74 108 ILE E CA 1
ATOM 6229 C C . ILE E 1 108 ? 94.282 57.834 145.738 1.00 17.32 108 ILE E C 1
ATOM 6230 O O . ILE E 1 108 ? 93.468 56.926 145.877 1.00 15.67 108 ILE E O 1
ATOM 6235 N N . ALA E 1 109 ? 93.937 59.116 145.827 1.00 20.39 109 ALA E N 1
ATOM 6236 C CA . ALA E 1 109 ? 92.550 59.487 146.093 1.00 20.71 109 ALA E CA 1
ATOM 6237 C C . ALA E 1 109 ? 91.638 58.983 144.961 1.00 21.31 109 ALA E C 1
ATOM 6238 O O . ALA E 1 109 ? 91.944 59.154 143.778 1.00 19.95 109 ALA E O 1
ATOM 6240 N N . ASP E 1 110 ? 90.512 58.383 145.327 1.00 21.14 110 ASP E N 1
ATOM 6241 C CA . ASP E 1 110 ? 89.586 57.871 144.332 1.00 23.15 110 ASP E CA 1
ATOM 6242 C C . ASP E 1 110 ? 89.262 58.958 143.314 1.00 22.13 110 ASP E C 1
ATOM 6243 O O . ASP E 1 110 ? 88.924 60.079 143.671 1.00 21.05 110 ASP E O 1
ATOM 6248 N N . GLY E 1 111 ? 89.396 58.617 142.043 1.00 23.68 111 GLY E N 1
ATOM 6249 C CA . GLY E 1 111 ? 89.153 59.578 140.982 1.00 23.48 111 GLY E CA 1
ATOM 6250 C C . GLY E 1 111 ? 90.288 60.578 140.854 1.00 23.94 111 GLY E C 1
ATOM 6251 O O . GLY E 1 111 ? 90.214 61.503 140.046 1.00 23.10 111 GLY E O 1
ATOM 6252 N N . GLY E 1 112 ? 91.347 60.382 141.635 1.00 24.36 112 GLY E N 1
ATOM 6253 C CA . GLY E 1 112 ? 92.467 61.320 141.617 1.00 23.92 112 GLY E CA 1
ATOM 6254 C C . GLY E 1 112 ? 93.767 60.832 140.992 1.00 22.92 112 GLY E C 1
ATOM 6255 O O . GLY E 1 112 ? 93.766 59.887 140.212 1.00 22.75 112 GLY E O 1
ATOM 6256 N N . THR E 1 113 ? 94.871 61.483 141.341 1.00 21.10 113 THR E N 1
ATOM 6257 C CA . THR E 1 113 ? 96.184 61.149 140.801 1.00 21.90 113 THR E CA 1
ATOM 6258 C C . THR E 1 113 ? 97.285 61.279 141.847 1.00 21.22 113 THR E C 1
ATOM 6259 O O . THR E 1 113 ? 97.167 62.030 142.795 1.00 19.42 113 THR E O 1
ATOM 6263 N N . PRO E 1 114 ? 98.392 60.549 141.669 1.00 22.11 114 PRO E N 1
ATOM 6264 C CA . PRO E 1 114 ? 99.481 60.653 142.645 1.00 22.19 114 PRO E CA 1
ATOM 6265 C C . PRO E 1 114 ? 100.359 61.852 142.327 1.00 23.22 114 PRO E C 1
ATOM 6266 O O . PRO E 1 114 ? 100.495 62.214 141.177 1.00 21.83 114 PRO E O 1
ATOM 6270 N N . ASP E 1 115 ? 100.970 62.449 143.351 1.00 25.13 115 ASP E N 1
ATOM 6271 C CA . ASP E 1 115 ? 101.850 63.583 143.123 1.00 25.93 115 ASP E CA 1
ATOM 6272 C C . ASP E 1 115 ? 103.012 63.005 142.331 1.00 25.84 115 ASP E C 1
ATOM 6273 O O . ASP E 1 115 ? 103.218 61.789 142.318 1.00 25.87 115 ASP E O 1
ATOM 6278 N N . ILE E 1 116 ? 103.779 63.874 141.695 1.00 24.29 116 ILE E N 1
ATOM 6279 C CA . ILE E 1 116 ? 104.870 63.437 140.857 1.00 24.06 116 ILE E CA 1
ATOM 6280 C C . ILE E 1 116 ? 105.966 62.687 141.606 1.00 24.02 116 ILE E C 1
ATOM 6281 O O . ILE E 1 116 ? 106.540 61.730 141.080 1.00 22.67 116 ILE E O 1
ATOM 6286 N N . ALA E 1 117 ? 106.249 63.097 142.840 1.00 24.81 117 ALA E N 1
ATOM 6287 C CA . ALA E 1 117 ? 107.272 62.422 143.633 1.00 22.39 117 ALA E CA 1
ATOM 6288 C C . ALA E 1 117 ? 106.767 61.002 143.927 1.00 21.93 117 ALA E C 1
ATOM 6289 O O . ALA E 1 117 ? 107.499 60.013 143.785 1.00 21.30 117 ALA E O 1
ATOM 6291 N N . SER E 1 118 ? 105.505 60.907 144.317 1.00 22.28 118 SER E N 1
ATOM 6292 C CA . SER E 1 118 ? 104.900 59.628 144.601 1.00 21.99 118 SER E CA 1
ATOM 6293 C C . SER E 1 118 ? 104.888 58.768 143.334 1.00 22.29 118 SER E C 1
ATOM 6294 O O . SER E 1 118 ? 105.346 57.608 143.326 1.00 23.00 118 SER E O 1
ATOM 6297 N N . CYS E 1 119 ? 104.384 59.345 142.249 1.00 23.21 119 CYS E N 1
ATOM 6298 C CA . CYS E 1 119 ? 104.301 58.654 140.978 1.00 23.44 119 CYS E CA 1
ATOM 6299 C C . CYS E 1 119 ? 105.682 58.148 140.551 1.00 23.70 119 CYS E C 1
ATOM 6300 O O . CYS E 1 119 ? 105.840 57.029 140.027 1.00 23.23 119 CYS E O 1
ATOM 6303 N N . CYS E 1 120 ? 106.692 58.971 140.789 1.00 22.86 120 CYS E N 1
ATOM 6304 C CA . CYS E 1 120 ? 108.054 58.602 140.430 1.00 23.18 120 CYS E CA 1
ATOM 6305 C C . CYS E 1 120 ? 108.566 57.383 141.219 1.00 22.16 120 CYS E C 1
ATOM 6306 O O . CYS E 1 120 ? 109.222 56.489 140.651 1.00 19.16 120 CYS E O 1
ATOM 6309 N N . GLU E 1 121 ? 108.268 57.340 142.520 1.00 21.56 121 GLU E N 1
ATOM 6310 C CA . GLU E 1 121 ? 108.694 56.226 143.376 1.00 19.13 121 GLU E CA 1
ATOM 6311 C C . GLU E 1 121 ? 107.959 54.968 142.870 1.00 17.97 121 GLU E C 1
ATOM 6312 O O . GLU E 1 121 ? 108.506 53.874 142.876 1.00 19.04 121 GLU E O 1
ATOM 6318 N N . ILE E 1 122 ? 106.707 55.133 142.466 1.00 15.83 122 ILE E N 1
ATOM 6319 C CA . ILE E 1 122 ? 105.922 54.017 141.946 1.00 17.29 122 ILE E CA 1
ATOM 6320 C C . ILE E 1 122 ? 106.579 53.439 140.677 1.00 17.08 122 ILE E C 1
ATOM 6321 O O . ILE E 1 122 ? 106.704 52.214 140.528 1.00 15.45 122 ILE E O 1
ATOM 6326 N N . MET E 1 123 ? 107.024 54.316 139.776 1.00 17.11 123 MET E N 1
ATOM 6327 C CA . MET E 1 123 ? 107.662 53.865 138.544 1.00 16.79 123 MET E CA 1
ATOM 6328 C C . MET E 1 123 ? 108.953 53.119 138.833 1.00 17.32 123 MET E C 1
ATOM 6329 O O . MET E 1 123 ? 109.238 52.074 138.214 1.00 14.14 123 MET E O 1
ATOM 6334 N N . GLU E 1 124 ? 109.736 53.651 139.786 1.00 18.61 124 GLU E N 1
ATOM 6335 C CA . GLU E 1 124 ? 110.996 53.021 140.151 1.00 19.53 124 GLU E CA 1
ATOM 6336 C C . GLU E 1 124 ? 110.775 51.648 140.765 1.00 20.20 124 GLU E C 1
ATOM 6337 O O . GLU E 1 124 ? 111.499 50.703 140.462 1.00 21.24 124 GLU E O 1
ATOM 6343 N N . GLU E 1 125 ? 109.781 51.517 141.641 1.00 20.15 125 GLU E N 1
ATOM 6344 C CA . GLU E 1 125 ? 109.516 50.211 142.255 1.00 18.73 125 GLU E CA 1
ATOM 6345 C C . GLU E 1 125 ? 109.039 49.216 141.213 1.00 16.08 125 GLU E C 1
ATOM 6346 O O . GLU E 1 125 ? 109.421 48.054 141.236 1.00 15.86 125 GLU E O 1
ATOM 6352 N N . LEU E 1 126 ? 108.169 49.668 140.310 1.00 15.92 126 LEU E N 1
ATOM 6353 C CA . LEU E 1 126 ? 107.642 48.768 139.277 1.00 14.74 126 LEU E CA 1
ATOM 6354 C C . LEU E 1 126 ? 108.748 48.288 138.335 1.00 13.77 126 LEU E C 1
ATOM 6355 O O . LEU E 1 126 ? 108.864 47.105 138.058 1.00 11.95 126 LEU E O 1
ATOM 6360 N N . THR E 1 127 ? 109.561 49.213 137.847 1.00 15.02 127 THR E N 1
ATOM 6361 C CA . THR E 1 127 ? 110.663 48.847 136.959 1.00 17.61 127 THR E CA 1
ATOM 6362 C C . THR E 1 127 ? 111.598 47.835 137.638 1.00 19.02 127 THR E C 1
ATOM 6363 O O . THR E 1 127 ? 111.984 46.823 137.031 1.00 19.45 127 THR E O 1
ATOM 6367 N N . THR E 1 128 ? 111.943 48.088 138.898 1.00 20.13 128 THR E N 1
ATOM 6368 C CA . THR E 1 128 ? 112.798 47.155 139.633 1.00 20.44 128 THR E CA 1
ATOM 6369 C C . THR E 1 128 ? 112.170 45.750 139.700 1.00 21.34 128 THR E C 1
ATOM 6370 O O . THR E 1 128 ? 112.870 44.728 139.507 1.00 21.25 128 THR E O 1
ATOM 6374 N N . CYS E 1 129 ? 110.864 45.682 139.960 1.00 21.62 129 CYS E N 1
ATOM 6375 C CA . CYS E 1 129 ? 110.203 44.385 140.017 1.00 22.48 129 CYS E CA 1
ATOM 6376 C C . CYS E 1 129 ? 110.381 43.703 138.659 1.00 24.54 129 CYS E C 1
ATOM 6377 O O . CYS E 1 129 ? 110.660 42.502 138.599 1.00 25.46 129 CYS E O 1
ATOM 6380 N N . LEU E 1 130 ? 110.248 44.466 137.572 1.00 25.20 130 LEU E N 1
ATOM 6381 C CA . LEU E 1 130 ? 110.401 43.881 136.236 1.00 26.41 130 LEU E CA 1
ATOM 6382 C C . LEU E 1 130 ? 111.833 43.392 136.042 1.00 27.58 130 LEU E C 1
ATOM 6383 O O . LEU E 1 130 ? 112.065 42.249 135.672 1.00 27.41 130 LEU E O 1
ATOM 6388 N N . LYS E 1 131 ? 112.797 44.264 136.313 1.00 28.63 131 LYS E N 1
ATOM 6389 C CA . LYS E 1 131 ? 114.196 43.895 136.173 1.00 29.93 131 LYS E CA 1
ATOM 6390 C C . LYS E 1 131 ? 114.535 42.627 136.919 1.00 29.04 131 LYS E C 1
ATOM 6391 O O . LYS E 1 131 ? 115.417 41.897 136.507 1.00 30.46 131 LYS E O 1
ATOM 6397 N N . ASN E 1 132 ? 113.842 42.348 138.010 1.00 28.22 132 ASN E N 1
ATOM 6398 C CA . ASN E 1 132 ? 114.111 41.132 138.770 1.00 26.47 132 ASN E CA 1
ATOM 6399 C C . ASN E 1 132 ? 113.185 39.987 138.386 1.00 25.64 132 ASN E C 1
ATOM 6400 O O . ASN E 1 132 ? 113.192 38.927 139.016 1.00 25.24 132 ASN E O 1
ATOM 6405 N N . TYR E 1 133 ? 112.374 40.192 137.360 1.00 26.04 133 TYR E N 1
ATOM 6406 C CA . TYR E 1 133 ? 111.466 39.137 136.930 1.00 26.17 133 TYR E CA 1
ATOM 6407 C C . TYR E 1 133 ? 110.459 38.707 138.022 1.00 25.54 133 TYR E C 1
ATOM 6408 O O . TYR E 1 133 ? 110.124 37.517 138.161 1.00 25.04 133 TYR E O 1
ATOM 6417 N N . ARG E 1 134 ? 109.957 39.681 138.776 1.00 24.06 134 ARG E N 1
ATOM 6418 C CA . ARG E 1 134 ? 108.998 39.390 139.829 1.00 20.92 134 ARG E CA 1
ATOM 6419 C C . ARG E 1 134 ? 107.592 39.433 139.254 1.00 19.69 134 ARG E C 1
ATOM 6420 O O . ARG E 1 134 ? 107.221 40.402 138.564 1.00 17.64 134 ARG E O 1
ATOM 6428 N N . LYS E 1 135 ? 106.808 38.393 139.552 1.00 19.29 135 LYS E N 1
ATOM 6429 C CA . LYS E 1 135 ? 105.428 38.354 139.094 1.00 17.60 135 LYS E CA 1
ATOM 6430 C C . LYS E 1 135 ? 104.732 39.446 139.901 1.00 16.21 135 LYS E C 1
ATOM 6431 O O . LYS E 1 135 ? 104.484 39.302 141.106 1.00 14.97 135 LYS E O 1
ATOM 6437 N N . THR E 1 136 ? 104.421 40.542 139.215 1.00 17.87 136 THR E N 1
ATOM 6438 C CA . THR E 1 136 ? 103.811 41.730 139.834 1.00 16.05 136 THR E CA 1
ATOM 6439 C C . THR E 1 136 ? 102.334 42.007 139.473 1.00 16.40 136 THR E C 1
ATOM 6440 O O . THR E 1 136 ? 101.933 41.984 138.300 1.00 15.36 136 THR E O 1
ATOM 6444 N N . LEU E 1 137 ? 101.544 42.309 140.499 1.00 15.09 137 LEU E N 1
ATOM 6445 C CA . LEU E 1 137 ? 100.111 42.590 140.364 1.00 14.15 137 LEU E CA 1
ATOM 6446 C C . LEU E 1 137 ? 99.820 43.960 140.992 1.00 13.57 137 LEU E C 1
ATOM 6447 O O . LEU E 1 137 ? 100.404 44.295 142.024 1.00 12.65 137 LEU E O 1
ATOM 6452 N N . ILE E 1 138 ? 98.919 44.733 140.390 1.00 12.22 138 ILE E N 1
ATOM 6453 C CA . ILE E 1 138 ? 98.569 46.034 140.936 1.00 11.52 138 ILE E CA 1
ATOM 6454 C C . ILE E 1 138 ? 97.040 46.133 140.975 1.00 12.12 138 ILE E C 1
ATOM 6455 O O . ILE E 1 138 ? 96.403 45.609 140.080 1.00 13.07 138 ILE E O 1
ATOM 6460 N N . HIS E 1 139 ? 96.471 46.739 142.020 1.00 11.06 139 HIS E N 1
ATOM 6461 C CA . HIS E 1 139 ? 95.024 46.925 142.094 1.00 11.57 139 HIS E CA 1
ATOM 6462 C C . HIS E 1 139 ? 94.587 48.180 142.862 1.00 12.38 139 HIS E C 1
ATOM 6463 O O . HIS E 1 139 ? 95.394 48.820 143.557 1.00 13.47 139 HIS E O 1
ATOM 6470 N N . SER E 1 140 ? 93.332 48.576 142.653 1.00 12.84 140 SER E N 1
ATOM 6471 C CA . SER E 1 140 ? 92.736 49.730 143.322 1.00 12.38 140 SER E CA 1
ATOM 6472 C C . SER E 1 140 ? 91.380 49.176 143.839 1.00 15.04 140 SER E C 1
ATOM 6473 O O . SER E 1 140 ? 91.342 48.073 144.429 1.00 11.62 140 SER E O 1
ATOM 6476 N N . TYR E 1 141 ? 90.292 49.921 143.647 1.00 16.47 141 TYR E N 1
ATOM 6477 C CA . TYR E 1 141 ? 89.005 49.400 144.065 1.00 19.05 141 TYR E CA 1
ATOM 6478 C C . TYR E 1 141 ? 88.399 48.646 142.864 1.00 17.47 141 TYR E C 1
ATOM 6479 O O . TYR E 1 141 ? 88.042 47.463 142.950 1.00 16.10 141 TYR E O 1
ATOM 6488 N N . GLY E 1 142 ? 88.318 49.315 141.731 1.00 17.58 142 GLY E N 1
ATOM 6489 C CA . GLY E 1 142 ? 87.746 48.645 140.568 1.00 18.17 142 GLY E CA 1
ATOM 6490 C C . GLY E 1 142 ? 88.721 48.247 139.498 1.00 20.46 142 GLY E C 1
ATOM 6491 O O . GLY E 1 142 ? 88.319 47.645 138.492 1.00 20.37 142 GLY E O 1
ATOM 6492 N N . GLY E 1 143 ? 90.001 48.584 139.703 1.00 22.04 143 GLY E N 1
ATOM 6493 C CA . GLY E 1 143 ? 91.040 48.279 138.729 1.00 24.15 143 GLY E CA 1
ATOM 6494 C C . GLY E 1 143 ? 90.718 49.006 137.441 1.00 26.12 143 GLY E C 1
ATOM 6495 O O . GLY E 1 143 ? 90.937 48.508 136.327 1.00 27.15 143 GLY E O 1
ATOM 6496 N N . LEU E 1 144 ? 90.254 50.233 137.597 1.00 26.45 144 LEU E N 1
ATOM 6497 C CA . LEU E 1 144 ? 89.800 50.982 136.465 1.00 27.28 144 LEU E CA 1
ATOM 6498 C C . LEU E 1 144 ? 89.992 52.473 136.699 1.00 28.04 144 LEU E C 1
ATOM 6499 O O . LEU E 1 144 ? 89.052 53.171 137.080 1.00 32.15 144 LEU E O 1
ATOM 6504 N N . GLY E 1 145 ? 91.177 52.999 136.511 1.00 25.19 145 GLY E N 1
ATOM 6505 C CA . GLY E 1 145 ? 91.256 54.438 136.721 1.00 22.33 145 GLY E CA 1
ATOM 6506 C C . GLY E 1 145 ? 92.572 54.685 137.367 1.00 20.38 145 GLY E C 1
ATOM 6507 O O . GLY E 1 145 ? 93.560 54.972 136.696 1.00 20.13 145 GLY E O 1
ATOM 6508 N N . ARG E 1 146 ? 92.575 54.552 138.684 1.00 19.19 146 ARG E N 1
ATOM 6509 C CA . ARG E 1 146 ? 93.808 54.710 139.417 1.00 17.23 146 ARG E CA 1
ATOM 6510 C C . ARG E 1 146 ? 94.794 53.653 138.904 1.00 16.01 146 ARG E C 1
ATOM 6511 O O . ARG E 1 146 ? 95.926 54.001 138.611 1.00 17.69 146 ARG E O 1
ATOM 6519 N N . SER E 1 147 ? 94.373 52.380 138.774 1.00 13.41 147 SER E N 1
ATOM 6520 C CA . SER E 1 147 ? 95.270 51.308 138.272 1.00 11.95 147 SER E CA 1
ATOM 6521 C C . SER E 1 147 ? 95.721 51.502 136.822 1.00 10.90 147 SER E C 1
ATOM 6522 O O . SER E 1 147 ? 96.915 51.301 136.484 1.00 10.96 147 SER E O 1
ATOM 6525 N N . CYS E 1 148 ? 94.789 51.850 135.942 1.00 11.71 148 CYS E N 1
ATOM 6526 C CA . CYS E 1 148 ? 95.172 52.078 134.551 1.00 13.15 148 CYS E CA 1
ATOM 6527 C C . CYS E 1 148 ? 96.022 53.360 134.390 1.00 14.25 148 CYS E C 1
ATOM 6528 O O . CYS E 1 148 ? 96.803 53.469 133.449 1.00 15.07 148 CYS E O 1
ATOM 6531 N N . LEU E 1 149 ? 95.834 54.340 135.280 1.00 14.97 149 LEU E N 1
ATOM 6532 C CA . LEU E 1 149 ? 96.612 55.594 135.221 1.00 15.59 149 LEU E CA 1
ATOM 6533 C C . LEU E 1 149 ? 98.070 55.240 135.460 1.00 14.99 149 LEU E C 1
ATOM 6534 O O . LEU E 1 149 ? 98.954 55.623 134.693 1.00 15.54 149 LEU E O 1
ATOM 6539 N N . VAL E 1 150 ? 98.310 54.509 136.544 1.00 14.79 150 VAL E N 1
ATOM 6540 C CA . VAL E 1 150 ? 99.659 54.054 136.908 1.00 15.49 150 VAL E CA 1
ATOM 6541 C C . VAL E 1 150 ? 100.253 53.183 135.799 1.00 14.59 150 VAL E C 1
ATOM 6542 O O . VAL E 1 150 ? 101.367 53.409 135.350 1.00 16.06 150 VAL E O 1
ATOM 6546 N N . ALA E 1 151 ? 99.515 52.187 135.337 1.00 14.71 151 ALA E N 1
ATOM 6547 C CA . ALA E 1 151 ? 100.050 51.323 134.285 1.00 13.71 151 ALA E CA 1
ATOM 6548 C C . ALA E 1 151 ? 100.356 52.138 133.017 1.00 13.56 151 ALA E C 1
ATOM 6549 O O . ALA E 1 151 ? 101.339 51.882 132.321 1.00 14.46 151 ALA E O 1
ATOM 6551 N N . ALA E 1 152 ? 99.549 53.142 132.730 1.00 13.76 152 ALA E N 1
ATOM 6552 C CA . ALA E 1 152 ? 99.764 53.927 131.519 1.00 14.50 152 ALA E CA 1
ATOM 6553 C C . ALA E 1 152 ? 100.986 54.815 131.684 1.00 16.04 152 ALA E C 1
ATOM 6554 O O . ALA E 1 152 ? 101.692 55.082 130.725 1.00 15.31 152 ALA E O 1
ATOM 6556 N N . CYS E 1 153 ? 101.217 55.257 132.913 1.00 17.09 153 CYS E N 1
ATOM 6557 C CA . CYS E 1 153 ? 102.361 56.096 133.222 1.00 17.02 153 CYS E CA 1
ATOM 6558 C C . CYS E 1 153 ? 103.613 55.275 133.015 1.00 15.99 153 CYS E C 1
ATOM 6559 O O . CYS E 1 153 ? 104.598 55.753 132.457 1.00 15.77 153 CYS E O 1
ATOM 6562 N N . LEU E 1 154 ? 103.555 54.012 133.440 1.00 15.41 154 LEU E N 1
ATOM 6563 C CA . LEU E 1 154 ? 104.671 53.120 133.308 1.00 15.25 154 LEU E CA 1
ATOM 6564 C C . LEU E 1 154 ? 105.035 52.927 131.819 1.00 17.19 154 LEU E C 1
ATOM 6565 O O . LEU E 1 154 ? 106.236 52.845 131.479 1.00 18.16 154 LEU E O 1
ATOM 6570 N N . LEU E 1 155 ? 104.026 52.853 130.936 1.00 16.01 155 LEU E N 1
ATOM 6571 C CA . LEU E 1 155 ? 104.287 52.640 129.509 1.00 17.11 155 LEU E CA 1
ATOM 6572 C C . LEU E 1 155 ? 105.035 53.866 128.990 1.00 18.16 155 LEU E C 1
ATOM 6573 O O . LEU E 1 155 ? 105.977 53.761 128.196 1.00 18.31 155 LEU E O 1
ATOM 6578 N N . LEU E 1 156 ? 104.585 55.028 129.439 1.00 20.06 156 LEU E N 1
ATOM 6579 C CA . LEU E 1 156 ? 105.191 56.302 129.087 1.00 20.46 156 LEU E CA 1
ATOM 6580 C C . LEU E 1 156 ? 106.607 56.333 129.671 1.00 21.87 156 LEU E C 1
ATOM 6581 O O . LEU E 1 156 ? 107.567 56.794 129.016 1.00 22.51 156 LEU E O 1
ATOM 6586 N N . TYR E 1 157 ? 106.729 55.836 130.898 1.00 21.46 157 TYR E N 1
ATOM 6587 C CA . TYR E 1 157 ? 108.020 55.815 131.623 1.00 21.70 157 TYR E CA 1
ATOM 6588 C C . TYR E 1 157 ? 109.071 54.973 130.925 1.00 23.74 157 TYR E C 1
ATOM 6589 O O . TYR E 1 157 ? 110.235 55.386 130.820 1.00 24.14 157 TYR E O 1
ATOM 6598 N N . LEU E 1 158 ? 108.666 53.802 130.448 1.00 25.88 158 LEU E N 1
ATOM 6599 C CA . LEU E 1 158 ? 109.584 52.867 129.806 1.00 26.88 158 LEU E CA 1
ATOM 6600 C C . LEU E 1 158 ? 109.837 53.094 128.331 1.00 29.33 158 LEU E C 1
ATOM 6601 O O . LEU E 1 158 ? 110.709 52.439 127.742 1.00 29.12 158 LEU E O 1
ATOM 6606 N N . SER E 1 159 ? 109.055 53.978 127.725 1.00 31.39 159 SER E N 1
ATOM 6607 C CA . SER E 1 159 ? 109.212 54.291 126.309 1.00 33.69 159 SER E CA 1
ATOM 6608 C C . SER E 1 159 ? 109.214 55.790 126.038 1.00 36.47 159 SER E C 1
ATOM 6609 O O . SER E 1 159 ? 108.467 56.555 126.652 1.00 37.83 159 SER E O 1
ATOM 6612 N N . ASP E 1 160 ? 110.055 56.190 125.095 1.00 37.91 160 ASP E N 1
ATOM 6613 C CA . ASP E 1 160 ? 110.183 57.575 124.711 1.00 38.82 160 ASP E CA 1
ATOM 6614 C C . ASP E 1 160 ? 109.322 57.819 123.474 1.00 38.35 160 ASP E C 1
ATOM 6615 O O . ASP E 1 160 ? 109.109 58.968 123.070 1.00 38.37 160 ASP E O 1
ATOM 6620 N N . THR E 1 161 ? 108.825 56.740 122.876 1.00 36.85 161 THR E N 1
ATOM 6621 C CA . THR E 1 161 ? 108.054 56.850 121.642 1.00 36.29 161 THR E CA 1
ATOM 6622 C C . THR E 1 161 ? 106.539 56.730 121.697 1.00 35.47 161 THR E C 1
ATOM 6623 O O . THR E 1 161 ? 105.850 57.162 120.773 1.00 36.47 161 THR E O 1
ATOM 6627 N N . ILE E 1 162 ? 106.006 56.133 122.750 1.00 33.02 162 ILE E N 1
ATOM 6628 C CA . ILE E 1 162 ? 104.565 55.971 122.827 1.00 30.37 162 ILE E CA 1
ATOM 6629 C C . ILE E 1 162 ? 103.897 57.241 123.336 1.00 29.11 162 ILE E C 1
ATOM 6630 O O . ILE E 1 162 ? 104.353 57.848 124.293 1.00 28.95 162 ILE E O 1
ATOM 6635 N N . SER E 1 163 ? 102.814 57.647 122.690 1.00 26.72 163 SER E N 1
ATOM 6636 C CA . SER E 1 163 ? 102.105 58.853 123.097 1.00 25.85 163 SER E CA 1
ATOM 6637 C C . SER E 1 163 ? 101.152 58.568 124.238 1.00 24.74 163 SER E C 1
ATOM 6638 O O . SER E 1 163 ? 100.831 57.422 124.492 1.00 23.87 163 SER E O 1
ATOM 6641 N N . PRO E 1 164 ? 100.702 59.617 124.956 1.00 24.56 164 PRO E N 1
ATOM 6642 C CA . PRO E 1 164 ? 99.764 59.368 126.053 1.00 23.68 164 PRO E CA 1
ATOM 6643 C C . PRO E 1 164 ? 98.465 58.758 125.460 1.00 24.77 164 PRO E C 1
ATOM 6644 O O . PRO E 1 164 ? 97.796 57.931 126.101 1.00 23.59 164 PRO E O 1
ATOM 6648 N N . GLU E 1 165 ? 98.132 59.156 124.231 1.00 25.03 165 GLU E N 1
ATOM 6649 C CA . GLU E 1 165 ? 96.939 58.650 123.541 1.00 27.07 165 GLU E CA 1
ATOM 6650 C C . GLU E 1 165 ? 97.043 57.153 123.322 1.00 26.38 165 GLU E C 1
ATOM 6651 O O . GLU E 1 165 ? 96.092 56.402 123.558 1.00 23.62 165 GLU E O 1
ATOM 6657 N N . GLN E 1 166 ? 98.200 56.733 122.820 1.00 26.10 166 GLN E N 1
ATOM 6658 C CA . GLN E 1 166 ? 98.469 55.333 122.586 1.00 26.30 166 GLN E CA 1
ATOM 6659 C C . GLN E 1 166 ? 98.507 54.507 123.863 1.00 26.64 166 GLN E C 1
ATOM 6660 O O . GLN E 1 166 ? 98.068 53.344 123.852 1.00 27.56 166 GLN E O 1
ATOM 6666 N N . ALA E 1 167 ? 99.041 55.076 124.953 1.00 25.66 167 ALA E N 1
ATOM 6667 C CA . ALA E 1 167 ? 99.114 54.351 126.231 1.00 24.41 167 ALA E CA 1
ATOM 6668 C C . ALA E 1 167 ? 97.710 54.130 126.784 1.00 24.92 167 ALA E C 1
ATOM 6669 O O . ALA E 1 167 ? 97.397 53.078 127.318 1.00 26.47 167 ALA E O 1
ATOM 6671 N N . ILE E 1 168 ? 96.872 55.145 126.641 1.00 24.48 168 ILE E N 1
ATOM 6672 C CA . ILE E 1 168 ? 95.490 55.120 127.092 1.00 22.65 168 ILE E CA 1
ATOM 6673 C C . ILE E 1 168 ? 94.733 54.058 126.291 1.00 22.26 168 ILE E C 1
ATOM 6674 O O . ILE E 1 168 ? 93.971 53.257 126.832 1.00 19.43 168 ILE E O 1
ATOM 6679 N N . ASP E 1 169 ? 94.980 54.042 124.990 1.00 22.60 169 ASP E N 1
ATOM 6680 C CA . ASP E 1 169 ? 94.347 53.088 124.102 1.00 23.45 169 ASP E CA 1
ATOM 6681 C C . ASP E 1 169 ? 94.681 51.667 124.555 1.00 22.57 169 ASP E C 1
ATOM 6682 O O . ASP E 1 169 ? 93.809 50.786 124.607 1.00 22.23 169 ASP E O 1
ATOM 6687 N N . SER E 1 170 ? 95.947 51.467 124.897 1.00 20.07 170 SER E N 1
ATOM 6688 C CA . SER E 1 170 ? 96.412 50.183 125.346 1.00 19.18 170 SER E CA 1
ATOM 6689 C C . SER E 1 170 ? 95.673 49.681 126.569 1.00 19.10 170 SER E C 1
ATOM 6690 O O . SER E 1 170 ? 95.307 48.516 126.644 1.00 20.38 170 SER E O 1
ATOM 6693 N N . LEU E 1 171 ? 95.445 50.551 127.546 1.00 20.15 171 LEU E N 1
ATOM 6694 C CA . LEU E 1 171 ? 94.729 50.112 128.738 1.00 18.47 171 LEU E CA 1
ATOM 6695 C C . LEU E 1 171 ? 93.239 49.945 128.464 1.00 17.41 171 LEU E C 1
ATOM 6696 O O . LEU E 1 171 ? 92.577 49.161 129.137 1.00 17.74 171 LEU E O 1
ATOM 6701 N N . ARG E 1 172 ? 92.694 50.675 127.500 1.00 16.61 172 ARG E N 1
ATOM 6702 C CA . ARG E 1 172 ? 91.278 50.527 127.213 1.00 17.15 172 ARG E CA 1
ATOM 6703 C C . ARG E 1 172 ? 91.114 49.146 126.583 1.00 19.29 172 ARG E C 1
ATOM 6704 O O . ARG E 1 172 ? 90.129 48.461 126.821 1.00 18.86 172 ARG E O 1
ATOM 6712 N N . ASP E 1 173 ? 92.103 48.735 125.793 1.00 22.34 173 ASP E N 1
ATOM 6713 C CA . ASP E 1 173 ? 92.056 47.408 125.175 1.00 25.32 173 ASP E CA 1
ATOM 6714 C C . ASP E 1 173 ? 92.007 46.361 126.274 1.00 24.56 173 ASP E C 1
ATOM 6715 O O . ASP E 1 173 ? 91.462 45.285 126.099 1.00 24.29 173 ASP E O 1
ATOM 6720 N N . LEU E 1 174 ? 92.644 46.684 127.392 1.00 23.31 174 LEU E N 1
ATOM 6721 C CA . LEU E 1 174 ? 92.741 45.775 128.535 1.00 21.32 174 LEU E CA 1
ATOM 6722 C C . LEU E 1 174 ? 91.558 45.821 129.496 1.00 20.44 174 LEU E C 1
ATOM 6723 O O . LEU E 1 174 ? 91.056 44.765 129.901 1.00 19.91 174 LEU E O 1
ATOM 6728 N N . ARG E 1 175 ? 91.111 47.021 129.865 1.00 18.23 175 ARG E N 1
ATOM 6729 C CA . ARG E 1 175 ? 90.021 47.127 130.852 1.00 18.08 175 ARG E CA 1
ATOM 6730 C C . ARG E 1 175 ? 88.676 47.781 130.453 1.00 18.82 175 ARG E C 1
ATOM 6731 O O . ARG E 1 175 ? 87.788 47.979 131.313 1.00 18.49 175 ARG E O 1
ATOM 6739 N N . GLY E 1 176 ? 88.507 48.114 129.177 1.00 19.01 176 GLY E N 1
ATOM 6740 C CA . GLY E 1 176 ? 87.248 48.708 128.757 1.00 19.73 176 GLY E CA 1
ATOM 6741 C C . GLY E 1 176 ? 87.289 50.192 128.493 1.00 18.85 176 GLY E C 1
ATOM 6742 O O . GLY E 1 176 ? 88.281 50.856 128.770 1.00 18.59 176 GLY E O 1
ATOM 6743 N N . SER E 1 177 ? 86.202 50.735 127.965 1.00 19.00 177 SER E N 1
ATOM 6744 C CA . SER E 1 177 ? 86.204 52.152 127.649 1.00 20.08 177 SER E CA 1
ATOM 6745 C C . SER E 1 177 ? 86.357 53.050 128.890 1.00 19.19 177 SER E C 1
ATOM 6746 O O . SER E 1 177 ? 86.668 54.230 128.763 1.00 20.76 177 SER E O 1
ATOM 6749 N N . GLY E 1 178 ? 86.153 52.478 130.076 1.00 17.86 178 GLY E N 1
ATOM 6750 C CA . GLY E 1 178 ? 86.284 53.219 131.327 1.00 15.61 178 GLY E CA 1
ATOM 6751 C C . GLY E 1 178 ? 87.649 53.083 132.013 1.00 14.13 178 GLY E C 1
ATOM 6752 O O . GLY E 1 178 ? 87.803 53.422 133.194 1.00 12.48 178 GLY E O 1
ATOM 6753 N N . ALA E 1 179 ? 88.639 52.581 131.282 1.00 12.70 179 ALA E N 1
ATOM 6754 C CA . ALA E 1 179 ? 89.989 52.397 131.834 1.00 12.78 179 ALA E CA 1
ATOM 6755 C C . ALA E 1 179 ? 90.454 53.636 132.633 1.00 14.69 179 ALA E C 1
ATOM 6756 O O . ALA E 1 179 ? 90.970 53.531 133.759 1.00 15.63 179 ALA E O 1
ATOM 6758 N N . ILE E 1 180 ? 90.305 54.807 132.029 1.00 16.18 180 ILE E N 1
ATOM 6759 C CA . ILE E 1 180 ? 90.627 56.067 132.691 1.00 17.54 180 ILE E CA 1
ATOM 6760 C C . ILE E 1 180 ? 89.264 56.633 133.149 1.00 18.52 180 ILE E C 1
ATOM 6761 O O . ILE E 1 180 ? 88.299 56.669 132.358 1.00 20.66 180 ILE E O 1
ATOM 6766 N N . GLN E 1 181 ? 89.174 57.081 134.400 1.00 17.76 181 GLN E N 1
ATOM 6767 C CA . GLN E 1 181 ? 87.913 57.571 134.936 1.00 18.23 181 GLN E CA 1
ATOM 6768 C C . GLN E 1 181 ? 87.569 59.045 134.770 1.00 18.25 181 GLN E C 1
ATOM 6769 O O . GLN E 1 181 ? 86.521 59.356 134.187 1.00 18.11 181 GLN E O 1
ATOM 6775 N N . THR E 1 182 ? 88.431 59.941 135.253 1.00 18.50 182 THR E N 1
ATOM 6776 C CA . THR E 1 182 ? 88.179 61.396 135.192 1.00 18.77 182 THR E CA 1
ATOM 6777 C C . THR E 1 182 ? 89.053 62.229 134.287 1.00 18.52 182 THR E C 1
ATOM 6778 O O . THR E 1 182 ? 90.132 61.832 133.903 1.00 21.11 182 THR E O 1
ATOM 6782 N N . ILE E 1 183 ? 88.577 63.429 133.987 1.00 20.40 183 ILE E N 1
ATOM 6783 C CA . ILE E 1 183 ? 89.315 64.366 133.160 1.00 20.61 183 ILE E CA 1
ATOM 6784 C C . ILE E 1 183 ? 90.662 64.699 133.824 1.00 20.53 183 ILE E C 1
ATOM 6785 O O . ILE E 1 183 ? 91.637 64.976 133.144 1.00 20.78 183 ILE E O 1
ATOM 6790 N N . LYS E 1 184 ? 90.700 64.644 135.147 1.00 21.25 184 LYS E N 1
ATOM 6791 C CA . LYS E 1 184 ? 91.927 64.907 135.886 1.00 21.83 184 LYS E CA 1
ATOM 6792 C C . LYS E 1 184 ? 92.989 63.873 135.572 1.00 21.52 184 LYS E C 1
ATOM 6793 O O . LYS E 1 184 ? 94.150 64.209 135.370 1.00 21.22 184 LYS E O 1
ATOM 6799 N N . GLN E 1 185 ? 92.586 62.607 135.489 1.00 21.71 185 GLN E N 1
ATOM 6800 C CA . GLN E 1 185 ? 93.533 61.542 135.176 1.00 19.73 185 GLN E CA 1
ATOM 6801 C C . GLN E 1 185 ? 93.992 61.680 133.712 1.00 19.01 185 GLN E C 1
ATOM 6802 O O . GLN E 1 185 ? 95.169 61.454 133.402 1.00 19.89 185 GLN E O 1
ATOM 6808 N N . TYR E 1 186 ? 93.080 62.053 132.812 1.00 18.57 186 TYR E N 1
ATOM 6809 C CA . TYR E 1 186 ? 93.454 62.236 131.397 1.00 18.27 186 TYR E CA 1
ATOM 6810 C C . TYR E 1 186 ? 94.502 63.353 131.302 1.00 17.64 186 TYR E C 1
ATOM 6811 O O . TYR E 1 186 ? 95.468 63.248 130.540 1.00 17.18 186 TYR E O 1
ATOM 6820 N N . ASN E 1 187 ? 94.264 64.436 132.048 1.00 18.61 187 ASN E N 1
ATOM 6821 C CA . ASN E 1 187 ? 95.166 65.599 132.105 1.00 20.20 187 ASN E CA 1
ATOM 6822 C C . ASN E 1 187 ? 96.559 65.168 132.578 1.00 20.10 187 ASN E C 1
ATOM 6823 O O . ASN E 1 187 ? 97.580 65.586 132.043 1.00 20.16 187 ASN E O 1
ATOM 6828 N N . TYR E 1 188 ? 96.585 64.349 133.616 1.00 21.30 188 TYR E N 1
ATOM 6829 C CA . TYR E 1 188 ? 97.850 63.894 134.196 1.00 22.15 188 TYR E CA 1
ATOM 6830 C C . TYR E 1 188 ? 98.672 63.185 133.140 1.00 22.50 188 TYR E C 1
ATOM 6831 O O . TYR E 1 188 ? 99.801 63.546 132.924 1.00 21.19 188 TYR E O 1
ATOM 6840 N N . LEU E 1 189 ? 98.075 62.209 132.453 1.00 25.56 189 LEU E N 1
ATOM 6841 C CA . LEU E 1 189 ? 98.756 61.456 131.388 1.00 28.14 189 LEU E CA 1
ATOM 6842 C C . LEU E 1 189 ? 99.326 62.373 130.311 1.00 29.35 189 LEU E C 1
ATOM 6843 O O . LEU E 1 189 ? 100.423 62.154 129.826 1.00 28.09 189 LEU E O 1
ATOM 6848 N N . HIS E 1 190 ? 98.562 63.367 129.894 1.00 31.60 190 HIS E N 1
ATOM 6849 C CA . HIS E 1 190 ? 99.107 64.301 128.929 1.00 36.95 190 HIS E CA 1
ATOM 6850 C C . HIS E 1 190 ? 99.902 65.290 129.782 1.00 38.65 190 HIS E C 1
ATOM 6851 O O . HIS E 1 190 ? 99.328 66.025 130.578 1.00 41.09 190 HIS E O 1
ATOM 6858 N N . GLU E 1 191 ? 101.219 65.286 129.627 1.00 38.71 191 GLU E N 1
ATOM 6859 C CA . GLU E 1 191 ? 102.117 66.145 130.417 1.00 38.21 191 GLU E CA 1
ATOM 6860 C C . GLU E 1 191 ? 102.781 65.421 131.598 1.00 35.70 191 GLU E C 1
ATOM 6861 O O . GLU E 1 191 ? 103.538 66.034 132.350 1.00 34.75 191 GLU E O 1
ATOM 6867 N N . PHE E 1 192 ? 102.485 64.139 131.798 1.00 32.84 192 PHE E N 1
ATOM 6868 C CA . PHE E 1 192 ? 103.160 63.419 132.876 1.00 30.25 192 PHE E CA 1
ATOM 6869 C C . PHE E 1 192 ? 104.673 63.412 132.557 1.00 30.83 192 PHE E C 1
ATOM 6870 O O . PHE E 1 192 ? 105.499 63.359 133.465 1.00 30.17 192 PHE E O 1
ATOM 6878 N N . ARG E 1 193 ? 105.027 63.459 131.267 1.00 30.72 193 ARG E N 1
ATOM 6879 C CA . ARG E 1 193 ? 106.434 63.459 130.875 1.00 30.21 193 ARG E CA 1
ATOM 6880 C C . ARG E 1 193 ? 107.089 64.789 131.222 1.00 31.14 193 ARG E C 1
ATOM 6881 O O . ARG E 1 193 ? 108.266 64.828 131.580 1.00 31.43 193 ARG E O 1
ATOM 6889 N N . ASP E 1 194 ? 106.331 65.880 131.113 1.00 30.74 194 ASP E N 1
ATOM 6890 C CA . ASP E 1 194 ? 106.881 67.190 131.441 1.00 30.61 194 ASP E CA 1
ATOM 6891 C C . ASP E 1 194 ? 106.952 67.333 132.950 1.00 29.78 194 ASP E C 1
ATOM 6892 O O . ASP E 1 194 ? 107.960 67.793 133.484 1.00 30.33 194 ASP E O 1
ATOM 6897 N N . LYS E 1 195 ? 105.899 66.932 133.652 1.00 29.23 195 LYS E N 1
ATOM 6898 C CA . LYS E 1 195 ? 105.923 67.013 135.103 1.00 29.91 195 LYS E CA 1
ATOM 6899 C C . LYS E 1 195 ? 107.094 66.167 135.602 1.00 30.97 195 LYS E C 1
ATOM 6900 O O . LYS E 1 195 ? 107.851 66.572 136.480 1.00 31.43 195 LYS E O 1
ATOM 6906 N N . LEU E 1 196 ? 107.258 64.985 135.031 1.00 32.40 196 LEU E N 1
ATOM 6907 C CA . LEU E 1 196 ? 108.352 64.122 135.443 1.00 33.59 196 LEU E CA 1
ATOM 6908 C C . LEU E 1 196 ? 109.702 64.759 135.126 1.00 34.49 196 LEU E C 1
ATOM 6909 O O . LEU E 1 196 ? 110.621 64.693 135.946 1.00 34.79 196 LEU E O 1
ATOM 6914 N N . ALA E 1 197 ? 109.832 65.380 133.953 1.00 34.57 197 ALA E N 1
ATOM 6915 C CA . ALA E 1 197 ? 111.101 66.007 133.594 1.00 35.77 197 ALA E CA 1
ATOM 6916 C C . ALA E 1 197 ? 111.493 67.091 134.616 1.00 37.81 197 ALA E C 1
ATOM 6917 O O . ALA E 1 197 ? 112.683 67.299 134.874 1.00 36.49 197 ALA E O 1
ATOM 6919 N N . ALA E 1 198 ? 110.503 67.771 135.197 1.00 40.12 198 ALA E N 1
ATOM 6920 C CA . ALA E 1 198 ? 110.781 68.768 136.218 1.00 42.81 198 ALA E CA 1
ATOM 6921 C C . ALA E 1 198 ? 111.494 68.000 137.348 1.00 45.76 198 ALA E C 1
ATOM 6922 O O . ALA E 1 198 ? 110.888 67.565 138.343 1.00 44.29 198 ALA E O 1
ATOM 6924 N N . HIS E 1 199 ? 112.798 67.825 137.120 1.00 49.70 199 HIS E N 1
ATOM 6925 C CA . HIS E 1 199 ? 113.746 67.116 137.982 1.00 52.56 199 HIS E CA 1
ATOM 6926 C C . HIS E 1 199 ? 114.810 68.099 138.471 1.00 54.58 199 HIS E C 1
ATOM 6927 O O . HIS E 1 199 ? 115.656 68.545 137.693 1.00 54.39 199 HIS E O 1
ATOM 6934 N N . LEU E 1 200 ? 114.757 68.427 139.758 1.00 57.17 200 LEU E N 1
ATOM 6935 C CA . LEU E 1 200 ? 115.711 69.332 140.390 1.00 58.10 200 LEU E CA 1
ATOM 6936 C C . LEU E 1 200 ? 116.814 68.451 141.012 1.00 58.87 200 LEU E C 1
ATOM 6937 O O . LEU E 1 200 ? 117.945 68.438 140.484 1.00 59.76 200 LEU E O 1
ATOM 6942 N N . GLU F 1 23 ? 20.518 -8.933 147.260 1.00 70.04 23 GLU F N 1
ATOM 6943 C CA . GLU F 1 23 ? 19.168 -9.277 146.723 1.00 69.94 23 GLU F CA 1
ATOM 6944 C C . GLU F 1 23 ? 18.709 -8.289 145.675 1.00 70.16 23 GLU F C 1
ATOM 6945 O O . GLU F 1 23 ? 17.988 -8.655 144.747 1.00 70.86 23 GLU F O 1
ATOM 6951 N N . GLN F 1 24 ? 19.091 -7.028 145.836 1.00 69.82 24 GLN F N 1
ATOM 6952 C CA . GLN F 1 24 ? 18.681 -6.028 144.869 1.00 69.42 24 GLN F CA 1
ATOM 6953 C C . GLN F 1 24 ? 19.785 -5.659 143.896 1.00 69.76 24 GLN F C 1
ATOM 6954 O O . GLN F 1 24 ? 20.263 -4.523 143.887 1.00 70.52 24 GLN F O 1
ATOM 6960 N N . THR F 1 25 ? 20.200 -6.631 143.088 1.00 69.54 25 THR F N 1
ATOM 6961 C CA . THR F 1 25 ? 21.218 -6.393 142.072 1.00 68.99 25 THR F CA 1
ATOM 6962 C C . THR F 1 25 ? 22.605 -6.085 142.637 1.00 68.02 25 THR F C 1
ATOM 6963 O O . THR F 1 25 ? 22.736 -5.570 143.750 1.00 68.36 25 THR F O 1
ATOM 6967 N N . PRO F 1 26 ? 23.665 -6.426 141.882 1.00 66.54 26 PRO F N 1
ATOM 6968 C CA . PRO F 1 26 ? 25.024 -6.146 142.351 1.00 64.90 26 PRO F CA 1
ATOM 6969 C C . PRO F 1 26 ? 25.222 -4.683 142.765 1.00 63.48 26 PRO F C 1
ATOM 6970 O O . PRO F 1 26 ? 25.386 -4.404 143.946 1.00 63.41 26 PRO F O 1
ATOM 6974 N N . ILE F 1 27 ? 25.190 -3.747 141.819 1.00 61.83 27 ILE F N 1
ATOM 6975 C CA . ILE F 1 27 ? 25.374 -2.328 142.163 1.00 60.30 27 ILE F CA 1
ATOM 6976 C C . ILE F 1 27 ? 25.479 -1.476 140.891 1.00 59.69 27 ILE F C 1
ATOM 6977 O O . ILE F 1 27 ? 25.090 -0.307 140.885 1.00 61.25 27 ILE F O 1
ATOM 6982 N N . HIS F 1 28 ? 26.002 -2.070 139.821 1.00 56.76 28 HIS F N 1
ATOM 6983 C CA . HIS F 1 28 ? 26.139 -1.415 138.515 1.00 54.40 28 HIS F CA 1
ATOM 6984 C C . HIS F 1 28 ? 27.017 -0.168 138.389 1.00 51.90 28 HIS F C 1
ATOM 6985 O O . HIS F 1 28 ? 26.698 0.897 138.925 1.00 52.02 28 HIS F O 1
ATOM 6992 N N . ILE F 1 29 ? 28.113 -0.313 137.649 1.00 48.33 29 ILE F N 1
ATOM 6993 C CA . ILE F 1 29 ? 29.039 0.781 137.380 1.00 44.28 29 ILE F CA 1
ATOM 6994 C C . ILE F 1 29 ? 29.118 0.992 135.857 1.00 41.87 29 ILE F C 1
ATOM 6995 O O . ILE F 1 29 ? 29.331 0.037 135.099 1.00 41.76 29 ILE F O 1
ATOM 7000 N N . SER F 1 30 ? 28.902 2.235 135.422 1.00 38.73 30 SER F N 1
ATOM 7001 C CA . SER F 1 30 ? 28.938 2.600 134.005 1.00 35.44 30 SER F CA 1
ATOM 7002 C C . SER F 1 30 ? 30.304 3.159 133.681 1.00 32.71 30 SER F C 1
ATOM 7003 O O . SER F 1 30 ? 30.694 4.187 134.237 1.00 30.78 30 SER F O 1
ATOM 7006 N N . TRP F 1 31 ? 31.008 2.502 132.769 1.00 29.68 31 TRP F N 1
ATOM 7007 C CA . TRP F 1 31 ? 32.331 2.934 132.384 1.00 26.58 31 TRP F CA 1
ATOM 7008 C C . TRP F 1 31 ? 32.397 3.881 131.185 1.00 24.05 31 TRP F C 1
ATOM 7009 O O . TRP F 1 31 ? 31.955 3.567 130.077 1.00 23.57 31 TRP F O 1
ATOM 7020 N N . LEU F 1 32 ? 32.938 5.066 131.438 1.00 20.53 32 LEU F N 1
ATOM 7021 C CA . LEU F 1 32 ? 33.099 6.106 130.424 1.00 17.42 32 LEU F CA 1
ATOM 7022 C C . LEU F 1 32 ? 34.480 6.003 129.757 1.00 16.43 32 LEU F C 1
ATOM 7023 O O . LEU F 1 32 ? 35.506 6.107 130.432 1.00 16.15 32 LEU F O 1
ATOM 7028 N N . SER F 1 33 ? 34.502 5.802 128.439 1.00 15.31 33 SER F N 1
ATOM 7029 C CA . SER F 1 33 ? 35.767 5.703 127.713 1.00 16.19 33 SER F CA 1
ATOM 7030 C C . SER F 1 33 ? 36.380 7.100 127.591 1.00 16.76 33 SER F C 1
ATOM 7031 O O . SER F 1 33 ? 35.687 8.062 127.229 1.00 13.06 33 SER F O 1
ATOM 7034 N N . LEU F 1 34 ? 37.673 7.215 127.878 1.00 17.14 34 LEU F N 1
ATOM 7035 C CA . LEU F 1 34 ? 38.321 8.529 127.823 1.00 20.51 34 LEU F CA 1
ATOM 7036 C C . LEU F 1 34 ? 39.173 8.671 126.542 1.00 23.51 34 LEU F C 1
ATOM 7037 O O . LEU F 1 34 ? 39.980 9.594 126.394 1.00 25.62 34 LEU F O 1
ATOM 7042 N N . SER F 1 35 ? 38.953 7.756 125.609 1.00 26.95 35 SER F N 1
ATOM 7043 C CA . SER F 1 35 ? 39.676 7.728 124.347 1.00 30.55 35 SER F CA 1
ATOM 7044 C C . SER F 1 35 ? 39.507 8.999 123.518 1.00 33.21 35 SER F C 1
ATOM 7045 O O . SER F 1 35 ? 40.453 9.485 122.919 1.00 33.26 35 SER F O 1
ATOM 7048 N N . ARG F 1 36 ? 38.295 9.523 123.477 1.00 37.04 36 ARG F N 1
ATOM 7049 C CA . ARG F 1 36 ? 38.015 10.697 122.679 1.00 39.80 36 ARG F CA 1
ATOM 7050 C C . ARG F 1 36 ? 38.660 11.929 123.280 1.00 41.52 36 ARG F C 1
ATOM 7051 O O . ARG F 1 36 ? 38.614 13.001 122.687 1.00 41.65 36 ARG F O 1
ATOM 7059 N N . VAL F 1 37 ? 39.254 11.766 124.464 1.00 43.46 37 VAL F N 1
ATOM 7060 C CA . VAL F 1 37 ? 39.934 12.846 125.169 1.00 44.01 37 VAL F CA 1
ATOM 7061 C C . VAL F 1 37 ? 41.391 12.411 125.192 1.00 44.18 37 VAL F C 1
ATOM 7062 O O . VAL F 1 37 ? 42.202 12.916 125.957 1.00 45.30 37 VAL F O 1
ATOM 7066 N N . ASN F 1 38 ? 41.693 11.437 124.343 1.00 44.07 38 ASN F N 1
ATOM 7067 C CA . ASN F 1 38 ? 43.039 10.903 124.193 1.00 44.41 38 ASN F CA 1
ATOM 7068 C C . ASN F 1 38 ? 43.578 10.258 125.445 1.00 44.06 38 ASN F C 1
ATOM 7069 O O . ASN F 1 38 ? 44.688 10.569 125.872 1.00 44.70 38 ASN F O 1
ATOM 7074 N N . CYS F 1 39 ? 42.790 9.367 126.036 1.00 43.37 39 CYS F N 1
ATOM 7075 C CA . CYS F 1 39 ? 43.202 8.648 127.235 1.00 42.33 39 CYS F CA 1
ATOM 7076 C C . CYS F 1 39 ? 42.788 7.185 127.089 1.00 40.66 39 CYS F C 1
ATOM 7077 O O . CYS F 1 39 ? 41.634 6.867 126.768 1.00 39.69 39 CYS F O 1
ATOM 7080 N N . SER F 1 40 ? 43.751 6.307 127.343 1.00 39.12 40 SER F N 1
ATOM 7081 C CA . SER F 1 40 ? 43.582 4.862 127.223 1.00 37.09 40 SER F CA 1
ATOM 7082 C C . SER F 1 40 ? 42.654 4.199 128.239 1.00 35.05 40 SER F C 1
ATOM 7083 O O . SER F 1 40 ? 42.204 3.063 128.037 1.00 35.34 40 SER F O 1
ATOM 7086 N N . GLN F 1 41 ? 42.342 4.906 129.314 1.00 32.59 41 GLN F N 1
ATOM 7087 C CA . GLN F 1 41 ? 41.521 4.324 130.359 1.00 30.40 41 GLN F CA 1
ATOM 7088 C C . GLN F 1 41 ? 40.045 4.711 130.434 1.00 27.82 41 GLN F C 1
ATOM 7089 O O . GLN F 1 41 ? 39.551 5.490 129.610 1.00 25.02 41 GLN F O 1
ATOM 7095 N N . PHE F 1 42 ? 39.364 4.140 131.437 1.00 25.02 42 PHE F N 1
ATOM 7096 C CA . PHE F 1 42 ? 37.931 4.347 131.680 1.00 24.47 42 PHE F CA 1
ATOM 7097 C C . PHE F 1 42 ? 37.611 4.912 133.075 1.00 23.11 42 PHE F C 1
ATOM 7098 O O . PHE F 1 42 ? 38.276 4.584 134.045 1.00 24.06 42 PHE F O 1
ATOM 7106 N N . LEU F 1 43 ? 36.601 5.768 133.166 1.00 19.01 43 LEU F N 1
ATOM 7107 C CA . LEU F 1 43 ? 36.212 6.335 134.468 1.00 15.93 43 LEU F CA 1
ATOM 7108 C C . LEU F 1 43 ? 34.839 5.788 134.847 1.00 15.04 43 LEU F C 1
ATOM 7109 O O . LEU F 1 43 ? 33.897 5.867 134.073 1.00 13.56 43 LEU F O 1
ATOM 7114 N N . GLY F 1 44 ? 34.720 5.246 136.048 1.00 14.92 44 GLY F N 1
ATOM 7115 C CA . GLY F 1 44 ? 33.446 4.707 136.445 1.00 16.92 44 GLY F CA 1
ATOM 7116 C C . 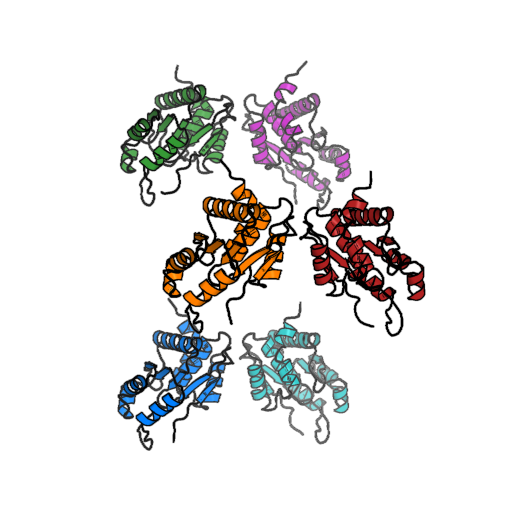GLY F 1 44 ? 32.527 5.731 137.092 1.00 21.15 44 GLY F C 1
ATOM 7117 O O . GLY F 1 44 ? 32.977 6.687 137.745 1.00 19.18 44 GLY F O 1
ATOM 7118 N N . LEU F 1 45 ? 31.235 5.525 136.883 1.00 23.67 45 LEU F N 1
ATOM 7119 C CA . LEU F 1 45 ? 30.168 6.351 137.467 1.00 30.35 45 LEU F CA 1
ATOM 7120 C C . LEU F 1 45 ? 29.026 5.432 137.962 1.00 32.76 45 LEU F C 1
ATOM 7121 O O . LEU F 1 45 ? 28.579 4.546 137.236 1.00 33.48 45 LEU F O 1
ATOM 7126 N N . CYS F 1 46 ? 28.570 5.638 139.191 1.00 36.11 46 CYS F N 1
ATOM 7127 C CA . CYS F 1 46 ? 27.477 4.832 139.734 1.00 39.76 46 CYS F CA 1
ATOM 7128 C C . CYS F 1 46 ? 26.624 5.677 140.669 1.00 42.02 46 CYS F C 1
ATOM 7129 O O . CYS F 1 46 ? 26.923 6.850 140.898 1.00 43.16 46 CYS F O 1
ATOM 7132 N N . ALA F 1 47 ? 25.537 5.098 141.171 1.00 44.32 47 ALA F N 1
ATOM 7133 C CA . ALA F 1 47 ? 24.638 5.805 142.088 1.00 45.28 47 ALA F CA 1
ATOM 7134 C C . ALA F 1 47 ? 25.064 5.484 143.508 1.00 45.67 47 ALA F C 1
ATOM 7135 O O . ALA F 1 47 ? 25.819 4.539 143.718 1.00 45.64 47 ALA F O 1
ATOM 7137 N N . LEU F 1 48 ? 24.566 6.253 144.474 1.00 46.30 48 LEU F N 1
ATOM 7138 C CA . LEU F 1 48 ? 24.926 6.069 145.879 1.00 47.78 48 LEU F CA 1
ATOM 7139 C C . LEU F 1 48 ? 24.836 4.633 146.381 1.00 49.71 48 LEU F C 1
ATOM 7140 O O . LEU F 1 48 ? 23.748 4.112 146.593 1.00 50.33 48 LEU F O 1
ATOM 7145 N N . PRO F 1 49 ? 25.985 3.979 146.608 1.00 50.95 49 PRO F N 1
ATOM 7146 C CA . PRO F 1 49 ? 25.973 2.600 147.094 1.00 53.40 49 PRO F CA 1
ATOM 7147 C C . PRO F 1 49 ? 25.399 2.468 148.511 1.00 56.53 49 PRO F C 1
ATOM 7148 O O . PRO F 1 49 ? 25.657 3.314 149.382 1.00 57.31 49 PRO F O 1
ATOM 7152 N N . GLY F 1 50 ? 24.619 1.409 148.728 1.00 58.60 50 GLY F N 1
ATOM 7153 C CA . GLY F 1 50 ? 24.034 1.151 150.038 1.00 60.71 50 GLY F CA 1
ATOM 7154 C C . GLY F 1 50 ? 22.895 2.054 150.450 1.00 61.99 50 GLY F C 1
ATOM 7155 O O . GLY F 1 50 ? 22.477 2.049 151.609 1.00 62.83 50 GLY F O 1
ATOM 7156 N N . CYS F 1 51 ? 22.385 2.824 149.501 1.00 63.30 51 CYS F N 1
ATOM 7157 C CA . CYS F 1 51 ? 21.299 3.744 149.773 1.00 65.20 51 CYS F CA 1
ATOM 7158 C C . CYS F 1 51 ? 20.001 3.065 150.184 1.00 67.61 51 CYS F C 1
ATOM 7159 O O . CYS F 1 51 ? 19.573 2.077 149.586 1.00 68.63 51 CYS F O 1
ATOM 7162 N N . LYS F 1 52 ? 19.383 3.612 151.219 1.00 69.87 52 LYS F N 1
ATOM 7163 C CA . LYS F 1 52 ? 18.115 3.110 151.727 1.00 71.86 52 LYS F CA 1
ATOM 7164 C C . LYS F 1 52 ? 17.205 4.330 151.779 1.00 73.04 52 LYS F C 1
ATOM 7165 O O . LYS F 1 52 ? 17.305 5.154 152.690 1.00 73.30 52 LYS F O 1
ATOM 7171 N N . PHE F 1 53 ? 16.326 4.446 150.789 1.00 74.41 53 PHE F N 1
ATOM 7172 C CA . PHE F 1 53 ? 15.429 5.589 150.708 1.00 75.76 53 PHE F CA 1
ATOM 7173 C C . PHE F 1 53 ? 14.126 5.256 149.980 1.00 76.94 53 PHE F C 1
ATOM 7174 O O . PHE F 1 53 ? 14.132 4.959 148.782 1.00 76.67 53 PHE F O 1
ATOM 7182 N N . LYS F 1 54 ? 13.023 5.308 150.726 1.00 78.43 54 LYS F N 1
ATOM 7183 C CA . LYS F 1 54 ? 11.673 5.049 150.221 1.00 79.91 54 LYS F CA 1
ATOM 7184 C C . LYS F 1 54 ? 11.591 4.054 149.055 1.00 81.21 54 LYS F C 1
ATOM 7185 O O . LYS F 1 54 ? 11.796 4.422 147.895 1.00 82.63 54 LYS F O 1
ATOM 7191 N N . ASP F 1 55 ? 11.290 2.795 149.374 1.00 82.00 55 ASP F N 1
ATOM 7192 C CA . ASP F 1 55 ? 11.165 1.735 148.368 1.00 82.82 55 ASP F CA 1
ATOM 7193 C C . ASP F 1 55 ? 12.521 1.250 147.829 1.00 83.05 55 ASP F C 1
ATOM 7194 O O . ASP F 1 55 ? 12.633 0.138 147.298 1.00 82.86 55 ASP F O 1
ATOM 7199 N N . VAL F 1 56 ? 13.542 2.090 147.975 1.00 82.47 56 VAL F N 1
ATOM 7200 C CA . VAL F 1 56 ? 14.892 1.784 147.513 1.00 81.29 56 VAL F CA 1
ATOM 7201 C C . VAL F 1 56 ? 15.711 1.315 148.722 1.00 80.89 56 VAL F C 1
ATOM 7202 O O . VAL F 1 56 ? 16.094 2.125 149.563 1.00 80.42 56 VAL F O 1
ATOM 7206 N N . ARG F 1 57 ? 15.985 0.018 148.814 1.00 80.32 57 ARG F N 1
ATOM 7207 C CA . ARG F 1 57 ? 16.726 -0.488 149.959 1.00 80.13 57 ARG F CA 1
ATOM 7208 C C . ARG F 1 57 ? 17.919 -1.379 149.614 1.00 79.83 57 ARG F C 1
ATOM 7209 O O . ARG F 1 57 ? 17.751 -2.519 149.172 1.00 80.52 57 ARG F O 1
ATOM 7217 N N . ARG F 1 58 ? 19.125 -0.853 149.831 1.00 77.98 58 ARG F N 1
ATOM 7218 C CA . ARG F 1 58 ? 20.357 -1.594 149.556 1.00 76.35 58 ARG F CA 1
ATOM 7219 C C . ARG F 1 58 ? 21.154 -1.778 150.843 1.00 75.01 58 ARG F C 1
ATOM 7220 O O . ARG F 1 58 ? 20.813 -1.204 151.870 1.00 74.97 58 ARG F O 1
ATOM 7228 N N . ASN F 1 59 ? 22.212 -2.585 150.788 1.00 73.57 59 ASN F N 1
ATOM 7229 C CA . ASN F 1 59 ? 23.046 -2.811 151.961 1.00 71.51 59 ASN F CA 1
ATOM 7230 C C . ASN F 1 59 ? 24.492 -2.399 151.701 1.00 70.26 59 ASN F C 1
ATOM 7231 O O . ASN F 1 59 ? 25.235 -3.041 150.952 1.00 69.01 59 ASN F O 1
ATOM 7236 N N . VAL F 1 60 ? 24.857 -1.298 152.348 1.00 68.66 60 VAL F N 1
ATOM 7237 C CA . VAL F 1 60 ? 26.164 -0.662 152.242 1.00 66.69 60 VAL F CA 1
ATOM 7238 C C . VAL F 1 60 ? 27.378 -1.563 152.185 1.00 65.28 60 VAL F C 1
ATOM 7239 O O . VAL F 1 60 ? 28.269 -1.373 151.358 1.00 65.81 60 VAL F O 1
ATOM 7243 N N . GLN F 1 61 ? 27.418 -2.535 153.078 1.00 63.13 61 GLN F N 1
ATOM 7244 C CA . GLN F 1 61 ? 28.536 -3.453 153.161 1.00 60.60 61 GLN F CA 1
ATOM 7245 C C . GLN F 1 61 ? 28.621 -4.401 151.947 1.00 59.80 61 GLN F C 1
ATOM 7246 O O . GLN F 1 61 ? 29.720 -4.747 151.490 1.00 58.78 61 GLN F O 1
ATOM 7252 N N . LYS F 1 62 ? 27.468 -4.805 151.414 1.00 58.93 62 LYS F N 1
ATOM 7253 C CA . LYS F 1 62 ? 27.452 -5.687 150.244 1.00 57.31 62 LYS F CA 1
ATOM 7254 C C . LYS F 1 62 ? 27.954 -4.917 149.022 1.00 56.17 62 LYS F C 1
ATOM 7255 O O . LYS F 1 62 ? 28.781 -5.411 148.246 1.00 55.69 62 LYS F O 1
ATOM 7261 N N . ASP F 1 63 ? 27.439 -3.705 148.847 1.00 54.63 63 ASP F N 1
ATOM 7262 C CA . ASP F 1 63 ? 27.842 -2.870 147.725 1.00 52.60 63 ASP F CA 1
ATOM 7263 C C . ASP F 1 63 ? 29.337 -2.565 147.797 1.00 52.83 63 ASP F C 1
ATOM 7264 O O . ASP F 1 63 ? 30.057 -2.690 146.800 1.00 53.02 63 ASP F O 1
ATOM 7269 N N . THR F 1 64 ? 29.799 -2.167 148.978 1.00 52.65 64 THR F N 1
ATOM 7270 C CA . THR F 1 64 ? 31.205 -1.840 149.187 1.00 53.26 64 THR F CA 1
ATOM 7271 C C . THR F 1 64 ? 32.118 -2.987 148.769 1.00 54.08 64 THR F C 1
ATOM 7272 O O . THR F 1 64 ? 33.117 -2.784 148.074 1.00 53.42 64 THR F O 1
ATOM 7276 N N . GLU F 1 65 ? 31.774 -4.193 149.207 1.00 55.28 65 GLU F N 1
ATOM 7277 C CA . GLU F 1 65 ? 32.564 -5.375 148.878 1.00 56.05 65 GLU F CA 1
ATOM 7278 C C . GLU F 1 65 ? 32.467 -5.633 147.372 1.00 56.54 65 GLU F C 1
ATOM 7279 O O . GLU F 1 65 ? 33.419 -6.105 146.733 1.00 55.90 65 GLU F O 1
ATOM 7285 N N . GLU F 1 66 ? 31.308 -5.315 146.810 1.00 56.15 66 GLU F N 1
ATOM 7286 C CA . GLU F 1 66 ? 31.101 -5.483 145.384 1.00 55.76 66 GLU F CA 1
ATOM 7287 C C . GLU F 1 66 ? 32.083 -4.557 144.696 1.00 55.02 66 GLU F C 1
ATOM 7288 O O . GLU F 1 66 ? 32.863 -4.959 143.835 1.00 55.60 66 GLU F O 1
ATOM 7294 N N . LEU F 1 67 ? 32.044 -3.299 145.095 1.00 53.03 67 LEU F N 1
ATOM 7295 C CA . LEU F 1 67 ? 32.931 -2.321 144.519 1.00 52.52 67 LEU F CA 1
ATOM 7296 C C . LEU F 1 67 ? 34.390 -2.728 144.694 1.00 53.21 67 LEU F C 1
ATOM 7297 O O . LEU F 1 67 ? 35.209 -2.523 143.800 1.00 53.95 67 LEU F O 1
ATOM 7302 N N . LYS F 1 68 ? 34.710 -3.334 145.834 1.00 53.62 68 LYS F N 1
ATOM 7303 C CA . LYS F 1 68 ? 36.086 -3.739 146.107 1.00 53.69 68 LYS F CA 1
ATOM 7304 C C . LYS F 1 68 ? 36.514 -4.884 145.186 1.00 52.71 68 LYS F C 1
ATOM 7305 O O . LYS F 1 68 ? 37.646 -4.920 144.687 1.00 51.63 68 LYS F O 1
ATOM 7311 N N . SER F 1 69 ? 35.601 -5.812 144.949 1.00 51.63 69 SER F N 1
ATOM 7312 C CA . SER F 1 69 ? 35.921 -6.933 144.088 1.00 50.62 69 SER F CA 1
ATOM 7313 C C . SER F 1 69 ? 36.017 -6.475 142.631 1.00 49.09 69 SER F C 1
ATOM 7314 O O . SER F 1 69 ? 36.555 -7.197 141.792 1.00 49.25 69 SER F O 1
ATOM 7317 N N . CYS F 1 70 ? 35.501 -5.285 142.320 1.00 45.54 70 CYS F N 1
ATOM 7318 C CA . CYS F 1 70 ? 35.574 -4.792 140.944 1.00 42.86 70 CYS F CA 1
ATOM 7319 C C . CYS F 1 70 ? 36.923 -4.166 140.674 1.00 42.76 70 CYS F C 1
ATOM 7320 O O . CYS F 1 70 ? 37.158 -3.630 139.593 1.00 42.18 70 CYS F O 1
ATOM 7323 N N . GLY F 1 71 ? 37.798 -4.206 141.674 1.00 42.15 71 GLY F N 1
ATOM 7324 C CA . GLY F 1 71 ? 39.133 -3.648 141.525 1.00 41.51 71 GLY F CA 1
ATOM 7325 C C . GLY F 1 71 ? 39.257 -2.154 141.784 1.00 40.74 71 GLY F C 1
ATOM 7326 O O . GLY F 1 71 ? 40.285 -1.543 141.467 1.00 41.07 71 GLY F O 1
ATOM 7327 N N . ILE F 1 72 ? 38.227 -1.571 142.376 1.00 39.98 72 ILE F N 1
ATOM 7328 C CA . ILE F 1 72 ? 38.200 -0.143 142.681 1.00 40.37 72 ILE F CA 1
ATOM 7329 C C . ILE F 1 72 ? 39.277 0.287 143.673 1.00 40.49 72 ILE F C 1
ATOM 7330 O O . ILE F 1 72 ? 39.341 -0.219 144.785 1.00 40.72 72 ILE F O 1
ATOM 7335 N N . GLN F 1 73 ? 40.114 1.233 143.276 1.00 39.89 73 GLN F N 1
ATOM 7336 C CA . GLN F 1 73 ? 41.173 1.698 144.159 1.00 40.06 73 GLN F CA 1
ATOM 7337 C C . GLN F 1 73 ? 40.923 3.097 144.748 1.00 39.48 73 GLN F C 1
ATOM 7338 O O . GLN F 1 73 ? 41.503 3.447 145.775 1.00 39.69 73 GLN F O 1
ATOM 7344 N N . ASP F 1 74 ? 40.064 3.887 144.102 1.00 37.28 74 ASP F N 1
ATOM 7345 C CA . ASP F 1 74 ? 39.720 5.233 144.575 1.00 34.79 74 ASP F CA 1
ATOM 7346 C C . ASP F 1 74 ? 38.273 5.592 144.206 1.00 32.53 74 ASP F C 1
ATOM 7347 O O . ASP F 1 74 ? 37.817 5.286 143.094 1.00 33.23 74 ASP F O 1
ATOM 7352 N N . ILE F 1 75 ? 37.551 6.222 145.135 1.00 28.14 75 ILE F N 1
ATOM 7353 C CA . ILE F 1 75 ? 36.158 6.635 144.912 1.00 24.26 75 ILE F CA 1
ATOM 7354 C C . ILE F 1 75 ? 35.973 8.099 145.322 1.00 22.96 75 ILE F C 1
ATOM 7355 O O . ILE F 1 75 ? 36.419 8.519 146.407 1.00 21.22 75 ILE F O 1
ATOM 7360 N N . PHE F 1 76 ? 35.348 8.868 144.431 1.00 19.95 76 PHE F N 1
ATOM 7361 C CA . PHE F 1 76 ? 35.100 10.285 144.647 1.00 18.58 76 PHE F CA 1
ATOM 7362 C C . PHE F 1 76 ? 33.629 10.405 144.959 1.00 18.18 76 PHE F C 1
ATOM 7363 O O . PHE F 1 76 ? 32.780 9.919 144.210 1.00 16.05 76 PHE F O 1
ATOM 7371 N N . VAL F 1 77 ? 33.327 11.072 146.063 1.00 19.44 77 VAL F N 1
ATOM 7372 C CA . VAL F 1 77 ? 31.961 11.248 146.535 1.00 19.35 77 VAL F CA 1
ATOM 7373 C C . VAL F 1 77 ? 31.604 12.709 146.557 1.00 21.45 77 VAL F C 1
ATOM 7374 O O . VAL F 1 77 ? 32.243 13.494 147.247 1.00 22.64 77 VAL F O 1
ATOM 7378 N N . PHE F 1 78 ? 30.584 13.075 145.803 1.00 22.46 78 PHE F N 1
ATOM 7379 C CA . PHE F 1 78 ? 30.176 14.463 145.723 1.00 23.94 78 PHE F CA 1
ATOM 7380 C C . PHE F 1 78 ? 28.959 14.763 146.591 1.00 27.28 78 PHE F C 1
ATOM 7381 O O . PHE F 1 78 ? 28.485 15.898 146.611 1.00 27.47 78 PHE F O 1
ATOM 7389 N N . CYS F 1 79 ? 28.437 13.743 147.278 1.00 30.94 79 CYS F N 1
ATOM 7390 C CA . CYS F 1 79 ? 27.282 13.921 148.150 1.00 34.88 79 CYS F CA 1
ATOM 7391 C C . CYS F 1 79 ? 27.647 14.694 149.409 1.00 38.22 79 CYS F C 1
ATOM 7392 O O . CYS F 1 79 ? 28.779 14.649 149.871 1.00 38.61 79 CYS F O 1
ATOM 7395 N N . THR F 1 80 ? 26.686 15.422 149.959 1.00 41.05 80 THR F N 1
ATOM 7396 C CA . THR F 1 80 ? 26.941 16.189 151.171 1.00 42.99 80 THR F CA 1
ATOM 7397 C C . THR F 1 80 ? 26.868 15.258 152.373 1.00 44.96 80 THR F C 1
ATOM 7398 O O . THR F 1 80 ? 26.315 14.163 152.272 1.00 44.25 80 THR F O 1
ATOM 7402 N N . ARG F 1 81 ? 27.429 15.679 153.507 1.00 47.02 81 ARG F N 1
ATOM 7403 C CA . ARG F 1 81 ? 27.376 14.837 154.692 1.00 49.13 81 ARG F CA 1
ATOM 7404 C C . ARG F 1 81 ? 25.922 14.651 155.113 1.00 48.77 81 ARG F C 1
ATOM 7405 O O . ARG F 1 81 ? 25.551 13.619 155.668 1.00 48.54 81 ARG F O 1
ATOM 7413 N N . GLY F 1 82 ? 25.090 15.642 154.823 1.00 47.43 82 GLY F N 1
ATOM 7414 C CA . GLY F 1 82 ? 23.693 15.501 155.172 1.00 47.89 82 GLY F CA 1
ATOM 7415 C C . GLY F 1 82 ? 23.038 14.334 154.438 1.00 47.65 82 GLY F C 1
ATOM 7416 O O . GLY F 1 82 ? 22.384 13.477 155.052 1.00 46.79 82 GLY F O 1
ATOM 7417 N N . GLU F 1 83 ? 23.214 14.298 153.119 1.00 46.75 83 GLU F N 1
ATOM 7418 C CA . GLU F 1 83 ? 22.628 13.247 152.308 1.00 45.96 83 GLU F CA 1
ATOM 7419 C C . GLU F 1 83 ? 23.103 11.892 152.784 1.00 46.64 83 GLU F C 1
ATOM 7420 O O . GLU F 1 83 ? 22.332 10.940 152.836 1.00 47.38 83 GLU F O 1
ATOM 7426 N N . LEU F 1 84 ? 24.372 11.795 153.143 1.00 46.36 84 LEU F N 1
ATOM 7427 C CA . LEU F 1 84 ? 24.886 10.522 153.601 1.00 47.44 84 LEU F CA 1
ATOM 7428 C C . LEU F 1 84 ? 24.103 10.008 154.800 1.00 48.89 84 LEU F C 1
ATOM 7429 O O . LEU F 1 84 ? 23.945 8.798 154.983 1.00 48.68 84 LEU F O 1
ATOM 7434 N N . SER F 1 85 ? 23.594 10.926 155.609 1.00 50.69 85 SER F N 1
ATOM 7435 C CA . SER F 1 85 ? 22.804 10.523 156.758 1.00 52.19 85 SER F CA 1
ATOM 7436 C C . SER F 1 85 ? 21.345 10.275 156.360 1.00 53.09 85 SER F C 1
ATOM 7437 O O . SER F 1 85 ? 20.776 9.235 156.690 1.00 52.67 85 SER F O 1
ATOM 7440 N N . LYS F 1 86 ? 20.732 11.201 155.633 1.00 53.84 86 LYS F N 1
ATOM 7441 C CA . LYS F 1 86 ? 19.342 10.970 155.269 1.00 54.67 86 LYS F CA 1
ATOM 7442 C C . LYS F 1 86 ? 19.135 9.703 154.458 1.00 55.04 86 LYS F C 1
ATOM 7443 O O . LYS F 1 86 ? 18.064 9.112 154.497 1.00 56.19 86 LYS F O 1
ATOM 7449 N N . TYR F 1 87 ? 20.154 9.252 153.747 1.00 55.09 87 TYR F N 1
ATOM 7450 C CA . TYR F 1 87 ? 19.983 8.045 152.964 1.00 55.26 87 TYR F CA 1
ATOM 7451 C C . TYR F 1 87 ? 20.583 6.837 153.674 1.00 56.40 87 TYR F C 1
ATOM 7452 O O . TYR F 1 87 ? 20.860 5.804 153.068 1.00 56.33 87 TYR F O 1
ATOM 7461 N N . ARG F 1 88 ? 20.761 6.986 154.984 1.00 57.57 88 ARG F N 1
ATOM 7462 C CA . ARG F 1 88 ? 21.279 5.933 155.856 1.00 58.43 88 ARG F CA 1
ATOM 7463 C C . ARG F 1 88 ? 22.634 5.324 155.516 1.00 59.00 88 ARG F C 1
ATOM 7464 O O . ARG F 1 88 ? 22.795 4.105 155.566 1.00 60.02 88 ARG F O 1
ATOM 7472 N N . VAL F 1 89 ? 23.613 6.167 155.200 1.00 58.76 89 VAL F N 1
ATOM 7473 C CA . VAL F 1 89 ? 24.956 5.690 154.875 1.00 58.15 89 VAL F CA 1
ATOM 7474 C C . VAL F 1 89 ? 26.026 6.643 155.413 1.00 57.85 89 VAL F C 1
ATOM 7475 O O . VAL F 1 89 ? 27.057 6.849 154.774 1.00 58.38 89 VAL F O 1
ATOM 7479 N N . PRO F 1 90 ? 25.813 7.205 156.613 1.00 56.54 90 PRO F N 1
ATOM 7480 C CA . PRO F 1 90 ? 26.755 8.147 157.227 1.00 54.84 90 PRO F CA 1
ATOM 7481 C C . PRO F 1 90 ? 28.158 7.601 157.394 1.00 53.81 90 PRO F C 1
ATOM 7482 O O . PRO F 1 90 ? 29.122 8.358 157.517 1.00 52.82 90 PRO F O 1
ATOM 7486 N N . ASN F 1 91 ? 28.258 6.277 157.389 1.00 52.12 91 ASN F N 1
ATOM 7487 C CA . ASN F 1 91 ? 29.522 5.575 157.559 1.00 49.60 91 ASN F CA 1
ATOM 7488 C C . ASN F 1 91 ? 30.163 5.227 156.220 1.00 47.24 91 ASN F C 1
ATOM 7489 O O . ASN F 1 91 ? 31.197 4.555 156.163 1.00 46.41 91 ASN F O 1
ATOM 7494 N N . LEU F 1 92 ? 29.521 5.667 155.146 1.00 44.86 92 LEU F N 1
ATOM 7495 C CA . LEU F 1 92 ? 29.995 5.416 153.790 1.00 41.91 92 LEU F CA 1
ATOM 7496 C C . LEU F 1 92 ? 31.507 5.582 153.688 1.00 41.49 92 LEU F C 1
ATOM 7497 O O . LEU F 1 92 ? 32.254 4.616 153.457 1.00 41.05 92 LEU F O 1
ATOM 7502 N N . LEU F 1 93 ? 31.955 6.817 153.887 1.00 39.94 93 LEU F N 1
ATOM 7503 C CA . LEU F 1 93 ? 33.363 7.148 153.779 1.00 38.77 93 LEU F CA 1
ATOM 7504 C C . LEU F 1 93 ? 34.312 6.243 154.555 1.00 37.34 93 LEU F C 1
ATOM 7505 O O . LEU F 1 93 ? 35.374 5.905 154.064 1.00 36.18 93 LEU F O 1
ATOM 7510 N N . ASP F 1 94 ? 33.926 5.827 155.752 1.00 36.65 94 ASP F N 1
ATOM 7511 C CA . ASP F 1 94 ? 34.778 4.951 156.546 1.00 36.23 94 ASP F CA 1
ATOM 7512 C C . ASP F 1 94 ? 34.838 3.496 156.039 1.00 35.32 94 ASP F C 1
ATOM 7513 O O . ASP F 1 94 ? 35.898 2.865 156.041 1.00 33.13 94 ASP F O 1
ATOM 7518 N N . LEU F 1 95 ? 33.705 2.977 155.576 1.00 35.82 95 LEU F N 1
ATOM 7519 C CA . LEU F 1 95 ? 33.645 1.610 155.034 1.00 34.72 95 LEU F CA 1
ATOM 7520 C C . LEU F 1 95 ? 34.614 1.453 153.880 1.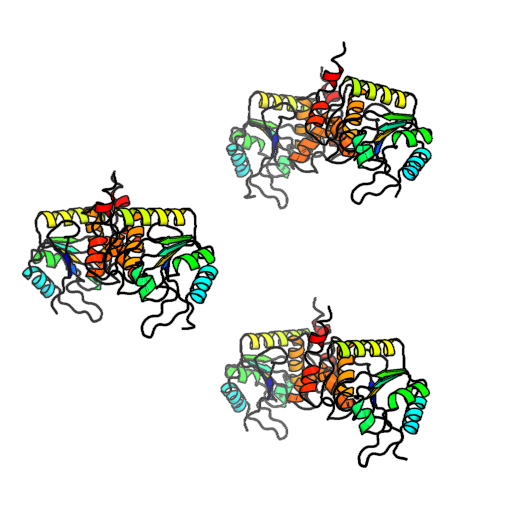00 34.89 95 LEU F C 1
ATOM 7521 O O . LEU F 1 95 ? 35.382 0.483 153.812 1.00 35.50 95 LEU F O 1
ATOM 7526 N N . TYR F 1 96 ? 34.572 2.415 152.970 1.00 34.23 96 TYR F N 1
ATOM 7527 C CA . TYR F 1 96 ? 35.441 2.405 151.805 1.00 34.49 96 TYR F CA 1
ATOM 7528 C C . TYR F 1 96 ? 36.897 2.185 152.210 1.00 34.97 96 TYR F C 1
ATOM 7529 O O . TYR F 1 96 ? 37.622 1.383 151.577 1.00 35.14 96 TYR F O 1
ATOM 7538 N N . GLN F 1 97 ? 37.328 2.910 153.252 1.00 34.99 97 GLN F N 1
ATOM 7539 C CA . GLN F 1 97 ? 38.718 2.841 153.727 1.00 35.89 97 GLN F CA 1
ATOM 7540 C C . GLN F 1 97 ? 39.013 1.532 154.454 1.00 38.37 97 GLN F C 1
ATOM 7541 O O . GLN F 1 97 ? 40.165 1.062 154.492 1.00 37.92 97 GLN F O 1
ATOM 7547 N N . GLN F 1 98 ? 37.955 0.943 154.998 1.00 41.60 98 GLN F N 1
ATOM 7548 C CA . GLN F 1 98 ? 38.044 -0.331 155.692 1.00 44.16 98 GLN F CA 1
ATOM 7549 C C . GLN F 1 98 ? 38.287 -1.406 154.640 1.00 44.69 98 GLN F C 1
ATOM 7550 O O . GLN F 1 98 ? 38.843 -2.464 154.941 1.00 45.15 98 GLN F O 1
ATOM 7556 N N . CYS F 1 99 ? 37.867 -1.129 153.406 1.00 44.00 99 CYS F N 1
ATOM 7557 C CA . CYS F 1 99 ? 38.059 -2.078 152.324 1.00 44.38 99 CYS F CA 1
ATOM 7558 C C . CYS F 1 99 ? 39.238 -1.710 151.433 1.00 44.81 99 CYS F C 1
ATOM 7559 O O . CYS F 1 99 ? 39.331 -2.189 150.308 1.00 46.89 99 CYS F O 1
ATOM 7562 N N . GLY F 1 100 ? 40.125 -0.851 151.942 1.00 44.10 100 GLY F N 1
ATOM 7563 C CA . GLY F 1 100 ? 41.330 -0.452 151.211 1.00 42.71 100 GLY F CA 1
ATOM 7564 C C . GLY F 1 100 ? 41.187 0.510 150.040 1.00 40.93 100 GLY F C 1
ATOM 7565 O O . GLY F 1 100 ? 42.094 0.634 149.216 1.00 41.37 100 GLY F O 1
ATOM 7566 N N . ILE F 1 101 ? 40.056 1.199 149.987 1.00 38.93 101 ILE F N 1
ATOM 7567 C CA . ILE F 1 101 ? 39.725 2.145 148.929 1.00 35.54 101 ILE F CA 1
ATOM 7568 C C . ILE F 1 101 ? 39.996 3.580 149.328 1.00 34.18 101 ILE F C 1
ATOM 7569 O O . ILE F 1 101 ? 39.432 4.064 150.310 1.00 32.35 101 ILE F O 1
ATOM 7574 N N . ILE F 1 102 ? 40.833 4.277 148.571 1.00 32.68 102 ILE F N 1
ATOM 7575 C CA . ILE F 1 102 ? 41.107 5.665 148.887 1.00 30.99 102 ILE F CA 1
ATOM 7576 C C . ILE F 1 102 ? 39.855 6.485 148.585 1.00 30.67 102 ILE F C 1
ATOM 7577 O O . ILE F 1 102 ? 39.333 6.474 147.472 1.00 29.99 102 ILE F O 1
ATOM 7582 N N . THR F 1 103 ? 39.375 7.174 149.614 1.00 28.42 103 THR F N 1
ATOM 7583 C CA . THR F 1 103 ? 38.189 8.000 149.548 1.00 27.82 103 THR F CA 1
ATOM 7584 C C . THR F 1 103 ? 38.501 9.480 149.300 1.00 27.84 103 THR F C 1
ATOM 7585 O O . THR F 1 103 ? 39.340 10.050 149.983 1.00 29.27 103 THR F O 1
ATOM 7589 N N . HIS F 1 104 ? 37.817 10.095 148.331 1.00 26.25 104 HIS F N 1
ATOM 7590 C CA . HIS F 1 104 ? 38.004 11.523 148.009 1.00 23.71 104 HIS F CA 1
ATOM 7591 C C . HIS F 1 104 ? 36.646 12.235 148.151 1.00 22.91 104 HIS F C 1
ATOM 7592 O O . HIS F 1 104 ? 35.846 12.277 147.206 1.00 20.00 104 HIS F O 1
ATOM 7599 N N . HIS F 1 105 ? 36.386 12.785 149.333 1.00 22.22 105 HIS F N 1
ATOM 7600 C CA . HIS F 1 105 ? 35.118 13.428 149.581 1.00 22.87 105 HIS F CA 1
ATOM 7601 C C . HIS F 1 105 ? 35.139 14.881 149.182 1.00 23.65 105 HIS F C 1
ATOM 7602 O O . HIS F 1 105 ? 35.853 15.693 149.776 1.00 23.57 105 HIS F O 1
ATOM 7609 N N . HIS F 1 106 ? 34.346 15.215 148.169 1.00 23.01 106 HIS F N 1
ATOM 7610 C CA . HIS F 1 106 ? 34.282 16.584 147.676 1.00 22.46 106 HIS F CA 1
ATOM 7611 C C . HIS F 1 106 ? 32.816 17.013 147.526 1.00 23.62 106 HIS F C 1
ATOM 7612 O O . HIS F 1 106 ? 32.238 16.960 146.447 1.00 23.82 106 HIS F O 1
ATOM 7619 N N . PRO F 1 107 ? 32.207 17.465 148.622 1.00 24.25 107 PRO F N 1
ATOM 7620 C CA . PRO F 1 107 ? 30.811 17.888 148.589 1.00 26.04 107 PRO F CA 1
ATOM 7621 C C . PRO F 1 107 ? 30.405 18.895 147.517 1.00 25.43 107 PRO F C 1
ATOM 7622 O O . PRO F 1 107 ? 31.062 19.891 147.295 1.00 23.13 107 PRO F O 1
ATOM 7626 N N . ILE F 1 108 ? 29.305 18.609 146.846 1.00 28.70 108 ILE F N 1
ATOM 7627 C CA . ILE F 1 108 ? 28.759 19.544 145.874 1.00 31.31 108 ILE F CA 1
ATOM 7628 C C . ILE F 1 108 ? 27.282 19.531 146.218 1.00 34.75 108 ILE F C 1
ATOM 7629 O O . ILE F 1 108 ? 26.685 18.471 146.386 1.00 36.11 108 ILE F O 1
ATOM 7634 N N . ALA F 1 109 ? 26.703 20.710 146.391 1.00 38.44 109 ALA F N 1
ATOM 7635 C CA . ALA F 1 109 ? 25.304 20.817 146.788 1.00 41.79 109 ALA F CA 1
ATOM 7636 C C . ALA F 1 109 ? 24.304 20.138 145.838 1.00 43.86 109 ALA F C 1
ATOM 7637 O O . ALA F 1 109 ? 24.326 20.375 144.635 1.00 42.58 109 ALA F O 1
ATOM 7639 N N . ASP F 1 110 ? 23.438 19.288 146.394 1.00 45.73 110 ASP F N 1
ATOM 7640 C CA . ASP F 1 110 ? 22.409 18.597 145.611 1.00 47.69 110 ASP F CA 1
ATOM 7641 C C . ASP F 1 110 ? 21.799 19.693 144.736 1.00 47.95 110 ASP F C 1
ATOM 7642 O O . ASP F 1 110 ? 21.296 20.681 145.254 1.00 48.85 110 ASP F O 1
ATOM 7647 N N . GLY F 1 111 ? 21.851 19.532 143.422 1.00 48.36 111 GLY F N 1
ATOM 7648 C CA . GLY F 1 111 ? 21.304 20.551 142.554 1.00 48.95 111 GLY F CA 1
ATOM 7649 C C . GLY F 1 111 ? 22.300 21.646 142.221 1.00 49.83 111 GLY F C 1
ATOM 7650 O O . GLY F 1 111 ? 22.181 22.284 141.183 1.00 50.48 111 GLY F O 1
ATOM 7651 N N . GLY F 1 112 ? 23.285 21.868 143.086 1.00 50.80 112 GLY F N 1
ATOM 7652 C CA . GLY F 1 112 ? 24.271 22.914 142.838 1.00 52.13 112 GLY F CA 1
ATOM 7653 C C . GLY F 1 112 ? 25.483 22.489 142.022 1.00 52.74 112 GLY F C 1
ATOM 7654 O O . GLY F 1 112 ? 25.462 21.445 141.382 1.00 53.93 112 GLY F O 1
ATOM 7655 N N . THR F 1 113 ? 26.531 23.309 142.017 1.00 52.98 113 THR F N 1
ATOM 7656 C CA . THR F 1 113 ? 27.768 22.988 141.295 1.00 53.43 113 THR F CA 1
ATOM 7657 C C . THR F 1 113 ? 28.975 23.363 142.160 1.00 53.76 113 THR F C 1
ATOM 7658 O O . THR F 1 113 ? 28.867 24.206 143.045 1.00 55.31 113 THR F O 1
ATOM 7662 N N . PRO F 1 114 ? 30.145 22.751 141.915 1.00 53.40 114 PRO F N 1
ATOM 7663 C CA . PRO F 1 114 ? 31.312 23.084 142.732 1.00 52.94 114 PRO F CA 1
ATOM 7664 C C . PRO F 1 114 ? 31.890 24.446 142.412 1.00 53.60 114 PRO F C 1
ATOM 7665 O O . PRO F 1 114 ? 31.676 24.982 141.325 1.00 52.99 114 PRO F O 1
ATOM 7669 N N . ASP F 1 115 ? 32.629 25.002 143.367 1.00 54.02 115 ASP F N 1
ATOM 7670 C CA . ASP F 1 115 ? 33.270 26.286 143.159 1.00 53.73 115 ASP F CA 1
ATOM 7671 C C . ASP F 1 115 ? 34.584 25.997 142.451 1.00 52.81 115 ASP F C 1
ATOM 7672 O O . ASP F 1 115 ? 35.089 24.879 142.501 1.00 52.56 115 ASP F O 1
ATOM 7677 N N . ILE F 1 116 ? 35.119 27.011 141.781 1.00 52.01 116 ILE F N 1
ATOM 7678 C CA . ILE F 1 116 ? 36.362 26.897 141.033 1.00 50.35 116 ILE F CA 1
ATOM 7679 C C . ILE F 1 116 ? 37.509 26.294 141.812 1.00 49.03 116 ILE F C 1
ATOM 7680 O O . ILE F 1 116 ? 38.330 25.570 141.259 1.00 49.18 116 ILE F O 1
ATOM 7685 N N . ALA F 1 117 ? 37.577 26.619 143.092 1.00 47.57 117 ALA F N 1
ATOM 7686 C CA . ALA F 1 117 ? 38.641 26.125 143.952 1.00 46.68 117 ALA F CA 1
ATOM 7687 C C . ALA F 1 117 ? 38.502 24.628 144.211 1.00 46.22 117 ALA F C 1
ATOM 7688 O O . ALA F 1 117 ? 39.475 23.878 144.142 1.00 46.57 117 ALA F O 1
ATOM 7690 N N . SER F 1 118 ? 37.286 24.207 144.526 1.00 44.20 118 SER F N 1
ATOM 7691 C CA . SER F 1 118 ? 37.017 22.811 144.799 1.00 43.92 118 SER F CA 1
ATOM 7692 C C . SER F 1 118 ? 37.115 22.022 143.495 1.00 43.55 118 SER F C 1
ATOM 7693 O O . SER F 1 118 ? 37.822 21.011 143.418 1.00 42.84 118 SER F O 1
ATOM 7696 N N . CYS F 1 119 ? 36.406 22.508 142.475 1.00 42.60 119 CYS F N 1
ATOM 7697 C CA . CYS F 1 119 ? 36.364 21.874 141.164 1.00 40.94 119 CYS F CA 1
ATOM 7698 C C . CYS F 1 119 ? 37.764 21.690 140.603 1.00 40.13 119 CYS F C 1
ATOM 7699 O O . CYS F 1 119 ? 38.024 20.756 139.861 1.00 40.94 119 CYS F O 1
ATOM 7702 N N . CYS F 1 120 ? 38.668 22.581 140.984 1.00 38.93 120 CYS F N 1
ATOM 7703 C CA . CYS F 1 120 ? 40.049 22.523 140.524 1.00 38.52 120 CYS F CA 1
ATOM 7704 C C . CYS F 1 120 ? 40.791 21.375 141.169 1.00 37.91 120 CYS F C 1
ATOM 7705 O O . CYS F 1 120 ? 41.569 20.683 140.519 1.00 37.29 120 CYS F O 1
ATOM 7708 N N . GLU F 1 121 ? 40.545 21.179 142.459 1.00 38.37 121 GLU F N 1
ATOM 7709 C CA . GLU F 1 121 ? 41.204 20.126 143.216 1.00 38.28 121 GLU F CA 1
ATOM 7710 C C . GLU F 1 121 ? 40.751 18.754 142.721 1.00 36.30 121 GLU F C 1
ATOM 7711 O O . GLU F 1 121 ? 41.548 17.830 142.583 1.00 35.57 121 GLU F O 1
ATOM 7717 N N . ILE F 1 122 ? 39.457 18.632 142.461 1.00 34.85 122 ILE F N 1
ATOM 7718 C CA . ILE F 1 122 ? 38.901 17.385 141.971 1.00 32.45 122 ILE F CA 1
ATOM 7719 C C . ILE F 1 122 ? 39.567 17.041 140.634 1.00 33.34 122 ILE F C 1
ATOM 7720 O O . ILE F 1 122 ? 39.995 15.900 140.435 1.00 33.62 122 ILE F O 1
ATOM 7725 N N . MET F 1 123 ? 39.672 18.018 139.726 1.00 32.41 123 MET F N 1
ATOM 7726 C CA . MET F 1 123 ? 40.313 17.765 138.423 1.00 32.58 123 MET F CA 1
ATOM 7727 C C . MET F 1 123 ? 41.726 17.209 138.580 1.00 30.89 123 MET F C 1
ATOM 7728 O O . MET F 1 123 ? 42.163 16.343 137.825 1.00 29.46 123 MET F O 1
ATOM 7733 N N . GLU F 1 124 ? 42.450 17.712 139.561 1.00 31.25 124 GLU F N 1
ATOM 7734 C CA . GLU F 1 124 ? 43.819 17.260 139.741 1.00 31.65 124 GLU F CA 1
ATOM 7735 C C . GLU F 1 124 ? 43.925 15.918 140.421 1.00 29.82 124 GLU F C 1
ATOM 7736 O O . GLU F 1 124 ? 44.767 15.103 140.061 1.00 30.45 124 GLU F O 1
ATOM 7742 N N . GLU F 1 125 ? 43.088 15.668 141.421 1.00 27.35 125 GLU F N 1
ATOM 7743 C CA . GLU F 1 125 ? 43.152 14.367 142.063 1.00 23.49 125 GLU F CA 1
ATOM 7744 C C . GLU F 1 125 ? 42.760 13.267 141.059 1.00 22.97 125 GLU F C 1
ATOM 7745 O O . GLU F 1 125 ? 43.328 12.174 141.067 1.00 22.74 125 GLU F O 1
ATOM 7751 N N . LEU F 1 126 ? 41.787 13.549 140.200 1.00 21.49 126 LEU F N 1
ATOM 7752 C CA . LEU F 1 126 ? 41.357 12.568 139.213 1.00 22.03 126 LEU F CA 1
ATOM 7753 C C . LEU F 1 126 ? 42.476 12.285 138.223 1.00 24.38 126 LEU F C 1
ATOM 7754 O O . LEU F 1 126 ? 42.786 11.131 137.944 1.00 25.48 126 LEU F O 1
ATOM 7759 N N . THR F 1 127 ? 43.066 13.353 137.691 1.00 27.82 127 THR F N 1
ATOM 7760 C CA . THR F 1 127 ? 44.125 13.219 136.704 1.00 30.06 127 THR F CA 1
ATOM 7761 C C . THR F 1 127 ? 45.249 12.410 137.320 1.00 32.44 127 THR F C 1
ATOM 7762 O O . THR F 1 127 ? 45.780 11.511 136.695 1.00 32.48 127 THR F O 1
ATOM 7766 N N . THR F 1 128 ? 45.586 12.722 138.568 1.00 34.62 128 THR F N 1
ATOM 7767 C CA . THR F 1 128 ? 46.648 12.009 139.277 1.00 35.62 128 THR F CA 1
ATOM 7768 C C . THR F 1 128 ? 46.349 10.523 139.273 1.00 36.54 128 THR F C 1
ATOM 7769 O O . THR F 1 128 ? 47.232 9.708 138.997 1.00 38.25 128 THR F O 1
ATOM 7773 N N . CYS F 1 129 ? 45.096 10.180 139.576 1.00 36.28 129 CYS F N 1
ATOM 7774 C CA . CYS F 1 129 ? 44.652 8.789 139.622 1.00 34.81 129 CYS F CA 1
ATOM 7775 C C . CYS F 1 129 ? 44.803 8.136 138.248 1.00 35.97 129 CYS F C 1
ATOM 7776 O O . CYS F 1 129 ? 45.231 6.990 138.135 1.00 37.13 129 CYS F O 1
ATOM 7779 N N . LEU F 1 130 ? 44.434 8.864 137.206 1.00 36.90 130 LEU F N 1
ATOM 7780 C CA . LEU F 1 130 ? 44.532 8.317 135.865 1.00 38.51 130 LEU F CA 1
ATOM 7781 C C . LEU F 1 130 ? 45.979 8.048 135.485 1.00 41.23 130 LEU F C 1
ATOM 7782 O O . LEU F 1 130 ? 46.358 6.905 135.208 1.00 41.69 130 LEU F O 1
ATOM 7787 N N . LYS F 1 131 ? 46.787 9.109 135.479 1.00 44.66 131 LYS F N 1
ATOM 7788 C CA . LYS F 1 131 ? 48.204 9.002 135.099 1.00 45.84 131 LYS F CA 1
ATOM 7789 C C . LYS F 1 131 ? 48.936 7.987 135.945 1.00 46.20 131 LYS F C 1
ATOM 7790 O O . LYS F 1 131 ? 50.041 7.585 135.618 1.00 47.86 131 LYS F O 1
ATOM 7796 N N . ASN F 1 132 ? 48.315 7.555 137.027 1.00 46.25 132 ASN F N 1
ATOM 7797 C CA . ASN F 1 132 ? 48.948 6.568 137.867 1.00 46.15 132 ASN F CA 1
ATOM 7798 C C . ASN F 1 132 ? 48.249 5.232 137.734 1.00 45.04 132 ASN F C 1
ATOM 7799 O O . ASN F 1 132 ? 48.469 4.319 138.530 1.00 44.92 132 ASN F O 1
ATOM 7804 N N . TYR F 1 133 ? 47.411 5.131 136.707 1.00 45.21 133 TYR F N 1
ATOM 7805 C CA . TYR F 1 133 ? 46.644 3.921 136.407 1.00 45.08 133 TYR F CA 1
ATOM 7806 C C . TYR F 1 133 ? 45.918 3.326 137.600 1.00 44.40 133 TYR F C 1
ATOM 7807 O O . TYR F 1 133 ? 45.981 2.132 137.835 1.00 43.77 133 TYR F O 1
ATOM 7816 N N . ARG F 1 134 ? 45.222 4.173 138.351 1.00 44.72 134 ARG F N 1
ATOM 7817 C CA . ARG F 1 134 ? 44.442 3.724 139.506 1.00 43.63 134 ARG F CA 1
ATOM 7818 C C . ARG F 1 134 ? 42.995 3.549 139.061 1.00 41.87 134 ARG F C 1
ATOM 7819 O O . ARG F 1 134 ? 42.414 4.476 138.495 1.00 42.75 134 ARG F O 1
ATOM 7827 N N . LYS F 1 135 ? 42.406 2.383 139.298 1.00 37.74 135 LYS F N 1
ATOM 7828 C CA . LYS F 1 135 ? 41.020 2.199 138.888 1.00 34.79 135 LYS F CA 1
ATOM 7829 C C . LYS F 1 135 ? 40.164 3.154 139.712 1.00 33.07 135 LYS F C 1
ATOM 7830 O O . LYS F 1 135 ? 40.154 3.105 140.946 1.00 33.45 135 LYS F O 1
ATOM 7836 N N . THR F 1 136 ? 39.436 4.028 139.035 1.00 29.55 136 THR F N 1
ATOM 7837 C CA . THR F 1 136 ? 38.648 5.012 139.759 1.00 26.45 136 THR F CA 1
ATOM 7838 C C . THR F 1 136 ? 37.149 5.117 139.443 1.00 23.61 136 THR F C 1
ATOM 7839 O O . THR F 1 136 ? 36.717 4.934 138.318 1.00 21.46 136 THR F O 1
ATOM 7843 N N . LEU F 1 137 ? 36.366 5.438 140.469 1.00 21.49 137 LEU F N 1
ATOM 7844 C CA . LEU F 1 137 ? 34.922 5.545 140.360 1.00 19.84 137 LEU F CA 1
ATOM 7845 C C . LEU F 1 137 ? 34.433 6.819 141.044 1.00 18.31 137 LEU F C 1
ATOM 7846 O O . LEU F 1 137 ? 34.965 7.182 142.086 1.00 16.30 137 LEU F O 1
ATOM 7851 N N . ILE F 1 138 ? 33.431 7.488 140.471 1.00 16.85 138 ILE F N 1
ATOM 7852 C CA . ILE F 1 138 ? 32.890 8.696 141.088 1.00 15.63 138 ILE F CA 1
ATOM 7853 C C . ILE F 1 138 ? 31.385 8.557 141.213 1.00 17.25 138 ILE F C 1
ATOM 7854 O O . ILE F 1 138 ? 30.766 7.819 140.439 1.00 16.16 138 ILE F O 1
ATOM 7859 N N . HIS F 1 139 ? 30.792 9.237 142.193 1.00 19.88 139 HIS F N 1
ATOM 7860 C CA . HIS F 1 139 ? 29.335 9.188 142.341 1.00 22.23 139 HIS F CA 1
ATOM 7861 C C . HIS F 1 139 ? 28.749 10.316 143.192 1.00 24.46 139 HIS F C 1
ATOM 7862 O O . HIS F 1 139 ? 29.452 10.978 143.964 1.00 22.94 139 HIS F O 1
ATOM 7869 N N . SER F 1 140 ? 27.464 10.570 142.987 1.00 27.30 140 SER F N 1
ATOM 7870 C CA . SER F 1 140 ? 26.743 11.565 143.762 1.00 29.72 140 SER F CA 1
ATOM 7871 C C . SER F 1 140 ? 25.589 10.752 144.355 1.00 31.92 140 SER F C 1
ATOM 7872 O O . SER F 1 140 ? 25.828 9.649 144.864 1.00 32.04 140 SER F O 1
ATOM 7875 N N . TYR F 1 141 ? 24.362 11.253 144.326 1.00 35.03 141 TYR F N 1
ATOM 7876 C CA . TYR F 1 141 ? 23.261 10.455 144.858 1.00 36.78 141 TYR F CA 1
ATOM 7877 C C . TYR F 1 141 ? 22.689 9.619 143.727 1.00 38.38 141 TYR F C 1
ATOM 7878 O O . TYR F 1 141 ? 22.795 8.382 143.734 1.00 38.19 141 TYR F O 1
ATOM 7887 N N . GLY F 1 142 ? 22.103 10.307 142.752 1.00 38.04 142 GLY F N 1
ATOM 7888 C CA . GLY F 1 142 ? 21.494 9.617 141.636 1.00 42.03 142 GLY F CA 1
ATOM 7889 C C . GLY F 1 142 ? 22.306 9.459 140.363 1.00 44.27 142 GLY F C 1
ATOM 7890 O O . GLY F 1 142 ? 21.812 8.918 139.367 1.00 45.99 142 GLY F O 1
ATOM 7891 N N . GLY F 1 143 ? 23.547 9.916 140.365 1.00 44.52 143 GLY F N 1
ATOM 7892 C CA . GLY F 1 143 ? 24.355 9.774 139.165 1.00 46.48 143 GLY F CA 1
ATOM 7893 C C . GLY F 1 143 ? 23.623 10.101 137.872 1.00 47.01 143 GLY F C 1
ATOM 7894 O O . GLY F 1 143 ? 23.285 9.223 137.070 1.00 47.41 143 GLY F O 1
ATOM 7895 N N . LEU F 1 144 ? 23.393 11.387 137.666 1.00 46.70 144 LEU F N 1
ATOM 7896 C CA . LEU F 1 144 ? 22.711 11.843 136.476 1.00 46.23 144 LEU F CA 1
ATOM 7897 C C . LEU F 1 144 ? 22.873 13.342 136.512 1.00 45.19 144 LEU F C 1
ATOM 7898 O O . LEU F 1 144 ? 22.653 14.037 135.524 1.00 45.85 144 LEU F O 1
ATOM 7903 N N . GLY F 1 145 ? 23.282 13.826 137.675 1.00 44.33 145 GLY F N 1
ATOM 7904 C CA . GLY F 1 145 ? 23.481 15.246 137.842 1.00 42.70 145 GLY F CA 1
ATOM 7905 C C . GLY F 1 145 ? 24.939 15.550 138.073 1.00 41.19 145 GLY F C 1
ATOM 7906 O O . GLY F 1 145 ? 25.734 15.496 137.137 1.00 42.10 145 GLY F O 1
ATOM 7907 N N . ARG F 1 146 ? 25.281 15.830 139.330 1.00 39.20 146 ARG F N 1
ATOM 7908 C CA . ARG F 1 146 ? 26.642 16.177 139.741 1.00 36.06 146 ARG F CA 1
ATOM 7909 C C . ARG F 1 146 ? 27.779 15.304 139.190 1.00 34.39 146 ARG F C 1
ATOM 7910 O O . ARG F 1 146 ? 28.764 15.837 138.686 1.00 33.52 146 ARG F O 1
ATOM 7918 N N . SER F 1 147 ? 27.649 13.985 139.289 1.00 32.26 147 SER F N 1
ATOM 7919 C CA . SER F 1 147 ? 28.680 13.070 138.793 1.00 30.81 147 SER F CA 1
ATOM 7920 C C . SER F 1 147 ? 28.945 13.320 137.317 1.00 31.59 147 SER F C 1
ATOM 7921 O O . SER F 1 147 ? 30.088 13.503 136.887 1.00 31.75 147 SER F O 1
ATOM 7924 N N . CYS F 1 148 ? 27.874 13.325 136.531 1.00 30.93 148 CYS F N 1
ATOM 7925 C CA . CYS F 1 148 ? 28.024 13.529 135.107 1.00 29.90 148 CYS F CA 1
ATOM 7926 C C . CYS F 1 148 ? 28.648 14.890 134.845 1.00 27.60 148 CYS F C 1
ATOM 7927 O O . CYS F 1 148 ? 29.437 15.031 133.924 1.00 27.94 148 CYS F O 1
ATOM 7930 N N . LEU F 1 149 ? 28.309 15.893 135.658 1.00 27.76 149 LEU F N 1
ATOM 7931 C CA . LEU F 1 149 ? 28.874 17.241 135.470 1.00 26.24 149 LEU F CA 1
ATOM 7932 C C . LEU F 1 149 ? 30.390 17.299 135.723 1.00 25.91 149 LEU F C 1
ATOM 7933 O O . LEU F 1 149 ? 31.106 17.986 134.982 1.00 26.20 149 LEU F O 1
ATOM 7938 N N . VAL F 1 150 ? 30.882 16.577 136.742 1.00 24.07 150 VAL F N 1
ATOM 7939 C CA . VAL F 1 150 ? 32.321 16.519 137.063 1.00 22.32 150 VAL F CA 1
ATOM 7940 C C . VAL F 1 150 ? 33.087 15.765 135.954 1.00 22.78 150 VAL F C 1
ATOM 7941 O O . VAL F 1 150 ? 34.130 16.204 135.518 1.00 22.00 150 VAL F O 1
ATOM 7945 N N . ALA F 1 151 ? 32.589 14.604 135.517 1.00 23.75 151 ALA F N 1
ATOM 7946 C CA . ALA F 1 151 ? 33.289 13.866 134.462 1.00 23.27 151 ALA F CA 1
ATOM 7947 C C . ALA F 1 151 ? 33.328 14.742 133.221 1.00 23.20 151 ALA F C 1
ATOM 7948 O O . ALA F 1 151 ? 34.358 14.865 132.560 1.00 23.31 151 ALA F O 1
ATOM 7950 N N . ALA F 1 152 ? 32.195 15.346 132.908 1.00 25.26 152 ALA F N 1
ATOM 7951 C CA . ALA F 1 152 ? 32.112 16.211 131.752 1.00 26.97 152 ALA F CA 1
ATOM 7952 C C . ALA F 1 152 ? 33.164 17.279 131.891 1.00 28.11 152 ALA F C 1
ATOM 7953 O O . ALA F 1 152 ? 33.792 17.643 130.913 1.00 28.43 152 ALA F O 1
ATOM 7955 N N . CYS F 1 153 ? 33.358 17.781 133.112 1.00 30.55 153 CYS F N 1
ATOM 7956 C CA . CYS F 1 153 ? 34.367 18.813 133.368 1.00 31.87 153 CYS F CA 1
ATOM 7957 C C . CYS F 1 153 ? 35.766 18.243 133.107 1.00 32.39 153 CYS F C 1
ATOM 7958 O O . CYS F 1 153 ? 36.608 18.915 132.511 1.00 32.23 153 CYS F O 1
ATOM 7961 N N . LEU F 1 154 ? 36.009 17.008 133.556 1.00 32.31 154 LEU F N 1
ATOM 7962 C CA . LEU F 1 154 ? 37.306 16.361 133.363 1.00 31.57 154 LEU F CA 1
ATOM 7963 C C . LEU F 1 154 ? 37.661 16.290 131.884 1.00 33.75 154 LEU F C 1
ATOM 7964 O O . LEU F 1 154 ? 38.803 16.559 131.510 1.00 33.90 154 LEU F O 1
ATOM 7969 N N . LEU F 1 155 ? 36.703 15.903 131.042 1.00 35.66 155 LEU F N 1
ATOM 7970 C CA . LEU F 1 155 ? 36.990 15.822 129.620 1.00 37.75 155 LEU F CA 1
ATOM 7971 C C . LEU F 1 155 ? 37.442 17.209 129.170 1.00 40.17 155 LEU F C 1
ATOM 7972 O O . LEU F 1 155 ? 38.494 17.349 128.553 1.00 39.67 155 LEU F O 1
ATOM 7977 N N . LEU F 1 156 ? 36.660 18.238 129.491 1.00 41.88 156 LEU F N 1
ATOM 7978 C CA . LEU F 1 156 ? 37.052 19.582 129.103 1.00 43.92 156 LEU F CA 1
ATOM 7979 C C . LEU F 1 156 ? 38.472 19.869 129.552 1.00 45.16 156 LEU F C 1
ATOM 7980 O O . LEU F 1 156 ? 39.235 20.513 128.841 1.00 46.08 156 LEU F O 1
ATOM 7985 N N . TYR F 1 157 ? 38.816 19.374 130.737 1.00 46.15 157 TYR F N 1
ATOM 7986 C CA . TYR F 1 157 ? 40.132 19.563 131.346 1.00 46.77 157 TYR F CA 1
ATOM 7987 C C . TYR F 1 157 ? 41.232 18.814 130.625 1.00 48.29 157 TYR F C 1
ATOM 7988 O O . TYR F 1 157 ? 42.333 19.323 130.461 1.00 49.03 157 TYR F O 1
ATOM 7997 N N . LEU F 1 158 ? 40.931 17.593 130.213 1.00 49.41 158 LEU F N 1
ATOM 7998 C CA . LEU F 1 158 ? 41.885 16.745 129.525 1.00 49.73 158 LEU F CA 1
ATOM 7999 C C . LEU F 1 158 ? 42.101 17.145 128.068 1.00 50.57 158 LEU F C 1
ATOM 8000 O O . LEU F 1 158 ? 43.199 16.977 127.537 1.00 50.12 158 LEU F O 1
ATOM 8005 N N . SER F 1 159 ? 41.051 17.655 127.420 1.00 51.21 159 SER F N 1
ATOM 8006 C CA . SER F 1 159 ? 41.120 18.066 126.013 1.00 51.84 159 SER F CA 1
ATOM 8007 C C . SER F 1 159 ? 40.817 19.538 125.788 1.00 53.56 159 SER F C 1
ATOM 8008 O O . SER F 1 159 ? 39.967 20.138 126.456 1.00 54.14 159 SER F O 1
ATOM 8011 N N . ASP F 1 160 ? 41.499 20.104 124.807 1.00 54.62 160 ASP F N 1
ATOM 8012 C CA . ASP F 1 160 ? 41.337 21.507 124.483 1.00 55.58 160 ASP F CA 1
ATOM 8013 C C . ASP F 1 160 ? 40.454 21.668 123.226 1.00 55.57 160 ASP F C 1
ATOM 8014 O O . ASP F 1 160 ? 40.027 22.778 122.881 1.00 55.35 160 ASP F O 1
ATOM 8019 N N . THR F 1 161 ? 40.161 20.548 122.566 1.00 55.50 161 THR F N 1
ATOM 8020 C CA . THR F 1 161 ? 39.362 20.559 121.340 1.00 55.44 161 THR F CA 1
ATOM 8021 C C . THR F 1 161 ? 37.919 20.074 121.492 1.00 55.61 161 THR F C 1
ATOM 8022 O O . THR F 1 161 ? 37.136 20.137 120.536 1.00 56.24 161 THR F O 1
ATOM 8026 N N . ILE F 1 162 ? 37.576 19.586 122.683 1.00 53.98 162 ILE F N 1
ATOM 8027 C CA . ILE F 1 162 ? 36.228 19.092 122.957 1.00 52.75 162 ILE F CA 1
ATOM 8028 C C . ILE F 1 162 ? 35.251 20.213 123.306 1.00 52.00 162 ILE F C 1
ATOM 8029 O O . ILE F 1 162 ? 35.567 21.092 124.095 1.00 51.19 162 ILE F O 1
ATOM 8034 N N . SER F 1 163 ? 34.057 20.164 122.727 1.00 51.87 163 SER F N 1
ATOM 8035 C CA . SER F 1 163 ? 33.041 21.164 123.003 1.00 50.81 163 SER F CA 1
ATOM 8036 C C . SER F 1 163 ? 32.220 20.766 124.207 1.00 51.00 163 SER F C 1
ATOM 8037 O O . SER F 1 163 ? 32.162 19.596 124.573 1.00 51.83 163 SER F O 1
ATOM 8040 N N . PRO F 1 164 ? 31.559 21.738 124.842 1.00 51.04 164 PRO F N 1
ATOM 8041 C CA . PRO F 1 164 ? 30.737 21.439 126.018 1.00 51.50 164 PRO F CA 1
ATOM 8042 C C . PRO F 1 164 ? 29.614 20.502 125.625 1.00 51.90 164 PRO F C 1
ATOM 8043 O O . PRO F 1 164 ? 29.196 19.627 126.403 1.00 51.51 164 PRO F O 1
ATOM 8047 N N . GLU F 1 165 ? 29.131 20.713 124.402 1.00 52.29 165 GLU F N 1
ATOM 8048 C CA . GLU F 1 165 ? 28.039 19.935 123.834 1.00 52.41 165 GLU F CA 1
ATOM 8049 C C . GLU F 1 165 ? 28.481 18.490 123.617 1.00 52.25 165 GLU F C 1
ATOM 8050 O O . GLU F 1 165 ? 27.690 17.552 123.777 1.00 52.30 165 GLU F O 1
ATOM 8056 N N . GLN F 1 166 ? 29.746 18.314 123.251 1.00 51.46 166 GLN F N 1
ATOM 8057 C CA . GLN F 1 166 ? 30.295 16.980 123.018 1.00 50.78 166 GLN F CA 1
ATOM 8058 C C . GLN F 1 166 ? 30.384 16.250 124.356 1.00 50.04 166 GLN F C 1
ATOM 8059 O O . GLN F 1 166 ? 29.990 15.081 124.483 1.00 50.24 166 GLN F O 1
ATOM 8065 N N . ALA F 1 167 ? 30.915 16.955 125.354 1.00 47.90 167 ALA F N 1
ATOM 8066 C CA . ALA F 1 167 ? 31.066 16.404 126.687 1.00 45.54 167 ALA F CA 1
ATOM 8067 C C . ALA F 1 167 ? 29.726 15.854 127.130 1.00 45.30 167 ALA F C 1
ATOM 8068 O O . ALA F 1 167 ? 29.632 14.735 127.644 1.00 45.59 167 ALA F O 1
ATOM 8070 N N . ILE F 1 168 ? 28.684 16.649 126.914 1.00 44.13 168 ILE F N 1
ATOM 8071 C CA . ILE F 1 168 ? 27.330 16.260 127.284 1.00 42.38 168 ILE F CA 1
ATOM 8072 C C . ILE F 1 168 ? 26.871 14.989 126.571 1.00 42.22 168 ILE F C 1
ATOM 8073 O O . ILE F 1 168 ? 26.250 14.100 127.181 1.00 40.35 168 ILE F O 1
ATOM 8078 N N . ASP F 1 169 ? 27.154 14.905 125.276 1.00 42.46 169 ASP F N 1
ATOM 8079 C CA . ASP F 1 169 ? 26.752 13.726 124.535 1.00 42.05 169 ASP F CA 1
ATOM 8080 C C . ASP F 1 169 ? 27.457 12.516 125.099 1.00 41.12 169 ASP F C 1
ATOM 8081 O O . ASP F 1 169 ? 26.842 11.456 125.240 1.00 40.82 169 ASP F O 1
ATOM 8086 N N . SER F 1 170 ? 28.736 12.683 125.452 1.00 39.19 170 SER F N 1
ATOM 8087 C CA . SER F 1 170 ? 29.500 11.594 126.038 1.00 37.11 170 SER F CA 1
ATOM 8088 C C . SER F 1 170 ? 28.746 11.031 127.227 1.00 36.60 170 SER F C 1
ATOM 8089 O O . SER F 1 170 ? 28.479 9.829 127.291 1.00 36.33 170 SER F O 1
ATOM 8092 N N . LEU F 1 171 ? 28.387 11.897 128.171 1.00 35.95 171 LEU F N 1
ATOM 8093 C CA . LEU F 1 171 ? 27.679 11.435 129.363 1.00 35.19 171 LEU F CA 1
ATOM 8094 C C . LEU F 1 171 ? 26.259 10.926 129.050 1.00 35.13 171 LEU F C 1
ATOM 8095 O O . LEU F 1 171 ? 25.745 10.004 129.700 1.00 34.02 171 LEU F O 1
ATOM 8100 N N . ARG F 1 172 ? 25.643 11.509 128.031 1.00 35.63 172 ARG F N 1
ATOM 8101 C CA . ARG F 1 172 ? 24.316 11.093 127.605 1.00 34.97 172 ARG F CA 1
ATOM 8102 C C . ARG F 1 172 ? 24.416 9.639 127.134 1.00 34.72 172 ARG F C 1
ATOM 8103 O O . ARG F 1 172 ? 23.592 8.795 127.490 1.00 33.85 172 ARG F O 1
ATOM 8111 N N . ASP F 1 173 ? 25.440 9.345 126.343 1.00 34.14 173 ASP F N 1
ATOM 8112 C CA . ASP F 1 173 ? 25.632 7.994 125.844 1.00 35.18 173 ASP F CA 1
ATOM 8113 C C . ASP F 1 173 ? 25.886 7.051 127.012 1.00 37.07 173 ASP F C 1
ATOM 8114 O O . ASP F 1 173 ? 25.450 5.896 127.021 1.00 36.37 173 ASP F O 1
ATOM 8119 N N . LEU F 1 174 ? 26.576 7.569 128.015 1.00 38.54 174 LEU F N 1
ATOM 8120 C CA . LEU F 1 174 ? 26.924 6.794 129.183 1.00 40.20 174 LEU F CA 1
ATOM 8121 C C . LEU F 1 174 ? 25.761 6.540 130.150 1.00 42.44 174 LEU F C 1
ATOM 8122 O O . LEU F 1 174 ? 25.451 5.397 130.476 1.00 42.26 174 LEU F O 1
ATOM 8127 N N . ARG F 1 175 ? 25.109 7.603 130.603 1.00 44.96 175 ARG F N 1
ATOM 8128 C CA . ARG F 1 175 ? 24.049 7.449 131.602 1.00 48.34 175 ARG F CA 1
ATOM 8129 C C . ARG F 1 175 ? 22.610 7.565 131.139 1.00 50.54 175 ARG F C 1
ATOM 8130 O O . ARG F 1 175 ? 21.702 7.190 131.875 1.00 50.82 175 ARG F O 1
ATOM 8138 N N . GLY F 1 176 ? 22.396 8.091 129.941 1.00 52.91 176 GLY F N 1
ATOM 8139 C CA . GLY F 1 176 ? 21.042 8.250 129.459 1.00 55.34 176 GLY F CA 1
ATOM 8140 C C . GLY F 1 176 ? 20.719 9.691 129.101 1.00 58.19 176 GLY F C 1
ATOM 8141 O O . GLY F 1 176 ? 21.393 10.635 129.525 1.00 57.76 176 GLY F O 1
ATOM 8142 N N . SER F 1 177 ? 19.668 9.835 128.302 1.00 60.16 177 SER F N 1
ATOM 8143 C CA . SER F 1 177 ? 19.167 11.115 127.812 1.00 61.36 177 SER F CA 1
ATOM 8144 C C . SER F 1 177 ? 19.098 12.222 128.844 1.00 62.12 177 SER F C 1
ATOM 8145 O O . SER F 1 177 ? 19.263 13.396 128.518 1.00 62.46 177 SER F O 1
ATOM 8148 N N . GLY F 1 178 ? 18.819 11.839 130.084 1.00 62.40 178 GLY F N 1
ATOM 8149 C CA . GLY F 1 178 ? 18.682 12.820 131.140 1.00 63.03 178 GLY F CA 1
ATOM 8150 C C . GLY F 1 178 ? 19.928 13.237 131.892 1.00 63.28 178 GLY F C 1
ATOM 8151 O O . GLY F 1 178 ? 19.816 13.738 133.006 1.00 63.61 178 GLY F O 1
ATOM 8152 N N . ALA F 1 179 ? 21.102 13.049 131.295 1.00 63.70 179 ALA F N 1
ATOM 8153 C CA . ALA F 1 179 ? 22.375 13.418 131.928 1.00 63.81 179 ALA F CA 1
ATOM 8154 C C . ALA F 1 179 ? 22.406 14.868 132.396 1.00 63.71 179 ALA F C 1
ATOM 8155 O O . ALA F 1 179 ? 21.507 15.312 133.090 1.00 63.96 179 ALA F O 1
ATOM 8157 N N . ILE F 1 180 ? 23.451 15.606 132.036 1.00 63.76 180 ILE F N 1
ATOM 8158 C CA . ILE F 1 180 ? 23.533 17.008 132.438 1.00 64.45 180 ILE F CA 1
ATOM 8159 C C . ILE F 1 180 ? 22.279 17.708 131.935 1.00 65.44 180 ILE F C 1
ATOM 8160 O O . ILE F 1 180 ? 22.264 18.323 130.875 1.00 66.29 180 ILE F O 1
ATOM 8165 N N . GLN F 1 181 ? 21.235 17.601 132.739 1.00 66.38 181 GLN F N 1
ATOM 8166 C CA . GLN F 1 181 ? 19.907 18.125 132.468 1.00 67.41 181 GLN F CA 1
ATOM 8167 C C . GLN F 1 181 ? 19.571 19.584 132.752 1.00 66.58 181 GLN F C 1
ATOM 8168 O O . GLN F 1 181 ? 18.967 20.236 131.917 1.00 67.48 181 GLN F O 1
ATOM 8174 N N . THR F 1 182 ? 19.937 20.084 133.930 1.00 64.88 182 THR F N 1
ATOM 8175 C CA . THR F 1 182 ? 19.595 21.451 134.324 1.00 63.37 182 THR F CA 1
ATOM 8176 C C . THR F 1 182 ? 20.396 22.567 133.685 1.00 63.18 182 THR F C 1
ATOM 8177 O O . THR F 1 182 ? 21.578 22.410 133.410 1.00 63.28 182 THR F O 1
ATOM 8181 N N . ILE F 1 183 ? 19.736 23.707 133.477 1.00 62.75 183 ILE F N 1
ATOM 8182 C CA . ILE F 1 183 ? 20.374 24.877 132.880 1.00 62.40 183 ILE F CA 1
ATOM 8183 C C . ILE F 1 183 ? 21.576 25.269 133.733 1.00 61.26 183 ILE F C 1
ATOM 8184 O O . ILE F 1 183 ? 22.602 25.721 133.231 1.00 60.83 183 ILE F O 1
ATOM 8189 N N . LYS F 1 184 ? 21.432 25.071 135.035 1.00 60.18 184 LYS F N 1
ATOM 8190 C CA . LYS F 1 184 ? 22.483 25.391 135.980 1.00 59.35 184 LYS F CA 1
ATOM 8191 C C . LYS F 1 184 ? 23.739 24.658 135.524 1.00 58.65 184 LYS F C 1
ATOM 8192 O O . LYS F 1 184 ? 24.829 25.236 135.447 1.00 59.52 184 LYS F O 1
ATOM 8198 N N . GLN F 1 185 ? 23.564 23.379 135.200 1.00 56.60 185 GLN F N 1
ATOM 8199 C CA . GLN F 1 185 ? 24.671 22.535 134.765 1.00 54.52 185 GLN F CA 1
ATOM 8200 C C . GLN F 1 185 ? 25.235 22.908 133.386 1.00 54.08 185 GLN F C 1
ATOM 8201 O O . GLN F 1 185 ? 26.456 23.046 133.243 1.00 53.11 185 GLN F O 1
ATOM 8207 N N . TYR F 1 186 ? 24.365 23.065 132.378 1.00 53.94 186 TYR F N 1
ATOM 8208 C CA . TYR F 1 186 ? 24.822 23.450 131.030 1.00 53.34 186 TYR F CA 1
ATOM 8209 C C . TYR F 1 186 ? 25.603 24.737 131.181 1.00 52.83 186 TYR F C 1
ATOM 8210 O O . TYR F 1 186 ? 26.706 24.881 130.656 1.00 52.82 186 TYR F O 1
ATOM 8219 N N . ASN F 1 187 ? 24.996 25.678 131.897 1.00 51.17 187 ASN F N 1
ATOM 8220 C CA . ASN F 1 187 ? 25.602 26.969 132.142 1.00 50.01 187 ASN F CA 1
ATOM 8221 C C . ASN F 1 187 ? 27.028 26.795 132.675 1.00 50.01 187 ASN F C 1
ATOM 8222 O O . ASN F 1 187 ? 27.961 27.404 132.155 1.00 47.58 187 ASN F O 1
ATOM 8227 N N . TYR F 1 188 ? 27.185 25.946 133.693 1.00 51.78 188 TYR F N 1
ATOM 8228 C CA . TYR F 1 188 ? 28.489 25.691 134.316 1.00 53.67 188 TYR F CA 1
ATOM 8229 C C . TYR F 1 188 ? 29.522 25.158 133.327 1.00 53.48 188 TYR F C 1
ATOM 8230 O O . TYR F 1 188 ? 30.655 25.640 133.279 1.00 52.81 188 TYR F O 1
ATOM 8239 N N . LEU F 1 189 ? 29.123 24.149 132.557 1.00 54.34 189 LEU F N 1
ATOM 8240 C CA . LEU F 1 189 ? 29.995 23.530 131.552 1.00 55.25 189 LEU F CA 1
ATOM 8241 C C . LEU F 1 189 ? 30.534 24.589 130.611 1.00 56.45 189 LEU F C 1
ATOM 8242 O O . LEU F 1 189 ? 31.703 24.568 130.223 1.00 55.62 189 LEU F O 1
ATOM 8247 N N . HIS F 1 190 ? 29.649 25.491 130.208 1.00 58.33 190 HIS F N 1
ATOM 8248 C CA . HIS F 1 190 ? 30.058 26.589 129.361 1.00 60.18 190 HIS F CA 1
ATOM 8249 C C . HIS F 1 190 ? 30.693 27.507 130.403 1.00 62.13 190 HIS F C 1
ATOM 8250 O O . HIS F 1 190 ? 30.240 27.553 131.547 1.00 62.99 190 HIS F O 1
ATOM 8257 N N . GLU F 1 191 ? 31.762 28.199 130.030 1.00 64.03 191 GLU F N 1
ATOM 8258 C CA . GLU F 1 191 ? 32.467 29.110 130.940 1.00 65.94 191 GLU F CA 1
ATOM 8259 C C . GLU F 1 191 ? 33.347 28.423 131.990 1.00 65.99 191 GLU F C 1
ATOM 8260 O O . GLU F 1 191 ? 34.058 29.098 132.737 1.00 66.29 191 GLU F O 1
ATOM 8266 N N . PHE F 1 192 ? 33.305 27.092 132.051 1.00 66.16 192 PHE F N 1
ATOM 8267 C CA . PHE F 1 192 ? 34.154 26.361 132.989 1.00 66.03 192 PHE F CA 1
ATOM 8268 C C . PHE F 1 192 ? 35.593 26.691 132.617 1.00 65.57 192 PHE F C 1
ATOM 8269 O O . PHE F 1 192 ? 36.402 27.062 133.466 1.00 66.06 192 PHE F O 1
ATOM 8277 N N . ARG F 1 193 ? 35.898 26.528 131.335 1.00 65.25 193 ARG F N 1
ATOM 8278 C CA . ARG F 1 193 ? 37.228 26.789 130.807 1.00 65.01 193 ARG F CA 1
ATOM 8279 C C . ARG F 1 193 ? 37.718 28.154 131.272 1.00 65.20 193 ARG F C 1
ATOM 8280 O O . ARG F 1 193 ? 38.856 28.307 131.725 1.00 64.52 193 ARG F O 1
ATOM 8288 N N . ASP F 1 194 ? 36.835 29.140 131.161 1.00 65.67 194 ASP F N 1
ATOM 8289 C CA . ASP F 1 194 ? 37.151 30.505 131.544 1.00 66.42 194 ASP F CA 1
ATOM 8290 C C . ASP F 1 194 ? 37.351 30.690 133.051 1.00 66.25 194 ASP F C 1
ATOM 8291 O O . ASP F 1 194 ? 38.298 31.365 133.465 1.00 66.67 194 ASP F O 1
ATOM 8296 N N . LYS F 1 195 ? 36.475 30.103 133.871 1.00 65.51 195 LYS F N 1
ATOM 8297 C CA . LYS F 1 195 ? 36.608 30.228 135.324 1.00 64.78 195 LYS F CA 1
ATOM 8298 C C . LYS F 1 195 ? 37.896 29.562 135.715 1.00 65.46 195 LYS F C 1
ATOM 8299 O O . LYS F 1 195 ? 38.623 30.035 136.576 1.00 65.72 195 LYS F O 1
ATOM 8305 N N . LEU F 1 196 ? 38.152 28.439 135.063 1.00 66.85 196 LEU F N 1
ATOM 8306 C CA . LEU F 1 196 ? 39.339 27.632 135.285 1.00 68.26 196 LEU F CA 1
ATOM 8307 C C . LEU F 1 196 ? 40.595 28.414 134.896 1.00 69.67 196 LEU F C 1
ATOM 8308 O O . LEU F 1 196 ? 41.496 28.603 135.713 1.00 69.68 196 LEU F O 1
ATOM 8313 N N . ALA F 1 197 ? 40.642 28.866 133.647 1.00 71.40 197 ALA F N 1
ATOM 8314 C CA . ALA F 1 197 ? 41.770 29.640 133.147 1.00 73.62 197 ALA F CA 1
ATOM 8315 C C . ALA F 1 197 ? 42.226 30.613 134.235 1.00 75.56 197 ALA F C 1
ATOM 8316 O O . ALA F 1 197 ? 43.424 30.858 134.426 1.00 76.29 197 ALA F O 1
ATOM 8318 N N . ALA F 1 198 ? 41.252 31.154 134.957 1.00 77.28 198 ALA F N 1
ATOM 8319 C CA . ALA F 1 198 ? 41.528 32.094 136.036 1.00 78.48 198 ALA F CA 1
ATOM 8320 C C . ALA F 1 198 ? 42.084 31.399 137.291 1.00 79.39 198 ALA F C 1
ATOM 8321 O O . ALA F 1 198 ? 41.450 31.432 138.354 1.00 79.41 198 ALA F O 1
ATOM 8323 N N . HIS F 1 199 ? 43.258 30.770 137.152 1.00 79.62 199 HIS F N 1
ATOM 8324 C CA . HIS F 1 199 ? 43.938 30.078 138.259 1.00 79.57 199 HIS F CA 1
ATOM 8325 C C . HIS F 1 199 ? 44.882 31.087 138.870 1.00 80.05 199 HIS F C 1
ATOM 8326 O O . HIS F 1 199 ? 44.836 31.373 140.061 1.00 80.72 199 HIS F O 1
ATOM 8333 N N . LEU F 1 200 ? 45.795 31.559 138.026 1.00 80.05 200 LEU F N 1
ATOM 8334 C CA . LEU F 1 200 ? 46.789 32.561 138.397 1.00 80.01 200 LEU F CA 1
ATOM 8335 C C . LEU F 1 200 ? 47.385 32.382 139.791 1.00 80.49 200 LEU F C 1
ATOM 8336 O O . LEU F 1 200 ? 48.547 31.952 139.896 1.00 80.03 200 LEU F O 1
#

Foldseek 3Di:
DAFDWQWAQLVVLPARGTETEGADACFADVVDGHHLLRNLVSCLVVQAAEEEEQEDQVRCVVRVNNCSVVNNVVSNHHYHYQHAPDLGADQLVSLVVVLVVVVVCRVVPGHYYYYYHGRAAHVLLSQLLNSVVSHVPDALVRSQVSQCVRPNVRRHPDVNSVVCSHCVVVSNVPDD/DAFDWQWAQLVVLPARGTETFGADACFADVVDGHHLLRNLVVCVVVQQAEEEEQEDCVRCVRRVNNCSQVSNVVSNHHYHYQHAPVLGADQLVSLVVVLVVVVVCRVVVGHYYYYYHGSAAHVLLSQLLNSVVSHVPAALVRSNVSQCVGVNPRRHPDPNSSVCSHCVVVSNVPDD/DPDAFDWFWFQLVVLPARGTETEGADAQFDDVVDGHHRLSNLVSCLVVQAAEEEEQEDCVVCVVRPNNCSVVSNVVSNHHYHYQHAPDVGADDLVSLVVLLVVVVVCRVVVGHHYYYYHGRQAHVLLSQLLNSVVSHVPDDSVVSQVSVCVGPNVSHHPDVNSSVCSVCVCVSNVPDD/DPDQFDWFWFQLVVLPARGTETEGADAQFDDDVDGHHLLSNLVSCVVVQAAEEEEQEDCVVCVVRPNNVNQVSNVVSNHHYHYQHAPDVGADDLVSLVVLLVVVVVCRVVVGHYYYYYHGQQEHVLLSQLLNSVVSHVPDASVNSQVSVCVGPHPSHHPDPNSSVCSVCVVVSNVPPD/DAFDWQWAALVVLPARGTETFGADAQFADVVDGHHLLRNLVVCVVVQQAEEEEAEDCVVCVVRVNNCNCVSNVVSNHHYHYQHAPVLGEDQLVSLVVLLVVVVVCRVVVGHYHYYYHGSAAHVLLSQLVNSVVSDVPAALVRSNVSVCVGPNPRNHPDPNSSVCSHCVVVSNVPDD/DPDQFDWFWFQLVVLPARGTETEGADAQFADDVDGHHLLSNLVSCLVVQAAEEEEQEDCVVCVVRPNNCNQVSNVVSNHHYHYQHAPDVGADDLVSLVVLLVVVVVCRVVVGHYYYYYHGRQAHVLLSVLLNSVVSHVPDDSVNSQVSVCVGPHPRHHPDPNSSVCSVCVCVSNVPPD

B-factor: mean 31.21, std 15.71, range [4.33, 129.77]

Radius of gyration: 51.41 Å; Cα contacts (8 Å, |Δi|>4): 1739; chains: 6; bounding box: 113×125×78 Å

InterPro domains:
  IPR000387 Tyrosine-specific protein phosphatases domain [PS50056] (135-187)
  IPR003595 Protein-tyrosine phosphatase, catalytic [SM00404] (101-195)
  IPR008425 Cyclin-dependent kinase inhibitor 3 [PIRSF037322] (1-212)
  IPR020422 Dual specificity protein phosphatase domain [PS50054] (33-201)
  IPR022778 CDKN3 domain [PF05706] (1-168)
  IPR029021 Protein-tyrosine phosphatase-like [G3DSA:3.90.190.10] (23-212)
  IPR029021 Protein-tyrosine phosphatase-like [SSF52799] (27-196)
  IPR050561 Protein Tyrosine Phosphatase [PTHR23339] (20-199)

Solvent-accessible surface area: 51849 Å² total; per-residue (Å²): 131,70,25,156,15,18,91,12,41,0,77,172,10,151,17,109,47,103,0,0,0,8,52,8,1,0,6,64,66,166,151,70,164,59,70,15,126,95,0,5,101,49,2,90,94,55,36,6,63,8,0,0,0,0,0,39,189,33,18,5,60,129,15,148,2,80,65,0,27,76,31,0,109,135,31,50,3,76,28,26,68,29,74,5,61,98,23,9,27,8,87,62,78,38,1,14,74,0,0,84,47,1,28,74,5,3,121,89,163,69,70,2,0,0,0,3,66,40,0,56,0,12,0,0,0,2,0,0,1,0,3,1,71,52,13,128,125,13,30,32,59,50,0,0,57,10,0,75,117,47,62,34,115,28,0,12,99,46,128,117,0,70,81,10,1,71,90,4,81,104,60,32,69,54,118,212,153,80,18,147,22,12,94,12,42,1,67,173,16,148,16,109,35,107,0,0,0,0,46,6,0,0,7,45,66,151,139,61,148,61,77,18,102,107,1,4,99,40,0,84,97,59,33,1,65,7,0,0,0,0,0,36,195,34,19,6,65,128,22,140,0,83,73,0,29,85,32,0,117,125,35,49,2,78,27,30,69,28,72,4,65,94,14,6,28,6,91,68,70,32,1,22,83,0,0,74,45,1,31,76,6,4,127,97,170,73,87,3,0,0,0,2,72,31,0,73,0,10,0,0,0,0,1,0,1,0,6,3,72,53,16,134,128,18,30,31,62,52,0,6,52,12,0,86,115,42,59,34,108,32,0,4,96,44,134,120,0,61,76,8,1,87,85,5,77,108,67,38,68,56,122,215,110,158,91,78,21,128,17,12,93,10,43,0,74,178,7,145,9,91,29,106,0,0,0,0,42,4,0,0,7,68,56,153,132,77,133,41,72,14,96,74,0,3,104,54,0,94,88,48,37,3,69,4,0,0,0,0,0,39,159,52,17,3,66,112,12,156,0,87,68,0,28,83,17,0,110,138,22,50,1,89,30,32,50,23,52,4,65,96,48,11,45,9,88,57,59,28,1,15,95,0,0,92,45,0,28,84,7,2,114,99,152,77,90,1,0,0,0,2,68,46,2,71,21,12,0,0,0,1,0,0,1,0,2,4,76,47,20,134,111,15,15,19,81,27,0,10,82,16,0,77,132,38,61,31,104,20,2,3,124,62,128,116,9,95,69,16,1,56,85,6,77,108,79,30,66,72,100,206,134,151,79,78,23,117,15,10,91,11,48,0,72,160,4,142,9,99,38,110,0,0,1,1,41,5,0,0,7,62,66,160,148,76,137,36,73,10,96,84,0,1,103,54,0,90,91,50,36,2,64,6,0,0,0,0,0,35,187,38,13,6,62,102,23,127,0,87,57,0,35,89,20,0,109,137,23,48,2,89,32,28,64,20,76,3,64,105,58,12,36,8,87,75,75,25,2,34,91,0,1,91,51,2,27,78,7,4,103,96,160,72,88,2,0,0,0,2,63,44,1,77,21,13,0,0,0,1,0,0,1,0,5,4,77,46,11,133,116,13,14,23,82,34,0,10,90,28,0,84,134,38,61,30,100,26,2,2,127,71,135,108,14,104,73,10,2,56,87,8,80,112,77,34,68,74,114,214,132,80,21,144,19,12,83,9,36,0,72,180,12,152,18,101,32,103,0,0,0,0,43,5,0,0,7,60,68,170,151,63,166,52,84,20,107,104,2,4,93,57,0,81,102,50,34,1,61,7,0,0,0,0,0,40,181,40,22,4,52,124,17,128,0,90,70,0,37,88,22,0,108,139,38,43,2,87,29,26,57,33,75,3,65,98,14,8,31,7,88,58,74,32,0,25,84,0,0,82,34,1,28,80,8,6,137,99,163,73,82,3,0,0,0,2,68,32,0,80,1,11,0,0,0,0,0,0,0,0,2,5,79,53,16,136,126,13,27,25,83,54,0,8,54,24,0,95,131,46,58,34,107,35,0,5,106,44,138,114,0,69,86,14,1,93,87,2,83,104,72,32,65,66,125,216,153,98,68,85,7,107,31,26,83,10,48,0,67,205,7,136,27,103,50,102,1,0,0,0,32,6,1,0,6,67,65,149,139,74,134,19,61,8,121,73,0,3,98,54,0,66,83,50,36,0,55,7,0,0,0,0,0,37,176,39,9,6,54,124,12,161,0,82,54,1,34,82,18,0,101,136,36,49,2,87,32,25,55,29,74,3,61,94,45,12,40,7,81,84,75,30,7,38,80,1,0,81,47,1,33,64,7,14,146,87,158,78,67,3,0,0,0,2,53,42,1,68,14,14,0,0,0,2,0,0,1,1,8,7,85,50,7,135,127,20,21,26,84,53,0,11,92,28,0,61,136,33,73,29,105,31,0,0,83,55,128,112,8,66,80,19,1,72,101,8,76,105,68,40,61,64,118,194

CATH classification: 3.90.190.10

Secondary structure (DSSP, 8-state):
-----EEEE-GGGT---EEEEES-TT-EETTEE--HHHHHHHHHHHT--EEEE---HHHHHHTT-TTHHHHHHHTTPEEEE----TT----HHHHHHHHHHHHHHHHTT--EEEE-SSSSSHHHHHHHHHHHHH-SS--HHHHHHHHHHHH-TTSS-SHHHHHHHTTHHHHHH---/-----EEEE-GGGT---EEEEE--TT-EETTEE--HHHHHHHHHHTT--EEEE---HHHHHHTT-TTHHHHHHHTT-EEEE----TT----HHHHHHHHHHHHHHHHTT--EEEE-SSSSSHHHHHHHHHHHHH-SS--HHHHHHHHHHHH-TTSS-SHHHHHHHTTHHHHHH---/--S----EEEE-GGGT-SSEEEEE--TT-EETTEE--HHHHHHHHHHTT--EEEE---HHHHHHTT-TTHHHHHHHTTPEEEE----TT----HHHHHHHHHHHHHHHHTT--EEEE-SSSSSHHHHHHHHHHHHH-SS--HHHHHHHHHHHH-TTTT-SHHHHHHHTTHHHHHHTT-/-------EEEE-GGGT-S-EEEEE--TT-EETTEE--HHHHHHHHHHTT--EEEE---HHHHHHTT-TTHHHHHHHTTPEEEE----TT----HHHHHHHHHHHHHHHHTT--EEEE-SSSSSHHHHHHHHHHHHH-SS--HHHHHHHHHHHH-TTTT-SHHHHHHHTTHHHHHHTT-/-----EEEE-GGGT-S-EEEEE--TT-EETTEE--HHHHHHHHHHTT--EEEE---HHHHHHTT-TTHHHHHHHTT-EEEE----TT----HHHHHHHHHHHHHHHHTT--EEEE-SSSSSHHHHHHHHHHHHH-SS--HHHHHHHHHHHH-TTSS-SHHHHHHHTTHHHHHH---/-------EEEE-GGGT-SSEEEEE--TT-EETTEE--HHHHHHHHHHTT--EEEE-S-HHHHHHTT-TTHHHHHHHTTPEEEE----TT----HHHHHHHHHHHHHHHHTT--EEEE-SSSSSHHHHHHHHHHHHH-SS--HHHHHHHHHHHH-TTSS-SHHHHHHHTTHHHHHHTT-

Nearest PDB structures (foldseek):
  1fpz-assembly3_C  TM=9.945E-01  e=1.717E-35  Homo sapiens
  5z5a-assembly3_C  TM=9.167E-01  e=3.306E-10  Thermococcus kodakarensis KOD1
  5z5b-assembly3_C  TM=8.763E-01  e=6.253E-09  Thermococcus kodakarensis KOD1
  9e9u-assembly1_A  TM=8.820E-01  e=1.185E-08  synthetic construct
  4erc-assembly1_A  TM=8.296E-01  e=1.975E-08  Homo sapiens

Sequence (1062 aa):
TPIHISWLSLSRVNCSQFLGLCALPGCKFKDVRRNVQKDTEELKSCGIQDIFVFCTRGELSKYRVPNLLDLYQQCGIITHHHPIADGGTPDIASCCEIMEELTTCLKNYRKTLIHSYGGLGRSCLVAACLLLYLSDTISPEQAIDSLRDLRGSGAIQTIKQYNYLHEFRDKLAAHLTPIHISWLSLSRVNCSQFLGLCALPGCKFKDVRRNVQKDTEELKSCGIQDIFVFCTRGELSKYRVPNLLDLYQQCGIITHHHPIADGGTPDIASCCEIMEELTTCLKNYRKTLIHSYGGLGRSCLVAACLLLYLSDTISPEQAIDSLRDLRGSGAIQTIKQYNYLHEFRDKLAAHLEQTPIHISWLSLSRVNCSQFLGLCALPGCKFKDVRRNVQKDTEELKSCGIQDIFVFCTRGELSKYRVPNLLDLYQQCGIITHHHPIADGGTPDIASCCEIMEELTTCLKNYRKTLIHSYGGLGRSCLVAACLLLYLSDTISPEQAIDSLRDLRGSGAIQTIKQYNYLHEFRDKLAAHLEQTPIHISWLSLSRVNCSQFLGLCALPGCKFKDVRRNVQKDTEELKSCGIQDIFVFCTRGELSKYRVPNLLDLYQQCGIITHHHPIADGGTPDIASCCEIMEELTTCLKNYRKTLIHSYGGLGRSCLVAACLLLYLSDTISPEQAIDSLRDLRGSGAIQTIKQYNYLHEFRDKLAAHLTPIHISWLSLSRVNCSQFLGLCALPGCKFKDVRRNVQKDTEELKSCGIQDIFVFCTRGELSKYRVPNLLDLYQQCGIITHHHPIADGGTPDIASCCEIMEELTTCLKNYRKTLIHSYGGLGRSCLVAACLLLYLSDTISPEQAIDSLRDLRGSGAIQTIKQYNYLHEFRDKLAAHLEQTPIHISWLSLSRVNCSQFLGLCALPGCKFKDVRRNVQKDTEELKSCGIQDIFVFCTRGELSKYRVPNLLDLYQQCGIITHHHPIADGGTPDIASCCEIMEELTTCLKNYRKTLIHSYGGLGRSCLVAACLLLYLSDTISPEQAIDSLRDLRGSGAIQTIKQYNYLHEFRDKLAAHL